Protein AF-0000000081556600 (afdb_homodimer)

Secondary structure (DSSP, 8-state):
-----------------------------------------TT-------------------------------------------------THHHHHHHHHHHHHHHHHHHHHHHHHHHHHHHHHHHHHHHHHHHHHHHHH--HHHHHHHHHHHHHHHHHHHHHHHHHHTTPPP-SS-TT-STTHHHHHHHHHHHHIIIIIIIHHHHHHHHTTSS----TTHHHHHHHHHHHHHHHHHHHHHHHHHHHHHHHHHT--HHHHHHH-S-HHHHHHHHHHHHHHHHHHHHHHHHHHHHHH--TTHHHHHHHHHHHHHHHHHHHHHHHHHHHHHTPPPPHHHHHHHHHHHHH-TTEEEEEEEEEEEEETTEEEEEEEEEE-HHHHHHHHHHHH-HHHHHHHHHHHHHSS-HHHHHHHHHHHHHHHHHHHHHHHHHHHHHHHHH-TTEEEEEEEE--SSS---/--------------------------------------------------------------------------------------------THHHHHHHHHHHHHHHHHHHHHHHHHHHHHHHHHHHHHHHHHHHHHHHHH--HHHHHHHHHHHHHHHHHHHHHHHHHHTTPPP-SS-TT-STTHHHHHHHHHHHHIIIIIIIHHHHHHHHTTSS----TTHHHHHHHHHHHHHHHHHHHHHHHHHHHHHHHHTT--HHHHHHH-S-HHHHHHHHHHHHHHHHHHHHHHHHHHHHHH--TTHHHHHHHHHHHHHHHHHHHHHHHHHHHHHTPPPPHHHHHHHHHHHHH-TTEEEEEEEEEEEEETTEEEEEEEEEE-HHHHHHHHHHHH-HHHHHHHHHHHHHSS-HHHHHHHHHHHHHHHHHHHHHHHHHHHHHHHHH-TTEEEEEEEE--SSS---

Structure (mmCIF, N/CA/C/O backbone):
data_AF-0000000081556600-model_v1
#
loop_
_entity.id
_entity.type
_entity.pdbx_description
1 polymer 'Metal tolerance protein C4'
#
loop_
_atom_site.group_PDB
_atom_site.id
_atom_site.type_symbol
_atom_site.label_atom_id
_atom_site.label_alt_id
_atom_site.label_comp_id
_atom_site.label_asym_id
_atom_site.label_entity_id
_atom_site.label_seq_id
_atom_site.pdbx_PDB_ins_code
_atom_site.Cartn_x
_atom_site.Cartn_y
_atom_site.Cartn_z
_atom_site.occupancy
_atom_site.B_iso_or_equiv
_atom_site.auth_seq_id
_atom_site.auth_comp_id
_atom_site.auth_asym_id
_atom_site.auth_atom_id
_atom_site.pdbx_PDB_model_num
ATOM 1 N N . MET A 1 1 ? 38.094 -3.004 15.547 1 14.81 1 MET A N 1
ATOM 2 C CA . MET A 1 1 ? 38.531 -4.227 16.188 1 14.81 1 MET A CA 1
ATOM 3 C C . MET A 1 1 ? 37.531 -4.703 17.234 1 14.81 1 MET A C 1
ATOM 5 O O . MET A 1 1 ? 37.781 -5.719 17.906 1 14.81 1 MET A O 1
ATOM 9 N N . ARG A 1 2 ? 36.594 -4.074 17.844 1 17.84 2 ARG A N 1
ATOM 10 C CA . ARG A 1 2 ? 36.344 -4.645 19.156 1 17.84 2 ARG A CA 1
ATOM 11 C C . ARG A 1 2 ? 35.625 -5.984 19.031 1 17.84 2 ARG A C 1
ATOM 13 O O . ARG A 1 2 ? 34.438 -6.039 18.641 1 17.84 2 ARG A O 1
ATOM 20 N N . THR A 1 3 ? 36.188 -7.305 18.891 1 17.31 3 THR A N 1
ATOM 21 C CA . THR A 1 3 ? 36.031 -8.703 18.5 1 17.31 3 THR A CA 1
ATOM 22 C C . THR A 1 3 ? 35.125 -9.43 19.484 1 17.31 3 THR A C 1
ATOM 24 O O . THR A 1 3 ? 34.156 -10.094 19.062 1 17.31 3 THR A O 1
ATOM 27 N N . SER A 1 4 ? 35.469 -9.961 20.828 1 15.96 4 SER A N 1
ATOM 28 C CA . SER A 1 4 ? 35.562 -11.352 21.266 1 15.96 4 SER A CA 1
ATOM 29 C C . SER A 1 4 ? 34.344 -11.758 22.094 1 15.96 4 SER A C 1
ATOM 31 O O . SER A 1 4 ? 34.25 -12.906 22.547 1 15.96 4 SER A O 1
ATOM 33 N N . ARG A 1 5 ? 33.562 -11.148 22.922 1 18.47 5 ARG A N 1
ATOM 34 C CA . ARG A 1 5 ? 33.281 -11.75 24.234 1 18.47 5 ARG A CA 1
ATOM 35 C C . ARG A 1 5 ? 32.469 -13.016 24.094 1 18.47 5 ARG A C 1
ATOM 37 O O . ARG A 1 5 ? 31.281 -12.953 23.703 1 18.47 5 ARG A O 1
ATOM 44 N N . ILE A 1 6 ? 32.906 -14.445 24.062 1 16.92 6 ILE A N 1
ATOM 45 C CA . ILE A 1 6 ? 32.781 -15.859 23.734 1 16.92 6 ILE A CA 1
ATOM 46 C C . ILE A 1 6 ? 31.875 -16.547 24.75 1 16.92 6 ILE A C 1
ATOM 48 O O . ILE A 1 6 ? 30.984 -17.312 24.375 1 16.92 6 ILE A O 1
ATOM 52 N N . LEU A 1 7 ? 32.125 -16.656 26.156 1 16.55 7 LEU A N 1
ATOM 53 C CA . LEU A 1 7 ? 32.344 -17.984 26.719 1 16.55 7 LEU A CA 1
ATOM 54 C C . LEU A 1 7 ? 31 -18.688 26.922 1 16.55 7 LEU A C 1
ATOM 56 O O . LEU A 1 7 ? 29.953 -18.047 26.984 1 16.55 7 LEU A O 1
ATOM 60 N N . CYS A 1 8 ? 30.828 -19.859 27.938 1 16.06 8 CYS A N 1
ATOM 61 C CA . CYS A 1 8 ? 30.734 -21.312 28.078 1 16.06 8 CYS A CA 1
ATOM 62 C C . CYS A 1 8 ? 29.391 -21.719 28.656 1 16.06 8 CYS A C 1
ATOM 64 O O . CYS A 1 8 ? 28.812 -22.734 28.234 1 16.06 8 CYS A O 1
ATOM 66 N N . ARG A 1 9 ? 28.938 -21.484 30.031 1 17.75 9 ARG A N 1
ATOM 67 C CA . ARG A 1 9 ? 28.719 -22.609 30.938 1 17.75 9 ARG A CA 1
ATOM 68 C C . ARG A 1 9 ? 27.375 -23.281 30.672 1 17.75 9 ARG A C 1
ATOM 70 O O . ARG A 1 9 ? 26.344 -22.594 30.641 1 17.75 9 ARG A O 1
ATOM 77 N N . LEU A 1 10 ? 27.234 -24.688 30.438 1 16.72 10 LEU A N 1
ATOM 78 C CA . LEU A 1 10 ? 26.484 -25.859 30.047 1 16.72 10 LEU A CA 1
ATOM 79 C C . LEU A 1 10 ? 25.438 -26.234 31.094 1 16.72 10 LEU A C 1
ATOM 81 O O . LEU A 1 10 ? 24.672 -27.172 30.906 1 16.72 10 LEU A O 1
ATOM 85 N N . ARG A 1 11 ? 25.438 -25.688 32.375 1 16.86 11 ARG A N 1
ATOM 86 C CA . ARG A 1 11 ? 25.219 -26.781 33.281 1 16.86 11 ARG A CA 1
ATOM 87 C C . ARG A 1 11 ? 23.891 -27.484 33 1 16.86 11 ARG A C 1
ATOM 89 O O . ARG A 1 11 ? 22.984 -26.891 32.406 1 16.86 11 ARG A O 1
ATOM 96 N N . HIS A 1 12 ? 23.422 -28.453 33.906 1 17.09 12 HIS A N 1
ATOM 97 C CA . HIS A 1 12 ? 23.078 -29.859 34.156 1 17.09 12 HIS A CA 1
ATOM 98 C C . HIS A 1 12 ? 21.578 -30.078 34.062 1 17.09 12 HIS A C 1
ATOM 100 O O . HIS A 1 12 ? 21.109 -30.938 33.312 1 17.09 12 HIS A O 1
ATOM 106 N N . ASP A 1 13 ? 20.844 -30.406 35.25 1 17.55 13 ASP A N 1
ATOM 107 C CA . ASP A 1 13 ? 20.406 -31.766 35.594 1 17.55 13 ASP A CA 1
ATOM 108 C C . ASP A 1 13 ? 18.969 -32 35.156 1 17.55 13 ASP A C 1
ATOM 110 O O . ASP A 1 13 ? 18.672 -33 34.5 1 17.55 13 ASP A O 1
ATOM 114 N N . ARG A 1 14 ? 17.891 -31.781 36.156 1 17.27 14 ARG A N 1
ATOM 115 C CA . ARG A 1 14 ? 17.156 -32.875 36.75 1 17.27 14 ARG A CA 1
ATOM 116 C C . ARG A 1 14 ? 15.828 -33.125 36 1 17.27 14 ARG A C 1
ATOM 118 O O . ARG A 1 14 ? 14.938 -32.281 36.062 1 17.27 14 ARG A O 1
ATOM 125 N N . TYR A 1 15 ? 15.797 -33.781 34.781 1 17.05 15 TYR A N 1
ATOM 126 C CA . TYR A 1 15 ? 14.672 -34.094 33.906 1 17.05 15 TYR A CA 1
ATOM 127 C C . TYR A 1 15 ? 13.703 -35.062 34.594 1 17.05 15 TYR A C 1
ATOM 129 O O . TYR A 1 15 ? 13.805 -36.281 34.438 1 17.05 15 TYR A O 1
ATOM 137 N N . ASN A 1 16 ? 13.43 -34.938 35.938 1 16.84 16 ASN A N 1
ATOM 138 C CA . ASN A 1 16 ? 12.758 -36.125 36.406 1 16.84 16 ASN A CA 1
ATOM 139 C C . ASN A 1 16 ? 11.453 -36.375 35.656 1 16.84 16 ASN A C 1
ATOM 141 O O . ASN A 1 16 ? 10.516 -35.562 35.75 1 16.84 16 ASN A O 1
ATOM 145 N N . TYR A 1 17 ? 11.477 -37.031 34.5 1 17.11 17 TYR A N 1
ATOM 146 C CA . TYR A 1 17 ? 10.43 -37.438 33.562 1 17.11 17 TYR A CA 1
ATOM 147 C C . TYR A 1 17 ? 9.508 -38.5 34.188 1 17.11 17 TYR A C 1
ATOM 149 O O . TYR A 1 17 ? 9.82 -39.688 34.219 1 17.11 17 TYR A O 1
ATOM 157 N N . SER A 1 18 ? 8.969 -38.188 35.406 1 17.34 18 SER A N 1
ATOM 158 C CA . SER A 1 18 ? 8.336 -39.406 35.875 1 17.34 18 SER A CA 1
ATOM 159 C C . SER A 1 18 ? 7.359 -39.969 34.844 1 17.34 18 SER A C 1
ATOM 161 O O . SER A 1 18 ? 6.809 -39.219 34.031 1 17.34 18 SER A O 1
ATOM 163 N N . PRO A 1 19 ? 7.031 -41.281 34.875 1 17.09 19 PRO A N 1
ATOM 164 C CA . PRO A 1 19 ? 6.75 -42.469 34.031 1 17.09 19 PRO A CA 1
ATOM 165 C C . PRO A 1 19 ? 5.312 -42.5 33.531 1 17.09 19 PRO A C 1
ATOM 167 O O . PRO A 1 19 ? 5.078 -42.656 32.312 1 17.09 19 PRO A O 1
ATOM 170 N N . PHE A 1 20 ? 4.25 -42.75 34.438 1 16.89 20 PHE A N 1
ATOM 171 C CA . PHE A 1 20 ? 3.592 -44.062 34.312 1 16.89 20 PHE A CA 1
ATOM 172 C C . PHE A 1 20 ? 2.533 -44.031 33.188 1 16.89 20 PHE A C 1
ATOM 174 O O . PHE A 1 20 ? 2.135 -42.938 32.75 1 16.89 20 PHE A O 1
ATOM 181 N N . SER A 1 21 ? 1.298 -44.844 33.344 1 16.52 21 SER A N 1
ATOM 182 C CA . SER A 1 21 ? 0.554 -46.031 32.938 1 16.52 21 SER A CA 1
ATOM 183 C C . SER A 1 21 ? -0.761 -45.656 32.25 1 16.52 21 SER A C 1
ATOM 185 O O . SER A 1 21 ? -1.639 -45.062 32.875 1 16.52 21 SER A O 1
ATOM 187 N N . TYR A 1 22 ? -0.838 -45.344 30.969 1 17.17 22 TYR A N 1
ATOM 188 C CA . TYR A 1 22 ? -2.008 -44.906 30.219 1 17.17 22 TYR A CA 1
ATOM 189 C C . TYR A 1 22 ? -2.992 -46.062 30.016 1 17.17 22 TYR A C 1
ATOM 191 O O . TYR A 1 22 ? -2.797 -46.906 29.156 1 17.17 22 TYR A O 1
ATOM 199 N N . SER A 1 23 ? -3.514 -46.656 31.047 1 16.61 23 SER A N 1
ATOM 200 C CA . SER A 1 23 ? -4.348 -47.844 30.781 1 16.61 23 SER A CA 1
ATOM 201 C C . SER A 1 23 ? -5.594 -47.438 29.984 1 16.61 23 SER A C 1
ATOM 203 O O . SER A 1 23 ? -6.363 -46.594 30.406 1 16.61 23 SER A O 1
ATOM 205 N N . ILE A 1 24 ? -5.719 -47.812 28.703 1 17.81 24 ILE A N 1
ATOM 206 C CA . ILE A 1 24 ? -6.629 -47.531 27.594 1 17.81 24 ILE A CA 1
ATOM 207 C C . ILE A 1 24 ? -7.918 -48.312 27.766 1 17.81 24 ILE A C 1
ATOM 209 O O . ILE A 1 24 ? -8.703 -48.469 26.828 1 17.81 24 ILE A O 1
ATOM 213 N N . THR A 1 25 ? -8.234 -48.781 28.969 1 16.14 25 THR A N 1
ATOM 214 C CA . THR A 1 25 ? -9.094 -49.938 28.797 1 16.14 25 THR A CA 1
ATOM 215 C C . THR A 1 25 ? -10.289 -49.625 27.906 1 16.14 25 THR A C 1
ATOM 217 O O . THR A 1 25 ? -10.633 -48.438 27.75 1 16.14 25 THR A O 1
ATOM 220 N N . GLN A 1 26 ? -11.336 -50.625 27.922 1 16.59 26 GLN A N 1
ATOM 221 C CA . GLN A 1 26 ? -12.141 -51.5 27.094 1 16.59 26 GLN A CA 1
ATOM 222 C C . GLN A 1 26 ? -13.375 -50.781 26.562 1 16.59 26 GLN A C 1
ATOM 224 O O . GLN A 1 26 ? -13.672 -49.656 26.969 1 16.59 26 GLN A O 1
ATOM 229 N N . ILE A 1 27 ? -14.594 -51.438 26.875 1 16.59 27 ILE A N 1
ATOM 230 C CA . ILE A 1 27 ? -15.469 -52.25 26.047 1 16.59 27 ILE A CA 1
ATOM 231 C C . ILE A 1 27 ? -16.641 -51.438 25.531 1 16.59 27 ILE A C 1
ATOM 233 O O . ILE A 1 27 ? -16.906 -51.406 24.328 1 16.59 27 ILE A O 1
ATOM 237 N N . HIS A 1 28 ? -17.656 -51.25 26.312 1 17.06 28 HIS A N 1
ATOM 238 C CA . HIS A 1 28 ? -19 -51.812 26.188 1 17.06 28 HIS A CA 1
ATOM 239 C C . HIS A 1 28 ? -19.953 -50.812 25.531 1 17.06 28 HIS A C 1
ATOM 241 O O . HIS A 1 28 ? -20.047 -49.656 25.953 1 17.06 28 HIS A O 1
ATOM 247 N N . ALA A 1 29 ? -20.312 -51 24.234 1 18.2 29 ALA A N 1
ATOM 248 C CA . ALA A 1 29 ? -21.016 -50.156 23.266 1 18.2 29 ALA A CA 1
ATOM 249 C C . ALA A 1 29 ? -22.5 -50.062 23.609 1 18.2 29 ALA A C 1
ATOM 251 O O . ALA A 1 29 ? -23.266 -49.406 22.891 1 18.2 29 ALA A O 1
ATOM 252 N N . PRO A 1 30 ? -22.938 -49.875 24.828 1 17.62 30 PRO A N 1
ATOM 253 C CA . PRO A 1 30 ? -24.344 -50.25 25.047 1 17.62 30 PRO A CA 1
ATOM 254 C C . PRO A 1 30 ? -25.312 -49.5 24.141 1 17.62 30 PRO A C 1
ATOM 256 O O . PRO A 1 30 ? -25.328 -48.25 24.141 1 17.62 30 PRO A O 1
ATOM 259 N N . PHE A 1 31 ? -25.531 -49.938 22.938 1 17.88 31 PHE A N 1
ATOM 260 C CA . PHE A 1 31 ? -26.344 -49.219 21.953 1 17.88 31 PHE A CA 1
ATOM 261 C C . PHE A 1 31 ? -27.812 -49.188 22.359 1 17.88 31 PHE A C 1
ATOM 263 O O . PHE A 1 31 ? -28.531 -50.188 22.156 1 17.88 31 PHE A O 1
ATOM 270 N N . SER A 1 32 ? -28.047 -48.906 23.594 1 16.8 32 SER A N 1
ATOM 271 C CA . SER A 1 32 ? -29.453 -49.062 23.953 1 16.8 32 SER A CA 1
ATOM 272 C C . SER A 1 32 ? -30.375 -48.406 22.906 1 16.8 32 SER A C 1
ATOM 274 O O . SER A 1 32 ? -30.125 -47.281 22.484 1 16.8 32 SER A O 1
ATOM 276 N N . SER A 1 33 ? -30.859 -49.25 22.078 1 18.05 33 SER A N 1
ATOM 277 C CA . SER A 1 33 ? -31.812 -49.062 20.984 1 18.05 33 SER A CA 1
ATOM 278 C C . SER A 1 33 ? -33.062 -48.312 21.453 1 18.05 33 SER A C 1
ATOM 280 O O . SER A 1 33 ? -34.062 -48.25 20.75 1 18.05 33 SER A O 1
ATOM 282 N N . ARG A 1 34 ? -32.906 -47.375 22.25 1 18.59 34 ARG A N 1
ATOM 283 C CA . ARG A 1 34 ? -34.156 -46.844 22.797 1 18.59 34 ARG A CA 1
ATOM 284 C C . ARG A 1 34 ? -35.125 -46.531 21.688 1 18.59 34 ARG A C 1
ATOM 286 O O . ARG A 1 34 ? -34.844 -45.688 20.828 1 18.59 34 ARG A O 1
ATOM 293 N N . GLU A 1 35 ? -35.719 -47.469 21.156 1 18.09 35 GLU A N 1
ATOM 294 C CA . GLU A 1 35 ? -36.75 -47.281 20.109 1 18.09 35 GLU A CA 1
ATOM 295 C C . GLU A 1 35 ? -37.781 -46.219 20.516 1 18.09 35 GLU A C 1
ATOM 297 O O . GLU A 1 35 ? -38.562 -45.75 19.688 1 18.09 35 GLU A O 1
ATOM 302 N N . PRO A 1 36 ? -37.625 -45.812 21.844 1 16.56 36 PRO A N 1
ATOM 303 C CA . PRO A 1 36 ? -39 -45.625 22.312 1 16.56 36 PRO A CA 1
ATOM 304 C C . PRO A 1 36 ? -39.844 -44.844 21.297 1 16.56 36 PRO A C 1
ATOM 306 O O . PRO A 1 36 ? -39.312 -44.312 20.328 1 16.56 36 PRO A O 1
ATOM 309 N N . GLU A 1 37 ? -40.719 -44.062 21.875 1 17.16 37 GLU A N 1
ATOM 310 C CA . GLU A 1 37 ? -42.156 -43.781 21.984 1 17.16 37 GLU A CA 1
ATOM 311 C C . GLU A 1 37 ? -42.562 -42.719 20.969 1 17.16 37 GLU A C 1
ATOM 313 O O . GLU A 1 37 ? -41.812 -41.781 20.672 1 17.16 37 GLU A O 1
ATOM 318 N N . ASN A 1 38 ? -43.156 -43.125 19.906 1 17.55 38 ASN A N 1
ATOM 319 C CA . ASN A 1 38 ? -43.938 -42.469 18.875 1 17.55 38 ASN A CA 1
ATOM 320 C C . ASN A 1 38 ? -44.75 -41.312 19.453 1 17.55 38 ASN A C 1
ATOM 322 O O . ASN A 1 38 ? -45.75 -40.875 18.859 1 17.55 38 ASN A O 1
ATOM 326 N N . ARG A 1 39 ? -44.281 -40.906 20.547 1 17.5 39 ARG A N 1
ATOM 327 C CA . ARG A 1 39 ? -45.344 -40.094 21.156 1 17.5 39 ARG A CA 1
ATOM 328 C C . ARG A 1 39 ? -46.094 -39.281 20.109 1 17.5 39 ARG A C 1
ATOM 330 O O . ARG A 1 39 ? -45.594 -39.094 19 1 17.5 39 ARG A O 1
ATOM 337 N N . ASN A 1 40 ? -46.844 -38.406 20.609 1 17.58 40 ASN A N 1
ATOM 338 C CA . ASN A 1 40 ? -48.094 -37.688 20.719 1 17.58 40 ASN A CA 1
ATOM 339 C C . ASN A 1 40 ? -48.188 -36.531 19.734 1 17.58 40 ASN A C 1
ATOM 341 O O . ASN A 1 40 ? -47.219 -35.781 19.594 1 17.58 40 ASN A O 1
ATOM 345 N N . LEU A 1 41 ? -48.656 -36.875 18.5 1 18.92 41 LEU A N 1
ATOM 346 C CA . LEU A 1 41 ? -49.188 -35.938 17.516 1 18.92 41 LEU A CA 1
ATOM 347 C C . LEU A 1 41 ? -49.781 -34.719 18.188 1 18.92 41 LEU A C 1
ATOM 349 O O . LEU A 1 41 ? -50.844 -34.219 17.812 1 18.92 41 LEU A O 1
ATOM 353 N N . GLN A 1 42 ? -49.125 -34.562 19.438 1 16.09 42 GLN A N 1
ATOM 354 C CA . GLN A 1 42 ? -50 -33.625 20.109 1 16.09 42 GLN A CA 1
ATOM 355 C C . GLN A 1 42 ? -50.438 -32.5 19.172 1 16.09 42 GLN A C 1
ATOM 357 O O . GLN A 1 42 ? -51.625 -32.156 19.125 1 16.09 42 GLN A O 1
ATOM 362 N N . GLU A 1 43 ? -49.531 -31.812 18.781 1 16.98 43 GLU A N 1
ATOM 363 C CA . GLU A 1 43 ? -49.812 -30.516 19.422 1 16.98 43 GLU A CA 1
ATOM 364 C C . GLU A 1 43 ? -50.75 -29.688 18.578 1 16.98 43 GLU A C 1
ATOM 366 O O . GLU A 1 43 ? -51.125 -28.578 18.969 1 16.98 43 GLU A O 1
ATOM 371 N N . ASN A 1 44 ? -51.031 -30.281 17.344 1 17.31 44 ASN A N 1
ATOM 372 C CA . ASN A 1 44 ? -51.219 -29.016 16.656 1 17.31 44 ASN A CA 1
ATOM 373 C C . ASN A 1 44 ? -52.219 -28.125 17.391 1 17.31 44 ASN A C 1
ATOM 375 O O . ASN A 1 44 ? -53.156 -27.594 16.781 1 17.31 44 ASN A O 1
ATOM 379 N N . LYS A 1 45 ? -52.469 -28.484 18.578 1 17.83 45 LYS A N 1
ATOM 380 C CA . LYS A 1 45 ? -53.594 -27.672 19.047 1 17.83 45 LYS A CA 1
ATOM 381 C C . LYS A 1 45 ? -53.531 -26.266 18.453 1 17.83 45 LYS A C 1
ATOM 383 O O . LYS A 1 45 ? -52.438 -25.688 18.312 1 17.83 45 LYS A O 1
ATOM 388 N N . PHE A 1 46 ? -54.281 -26.016 17.562 1 17.44 46 PHE A N 1
ATOM 389 C CA . PHE A 1 46 ? -54.906 -24.781 17.062 1 17.44 46 PHE A CA 1
ATOM 390 C C . PHE A 1 46 ? -54.906 -23.719 18.141 1 17.44 46 PHE A C 1
ATOM 392 O O . PHE A 1 46 ? -55.188 -22.547 17.859 1 17.44 46 PHE A O 1
ATOM 399 N N . VAL A 1 47 ? -54.875 -24.266 19.406 1 15.16 47 VAL A N 1
ATOM 400 C CA . VAL A 1 47 ? -55.812 -23.469 20.172 1 15.16 47 VAL A CA 1
ATOM 401 C C . VAL A 1 47 ? -55.344 -22.031 20.281 1 15.16 47 VAL A C 1
ATOM 403 O O . VAL A 1 47 ? -56.125 -21.094 20.125 1 15.16 47 VAL A O 1
ATOM 406 N N . LYS A 1 48 ? -54.094 -21.922 20.766 1 17.27 48 LYS A N 1
ATOM 407 C CA . LYS A 1 48 ? -54.281 -21.109 21.969 1 17.27 48 LYS A CA 1
ATOM 408 C C . LYS A 1 48 ? -55 -19.797 21.641 1 17.27 48 LYS A C 1
ATOM 410 O O . LYS A 1 48 ? -54.938 -19.312 20.516 1 17.27 48 LYS A O 1
ATOM 415 N N . PRO A 1 49 ? -55.156 -19.031 22.656 1 15.3 49 PRO A N 1
ATOM 416 C CA . PRO A 1 49 ? -56.062 -18.406 23.641 1 15.3 49 PRO A CA 1
ATOM 417 C C . PRO A 1 49 ? -56.062 -16.891 23.547 1 15.3 49 PRO A C 1
ATOM 419 O O . PRO A 1 49 ? -57.125 -16.266 23.625 1 15.3 49 PRO A O 1
ATOM 422 N N . LYS A 1 50 ? -54.844 -16.391 23.766 1 16.66 50 LYS A N 1
ATOM 423 C CA . LYS A 1 50 ? -54.656 -15.383 24.812 1 16.66 50 LYS A CA 1
ATOM 424 C C . LYS A 1 50 ? -55.219 -14.039 24.375 1 16.66 50 LYS A C 1
ATOM 426 O O . LYS A 1 50 ? -55.281 -13.727 23.188 1 16.66 50 LYS A O 1
ATOM 431 N N . LYS A 1 51 ? -55.625 -13.32 25.297 1 16.72 51 LYS A N 1
ATOM 432 C CA . LYS A 1 51 ? -56.25 -12.172 25.953 1 16.72 51 LYS A CA 1
ATOM 433 C C . LYS A 1 51 ? -55.438 -10.898 25.672 1 16.72 51 LYS A C 1
ATOM 435 O O . LYS A 1 51 ? -55.812 -9.812 26.141 1 16.72 51 LYS A O 1
ATOM 440 N N . ILE A 1 52 ? -54.469 -10.992 24.859 1 14.9 52 ILE A N 1
ATOM 441 C CA . ILE A 1 52 ? -53.625 -9.906 25.344 1 14.9 52 ILE A CA 1
ATOM 442 C C . ILE A 1 52 ? -54.469 -8.68 25.641 1 14.9 52 ILE A C 1
ATOM 444 O O . ILE A 1 52 ? -55.125 -8.133 24.75 1 14.9 52 ILE A O 1
ATOM 448 N N . ILE A 1 53 ? -54.812 -8.523 26.781 1 14.61 53 ILE A N 1
ATOM 449 C CA . ILE A 1 53 ? -55.438 -7.496 27.594 1 14.61 53 ILE A CA 1
ATOM 450 C C . ILE A 1 53 ? -54.719 -6.168 27.406 1 14.61 53 ILE A C 1
ATOM 452 O O . ILE A 1 53 ? -55.344 -5.113 27.312 1 14.61 53 ILE A O 1
ATOM 456 N N . GLU A 1 54 ? -53.438 -6.215 27.516 1 14.86 54 GLU A N 1
ATOM 457 C CA . GLU A 1 54 ? -53.219 -5.363 28.688 1 14.86 54 GLU A CA 1
ATOM 458 C C . GLU A 1 54 ? -53.812 -3.975 28.484 1 14.86 54 GLU A C 1
ATOM 460 O O . GLU A 1 54 ? -54.625 -3.529 29.281 1 14.86 54 GLU A O 1
ATOM 465 N N . TYR A 1 55 ? -52.812 -3.115 28.688 1 14.6 55 TYR A N 1
ATOM 466 C CA . TYR A 1 55 ? -52.625 -2.094 29.719 1 14.6 55 TYR A CA 1
ATOM 467 C C . TYR A 1 55 ? -53.281 -0.776 29.297 1 14.6 55 TYR A C 1
ATOM 469 O O . TYR A 1 55 ? -53.344 -0.465 28.109 1 14.6 55 TYR A O 1
ATOM 477 N N . ASP A 1 56 ? -53.875 -0.322 30.125 1 15.3 56 ASP A N 1
ATOM 478 C CA . ASP A 1 56 ? -54.594 0.888 30.484 1 15.3 56 ASP A CA 1
ATOM 479 C C . ASP A 1 56 ? -53.75 2.133 30.281 1 15.3 56 ASP A C 1
ATOM 481 O O . ASP A 1 56 ? -52.719 2.309 30.953 1 15.3 56 ASP A O 1
ATOM 485 N N . ILE A 1 57 ? -53.125 2.117 29.172 1 15.91 57 ILE A N 1
ATOM 486 C CA . ILE A 1 57 ? -52.594 3.477 29.203 1 15.91 57 ILE A CA 1
ATOM 487 C C . ILE A 1 57 ? -53.531 4.375 30 1 15.91 57 ILE A C 1
ATOM 489 O O . ILE A 1 57 ? -54.719 4.52 29.656 1 15.91 57 ILE A O 1
ATOM 493 N N . PHE A 1 58 ? -53.156 4.562 31.25 1 14.97 58 PHE A N 1
ATOM 494 C CA . PHE A 1 58 ? -53.625 5.211 32.469 1 14.97 58 PHE A CA 1
ATOM 495 C C . PHE A 1 58 ? -54.312 6.531 32.125 1 14.97 58 PHE A C 1
ATOM 497 O O . PHE A 1 58 ? -54.312 6.969 30.984 1 14.97 58 PHE A O 1
ATOM 504 N N . GLY A 1 59 ? -53.781 7.461 32.844 1 14.79 59 GLY A N 1
ATOM 505 C CA . GLY A 1 59 ? -54.156 8.273 34 1 14.79 59 GLY A CA 1
ATOM 506 C C . GLY A 1 59 ? -54.75 9.617 33.594 1 14.79 59 GLY A C 1
ATOM 507 O O . GLY A 1 59 ? -54.594 10.055 32.469 1 14.79 59 GLY A O 1
ATOM 508 N N . PRO A 1 60 ? -55.469 10.141 34.5 1 16.19 60 PRO A N 1
ATOM 509 C CA . PRO A 1 60 ? -56.438 11.164 34.844 1 16.19 60 PRO A CA 1
ATOM 510 C C . PRO A 1 60 ? -55.906 12.586 34.75 1 16.19 60 PRO A C 1
ATOM 512 O O . PRO A 1 60 ? -56.656 13.531 34.531 1 16.19 60 PRO A O 1
ATOM 515 N N . ASN A 1 61 ? -54.594 12.75 34.938 1 15.2 61 ASN A N 1
ATOM 516 C CA . ASN A 1 61 ? -54.5 13.773 35.969 1 15.2 61 ASN A CA 1
ATOM 517 C C . ASN A 1 61 ? -55.125 15.094 35.5 1 15.2 61 ASN A C 1
ATOM 519 O O . ASN A 1 61 ? -54.844 15.562 34.406 1 15.2 61 ASN A O 1
ATOM 523 N N . ARG A 1 62 ? -56.188 15.602 36.125 1 16.39 62 ARG A N 1
ATOM 524 C CA . ARG A 1 62 ? -56.938 16.812 36.406 1 16.39 62 ARG A CA 1
ATOM 525 C C . ARG A 1 62 ? -56.031 17.922 36.938 1 16.39 62 ARG A C 1
ATOM 527 O O . ARG A 1 62 ? -56.531 18.969 37.344 1 16.39 62 ARG A O 1
ATOM 534 N N . PHE A 1 63 ? -54.781 17.781 37 1 15.35 63 PHE A N 1
ATOM 535 C CA . PHE A 1 63 ? -54.438 18.734 38.062 1 15.35 63 PHE A CA 1
ATOM 536 C C . PHE A 1 63 ? -55.125 20.062 37.812 1 15.35 63 PHE A C 1
ATOM 538 O O . PHE A 1 63 ? -55.219 20.531 36.688 1 15.35 63 PHE A O 1
ATOM 545 N N . THR A 1 64 ? -55.781 20.484 38.875 1 14.98 64 THR A N 1
ATOM 546 C CA . THR A 1 64 ? -56.469 21.562 39.562 1 14.98 64 THR A CA 1
ATOM 547 C C . THR A 1 64 ? -55.656 22.859 39.5 1 14.98 64 THR A C 1
ATOM 549 O O . THR A 1 64 ? -56.188 23.906 39.125 1 14.98 64 THR A O 1
ATOM 552 N N . GLN A 1 65 ? -54.812 23.031 40.562 1 15.14 65 GLN A N 1
ATOM 553 C CA . GLN A 1 65 ? -55.031 24.156 41.469 1 15.14 65 GLN A CA 1
ATOM 554 C C . GLN A 1 65 ? -54.406 25.438 40.906 1 15.14 65 GLN A C 1
ATOM 556 O O . GLN A 1 65 ? -53.25 25.406 40.406 1 15.14 65 GLN A O 1
ATOM 561 N N . ARG A 1 66 ? -55.094 26.594 40.656 1 17.38 66 ARG A N 1
ATOM 562 C CA . ARG A 1 66 ? -54.969 28.031 40.469 1 17.38 66 ARG A CA 1
ATOM 563 C C . ARG A 1 66 ? -54.156 28.656 41.594 1 17.38 66 ARG A C 1
ATOM 565 O O . ARG A 1 66 ? -54.031 29.891 41.688 1 17.38 66 ARG A O 1
ATOM 572 N N . GLN A 1 67 ? -53.656 27.766 42.719 1 14.7 67 GLN A N 1
ATOM 573 C CA . GLN A 1 67 ? -53.594 28.656 43.875 1 14.7 67 GLN A CA 1
ATOM 574 C C . GLN A 1 67 ? -52.844 29.938 43.562 1 14.7 67 GLN A C 1
ATOM 576 O O . GLN A 1 67 ? -52.062 29.984 42.594 1 14.7 67 GLN A O 1
ATOM 581 N N . SER A 1 68 ? -52.5 30.641 44.844 1 15.1 68 SER A N 1
ATOM 582 C CA . SER A 1 68 ? -52.562 31.875 45.625 1 15.1 68 SER A CA 1
ATOM 583 C C . SER A 1 68 ? -51.281 32.656 45.562 1 15.1 68 SER A C 1
ATOM 585 O O . SER A 1 68 ? -51.281 33.844 45.219 1 15.1 68 SER A O 1
ATOM 587 N N . LEU A 1 69 ? -50.312 32.438 46.719 1 14.72 69 LEU A N 1
ATOM 588 C CA . LEU A 1 69 ? -50.062 33.469 47.719 1 14.72 69 LEU A CA 1
ATOM 589 C C . LEU A 1 69 ? -48.906 34.375 47.281 1 14.72 69 LEU A C 1
ATOM 591 O O . LEU A 1 69 ? -48.125 34.031 46.406 1 14.72 69 LEU A O 1
ATOM 595 N N . SER A 1 70 ? -48.062 34.812 48.5 1 15.83 70 SER A N 1
ATOM 596 C CA . SER A 1 70 ? -47.719 36.031 49.25 1 15.83 70 SER A CA 1
ATOM 597 C C . SER A 1 70 ? -46.375 36.594 48.781 1 15.83 70 SER A C 1
ATOM 599 O O . SER A 1 70 ? -45.594 35.875 48.125 1 15.83 70 SER A O 1
ATOM 601 N N . ALA A 1 71 ? -46 37.844 49.312 1 16.61 71 ALA A N 1
ATOM 602 C CA . ALA A 1 71 ? -45.406 39.188 49.375 1 16.61 71 ALA A CA 1
ATOM 603 C C . ALA A 1 71 ? -43.938 39.125 49.75 1 16.61 71 ALA A C 1
ATOM 605 O O . ALA A 1 71 ? -43.188 40.094 49.562 1 16.61 71 ALA A O 1
ATOM 606 N N . PHE A 1 72 ? -43.5 37.938 50.562 1 15.36 72 PHE A N 1
ATOM 607 C CA . PHE A 1 72 ? -42.75 38.562 51.625 1 15.36 72 PHE A CA 1
ATOM 608 C C . PHE A 1 72 ? -41.469 39.219 51.125 1 15.36 72 PHE A C 1
ATOM 610 O O . PHE A 1 72 ? -41.031 38.875 50 1 15.36 72 PHE A O 1
ATOM 617 N N . GLY A 1 73 ? -40.375 39.094 52.094 1 16.02 73 GLY A N 1
ATOM 618 C CA . GLY A 1 73 ? -39.531 39.938 52.938 1 16.02 73 GLY A CA 1
ATOM 619 C C . GLY A 1 73 ? -38.125 40.156 52.375 1 16.02 73 GLY A C 1
ATOM 620 O O . GLY A 1 73 ? -37.375 39.188 52.219 1 16.02 73 GLY A O 1
ATOM 621 N N . ASN A 1 74 ? -37.969 40.906 51.281 1 16.41 74 ASN A N 1
ATOM 622 C CA . ASN A 1 74 ? -36.688 41.344 50.719 1 16.41 74 ASN A CA 1
ATOM 623 C C . ASN A 1 74 ? -35.719 41.719 51.812 1 16.41 74 ASN A C 1
ATOM 625 O O . ASN A 1 74 ? -35.656 42.875 52.219 1 16.41 74 ASN A O 1
ATOM 629 N N . PHE A 1 75 ? -35.594 40.812 52.938 1 16.11 75 PHE A N 1
ATOM 630 C CA . PHE A 1 75 ? -34.75 41.438 53.969 1 16.11 75 PHE A CA 1
ATOM 631 C C . PHE A 1 75 ? -33.406 41.875 53.406 1 16.11 75 PHE A C 1
ATOM 633 O O . PHE A 1 75 ? -33 41.406 52.344 1 16.11 75 PHE A O 1
ATOM 640 N N . LEU A 1 76 ? -32.344 41.688 54.406 1 17.08 76 LEU A N 1
ATOM 641 C CA . LEU A 1 76 ? -31.344 42.531 55.062 1 17.08 76 LEU A CA 1
ATOM 642 C C . LEU A 1 76 ? -30.016 42.5 54.281 1 17.08 76 LEU A C 1
ATOM 644 O O . LEU A 1 76 ? -29.719 41.531 53.594 1 17.08 76 LEU A O 1
ATOM 648 N N . THR A 1 77 ? -29.172 43.562 54.344 1 17.77 77 THR A N 1
ATOM 649 C CA . THR A 1 77 ? -28.141 44.438 53.781 1 17.77 77 THR A CA 1
ATOM 650 C C . THR A 1 77 ? -26.766 43.812 53.906 1 17.77 77 THR A C 1
ATOM 652 O O . THR A 1 77 ? -25.828 44.25 53.219 1 17.77 77 THR A O 1
ATOM 655 N N . GLU A 1 78 ? -26.438 42.812 54.875 1 18.86 78 GLU A N 1
ATOM 656 C CA . GLU A 1 78 ? -25.203 43.188 55.531 1 18.86 78 GLU A CA 1
ATOM 657 C C . GLU A 1 78 ? -24 43 54.594 1 18.86 78 GLU A C 1
ATOM 659 O O . GLU A 1 78 ? -24.047 42.156 53.688 1 18.86 78 GLU A O 1
ATOM 664 N N . ASN A 1 79 ? -22.75 43.562 54.969 1 18.52 79 ASN A N 1
ATOM 665 C CA . ASN A 1 79 ? -21.562 44.281 54.5 1 18.52 79 ASN A CA 1
ATOM 666 C C . ASN A 1 79 ? -20.453 43.312 54.094 1 18.52 79 ASN A C 1
ATOM 668 O O . ASN A 1 79 ? -19.375 43.75 53.656 1 18.52 79 ASN A O 1
ATOM 672 N N . SER A 1 80 ? -20.391 42 54.594 1 20.94 80 SER A N 1
ATOM 673 C CA . SER A 1 80 ? -19.016 41.562 54.875 1 20.94 80 SER A CA 1
ATOM 674 C C . SER A 1 80 ? -18.281 41.188 53.562 1 20.94 80 SER A C 1
ATOM 676 O O . SER A 1 80 ? -18.812 40.469 52.75 1 20.94 80 SER A O 1
ATOM 678 N N . SER A 1 81 ? -17.328 41.969 53.125 1 20.2 81 SER A N 1
ATOM 679 C CA . SER A 1 81 ? -16.562 42 51.875 1 20.2 81 SER A CA 1
ATOM 680 C C . SER A 1 81 ? -15.68 40.75 51.719 1 20.2 81 SER A C 1
ATOM 682 O O . SER A 1 81 ? -14.672 40.781 51.031 1 20.2 81 SER A O 1
ATOM 684 N N . SER A 1 82 ? -16.094 39.5 52.094 1 19.84 82 SER A N 1
ATOM 685 C CA . SER A 1 82 ? -15.102 38.438 52.062 1 19.84 82 SER A CA 1
ATOM 686 C C . SER A 1 82 ? -14.523 38.25 50.656 1 19.84 82 SER A C 1
ATOM 688 O O . SER A 1 82 ? -15.234 38.344 49.688 1 19.84 82 SER A O 1
ATOM 690 N N . LYS A 1 83 ? -13.125 38.344 50.562 1 25.3 83 LYS A N 1
ATOM 691 C CA . LYS A 1 83 ? -12.211 38.188 49.438 1 25.3 83 LYS A CA 1
ATOM 692 C C . LYS A 1 83 ? -12.367 36.812 48.781 1 25.3 83 LYS A C 1
ATOM 694 O O . LYS A 1 83 ? -11.953 35.781 49.344 1 25.3 83 LYS A O 1
ATOM 699 N N . VAL A 1 84 ? -13.531 36.5 48.188 1 22.06 84 VAL A N 1
ATOM 700 C CA . VAL A 1 84 ? -13.773 35.188 47.562 1 22.06 84 VAL A CA 1
ATOM 701 C C . VAL A 1 84 ? -12.758 34.969 46.469 1 22.06 84 VAL A C 1
ATOM 703 O O . VAL A 1 84 ? -12.664 35.75 45.531 1 22.06 84 VAL A O 1
ATOM 706 N N . PHE A 1 85 ? -11.617 34.438 46.938 1 22.19 85 PHE A N 1
ATOM 707 C CA . PHE A 1 85 ? -10.656 33.906 45.969 1 22.19 85 PHE A CA 1
ATOM 708 C C . PHE A 1 85 ? -11.344 33 44.938 1 22.19 85 PHE A C 1
ATOM 710 O O . PHE A 1 85 ? -12.031 32.062 45.312 1 22.19 85 PHE A O 1
ATOM 717 N N . HIS A 1 86 ? -11.93 33.594 43.938 1 21.48 86 HIS A N 1
ATOM 718 C CA . HIS A 1 86 ? -12.633 32.875 42.875 1 21.48 86 HIS A CA 1
ATOM 719 C C . HIS A 1 86 ? -11.758 31.781 42.25 1 21.48 86 HIS A C 1
ATOM 721 O O . HIS A 1 86 ? -10.672 32.062 41.75 1 21.48 86 HIS A O 1
ATOM 727 N N . LEU A 1 87 ? -11.719 30.641 42.969 1 22.09 87 LEU A N 1
ATOM 728 C CA . LEU A 1 87 ? -11.219 29.391 42.406 1 22.09 87 LEU A CA 1
ATOM 729 C C . LEU A 1 87 ? -11.797 29.125 41.031 1 22.09 87 LEU A C 1
ATOM 731 O O . LEU A 1 87 ? -12.906 28.594 40.906 1 22.09 87 LEU A O 1
ATOM 735 N N . SER A 1 88 ? -11.906 30.094 40.188 1 23.41 88 SER A N 1
ATOM 736 C CA . SER A 1 88 ? -12.555 29.891 38.906 1 23.41 88 SER A CA 1
ATOM 737 C C . SER A 1 88 ? -11.883 28.781 38.125 1 23.41 88 SER A C 1
ATOM 739 O O . SER A 1 88 ? -12.367 28.391 37.031 1 23.41 88 SER A O 1
ATOM 741 N N . ASN A 1 89 ? -10.633 28.594 38.375 1 26.06 89 ASN A N 1
ATOM 742 C CA . ASN A 1 89 ? -10.047 27.812 37.281 1 26.06 89 ASN A CA 1
ATOM 743 C C . ASN A 1 89 ? -10.562 26.375 37.281 1 26.06 89 ASN A C 1
ATOM 745 O O . ASN A 1 89 ? -9.844 25.453 37.656 1 26.06 89 ASN A O 1
ATOM 749 N N . LEU A 1 90 ? -11.727 26.156 37.875 1 25.33 90 LEU A N 1
ATOM 750 C CA . LEU A 1 90 ? -12.125 24.766 37.75 1 25.33 90 LEU A CA 1
ATOM 751 C C . LEU A 1 90 ? -12.18 24.328 36.312 1 25.33 90 LEU A C 1
ATOM 753 O O . LEU A 1 90 ? -13.031 24.781 35.531 1 25.33 90 LEU A O 1
ATOM 757 N N . ILE A 1 91 ? -11.047 24.109 35.719 1 29.91 91 ILE A N 1
ATOM 758 C CA . ILE A 1 91 ? -10.969 23.375 34.469 1 29.91 91 ILE A CA 1
ATOM 759 C C . ILE A 1 91 ? -11.883 22.156 34.531 1 29.91 91 ILE A C 1
ATOM 761 O O . ILE A 1 91 ? -11.727 21.297 35.375 1 29.91 91 ILE A O 1
ATOM 765 N N . LEU A 1 92 ? -13.148 22.25 34.312 1 29.2 92 LEU A N 1
ATOM 766 C CA . LEU A 1 92 ? -14.117 21.172 34.188 1 29.2 92 LEU A CA 1
ATOM 767 C C . LEU A 1 92 ? -13.492 19.984 33.438 1 29.2 92 LEU A C 1
ATOM 769 O O . LEU A 1 92 ? -12.984 20.125 32.344 1 29.2 92 LEU A O 1
ATOM 773 N N . PRO A 1 93 ? -13.031 18.953 34.156 1 34.72 93 PRO A N 1
ATOM 774 C CA . PRO A 1 93 ? -12.609 17.625 33.719 1 34.72 93 PRO A CA 1
ATOM 775 C C . PRO A 1 93 ? -13.602 16.984 32.75 1 34.72 93 PRO A C 1
ATOM 777 O O . PRO A 1 93 ? -13.43 15.828 32.344 1 34.72 93 PRO A O 1
ATOM 780 N N . SER A 1 94 ? -14.719 17.562 32.562 1 34.66 94 SER A N 1
ATOM 781 C CA . SER A 1 94 ? -15.781 16.812 31.891 1 34.66 94 SER A CA 1
ATOM 782 C C . SER A 1 94 ? -15.359 16.391 30.484 1 34.66 94 SER A C 1
ATOM 784 O O . SER A 1 94 ? -15.75 15.328 30.016 1 34.66 94 SER A O 1
ATOM 786 N N . SER A 1 95 ? -14.656 17.297 29.812 1 37.47 95 SER A N 1
ATOM 787 C CA . SER A 1 95 ? -14.422 16.938 28.422 1 37.47 95 SER A CA 1
ATOM 788 C C . SER A 1 95 ? -13.406 15.812 28.297 1 37.47 95 SER A C 1
ATOM 790 O O . SER A 1 95 ? -13.445 15.039 27.344 1 37.47 95 SER A O 1
ATOM 792 N N . SER A 1 96 ? -12.516 15.695 29.297 1 38.78 96 SER A N 1
ATOM 793 C CA . SER A 1 96 ? -11.531 14.625 29.219 1 38.78 96 SER A CA 1
ATOM 794 C C . SER A 1 96 ? -12.156 13.266 29.516 1 38.78 96 SER A C 1
ATOM 796 O O . SER A 1 96 ? -11.719 12.242 28.984 1 38.78 96 SER A O 1
ATOM 798 N N . TYR A 1 97 ? -13.102 13.312 30.531 1 37.81 97 TYR A N 1
ATOM 799 C CA . TYR A 1 97 ? -13.719 12.047 30.906 1 37.81 97 TYR A CA 1
ATOM 800 C C . TYR A 1 97 ? -14.57 11.492 29.766 1 37.81 97 TYR A C 1
ATOM 802 O O . TYR A 1 97 ? -14.562 10.289 29.5 1 37.81 97 TYR A O 1
ATOM 810 N N . HIS A 1 98 ? -15.375 12.32 29.156 1 39.91 98 HIS A N 1
ATOM 811 C CA . HIS A 1 98 ? -16.172 11.859 28.031 1 39.91 98 HIS A CA 1
ATOM 812 C C . HIS A 1 98 ? -15.289 11.43 26.875 1 39.91 98 HIS A C 1
ATOM 814 O O . HIS A 1 98 ? -15.617 10.477 26.156 1 39.91 98 HIS A O 1
ATOM 820 N N . GLN A 1 99 ? -14.195 12.086 26.75 1 43.34 99 GLN A N 1
ATOM 821 C CA . GLN A 1 99 ? -13.242 11.719 25.703 1 43.34 99 GLN A CA 1
ATOM 822 C C . GLN A 1 99 ? -12.633 10.352 25.969 1 43.34 99 GLN A C 1
ATOM 824 O O . GLN A 1 99 ? -12.445 9.555 25.047 1 43.34 99 GLN A O 1
ATOM 829 N N . ARG A 1 100 ? -12.32 10.125 27.312 1 44.25 100 ARG A N 1
ATOM 830 C CA . ARG A 1 100 ? -11.781 8.82 27.672 1 44.25 100 ARG A CA 1
ATOM 831 C C . ARG A 1 100 ? -12.828 7.723 27.484 1 44.25 100 ARG A C 1
ATOM 833 O O . ARG A 1 100 ? -12.5 6.613 27.047 1 44.25 100 ARG A O 1
ATOM 840 N N . GLN A 1 101 ? -14.039 8 27.859 1 43.28 101 GLN A N 1
ATOM 841 C CA . GLN A 1 101 ? -15.086 6.996 27.703 1 43.28 101 GLN A CA 1
ATOM 842 C C . GLN A 1 101 ? -15.32 6.676 26.234 1 43.28 101 GLN A C 1
ATOM 844 O O . GLN A 1 101 ? -15.5 5.516 25.859 1 43.28 101 GLN A O 1
ATOM 849 N N . LEU A 1 102 ? -15.383 7.645 25.406 1 45 102 LEU A N 1
ATOM 850 C CA . LEU A 1 102 ? -15.562 7.43 23.984 1 45 102 LEU A CA 1
ATOM 851 C C . LEU A 1 102 ? -14.352 6.723 23.391 1 45 102 LEU A C 1
ATOM 853 O O . LEU A 1 102 ? -14.5 5.84 22.531 1 45 102 LEU A O 1
ATOM 857 N N . ASN A 1 103 ? -13.234 7.121 23.891 1 49.31 103 ASN A N 1
ATOM 858 C CA . ASN A 1 103 ? -12.031 6.41 23.469 1 49.31 103 ASN A CA 1
ATOM 859 C C . ASN A 1 103 ? -12.047 4.957 23.922 1 49.31 103 ASN A C 1
ATOM 861 O O . ASN A 1 103 ? -11.609 4.062 23.203 1 49.31 103 ASN A O 1
ATOM 865 N N . PHE A 1 104 ? -12.602 4.84 25.172 1 45.03 104 PHE A N 1
ATOM 866 C CA . PHE A 1 104 ? -12.68 3.482 25.703 1 45.03 104 PHE A CA 1
ATOM 867 C C . PHE A 1 104 ? -13.672 2.646 24.906 1 45.03 104 PHE A C 1
ATOM 869 O O . PHE A 1 104 ? -13.398 1.493 24.562 1 45.03 104 PHE A O 1
ATOM 876 N N . THR A 1 105 ? -14.875 3.098 24.672 1 48.78 105 THR A N 1
ATOM 877 C CA . THR A 1 105 ? -15.883 2.34 23.938 1 48.78 105 THR A CA 1
ATOM 878 C C . THR A 1 105 ? -15.398 2.027 22.516 1 48.78 105 THR A C 1
ATOM 880 O O . THR A 1 105 ? -15.617 0.925 22.016 1 48.78 105 THR A O 1
ATOM 883 N N . ARG A 1 106 ? -14.75 2.934 22.031 1 53.75 106 ARG A N 1
ATOM 884 C CA . ARG A 1 106 ? -14.219 2.783 20.688 1 53.75 106 ARG A CA 1
ATOM 885 C C . ARG A 1 106 ? -13.109 1.737 20.641 1 53.75 106 ARG A C 1
ATOM 887 O O . ARG A 1 106 ? -13.062 0.91 19.734 1 53.75 106 ARG A O 1
ATOM 894 N N . SER A 1 107 ? -12.367 1.945 21.656 1 59.97 107 SER A N 1
ATOM 895 C CA . SER A 1 107 ? -11.297 0.961 21.797 1 59.97 107 SER A CA 1
ATOM 896 C C . SER A 1 107 ? -11.859 -0.437 22.031 1 59.97 107 SER A C 1
ATOM 898 O O . SER A 1 107 ? -11.352 -1.417 21.484 1 59.97 107 SER A O 1
ATOM 900 N N . GLU A 1 108 ? -13.039 -0.425 22.625 1 61.28 108 GLU A N 1
ATOM 901 C CA . GLU A 1 108 ? -13.641 -1.728 22.906 1 61.28 108 GLU A CA 1
ATOM 902 C C . GLU A 1 108 ? -14.25 -2.334 21.641 1 61.28 108 GLU A C 1
ATOM 904 O O . GLU A 1 108 ? -14.086 -3.525 21.375 1 61.28 108 GLU A O 1
ATOM 909 N N . PHE A 1 109 ? -14.938 -1.459 20.891 1 64.94 109 PHE A N 1
ATOM 910 C CA . PHE A 1 109 ? -15.578 -1.969 19.688 1 64.94 109 PHE A CA 1
ATOM 911 C C . PHE A 1 109 ? -14.539 -2.414 18.656 1 64.94 109 PHE A C 1
ATOM 913 O O . PHE A 1 109 ? -14.711 -3.445 18.016 1 64.94 109 PHE A O 1
ATOM 920 N N . SER A 1 110 ? -13.531 -1.599 18.594 1 71.12 110 SER A N 1
ATOM 921 C CA . SER A 1 110 ? -12.453 -1.97 17.688 1 71.12 110 SER A CA 1
ATOM 922 C C . SER A 1 110 ? -11.797 -3.279 18.109 1 71.12 110 SER A C 1
ATOM 924 O O . SER A 1 110 ? -11.43 -4.102 17.266 1 71.12 110 SER A O 1
ATOM 926 N N . LEU A 1 111 ? -11.883 -3.479 19.391 1 75.38 111 LEU A N 1
ATOM 927 C CA . LEU A 1 111 ? -11.305 -4.707 19.922 1 75.38 111 LEU A CA 1
ATOM 928 C C . LEU A 1 111 ? -12.211 -5.902 19.656 1 75.38 111 LEU A C 1
ATOM 930 O O . LEU A 1 111 ? -11.727 -6.992 19.344 1 75.38 111 LEU A O 1
ATOM 934 N N . ILE A 1 112 ? -13.508 -5.676 19.734 1 77.19 112 ILE A N 1
ATOM 935 C CA . ILE A 1 112 ? -14.461 -6.75 19.484 1 77.19 112 ILE A CA 1
ATOM 936 C C . ILE A 1 112 ? -14.375 -7.191 18.031 1 77.19 112 ILE A C 1
ATOM 938 O O . ILE A 1 112 ? -14.352 -8.391 17.734 1 77.19 112 ILE A O 1
ATOM 942 N N . VAL A 1 113 ? -14.328 -6.242 17.156 1 78.56 113 VAL A N 1
ATOM 943 C CA . VAL A 1 113 ? -14.242 -6.562 15.742 1 78.56 113 VAL A CA 1
ATOM 944 C C . VAL A 1 113 ? -12.938 -7.293 15.445 1 78.56 113 VAL A C 1
ATOM 946 O O . VAL A 1 113 ? -12.922 -8.273 14.695 1 78.56 113 VAL A O 1
ATOM 949 N N . TYR A 1 114 ? -11.969 -6.879 16.109 1 83.06 114 TYR A N 1
ATOM 950 C CA . TYR A 1 114 ? -10.672 -7.516 15.914 1 83.06 114 TYR A CA 1
ATOM 951 C C . TYR A 1 114 ? -10.711 -8.969 16.359 1 83.06 114 TYR A C 1
ATOM 953 O O . TYR A 1 114 ? -10.188 -9.852 15.672 1 83.06 114 TYR A O 1
ATOM 961 N N . VAL A 1 115 ? -11.305 -9.227 17.438 1 86.81 115 VAL A N 1
ATOM 962 C CA . VAL A 1 115 ? -11.367 -10.578 17.984 1 86.81 115 VAL A CA 1
ATOM 963 C C . VAL A 1 115 ? -12.18 -11.484 17.062 1 86.81 115 VAL A C 1
ATOM 965 O O . VAL A 1 115 ? -11.828 -12.641 16.859 1 86.81 115 VAL A O 1
ATOM 968 N N . LYS A 1 116 ? -13.211 -10.945 16.531 1 88.12 116 LYS A N 1
ATOM 969 C CA . LYS A 1 116 ? -14.039 -11.719 15.609 1 88.12 116 LYS A CA 1
ATOM 970 C C . LYS A 1 116 ? -13.281 -12.039 14.32 1 88.12 116 LYS A C 1
ATOM 972 O O . LYS A 1 116 ? -13.414 -13.133 13.773 1 88.12 116 LYS A O 1
ATOM 977 N N . VAL A 1 117 ? -12.547 -11.102 13.883 1 89.06 117 VAL A N 1
ATOM 978 C CA . VAL A 1 117 ? -11.75 -11.32 12.672 1 89.06 117 VAL A CA 1
ATOM 979 C C . VAL A 1 117 ? -10.656 -12.344 12.953 1 89.06 117 VAL A C 1
ATOM 981 O O . VAL A 1 117 ? -10.414 -13.242 12.141 1 89.06 117 VAL A O 1
ATOM 984 N N . LEU A 1 118 ? -10.102 -12.242 14.094 1 91.19 118 LEU A N 1
ATOM 985 C CA . LEU A 1 118 ? -9.078 -13.195 14.492 1 91.19 118 LEU A CA 1
ATOM 986 C C . LEU A 1 118 ? -9.648 -14.609 14.562 1 91.19 118 LEU A C 1
ATOM 988 O O . LEU A 1 118 ? -9.008 -15.57 14.133 1 91.19 118 LEU A O 1
ATOM 992 N N . ARG A 1 119 ? -10.773 -14.711 15.055 1 93.31 119 ARG A N 1
ATOM 993 C CA . ARG A 1 119 ? -11.445 -16.016 15.133 1 93.31 119 ARG A CA 1
ATOM 994 C C . ARG A 1 119 ? -11.727 -16.562 13.742 1 93.31 119 ARG A C 1
ATOM 996 O O . ARG A 1 119 ? -11.562 -17.766 13.5 1 93.31 119 ARG A O 1
ATOM 1003 N N . ALA A 1 120 ? -12.188 -15.727 12.906 1 93.94 120 ALA A N 1
ATOM 1004 C CA . ALA A 1 120 ? -12.484 -16.156 11.547 1 93.94 120 ALA A CA 1
ATOM 1005 C C . ALA A 1 120 ? -11.227 -16.688 10.852 1 93.94 120 ALA A C 1
ATOM 1007 O O . ALA A 1 120 ? -11.25 -17.75 10.234 1 93.94 120 ALA A O 1
ATOM 1008 N N . VAL A 1 121 ? -10.117 -16.016 10.992 1 94.38 121 VAL A N 1
ATOM 1009 C CA . VAL A 1 121 ? -8.875 -16.391 10.328 1 94.38 121 VAL A CA 1
ATOM 1010 C C . VAL A 1 121 ? -8.305 -17.656 10.961 1 94.38 121 VAL A C 1
ATOM 1012 O O . VAL A 1 121 ? -7.832 -18.547 10.25 1 94.38 121 VAL A O 1
ATOM 1015 N N . THR A 1 122 ? -8.367 -17.766 12.242 1 94.75 122 THR A N 1
ATOM 1016 C CA . THR A 1 122 ? -7.844 -18.938 12.93 1 94.75 122 THR A CA 1
ATOM 1017 C C . THR A 1 122 ? -8.68 -20.172 12.609 1 94.75 122 THR A C 1
ATOM 1019 O O . THR A 1 122 ? -8.141 -21.266 12.406 1 94.75 122 THR A O 1
ATOM 1022 N N . THR A 1 123 ? -9.938 -19.938 12.617 1 95.5 123 THR A N 1
ATOM 1023 C CA . THR A 1 123 ? -10.812 -21.047 12.242 1 95.5 123 THR A CA 1
ATOM 1024 C C . THR A 1 123 ? -10.539 -21.5 10.812 1 95.5 123 THR A C 1
ATOM 1026 O O . THR A 1 123 ? -10.469 -22.703 10.539 1 95.5 123 THR A O 1
ATOM 1029 N N . ALA A 1 124 ? -10.406 -20.531 9.953 1 95.81 124 ALA A N 1
ATOM 1030 C CA . ALA A 1 124 ? -10.109 -20.875 8.562 1 95.81 124 ALA A CA 1
ATOM 1031 C C . ALA A 1 124 ? -8.781 -21.625 8.453 1 95.81 124 ALA A C 1
ATOM 1033 O O . ALA A 1 124 ? -8.664 -22.562 7.664 1 95.81 124 ALA A O 1
ATOM 1034 N N . LEU A 1 125 ? -7.836 -21.266 9.227 1 95.5 125 LEU A N 1
ATOM 1035 C CA . LEU A 1 125 ? -6.531 -21.906 9.234 1 95.5 125 LEU A CA 1
ATOM 1036 C C . LEU A 1 125 ? -6.652 -23.359 9.695 1 95.5 125 LEU A C 1
ATOM 1038 O O . LEU A 1 125 ? -6.098 -24.266 9.07 1 95.5 125 LEU A O 1
ATOM 1042 N N . TRP A 1 126 ? -7.383 -23.547 10.695 1 95.5 126 TRP A N 1
ATOM 1043 C CA . TRP A 1 126 ? -7.582 -24.906 11.227 1 95.5 126 TRP A CA 1
ATOM 1044 C C . TRP A 1 126 ? -8.391 -25.75 10.25 1 95.5 126 TRP A C 1
ATOM 1046 O O . TRP A 1 126 ? -8.102 -26.938 10.062 1 95.5 126 TRP A O 1
ATOM 1056 N N . CYS A 1 127 ? -9.383 -25.125 9.711 1 95.25 127 CYS A N 1
ATOM 1057 C CA . CYS A 1 127 ? -10.195 -25.859 8.742 1 95.25 127 CYS A CA 1
ATOM 1058 C C . CYS A 1 127 ? -9.375 -26.266 7.531 1 95.25 127 CYS A C 1
ATOM 1060 O O . CYS A 1 127 ? -9.477 -27.391 7.055 1 95.25 127 CYS A O 1
ATOM 1062 N N . ASN A 1 128 ? -8.562 -25.359 7.043 1 95.12 128 ASN A N 1
ATOM 1063 C CA . ASN A 1 128 ? -7.699 -25.703 5.918 1 95.12 128 ASN A CA 1
ATOM 1064 C C . ASN A 1 128 ? -6.699 -26.797 6.285 1 95.12 128 ASN A C 1
ATOM 1066 O O . ASN A 1 128 ? -6.363 -27.641 5.453 1 95.12 128 ASN A O 1
ATOM 1070 N N . PHE A 1 129 ? -6.297 -26.781 7.484 1 95.69 129 PHE A N 1
ATOM 1071 C CA . PHE A 1 129 ? -5.391 -27.828 7.945 1 95.69 129 PHE A CA 1
ATOM 1072 C C . PHE A 1 129 ? -6.098 -29.172 8 1 95.69 129 PHE A C 1
ATOM 1074 O O . PHE A 1 129 ? -5.523 -30.203 7.625 1 95.69 129 PHE A O 1
ATOM 1081 N N . LEU A 1 130 ? -7.273 -29.172 8.453 1 95.81 130 LEU A N 1
ATOM 1082 C CA . LEU A 1 130 ? -8.055 -30.406 8.516 1 95.81 130 LEU A CA 1
ATOM 1083 C C . LEU A 1 130 ? -8.32 -30.953 7.117 1 95.81 130 LEU A C 1
ATOM 1085 O O . LEU A 1 130 ? -8.227 -32.156 6.895 1 95.81 130 LEU A O 1
ATOM 1089 N N . VAL A 1 131 ? -8.672 -30.047 6.223 1 94.94 131 VAL A N 1
ATOM 1090 C CA . VAL A 1 131 ? -8.906 -30.469 4.844 1 94.94 131 VAL A CA 1
ATOM 1091 C C . VAL A 1 131 ? -7.613 -31.016 4.25 1 94.94 131 VAL A C 1
ATOM 1093 O O . VAL A 1 131 ? -7.633 -32.031 3.543 1 94.94 131 VAL A O 1
ATOM 1096 N N . PHE A 1 132 ? -6.535 -30.391 4.484 1 94.69 132 PHE A N 1
ATOM 1097 C CA . PHE A 1 132 ? -5.23 -30.875 4.047 1 94.69 132 PHE A CA 1
ATOM 1098 C C . PHE A 1 132 ? -4.953 -32.25 4.598 1 94.69 132 PHE A C 1
ATOM 1100 O O . PHE A 1 132 ? -4.508 -33.156 3.863 1 94.69 132 PHE A O 1
ATOM 1107 N N . SER A 1 133 ? -5.25 -32.469 5.844 1 95.25 133 SER A N 1
ATOM 1108 C CA . SER A 1 133 ? -5.02 -33.75 6.492 1 95.25 133 SER A CA 1
ATOM 1109 C C . SER A 1 133 ? -5.898 -34.844 5.883 1 95.25 133 SER A C 1
ATOM 1111 O O . SER A 1 133 ? -5.453 -35.969 5.699 1 95.25 133 SER A O 1
ATOM 1113 N N . LEU A 1 134 ? -7.086 -34.469 5.594 1 93.69 134 LEU A N 1
ATOM 1114 C CA . LEU A 1 134 ? -8 -35.406 4.961 1 93.69 134 LEU A CA 1
ATOM 1115 C C . LEU A 1 134 ? -7.496 -35.812 3.58 1 93.69 134 LEU A C 1
ATOM 1117 O O . LEU A 1 134 ? -7.422 -37 3.268 1 93.69 134 LEU A O 1
ATOM 1121 N N . LYS A 1 135 ? -7.137 -34.875 2.758 1 92.06 135 LYS A N 1
ATOM 1122 C CA . LYS A 1 135 ? -6.621 -35.156 1.42 1 92.06 135 LYS A CA 1
ATOM 1123 C C . LYS A 1 135 ? -5.312 -35.938 1.486 1 92.06 135 LYS A C 1
ATOM 1125 O O . LYS A 1 135 ? -5.082 -36.812 0.675 1 92.06 135 LYS A O 1
ATOM 1130 N N . PHE A 1 136 ? -4.535 -35.562 2.457 1 92.88 136 PHE A N 1
ATOM 1131 C CA . PHE A 1 136 ? -3.254 -36.219 2.633 1 92.88 136 PHE A CA 1
ATOM 1132 C C . PHE A 1 136 ? -3.459 -37.688 3.039 1 92.88 136 PHE A C 1
ATOM 1134 O O . PHE A 1 136 ? -2.764 -38.562 2.547 1 92.88 136 PHE A O 1
ATOM 1141 N N . GLY A 1 137 ? -4.367 -37.906 3.928 1 92.31 137 GLY A N 1
ATOM 1142 C CA . GLY A 1 137 ? -4.703 -39.281 4.328 1 92.31 137 GLY A CA 1
ATOM 1143 C C . GLY A 1 137 ? -5.199 -40.125 3.18 1 92.31 137 GLY A C 1
ATOM 1144 O O . GLY A 1 137 ? -4.789 -41.281 3.033 1 92.31 137 GLY A O 1
ATOM 1145 N N . VAL A 1 138 ? -6.039 -39.5 2.342 1 89.94 138 VAL A N 1
ATOM 1146 C CA . VAL A 1 138 ? -6.578 -40.25 1.199 1 89.94 138 VAL A CA 1
ATOM 1147 C C . VAL A 1 138 ? -5.465 -40.531 0.19 1 89.94 138 VAL A C 1
ATOM 1149 O O . VAL A 1 138 ? -5.422 -41.594 -0.421 1 89.94 138 VAL A O 1
ATOM 1152 N N . TRP A 1 139 ? -4.57 -39.625 -0.018 1 88.5 139 TRP A N 1
ATOM 1153 C CA . TRP A 1 139 ? -3.439 -39.812 -0.919 1 88.5 139 TRP A CA 1
ATOM 1154 C C . TRP A 1 139 ? -2.547 -40.938 -0.44 1 88.5 139 TRP A C 1
ATOM 1156 O O . TRP A 1 139 ? -2.07 -41.75 -1.245 1 88.5 139 TRP A O 1
ATOM 1166 N N . LEU A 1 140 ? -2.318 -41.094 0.888 1 89.06 140 LEU A N 1
ATOM 1167 C CA . LEU A 1 140 ? -1.491 -42.156 1.443 1 89.06 140 LEU A CA 1
ATOM 1168 C C . LEU A 1 140 ? -2.105 -43.5 1.164 1 89.06 140 LEU A C 1
ATOM 1170 O O . LEU A 1 140 ? -1.386 -44.5 0.948 1 89.06 140 LEU A O 1
ATOM 1174 N N . SER A 1 141 ? -3.385 -43.5 1.012 1 87.06 141 SER A N 1
ATOM 1175 C CA . SER A 1 141 ? -4.09 -44.781 0.818 1 87.06 141 SER A CA 1
ATOM 1176 C C . SER A 1 141 ? -4.195 -45.125 -0.663 1 87.06 141 SER A C 1
ATOM 1178 O O . SER A 1 141 ? -4.207 -46.312 -1.027 1 87.06 141 SER A O 1
ATOM 1180 N N . THR A 1 142 ? -4.23 -44.094 -1.479 1 81.75 142 THR A N 1
ATOM 1181 C CA . THR A 1 142 ? -4.504 -44.344 -2.887 1 81.75 142 THR A CA 1
ATOM 1182 C C . THR A 1 142 ? -3.252 -44.125 -3.73 1 81.75 142 THR A C 1
ATOM 1184 O O . THR A 1 142 ? -3.148 -44.656 -4.844 1 81.75 142 THR A O 1
ATOM 1187 N N . SER A 1 143 ? -2.307 -43.344 -3.256 1 73.88 143 SER A N 1
ATOM 1188 C CA . SER A 1 143 ? -1.103 -42.938 -3.969 1 73.88 143 SER A CA 1
ATOM 1189 C C . SER A 1 143 ? -1.435 -42.406 -5.367 1 73.88 143 SER A C 1
ATOM 1191 O O . SER A 1 143 ? -0.699 -42.688 -6.32 1 73.88 143 SER A O 1
ATOM 1193 N N . SER A 1 144 ? -2.58 -41.844 -5.52 1 76.12 144 SER A N 1
ATOM 1194 C CA . SER A 1 144 ? -3.02 -41.312 -6.805 1 76.12 144 SER A CA 1
ATOM 1195 C C . SER A 1 144 ? -2.389 -39.938 -7.082 1 76.12 144 SER A C 1
ATOM 1197 O O . SER A 1 144 ? -2.277 -39.094 -6.18 1 76.12 144 SER A O 1
ATOM 1199 N N . HIS A 1 145 ? -1.923 -39.781 -8.312 1 69.69 145 HIS A N 1
ATOM 1200 C CA . HIS A 1 145 ? -1.34 -38.531 -8.727 1 69.69 145 HIS A CA 1
ATOM 1201 C C . HIS A 1 145 ? -2.377 -37.406 -8.688 1 69.69 145 HIS A C 1
ATOM 1203 O O . HIS A 1 145 ? -2.041 -36.25 -8.422 1 69.69 145 HIS A O 1
ATOM 1209 N N . VAL A 1 146 ? -3.518 -37.75 -8.938 1 70.56 146 VAL A N 1
ATOM 1210 C CA . VAL A 1 146 ? -4.594 -36.781 -8.945 1 70.56 146 VAL A CA 1
ATOM 1211 C C . VAL A 1 146 ? -4.82 -36.25 -7.531 1 70.56 146 VAL A C 1
ATOM 1213 O O . VAL A 1 146 ? -4.961 -35.031 -7.328 1 70.56 146 VAL A O 1
ATOM 1216 N N . ILE A 1 147 ? -4.727 -37.188 -6.625 1 78.06 147 ILE A N 1
ATOM 1217 C CA . ILE A 1 147 ? -4.965 -36.781 -5.246 1 78.06 147 ILE A CA 1
ATOM 1218 C C . ILE A 1 147 ? -3.773 -36 -4.73 1 78.06 147 ILE A C 1
ATOM 1220 O O . ILE A 1 147 ? -3.939 -35.062 -3.918 1 78.06 147 ILE A O 1
ATOM 1224 N N . LEU A 1 148 ? -2.648 -36.281 -5.172 1 78.5 148 LEU A N 1
ATOM 1225 C CA . LEU A 1 148 ? -1.474 -35.5 -4.805 1 78.5 148 LEU A CA 1
ATOM 1226 C C . LEU A 1 148 ? -1.639 -34.031 -5.223 1 78.5 148 LEU A C 1
ATOM 1228 O O . LEU A 1 148 ? -1.277 -33.125 -4.473 1 78.5 148 LEU A O 1
ATOM 1232 N N . ALA A 1 149 ? -2.141 -33.844 -6.414 1 75.88 149 ALA A N 1
ATOM 1233 C CA . ALA A 1 149 ? -2.402 -32.469 -6.875 1 75.88 149 ALA A CA 1
ATOM 1234 C C . ALA A 1 149 ? -3.369 -31.766 -5.938 1 75.88 149 ALA A C 1
ATOM 1236 O O . ALA A 1 149 ? -3.209 -30.562 -5.668 1 75.88 149 ALA A O 1
ATOM 1237 N N . GLU A 1 150 ? -4.242 -32.469 -5.434 1 82.5 150 GLU A N 1
ATOM 1238 C CA . GLU A 1 150 ? -5.207 -31.906 -4.492 1 82.5 150 GLU A CA 1
ATOM 1239 C C . GLU A 1 150 ? -4.543 -31.562 -3.164 1 82.5 150 GLU A C 1
ATOM 1241 O O . GLU A 1 150 ? -4.906 -30.578 -2.521 1 82.5 150 GLU A O 1
ATOM 1246 N N . VAL A 1 151 ? -3.66 -32.344 -2.799 1 86.94 151 VAL A N 1
ATOM 1247 C CA . VAL A 1 151 ? -2.926 -32.094 -1.565 1 86.94 151 VAL A CA 1
ATOM 1248 C C . VAL A 1 151 ? -2.1 -30.828 -1.713 1 86.94 151 VAL A C 1
ATOM 1250 O O . VAL A 1 151 ? -2.08 -29.984 -0.812 1 86.94 151 VAL A O 1
ATOM 1253 N N . VAL A 1 152 ? -1.485 -30.641 -2.818 1 80.69 152 VAL A N 1
ATOM 1254 C CA . VAL A 1 152 ? -0.684 -29.453 -3.076 1 80.69 152 VAL A CA 1
ATOM 1255 C C . VAL A 1 152 ? -1.578 -28.219 -3.062 1 80.69 152 VAL A C 1
ATOM 1257 O O . VAL A 1 152 ? -1.2 -27.172 -2.52 1 80.69 152 VAL A O 1
ATOM 1260 N N . HIS A 1 153 ? -2.668 -28.344 -3.604 1 82.75 153 HIS A N 1
ATOM 1261 C CA . HIS A 1 153 ? -3.635 -27.25 -3.596 1 82.75 153 HIS A CA 1
ATOM 1262 C C . HIS A 1 153 ? -4.035 -26.891 -2.172 1 82.75 153 HIS A C 1
ATOM 1264 O O . HIS A 1 153 ? -4.141 -25.703 -1.843 1 82.75 153 HIS A O 1
ATOM 1270 N N . SER A 1 154 ? -4.207 -27.938 -1.402 1 91.06 154 SER A N 1
ATOM 1271 C CA . SER A 1 154 ? -4.578 -27.688 -0.013 1 91.06 154 SER A CA 1
ATOM 1272 C C . SER A 1 154 ? -3.438 -27.016 0.753 1 91.06 154 SER A C 1
ATOM 1274 O O . SER A 1 154 ? -3.676 -26.219 1.652 1 91.06 154 SER A O 1
ATOM 1276 N N . VAL A 1 155 ? -2.256 -27.312 0.403 1 88.94 155 VAL A N 1
ATOM 1277 C CA . VAL A 1 155 ? -1.106 -26.656 1.006 1 88.94 155 VAL A CA 1
ATOM 1278 C C . VAL A 1 155 ? -1.116 -25.172 0.641 1 88.94 155 VAL A C 1
ATOM 1280 O O . VAL A 1 155 ? -0.838 -24.312 1.484 1 88.94 155 VAL A O 1
ATOM 1283 N N . ALA A 1 156 ? -1.442 -24.906 -0.58 1 87.62 156 ALA A N 1
ATOM 1284 C CA . ALA A 1 156 ? -1.535 -23.531 -1.042 1 87.62 156 ALA A CA 1
ATOM 1285 C C . ALA A 1 156 ? -2.615 -22.766 -0.278 1 87.62 156 ALA A C 1
ATOM 1287 O O . ALA A 1 156 ? -2.408 -21.609 0.118 1 87.62 156 ALA A O 1
ATOM 1288 N N . ASP A 1 157 ? -3.678 -23.422 -0.02 1 90.81 157 ASP A N 1
ATOM 1289 C CA . ASP A 1 157 ? -4.758 -22.797 0.74 1 90.81 157 ASP A CA 1
ATOM 1290 C C . ASP A 1 157 ? -4.32 -22.5 2.172 1 90.81 157 ASP A C 1
ATOM 1292 O O . ASP A 1 157 ? -4.629 -21.422 2.707 1 90.81 157 ASP A O 1
ATOM 1296 N N . PHE A 1 158 ? -3.682 -23.453 2.68 1 92.31 158 PHE A N 1
ATOM 1297 C CA . PHE A 1 158 ? -3.178 -23.297 4.039 1 92.31 158 PHE A CA 1
ATOM 1298 C C . PHE A 1 158 ? -2.168 -22.156 4.105 1 92.31 158 PHE A C 1
ATOM 1300 O O . PHE A 1 158 ? -2.213 -21.328 5.027 1 92.31 158 PHE A O 1
ATOM 1307 N N . ALA A 1 159 ? -1.289 -22.094 3.158 1 91.06 159 ALA A N 1
ATOM 1308 C CA . ALA A 1 159 ? -0.298 -21.031 3.096 1 91.06 159 ALA A CA 1
ATOM 1309 C C . ALA A 1 159 ? -0.971 -19.672 2.932 1 91.06 159 ALA A C 1
ATOM 1311 O O . ALA A 1 159 ? -0.547 -18.688 3.537 1 91.06 159 ALA A O 1
ATOM 1312 N N . ASN A 1 160 ? -1.987 -19.625 2.211 1 92.06 160 ASN A N 1
ATOM 1313 C CA . ASN A 1 160 ? -2.719 -18.391 1.984 1 92.06 160 ASN A CA 1
ATOM 1314 C C . ASN A 1 160 ? -3.361 -17.875 3.27 1 92.06 160 ASN A C 1
ATOM 1316 O O . ASN A 1 160 ? -3.285 -16.688 3.574 1 92.06 160 ASN A O 1
ATOM 1320 N N . GLN A 1 161 ? -3.938 -18.812 3.955 1 93.12 161 GLN A N 1
ATOM 1321 C CA . GLN A 1 161 ? -4.559 -18.422 5.215 1 93.12 161 GLN A CA 1
ATOM 1322 C C . GLN A 1 161 ? -3.51 -17.984 6.234 1 93.12 161 GLN A C 1
ATOM 1324 O O . GLN A 1 161 ? -3.76 -17.109 7.059 1 93.12 161 GLN A O 1
ATOM 1329 N N . ALA A 1 162 ? -2.398 -18.594 6.156 1 95.19 162 ALA A N 1
ATOM 1330 C CA . ALA A 1 162 ? -1.306 -18.219 7.051 1 95.19 162 ALA A CA 1
ATOM 1331 C C . ALA A 1 162 ? -0.822 -16.797 6.773 1 95.19 162 ALA A C 1
ATOM 1333 O O . ALA A 1 162 ? -0.471 -16.062 7.699 1 95.19 162 ALA A O 1
ATOM 1334 N N . LEU A 1 163 ? -0.842 -16.453 5.555 1 94.75 163 LEU A N 1
ATOM 1335 C CA . LEU A 1 163 ? -0.445 -15.102 5.18 1 94.75 163 LEU A CA 1
ATOM 1336 C C . LEU A 1 163 ? -1.424 -14.078 5.738 1 94.75 163 LEU A C 1
ATOM 1338 O O . LEU A 1 163 ? -1.013 -13.023 6.238 1 94.75 163 LEU A O 1
ATOM 1342 N N . LEU A 1 164 ? -2.697 -14.43 5.656 1 94.56 164 LEU A N 1
ATOM 1343 C CA . LEU A 1 164 ? -3.709 -13.531 6.195 1 94.56 164 LEU A CA 1
ATOM 1344 C C . LEU A 1 164 ? -3.572 -13.398 7.711 1 94.56 164 LEU A C 1
ATOM 1346 O O . LEU A 1 164 ? -3.678 -12.297 8.258 1 94.56 164 LEU A O 1
ATOM 1350 N N . ALA A 1 165 ? -3.311 -14.508 8.336 1 94.44 165 ALA A N 1
ATOM 1351 C CA . ALA A 1 165 ? -3.113 -14.492 9.781 1 94.44 165 ALA A CA 1
ATOM 1352 C C . ALA A 1 165 ? -1.895 -13.656 10.164 1 94.44 165 ALA A C 1
ATOM 1354 O O . ALA A 1 165 ? -1.93 -12.898 11.133 1 94.44 165 ALA A O 1
ATOM 1355 N N . TYR A 1 166 ? -0.923 -13.805 9.391 1 93.88 166 TYR A N 1
ATOM 1356 C CA . TYR A 1 166 ? 0.281 -13.023 9.641 1 93.88 166 TYR A CA 1
ATOM 1357 C C . TYR A 1 166 ? 0.015 -11.539 9.438 1 93.88 166 TYR A C 1
ATOM 1359 O O . TYR A 1 166 ? 0.52 -10.703 10.195 1 93.88 166 TYR A O 1
ATOM 1367 N N . GLY A 1 167 ? -0.716 -11.219 8.414 1 92.5 167 GLY A N 1
ATOM 1368 C CA . GLY A 1 167 ? -1.087 -9.828 8.188 1 92.5 167 GLY A CA 1
ATOM 1369 C C . GLY A 1 167 ? -1.856 -9.219 9.344 1 92.5 167 GLY A C 1
ATOM 1370 O O . GLY A 1 167 ? -1.644 -8.055 9.695 1 92.5 167 GLY A O 1
ATOM 1371 N N . LEU A 1 168 ? -2.695 -10.008 9.914 1 90.88 168 LEU A N 1
ATOM 1372 C CA . LEU A 1 168 ? -3.48 -9.547 11.055 1 90.88 168 LEU A CA 1
ATOM 1373 C C . LEU A 1 168 ? -2.588 -9.305 12.266 1 90.88 168 LEU A C 1
ATOM 1375 O O . LEU A 1 168 ? -2.715 -8.281 12.938 1 90.88 168 LEU A O 1
ATOM 1379 N N . SER A 1 169 ? -1.687 -10.172 12.5 1 90.75 169 SER A N 1
ATOM 1380 C CA . SER A 1 169 ? -0.811 -10.062 13.664 1 90.75 169 SER A CA 1
ATOM 1381 C C . SER A 1 169 ? 0.216 -8.945 13.477 1 90.75 169 SER A C 1
ATOM 1383 O O . SER A 1 169 ? 0.503 -8.203 14.414 1 90.75 169 SER A O 1
ATOM 1385 N N . SER A 1 170 ? 0.708 -8.82 12.289 1 90.06 170 SER A N 1
ATOM 1386 C CA . SER A 1 170 ? 1.744 -7.828 12.008 1 90.06 170 SER A CA 1
ATOM 1387 C C . SER A 1 170 ? 1.175 -6.414 12.008 1 90.06 170 SER A C 1
ATOM 1389 O O . SER A 1 170 ? 1.895 -5.449 12.266 1 90.06 170 SER A O 1
ATOM 1391 N N . SER A 1 171 ? -0.091 -6.254 11.719 1 88.62 171 SER A N 1
ATOM 1392 C CA . SER A 1 171 ? -0.719 -4.938 11.617 1 88.62 171 SER A CA 1
ATOM 1393 C C . SER A 1 171 ? -0.885 -4.301 12.992 1 88.62 171 SER A C 1
ATOM 1395 O O . SER A 1 171 ? -1.131 -3.096 13.102 1 88.62 171 SER A O 1
ATOM 1397 N N . ARG A 1 172 ? -0.664 -5.004 14.062 1 85.5 172 ARG A N 1
ATOM 1398 C CA . ARG A 1 172 ? -0.85 -4.496 15.414 1 85.5 172 ARG A CA 1
ATOM 1399 C C . ARG A 1 172 ? 0.459 -3.959 15.984 1 85.5 172 ARG A C 1
ATOM 1401 O O . ARG A 1 172 ? 0.485 -3.41 17.094 1 85.5 172 ARG A O 1
ATOM 1408 N N . ARG A 1 173 ? 1.451 -4.078 15.242 1 85.25 173 ARG A N 1
ATOM 1409 C CA . ARG A 1 173 ? 2.736 -3.57 15.711 1 85.25 173 ARG A CA 1
ATOM 1410 C C . ARG A 1 173 ? 2.693 -2.057 15.891 1 85.25 173 ARG A C 1
ATOM 1412 O O . ARG A 1 173 ? 2.096 -1.346 15.078 1 85.25 173 ARG A O 1
ATOM 1419 N N . ALA A 1 174 ? 3.232 -1.56 16.938 1 83.19 174 ALA A N 1
ATOM 1420 C CA . ALA A 1 174 ? 3.256 -0.137 17.266 1 83.19 174 ALA A CA 1
ATOM 1421 C C . ALA A 1 174 ? 4.137 0.639 16.281 1 83.19 174 ALA A C 1
ATOM 1423 O O . ALA A 1 174 ? 5.012 0.062 15.641 1 83.19 174 ALA A O 1
ATOM 1424 N N . PRO A 1 175 ? 3.809 1.874 16.203 1 83.31 175 PRO A N 1
ATOM 1425 C CA . PRO A 1 175 ? 4.633 2.723 15.336 1 83.31 175 PRO A CA 1
ATOM 1426 C C . PRO A 1 175 ? 6.09 2.779 15.781 1 83.31 175 PRO A C 1
ATOM 1428 O O . PRO A 1 175 ? 6.383 2.652 16.969 1 83.31 175 PRO A O 1
ATOM 1431 N N . ASP A 1 176 ? 6.984 2.85 14.82 1 83.12 176 ASP A N 1
ATOM 1432 C CA . ASP A 1 176 ? 8.414 3.02 15.07 1 83.12 176 ASP A CA 1
ATOM 1433 C C . ASP A 1 176 ? 8.992 4.145 14.211 1 83.12 176 ASP A C 1
ATOM 1435 O O . ASP A 1 176 ? 8.25 4.855 13.531 1 83.12 176 ASP A O 1
ATOM 1439 N N . ALA A 1 177 ? 10.242 4.395 14.328 1 80.31 177 ALA A N 1
ATOM 1440 C CA . ALA A 1 177 ? 10.898 5.492 13.625 1 80.31 177 ALA A CA 1
ATOM 1441 C C . ALA A 1 177 ? 10.836 5.285 12.109 1 80.31 177 ALA A C 1
ATOM 1443 O O . ALA A 1 177 ? 10.734 6.25 11.352 1 80.31 177 ALA A O 1
ATOM 1444 N N . LEU A 1 178 ? 10.805 4.105 11.734 1 81.81 178 LEU A N 1
ATOM 1445 C CA . LEU A 1 178 ? 10.797 3.795 10.312 1 81.81 178 LEU A CA 1
ATOM 1446 C C . LEU A 1 178 ? 9.391 3.949 9.734 1 81.81 178 LEU A C 1
ATOM 1448 O O . LEU A 1 178 ? 9.234 4.328 8.57 1 81.81 178 LEU A O 1
ATOM 1452 N N . HIS A 1 179 ? 8.438 3.654 10.578 1 85.94 179 HIS A N 1
ATOM 1453 C CA . HIS A 1 179 ? 7.039 3.795 10.188 1 85.94 179 HIS A CA 1
ATOM 1454 C C . HIS A 1 179 ? 6.25 4.578 11.227 1 85.94 179 HIS A C 1
ATOM 1456 O O . HIS A 1 179 ? 5.566 3.984 12.07 1 85.94 179 HIS A O 1
ATOM 1462 N N . PRO A 1 180 ? 6.23 5.785 11.039 1 82.25 180 PRO A N 1
ATOM 1463 C CA . PRO A 1 180 ? 5.68 6.664 12.07 1 82.25 180 PRO A CA 1
ATOM 1464 C C . PRO A 1 180 ? 4.172 6.496 12.242 1 82.25 180 PRO A C 1
ATOM 1466 O O . PRO A 1 180 ? 3.635 6.797 13.312 1 82.25 180 PRO A O 1
ATOM 1469 N N . TYR A 1 181 ? 3.473 6.055 11.242 1 83.06 181 TYR A N 1
ATOM 1470 C CA . TYR A 1 181 ? 2.025 5.906 11.352 1 83.06 181 TYR A CA 1
ATOM 1471 C C . TYR A 1 181 ? 1.645 4.473 11.695 1 83.06 181 TYR A C 1
ATOM 1473 O O . TYR A 1 181 ? 0.462 4.125 11.711 1 83.06 181 TYR A O 1
ATOM 1481 N N . GLY A 1 182 ? 2.676 3.654 11.945 1 83.31 182 GLY A N 1
ATOM 1482 C CA . GLY A 1 182 ? 2.412 2.281 12.352 1 83.31 182 GLY A CA 1
ATOM 1483 C C . GLY A 1 182 ? 2.387 1.313 11.18 1 83.31 182 GLY A C 1
ATOM 1484 O O . GLY A 1 182 ? 2.82 1.652 10.078 1 83.31 182 GLY A O 1
ATOM 1485 N N . TYR A 1 183 ? 1.852 0.083 11.5 1 87.62 183 TYR A N 1
ATOM 1486 C CA . TYR A 1 183 ? 1.911 -0.995 10.516 1 87.62 183 TYR A CA 1
ATOM 1487 C C . TYR A 1 183 ? 0.513 -1.483 10.156 1 87.62 183 TYR A C 1
ATOM 1489 O O . TYR A 1 183 ? 0.334 -2.639 9.766 1 87.62 183 TYR A O 1
ATOM 1497 N N . SER A 1 184 ? -0.425 -0.683 10.289 1 86.44 184 SER A N 1
ATOM 1498 C CA . SER A 1 184 ? -1.81 -1.08 10.055 1 86.44 184 SER A CA 1
ATOM 1499 C C . SER A 1 184 ? -2.039 -1.438 8.586 1 86.44 184 SER A C 1
ATOM 1501 O O . SER A 1 184 ? -2.881 -2.281 8.273 1 86.44 184 SER A O 1
ATOM 1503 N N . LYS A 1 185 ? -1.225 -0.891 7.711 1 89.44 185 LYS A N 1
ATOM 1504 C CA . LYS A 1 185 ? -1.386 -1.138 6.281 1 89.44 185 LYS A CA 1
ATOM 1505 C C . LYS A 1 185 ? -0.923 -2.543 5.91 1 89.44 185 LYS A C 1
ATOM 1507 O O . LYS A 1 185 ? -1.206 -3.025 4.812 1 89.44 185 LYS A O 1
ATOM 1512 N N . GLU A 1 186 ? -0.275 -3.193 6.863 1 91.12 186 GLU A N 1
ATOM 1513 C CA . GLU A 1 186 ? 0.187 -4.559 6.629 1 91.12 186 GLU A CA 1
ATOM 1514 C C . GLU A 1 186 ? -0.98 -5.492 6.32 1 91.12 186 GLU A C 1
ATOM 1516 O O . GLU A 1 186 ? -0.828 -6.461 5.57 1 91.12 186 GLU A O 1
ATOM 1521 N N . ARG A 1 187 ? -2.064 -5.164 6.871 1 91.56 187 ARG A N 1
ATOM 1522 C CA . ARG A 1 187 ? -3.238 -5.996 6.625 1 91.56 187 ARG A CA 1
ATOM 1523 C C . ARG A 1 187 ? -3.613 -5.992 5.145 1 91.56 187 ARG A C 1
ATOM 1525 O O . ARG A 1 187 ? -3.947 -7.035 4.582 1 91.56 187 ARG A O 1
ATOM 1532 N N . PHE A 1 188 ? -3.514 -4.859 4.574 1 92.25 188 PHE A N 1
ATOM 1533 C CA . PHE A 1 188 ? -3.848 -4.734 3.158 1 92.25 188 PHE A CA 1
ATOM 1534 C C . PHE A 1 188 ? -2.77 -5.371 2.289 1 92.25 188 PHE A C 1
ATOM 1536 O O . PHE A 1 188 ? -3.076 -6.016 1.284 1 92.25 188 PHE A O 1
ATOM 1543 N N . VAL A 1 189 ? -1.543 -5.207 2.686 1 93.88 189 VAL A N 1
ATOM 1544 C CA . VAL A 1 189 ? -0.418 -5.711 1.903 1 93.88 189 VAL A CA 1
ATOM 1545 C C . VAL A 1 189 ? -0.457 -7.234 1.865 1 93.88 189 VAL A C 1
ATOM 1547 O O . VAL A 1 189 ? -0.404 -7.836 0.79 1 93.88 189 VAL A O 1
ATOM 1550 N N . TRP A 1 190 ? -0.579 -7.824 2.99 1 94.56 190 TRP A N 1
ATOM 1551 C CA . TRP A 1 190 ? -0.561 -9.281 3.057 1 94.56 190 TRP A CA 1
ATOM 1552 C C . TRP A 1 190 ? -1.828 -9.867 2.447 1 94.56 190 TRP A C 1
ATOM 1554 O O . TRP A 1 190 ? -1.798 -10.953 1.862 1 94.56 190 TRP A O 1
ATOM 1564 N N . SER A 1 191 ? -2.924 -9.164 2.586 1 95 191 SER A N 1
ATOM 1565 C CA . SER A 1 191 ? -4.137 -9.602 1.901 1 95 191 SER A CA 1
ATOM 1566 C C . SER A 1 191 ? -3.969 -9.539 0.387 1 95 191 SER A C 1
ATOM 1568 O O . SER A 1 191 ? -4.488 -10.391 -0.336 1 95 191 SER A O 1
ATOM 1570 N N . LEU A 1 192 ? -3.271 -8.531 -0.048 1 96.06 192 LEU A N 1
ATOM 1571 C CA . LEU A 1 192 ? -2.986 -8.422 -1.475 1 96.06 192 LEU A CA 1
ATOM 1572 C C . LEU A 1 192 ? -2.096 -9.57 -1.942 1 96.06 192 LEU A C 1
ATOM 1574 O O . LEU A 1 192 ? -2.369 -10.195 -2.971 1 96.06 192 LEU A O 1
ATOM 1578 N N . ILE A 1 193 ? -1.065 -9.844 -1.182 1 96.31 193 ILE A N 1
ATOM 1579 C CA . ILE A 1 193 ? -0.153 -10.945 -1.491 1 96.31 193 ILE A CA 1
ATOM 1580 C C . ILE A 1 193 ? -0.924 -12.258 -1.542 1 96.31 193 ILE A C 1
ATOM 1582 O O . ILE A 1 193 ? -0.75 -13.055 -2.471 1 96.31 193 ILE A O 1
ATOM 1586 N N . SER A 1 194 ? -1.753 -12.398 -0.578 1 95.56 194 SER A N 1
ATOM 1587 C CA . SER A 1 194 ? -2.584 -13.602 -0.526 1 95.56 194 SER A CA 1
ATOM 1588 C C . SER A 1 194 ? -3.488 -13.695 -1.751 1 95.56 194 SER A C 1
ATOM 1590 O O . SER A 1 194 ? -3.629 -14.773 -2.34 1 95.56 194 SER A O 1
ATOM 1592 N N . ALA A 1 195 ? -4.117 -12.633 -2.16 1 96.62 195 ALA A N 1
ATOM 1593 C CA . ALA A 1 195 ? -5.012 -12.609 -3.312 1 96.62 195 ALA A CA 1
ATOM 1594 C C . ALA A 1 195 ? -4.266 -12.961 -4.598 1 96.62 195 ALA A C 1
ATOM 1596 O O . ALA A 1 195 ? -4.77 -13.727 -5.422 1 96.62 195 ALA A O 1
ATOM 1597 N N . VAL A 1 196 ? -3.125 -12.445 -4.727 1 95.94 196 VAL A N 1
ATOM 1598 C CA . VAL A 1 196 ? -2.314 -12.75 -5.902 1 95.94 196 VAL A CA 1
ATOM 1599 C C . VAL A 1 196 ? -1.907 -14.219 -5.883 1 95.94 196 VAL A C 1
ATOM 1601 O O . VAL A 1 196 ? -1.874 -14.875 -6.926 1 95.94 196 VAL A O 1
ATOM 1604 N N . GLY A 1 197 ? -1.596 -14.68 -4.738 1 93.38 197 GLY A N 1
ATOM 1605 C CA . GLY A 1 197 ? -1.313 -16.094 -4.594 1 93.38 197 GLY A CA 1
ATOM 1606 C C . GLY A 1 197 ? -2.461 -16.984 -5.043 1 93.38 197 GLY A C 1
ATOM 1607 O O . GLY A 1 197 ? -2.248 -18 -5.719 1 93.38 197 GLY A O 1
ATOM 1608 N N . ILE A 1 198 ? -3.65 -16.625 -4.676 1 92.62 198 ILE A N 1
ATOM 1609 C CA . ILE A 1 198 ? -4.84 -17.375 -5.082 1 92.62 198 ILE A CA 1
ATOM 1610 C C . ILE A 1 198 ? -4.98 -17.328 -6.602 1 92.62 198 ILE A C 1
ATOM 1612 O O . ILE A 1 198 ? -5.332 -18.328 -7.227 1 92.62 198 ILE A O 1
ATOM 1616 N N . PHE A 1 199 ? -4.723 -16.266 -7.152 1 92.88 199 PHE A N 1
ATOM 1617 C CA . PHE A 1 199 ? -4.84 -16.094 -8.602 1 92.88 199 PHE A CA 1
ATOM 1618 C C . PHE A 1 199 ? -3.855 -17 -9.328 1 92.88 199 PHE A C 1
ATOM 1620 O O . PHE A 1 199 ? -4.23 -17.703 -10.266 1 92.88 199 PHE A O 1
ATOM 1627 N N . CYS A 1 200 ? -2.67 -17.016 -8.828 1 89.44 200 CYS A N 1
ATOM 1628 C CA . CYS A 1 200 ? -1.615 -17.75 -9.516 1 89.44 200 CYS A CA 1
ATOM 1629 C C . CYS A 1 200 ? -1.684 -19.234 -9.18 1 89.44 200 CYS A C 1
ATOM 1631 O O . CYS A 1 200 ? -1.743 -20.078 -10.078 1 89.44 200 CYS A O 1
ATOM 1633 N N . LEU A 1 201 ? -1.715 -19.562 -7.906 1 85.38 201 LEU A N 1
ATOM 1634 C CA . LEU A 1 201 ? -1.629 -20.953 -7.469 1 85.38 201 LEU A CA 1
ATOM 1635 C C . LEU A 1 201 ? -3.014 -21.594 -7.414 1 85.38 201 LEU A C 1
ATOM 1637 O O . LEU A 1 201 ? -3.15 -22.797 -7.605 1 85.38 201 LEU A O 1
ATOM 1641 N N . GLY A 1 202 ? -4 -20.828 -7.141 1 82.56 202 GLY A N 1
ATOM 1642 C CA . GLY A 1 202 ? -5.355 -21.359 -7.074 1 82.56 202 GLY A CA 1
ATOM 1643 C C . GLY A 1 202 ? -6.023 -21.453 -8.43 1 82.56 202 GLY A C 1
ATOM 1644 O O . GLY A 1 202 ? -6.262 -22.547 -8.945 1 82.56 202 GLY A O 1
ATOM 1645 N N . SER A 1 203 ? -6.18 -20.312 -9.008 1 89.12 203 SER A N 1
ATOM 1646 C CA . SER A 1 203 ? -6.863 -20.234 -10.297 1 89.12 203 SER A CA 1
ATOM 1647 C C . SER A 1 203 ? -5.98 -20.766 -11.422 1 89.12 203 SER A C 1
ATOM 1649 O O . SER A 1 203 ? -6.371 -21.703 -12.133 1 89.12 203 SER A O 1
ATOM 1651 N N . GLY A 1 204 ? -4.805 -20.328 -11.539 1 83.5 204 GLY A N 1
ATOM 1652 C CA . GLY A 1 204 ? -3.918 -20.719 -12.625 1 83.5 204 GLY A CA 1
ATOM 1653 C C . GLY A 1 204 ? -3.629 -22.203 -12.656 1 83.5 204 GLY A C 1
ATOM 1654 O O . GLY A 1 204 ? -3.799 -22.859 -13.688 1 83.5 204 GLY A O 1
ATOM 1655 N N . ALA A 1 205 ? -3.256 -22.781 -11.57 1 78.12 205 ALA A N 1
ATOM 1656 C CA . ALA A 1 205 ? -2.924 -24.203 -11.484 1 78.12 205 ALA A CA 1
ATOM 1657 C C . ALA A 1 205 ? -4.145 -25.062 -11.789 1 78.12 205 ALA A C 1
ATOM 1659 O O . ALA A 1 205 ? -4.035 -26.094 -12.461 1 78.12 205 ALA A O 1
ATOM 1660 N N . THR A 1 206 ? -5.316 -24.656 -11.344 1 81.56 206 THR A N 1
ATOM 1661 C CA . THR A 1 206 ? -6.539 -25.422 -11.531 1 81.56 206 THR A CA 1
ATOM 1662 C C . THR A 1 206 ? -6.977 -25.406 -12.992 1 81.56 206 THR A C 1
ATOM 1664 O O . THR A 1 206 ? -7.418 -26.422 -13.531 1 81.56 206 THR A O 1
ATOM 1667 N N . ILE A 1 207 ? -6.82 -24.297 -13.578 1 84.44 207 ILE A N 1
ATOM 1668 C CA . ILE A 1 207 ? -7.215 -24.172 -14.977 1 84.44 207 ILE A CA 1
ATOM 1669 C C . ILE A 1 207 ? -6.266 -24.984 -15.852 1 84.44 207 ILE A C 1
ATOM 1671 O O . ILE A 1 207 ? -6.707 -25.703 -16.75 1 84.44 207 ILE A O 1
ATOM 1675 N N . VAL A 1 208 ? -4.977 -24.938 -15.594 1 77.94 208 VAL A N 1
ATOM 1676 C CA . VAL A 1 208 ? -4 -25.703 -16.359 1 77.94 208 VAL A CA 1
ATOM 1677 C C . VAL A 1 208 ? -4.254 -27.203 -16.188 1 77.94 208 VAL A C 1
ATOM 1679 O O . VAL A 1 208 ? -4.219 -27.969 -17.156 1 77.94 208 VAL A O 1
ATOM 1682 N N . HIS A 1 209 ? -4.504 -27.547 -14.977 1 76.19 209 HIS A N 1
ATOM 1683 C CA . HIS A 1 209 ? -4.828 -28.953 -14.695 1 76.19 209 HIS A CA 1
ATOM 1684 C C . HIS A 1 209 ? -6.074 -29.391 -15.461 1 76.19 209 HIS A C 1
ATOM 1686 O O . HIS A 1 209 ? -6.102 -30.484 -16.031 1 76.19 209 HIS A O 1
ATOM 1692 N N . GLY A 1 210 ? -7.121 -28.578 -15.477 1 79.62 210 GLY A N 1
ATOM 1693 C CA . GLY A 1 210 ? -8.344 -28.891 -16.188 1 79.62 210 GLY A CA 1
ATOM 1694 C C . GLY A 1 210 ? -8.141 -29.016 -17.688 1 79.62 210 GLY A C 1
ATOM 1695 O O . GLY A 1 210 ? -8.641 -29.969 -18.312 1 79.62 210 GLY A O 1
ATOM 1696 N N . ILE A 1 211 ? -7.375 -28.203 -18.219 1 80.88 211 ILE A N 1
ATOM 1697 C CA . ILE A 1 211 ? -7.148 -28.188 -19.656 1 80.88 211 ILE A CA 1
ATOM 1698 C C . ILE A 1 211 ? -6.305 -29.391 -20.047 1 80.88 211 ILE A C 1
ATOM 1700 O O . ILE A 1 211 ? -6.578 -30.047 -21.062 1 80.88 211 ILE A O 1
ATOM 1704 N N . GLN A 1 212 ? -5.316 -29.781 -19.297 1 76.31 212 GLN A N 1
ATOM 1705 C CA . GLN A 1 212 ? -4.449 -30.922 -19.594 1 76.31 212 GLN A CA 1
ATOM 1706 C C . GLN A 1 212 ? -5.219 -32.219 -19.531 1 76.31 212 GLN A C 1
ATOM 1708 O O . GLN A 1 212 ? -4.91 -33.188 -20.25 1 76.31 212 GLN A O 1
ATOM 1713 N N . ASN A 1 213 ? -6.227 -32.188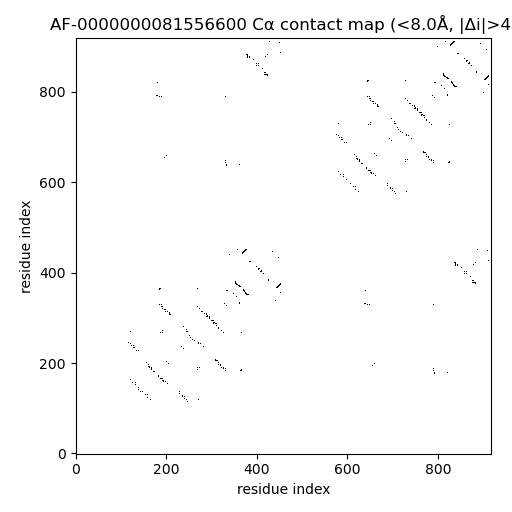 -18.719 1 77.19 213 ASN A N 1
ATOM 1714 C CA . ASN A 1 213 ? -6.945 -33.438 -18.516 1 77.19 213 ASN A CA 1
ATOM 1715 C C . ASN A 1 213 ? -8.188 -33.531 -19.391 1 77.19 213 ASN A C 1
ATOM 1717 O O . ASN A 1 213 ? -8.93 -34.5 -19.328 1 77.19 213 ASN A O 1
ATOM 1721 N N . LEU A 1 214 ? -8.352 -32.5 -20.203 1 77.12 214 LEU A N 1
ATOM 1722 C CA . LEU A 1 214 ? -9.5 -32.531 -21.094 1 77.12 214 LEU A CA 1
ATOM 1723 C C . LEU A 1 214 ? -9.359 -33.625 -22.125 1 77.12 214 LEU A C 1
ATOM 1725 O O . LEU A 1 214 ? -10.344 -34.281 -22.484 1 77.12 214 LEU A O 1
ATOM 1729 N N . TRP A 1 215 ? -8.07 -33.875 -22.484 1 70.06 215 TRP A N 1
ATOM 1730 C CA . TRP A 1 215 ? -7.855 -34.844 -23.547 1 70.06 215 TRP A CA 1
ATOM 1731 C C . TRP A 1 215 ? -7.547 -36.219 -22.984 1 70.06 215 TRP A C 1
ATOM 1733 O O . TRP A 1 215 ? -7.652 -37.25 -23.688 1 70.06 215 TRP A O 1
ATOM 1743 N N . THR A 1 216 ? -7.168 -36.281 -21.703 1 68.06 216 THR A N 1
ATOM 1744 C CA . THR A 1 216 ? -6.832 -37.594 -21.109 1 68.06 216 THR A CA 1
ATOM 1745 C C . THR A 1 216 ? -7.828 -37.938 -20.016 1 68.06 216 THR A C 1
ATOM 1747 O O . THR A 1 216 ? -7.484 -38.688 -19.078 1 68.06 216 THR A O 1
ATOM 1750 N N . ALA A 1 217 ? -8.93 -37.406 -20.219 1 65.56 217 ALA A N 1
ATOM 1751 C CA . ALA A 1 217 ? -9.93 -37.562 -19.156 1 65.56 217 ALA A CA 1
ATOM 1752 C C . ALA A 1 217 ? -10.195 -39.062 -18.891 1 65.56 217 ALA A C 1
ATOM 1754 O O . ALA A 1 217 ? -10.484 -39.812 -19.797 1 65.56 217 ALA A O 1
ATOM 1755 N N . GLN A 1 218 ? -9.508 -39.562 -17.859 1 64.25 218 GLN A N 1
ATOM 1756 C CA . GLN A 1 218 ? -9.828 -40.938 -17.422 1 64.25 218 GLN A CA 1
ATOM 1757 C C . GLN A 1 218 ? -10.734 -40.906 -16.188 1 64.25 218 GLN A C 1
ATOM 1759 O O . GLN A 1 218 ? -10.648 -40 -15.367 1 64.25 218 GLN A O 1
ATOM 1764 N N . ALA A 1 219 ? -11.648 -41.812 -16.219 1 62.06 219 ALA A N 1
ATOM 1765 C CA . ALA A 1 219 ? -12.562 -41.938 -15.078 1 62.06 219 ALA A CA 1
ATOM 1766 C C . ALA A 1 219 ? -11.789 -42.125 -13.773 1 62.06 219 ALA A C 1
ATOM 1768 O O . ALA A 1 219 ? -10.758 -42.781 -13.75 1 62.06 219 ALA A O 1
ATOM 1769 N N . PRO A 1 220 ? -12.156 -41.281 -12.742 1 62.34 220 PRO A N 1
ATOM 1770 C CA . PRO A 1 220 ? -11.422 -41.438 -11.477 1 62.34 220 PRO A CA 1
ATOM 1771 C C . PRO A 1 220 ? -11.5 -42.844 -10.906 1 62.34 220 PRO A C 1
ATOM 1773 O O . PRO A 1 220 ? -12.57 -43.469 -10.898 1 62.34 220 PRO A O 1
ATOM 1776 N N . GLU A 1 221 ? -10.422 -43.562 -10.875 1 62.19 221 GLU A N 1
ATOM 1777 C CA . GLU A 1 221 ? -10.375 -44.938 -10.391 1 62.19 221 GLU A CA 1
ATOM 1778 C C . GLU A 1 221 ? -11 -45.062 -9 1 62.19 221 GLU A C 1
ATOM 1780 O O . GLU A 1 221 ? -11.68 -46.062 -8.703 1 62.19 221 GLU A O 1
ATOM 1785 N N . HIS A 1 222 ? -10.93 -44.062 -8.141 1 73.06 222 HIS A N 1
ATOM 1786 C CA . HIS A 1 222 ? -11.406 -44.156 -6.766 1 73.06 222 HIS A CA 1
ATOM 1787 C C . HIS A 1 222 ? -12.391 -43.031 -6.465 1 73.06 222 HIS A C 1
ATOM 1789 O O . HIS A 1 222 ? -12.086 -42.125 -5.664 1 73.06 222 HIS A O 1
ATOM 1795 N N . ILE A 1 223 ? -13.617 -43.344 -6.969 1 78.44 223 ILE A N 1
ATOM 1796 C CA . ILE A 1 223 ? -14.664 -42.312 -6.871 1 78.44 223 ILE A CA 1
ATOM 1797 C C . ILE A 1 223 ? -15.117 -42.188 -5.422 1 78.44 223 ILE A C 1
ATOM 1799 O O . ILE A 1 223 ? -15.492 -41.094 -4.98 1 78.44 223 ILE A O 1
ATOM 1803 N N . GLU A 1 224 ? -14.984 -43.281 -4.684 1 82.06 224 GLU A N 1
ATOM 1804 C CA . GLU A 1 224 ? -15.43 -43.281 -3.297 1 82.06 224 GLU A CA 1
ATOM 1805 C C . GLU A 1 224 ? -14.562 -42.344 -2.453 1 82.06 224 GLU A C 1
ATOM 1807 O O . GLU A 1 224 ? -15.078 -41.594 -1.611 1 82.06 224 GLU A O 1
ATOM 1812 N N . TYR A 1 225 ? -13.305 -42.469 -2.691 1 85.25 225 TYR A N 1
ATOM 1813 C CA . TYR A 1 225 ? -12.391 -41.594 -1.938 1 85.25 225 TYR A CA 1
ATOM 1814 C C . TYR A 1 225 ? -12.57 -40.156 -2.326 1 85.25 225 TYR A C 1
ATOM 1816 O O . TYR A 1 225 ? -12.445 -39.25 -1.483 1 85.25 225 TYR A O 1
ATOM 1824 N N . ALA A 1 226 ? -12.859 -39.969 -3.633 1 84.5 226 ALA A N 1
ATOM 1825 C CA . ALA A 1 226 ? -13.102 -38.594 -4.09 1 84.5 226 ALA A CA 1
ATOM 1826 C C . ALA A 1 226 ? -14.359 -38.031 -3.451 1 84.5 226 ALA A C 1
ATOM 1828 O O . ALA A 1 226 ? -14.383 -36.844 -3.055 1 84.5 226 ALA A O 1
ATOM 1829 N N . ALA A 1 227 ? -15.312 -38.844 -3.328 1 87.06 227 ALA A N 1
ATOM 1830 C CA . ALA A 1 227 ? -16.562 -38.438 -2.711 1 87.06 227 ALA A CA 1
ATOM 1831 C C . ALA A 1 227 ? -16.375 -38.125 -1.229 1 87.06 227 ALA A C 1
ATOM 1833 O O . ALA A 1 227 ? -16.953 -37.156 -0.707 1 87.06 227 ALA A O 1
ATOM 1834 N N . LEU A 1 228 ? -15.555 -38.906 -0.599 1 88.5 228 LEU A N 1
ATOM 1835 C CA . LEU A 1 228 ? -15.258 -38.656 0.812 1 88.5 228 LEU A CA 1
ATOM 1836 C C . LEU A 1 228 ? -14.531 -37.344 1.013 1 88.5 228 LEU A C 1
ATOM 1838 O O . LEU A 1 228 ? -14.852 -36.594 1.936 1 88.5 228 LEU A O 1
ATOM 1842 N N . VAL A 1 229 ? -13.539 -37.094 0.208 1 90.88 229 VAL A N 1
ATOM 1843 C CA . VAL A 1 229 ? -12.758 -35.844 0.313 1 90.88 229 VAL A CA 1
ATOM 1844 C C . VAL A 1 229 ? -13.648 -34.656 0.029 1 90.88 229 VAL A C 1
ATOM 1846 O O . VAL A 1 229 ? -13.609 -33.656 0.753 1 90.88 229 VAL A O 1
ATOM 1849 N N . ILE A 1 230 ? -14.453 -34.75 -1.028 1 91.12 230 ILE A N 1
ATOM 1850 C CA . ILE A 1 230 ? -15.328 -33.625 -1.403 1 91.12 230 ILE A CA 1
ATOM 1851 C C . ILE A 1 230 ? -16.359 -33.406 -0.3 1 91.12 230 ILE A C 1
ATOM 1853 O O . ILE A 1 230 ? -16.562 -32.25 0.121 1 91.12 230 ILE A O 1
ATOM 1857 N N . GLY A 1 231 ? -17 -34.438 0.146 1 93.38 231 GLY A N 1
ATOM 1858 C CA . GLY A 1 231 ? -17.984 -34.312 1.206 1 93.38 231 GLY A CA 1
ATOM 1859 C C . GLY A 1 231 ? -17.406 -33.781 2.506 1 93.38 231 GLY A C 1
ATOM 1860 O O . GLY A 1 231 ? -17.953 -32.875 3.115 1 93.38 231 GLY A O 1
ATOM 1861 N N . GLY A 1 232 ? -16.281 -34.406 2.932 1 94.56 232 GLY A N 1
ATOM 1862 C CA . GLY A 1 232 ? -15.617 -33.938 4.137 1 94.56 232 GLY A CA 1
ATOM 1863 C C . GLY A 1 232 ? -15.156 -32.5 4.047 1 94.56 232 GLY A C 1
ATOM 1864 O O . GLY A 1 232 ? -15.344 -31.719 4.988 1 94.56 232 GLY A O 1
ATOM 1865 N N . SER A 1 233 ? -14.547 -32.094 2.945 1 95.44 233 SER A N 1
ATOM 1866 C CA . SER A 1 233 ? -14.086 -30.703 2.746 1 95.44 233 SER A CA 1
ATOM 1867 C C . SER A 1 233 ? -15.258 -29.734 2.725 1 95.44 233 SER A C 1
ATOM 1869 O O . SER A 1 233 ? -15.141 -28.609 3.217 1 95.44 233 SER A O 1
ATOM 1871 N N . PHE A 1 234 ? -16.359 -30.125 2.18 1 95.62 234 PHE A N 1
ATOM 1872 C CA . PHE A 1 234 ? -17.547 -29.281 2.092 1 95.62 234 PHE A CA 1
ATOM 1873 C C . PHE A 1 234 ? -18.062 -28.922 3.48 1 95.62 234 PHE A C 1
ATOM 1875 O O . PHE A 1 234 ? -18.406 -27.766 3.744 1 95.62 234 PHE A O 1
ATOM 1882 N N . ILE A 1 235 ? -18.016 -29.875 4.297 1 95.94 235 ILE A N 1
ATOM 1883 C CA . ILE A 1 235 ? -18.5 -29.672 5.656 1 95.94 235 ILE A CA 1
ATOM 1884 C C . ILE A 1 235 ? -17.531 -28.781 6.43 1 95.94 235 ILE A C 1
ATOM 1886 O O . ILE A 1 235 ? -17.938 -27.812 7.086 1 95.94 235 ILE A O 1
ATOM 1890 N N . ILE A 1 236 ? -16.281 -29.094 6.336 1 96.06 236 ILE A N 1
ATOM 1891 C CA . ILE A 1 236 ? -15.258 -28.375 7.086 1 96.06 236 ILE A CA 1
ATOM 1892 C C . ILE A 1 236 ? -15.18 -26.922 6.605 1 96.06 236 ILE A C 1
ATOM 1894 O O . ILE A 1 236 ? -15.227 -26 7.41 1 96.06 236 ILE A O 1
ATOM 1898 N N . GLU A 1 237 ? -15.109 -26.719 5.316 1 95.06 237 GLU A N 1
ATOM 1899 C CA . GLU A 1 237 ? -15.031 -25.375 4.746 1 95.06 237 GLU A CA 1
ATOM 1900 C C . GLU A 1 237 ? -16.344 -24.609 4.938 1 95.06 237 GLU A C 1
ATOM 1902 O O . GLU A 1 237 ? -16.344 -23.391 5.078 1 95.06 237 GLU A O 1
ATOM 1907 N N . GLY A 1 238 ? -17.406 -25.391 4.914 1 96.62 238 GLY A N 1
ATOM 1908 C CA . GLY A 1 238 ? -18.688 -24.766 5.207 1 96.62 238 GLY A CA 1
ATOM 1909 C C . GLY A 1 238 ? -18.766 -24.172 6.602 1 96.62 238 GLY A C 1
ATOM 1910 O O . GLY A 1 238 ? -19.312 -23.094 6.793 1 96.62 238 GLY A O 1
ATOM 1911 N N . ALA A 1 239 ? -18.203 -24.875 7.504 1 96.31 239 ALA A N 1
ATOM 1912 C CA . ALA A 1 239 ? -18.141 -24.375 8.875 1 96.31 239 ALA A CA 1
ATOM 1913 C C . ALA A 1 239 ? -17.297 -23.109 8.969 1 96.31 239 ALA A C 1
ATOM 1915 O O . ALA A 1 239 ? -17.672 -22.156 9.656 1 96.31 239 ALA A O 1
ATOM 1916 N N . SER A 1 240 ? -16.203 -23.125 8.344 1 96.5 240 SER A N 1
ATOM 1917 C CA . SER A 1 240 ? -15.344 -21.938 8.305 1 96.5 240 SER A CA 1
ATOM 1918 C C . SER A 1 240 ? -16.062 -20.75 7.668 1 96.5 240 SER A C 1
ATOM 1920 O O . SER A 1 240 ? -15.953 -19.625 8.141 1 96.5 240 SER A O 1
ATOM 1922 N N . LEU A 1 241 ? -16.797 -20.984 6.629 1 97.12 241 LEU A N 1
ATOM 1923 C CA . LEU A 1 241 ? -17.516 -19.938 5.914 1 97.12 241 LEU A CA 1
ATOM 1924 C C . LEU A 1 241 ? -18.547 -19.266 6.82 1 97.12 241 LEU A C 1
ATOM 1926 O O . LEU A 1 241 ? -18.688 -18.047 6.801 1 97.12 241 LEU A O 1
ATOM 1930 N N . VAL A 1 242 ? -19.188 -20.078 7.578 1 97.06 242 VAL A N 1
ATOM 1931 C CA . VAL A 1 242 ? -20.219 -19.547 8.477 1 97.06 242 VAL A CA 1
ATOM 1932 C C . VAL A 1 242 ? -19.578 -18.594 9.492 1 97.06 242 VAL A C 1
ATOM 1934 O O . VAL A 1 242 ? -20.109 -17.516 9.758 1 97.06 242 VAL A O 1
ATOM 1937 N N . VAL A 1 243 ? -18.469 -18.969 10.039 1 96.06 243 VAL A N 1
ATOM 1938 C CA . VAL A 1 243 ? -17.766 -18.141 11.008 1 96.06 243 VAL A CA 1
ATOM 1939 C C . VAL A 1 243 ? -17.312 -16.844 10.344 1 96.06 243 VAL A C 1
ATOM 1941 O O . VAL A 1 243 ? -17.406 -15.766 10.938 1 96.06 243 VAL A O 1
ATOM 1944 N N . ALA A 1 244 ? -16.844 -16.969 9.133 1 95.81 244 ALA A N 1
ATOM 1945 C CA . ALA A 1 244 ? -16.375 -15.797 8.406 1 95.81 244 ALA A CA 1
ATOM 1946 C C . ALA A 1 244 ? -17.531 -14.852 8.102 1 95.81 244 ALA A C 1
ATOM 1948 O O . ALA A 1 244 ? -17.391 -13.625 8.195 1 95.81 244 ALA A O 1
ATOM 1949 N N . ILE A 1 245 ? -18.641 -15.375 7.754 1 96 245 ILE A N 1
ATOM 1950 C CA . ILE A 1 245 ? -19.828 -14.562 7.465 1 96 245 ILE A CA 1
ATOM 1951 C C . ILE A 1 245 ? -20.234 -13.789 8.719 1 96 245 ILE A C 1
ATOM 1953 O O . ILE A 1 245 ? -20.594 -12.609 8.641 1 96 245 ILE A O 1
ATOM 1957 N N . HIS A 1 246 ? -20.109 -14.422 9.82 1 94.56 246 HIS A N 1
ATOM 1958 C CA . HIS A 1 246 ? -20.469 -13.766 11.078 1 94.56 246 HIS A CA 1
ATOM 1959 C C . HIS A 1 246 ? -19.5 -12.633 11.391 1 94.56 246 HIS A C 1
ATOM 1961 O O . HIS A 1 246 ? -19.906 -11.578 11.875 1 94.56 246 HIS A O 1
ATOM 1967 N N . ALA A 1 247 ? -18.297 -12.844 11.141 1 92.31 247 ALA A N 1
ATOM 1968 C CA . ALA A 1 247 ? -17.297 -11.812 11.375 1 92.31 247 ALA A CA 1
ATOM 1969 C C . ALA A 1 247 ? -17.531 -10.602 10.484 1 92.31 247 ALA A C 1
ATOM 1971 O O . ALA A 1 247 ? -17.438 -9.461 10.938 1 92.31 247 ALA A O 1
ATOM 1972 N N . VAL A 1 248 ? -17.859 -10.836 9.258 1 93.31 248 VAL A N 1
ATOM 1973 C CA . VAL A 1 248 ? -18.094 -9.758 8.312 1 93.31 248 VAL A CA 1
ATOM 1974 C C . VAL A 1 248 ? -19.375 -9.008 8.695 1 93.31 248 VAL A C 1
ATOM 1976 O O . VAL A 1 248 ? -19.438 -7.781 8.594 1 93.31 248 VAL A O 1
ATOM 1979 N N . ARG A 1 249 ? -20.344 -9.75 9.117 1 93.06 249 ARG A N 1
ATOM 1980 C CA . ARG A 1 249 ? -21.594 -9.133 9.547 1 93.06 249 ARG A CA 1
ATOM 1981 C C . ARG A 1 249 ? -21.375 -8.219 10.75 1 93.06 249 ARG A C 1
ATOM 1983 O O . ARG A 1 249 ? -21.922 -7.121 10.812 1 93.06 249 ARG A O 1
ATOM 1990 N N . LYS A 1 250 ? -20.594 -8.664 11.625 1 89.12 250 LYS A N 1
ATOM 1991 C CA . LYS A 1 250 ? -20.281 -7.855 12.805 1 89.12 250 LYS A CA 1
ATOM 1992 C C . LYS A 1 250 ? -19.453 -6.625 12.422 1 89.12 250 LYS A C 1
ATOM 1994 O O . LYS A 1 250 ? -19.641 -5.551 13 1 89.12 250 LYS A O 1
ATOM 1999 N N . GLY A 1 251 ? -18.562 -6.848 11.523 1 85.38 251 GLY A N 1
ATOM 2000 C CA . GLY A 1 251 ? -17.812 -5.707 11.031 1 85.38 251 GLY A CA 1
ATOM 2001 C C . GLY A 1 251 ? -18.672 -4.672 10.336 1 85.38 251 GLY A C 1
ATOM 2002 O O . GLY A 1 251 ? -18.516 -3.469 10.547 1 85.38 251 GLY A O 1
ATOM 2003 N N . ALA A 1 252 ? -19.531 -5.137 9.555 1 86.69 252 ALA A N 1
ATOM 2004 C CA . ALA A 1 252 ? -20.453 -4.246 8.852 1 86.69 252 ALA A CA 1
ATOM 2005 C C . ALA A 1 252 ? -21.328 -3.471 9.836 1 86.69 252 ALA A C 1
ATOM 2007 O O . ALA A 1 252 ? -21.547 -2.27 9.672 1 86.69 252 ALA A O 1
ATOM 2008 N N . ALA A 1 253 ? -21.781 -4.121 10.852 1 84.25 253 ALA A N 1
ATOM 2009 C CA . ALA A 1 253 ? -22.609 -3.49 11.875 1 84.25 253 ALA A CA 1
ATOM 2010 C C . ALA A 1 253 ? -21.828 -2.418 12.633 1 84.25 253 ALA A C 1
ATOM 2012 O O . ALA A 1 253 ? -22.375 -1.36 12.961 1 84.25 253 ALA A O 1
ATOM 2013 N N . ALA A 1 254 ? -20.625 -2.689 12.844 1 77.06 254 ALA A N 1
ATOM 2014 C CA . ALA A 1 254 ? -19.781 -1.749 13.57 1 77.06 254 ALA A CA 1
ATOM 2015 C C . ALA A 1 254 ? -19.578 -0.463 12.773 1 77.06 254 ALA A C 1
ATOM 2017 O O . ALA A 1 254 ? -19.438 0.617 13.359 1 77.06 254 ALA A O 1
ATOM 2018 N N . GLU A 1 255 ? -19.578 -0.62 11.477 1 76.88 255 GLU A N 1
ATOM 2019 C CA . GLU A 1 255 ? -19.359 0.546 10.625 1 76.88 255 GLU A CA 1
ATOM 2020 C C . GLU A 1 255 ? -20.672 1.13 10.125 1 76.88 255 GLU A C 1
ATOM 2022 O O . GLU A 1 255 ? -20.688 2.096 9.359 1 76.88 255 GLU A O 1
ATOM 2027 N N . GLY A 1 256 ? -21.766 0.579 10.508 1 76.31 256 GLY A N 1
ATOM 2028 C CA . GLY A 1 256 ? -23.078 1.068 10.102 1 76.31 256 GLY A CA 1
ATOM 2029 C C . GLY A 1 256 ? -23.344 0.888 8.625 1 76.31 256 GLY A C 1
ATOM 2030 O O . GLY A 1 256 ? -23.969 1.743 7.992 1 76.31 256 GLY A O 1
ATOM 2031 N N . MET A 1 257 ? -22.766 -0.097 8.078 1 78.56 257 MET A N 1
ATOM 2032 C CA . MET A 1 257 ? -22.922 -0.362 6.648 1 78.56 257 MET A CA 1
ATOM 2033 C C . MET A 1 257 ? -23.719 -1.637 6.418 1 78.56 257 MET A C 1
ATOM 2035 O O . MET A 1 257 ? -23.844 -2.475 7.312 1 78.56 257 MET A O 1
ATOM 2039 N N . LYS A 1 258 ? -24.297 -1.646 5.273 1 87.88 258 LYS A N 1
ATOM 2040 C CA . LYS A 1 258 ? -24.922 -2.895 4.836 1 87.88 258 LYS A CA 1
ATOM 2041 C C . LYS A 1 258 ? -23.859 -3.941 4.496 1 87.88 258 LYS A C 1
ATOM 2043 O O . LYS A 1 258 ? -22.734 -3.6 4.172 1 87.88 258 LYS A O 1
ATOM 2048 N N . PHE A 1 259 ? -24.312 -5.168 4.574 1 91.38 259 PHE A N 1
ATOM 2049 C CA . PHE A 1 259 ? -23.422 -6.297 4.332 1 91.38 259 PHE A CA 1
ATOM 2050 C C . PHE A 1 259 ? -22.75 -6.176 2.971 1 91.38 259 PHE A C 1
ATOM 2052 O O . PHE A 1 259 ? -21.531 -6.258 2.867 1 91.38 259 PHE A O 1
ATOM 2059 N N . ARG A 1 260 ? -23.438 -5.855 1.9 1 89.75 260 ARG A N 1
ATOM 2060 C CA . ARG A 1 260 ? -22.906 -5.777 0.54 1 89.75 260 ARG A CA 1
ATOM 2061 C C . ARG A 1 260 ? -21.938 -4.609 0.391 1 89.75 260 ARG A C 1
ATOM 2063 O O . ARG A 1 260 ? -20.906 -4.738 -0.264 1 89.75 260 ARG A O 1
ATOM 2070 N N . ASP A 1 261 ? -22.234 -3.605 1.022 1 86.06 261 ASP A N 1
ATOM 2071 C CA . ASP A 1 261 ? -21.375 -2.43 0.955 1 86.06 261 ASP A CA 1
ATOM 2072 C C . ASP A 1 261 ? -20.062 -2.668 1.695 1 86.06 261 ASP A C 1
ATOM 2074 O O . ASP A 1 261 ? -19.016 -2.199 1.265 1 86.06 261 ASP A O 1
ATOM 2078 N N . TYR A 1 262 ? -20.219 -3.416 2.762 1 85.31 262 TYR A N 1
ATOM 2079 C CA . TYR A 1 262 ? -19.031 -3.719 3.555 1 85.31 262 TYR A CA 1
ATOM 2080 C C . TYR A 1 262 ? -18.078 -4.621 2.781 1 85.31 262 TYR A C 1
ATOM 2082 O O . TYR A 1 262 ? -16.859 -4.465 2.877 1 85.31 262 TYR A O 1
ATOM 2090 N N . VAL A 1 263 ? -18.594 -5.469 2.037 1 90.81 263 VAL A N 1
ATOM 2091 C CA . VAL A 1 263 ? -17.766 -6.383 1.253 1 90.81 263 VAL A CA 1
ATOM 2092 C C . VAL A 1 263 ? -17.031 -5.609 0.156 1 90.81 263 VAL A C 1
ATOM 2094 O O . VAL A 1 263 ? -15.867 -5.879 -0.131 1 90.81 263 VAL A O 1
ATOM 2097 N N . TRP A 1 264 ? -17.609 -4.617 -0.388 1 84.19 264 TRP A N 1
ATOM 2098 C CA . TRP A 1 264 ? -17.047 -3.881 -1.51 1 84.19 264 TRP A CA 1
ATOM 2099 C C . TRP A 1 264 ? -16.156 -2.738 -1.017 1 84.19 264 TRP A C 1
ATOM 2101 O O . TRP A 1 264 ? -15.133 -2.434 -1.623 1 84.19 264 TRP A O 1
ATOM 2111 N N . ARG A 1 265 ? -16.562 -2.107 0.175 1 77.5 265 ARG A N 1
ATOM 2112 C CA . ARG A 1 265 ? -15.898 -0.868 0.557 1 77.5 265 ARG A CA 1
ATOM 2113 C C . ARG A 1 265 ? -15.492 -0.896 2.025 1 77.5 265 ARG A C 1
ATOM 2115 O O . ARG A 1 265 ? -14.992 0.097 2.555 1 77.5 265 ARG A O 1
ATOM 2122 N N . GLY A 1 266 ? -15.742 -2.002 2.582 1 76.62 266 GLY A N 1
ATOM 2123 C CA . GLY A 1 266 ? -15.445 -2.049 4.004 1 76.62 266 GLY A CA 1
ATOM 2124 C C . GLY A 1 266 ? -13.961 -1.879 4.305 1 76.62 266 GLY A C 1
ATOM 2125 O O . GLY A 1 266 ? -13.125 -2.025 3.414 1 76.62 266 GLY A O 1
ATOM 2126 N N . HIS A 1 267 ? -13.719 -1.657 5.559 1 76.12 267 HIS A N 1
ATOM 2127 C CA . HIS A 1 267 ? -12.367 -1.249 5.938 1 76.12 267 HIS A CA 1
ATOM 2128 C C . HIS A 1 267 ? -11.516 -2.453 6.312 1 76.12 267 HIS A C 1
ATOM 2130 O O . HIS A 1 267 ? -10.281 -2.363 6.336 1 76.12 267 HIS A O 1
ATOM 2136 N N . ASP A 1 268 ? -12.125 -3.551 6.637 1 82.12 268 ASP A N 1
ATOM 2137 C CA . ASP A 1 268 ? -11.312 -4.699 7.027 1 82.12 268 ASP A CA 1
ATOM 2138 C C . ASP A 1 268 ? -11.172 -5.684 5.871 1 82.12 268 ASP A C 1
ATOM 2140 O O . ASP A 1 268 ? -12.133 -6.352 5.488 1 82.12 268 ASP A O 1
ATOM 2144 N N . PRO A 1 269 ? -10 -5.824 5.395 1 87.12 269 PRO A N 1
ATOM 2145 C CA . PRO A 1 269 ? -9.789 -6.699 4.238 1 87.12 269 PRO A CA 1
ATOM 2146 C C . PRO A 1 269 ? -9.703 -8.172 4.625 1 87.12 269 PRO A C 1
ATOM 2148 O O . PRO A 1 269 ? -10 -9.047 3.807 1 87.12 269 PRO A O 1
ATOM 2151 N N . THR A 1 270 ? -9.359 -8.484 5.812 1 89.81 270 THR A N 1
ATOM 2152 C CA . THR A 1 270 ? -9.016 -9.844 6.199 1 89.81 270 THR A CA 1
ATOM 2153 C C . THR A 1 270 ? -10.266 -10.719 6.289 1 89.81 270 THR A C 1
ATOM 2155 O O . THR A 1 270 ? -10.32 -11.797 5.691 1 89.81 270 THR A O 1
ATOM 2158 N N . ALA A 1 271 ? -11.258 -10.172 6.977 1 90.69 271 ALA A N 1
ATOM 2159 C CA . ALA A 1 271 ? -12.484 -10.945 7.125 1 90.69 271 ALA A CA 1
ATOM 2160 C C . ALA A 1 271 ? -13.164 -11.172 5.777 1 90.69 271 ALA A C 1
ATOM 2162 O O . ALA A 1 271 ? -13.664 -12.266 5.5 1 90.69 271 ALA A O 1
ATOM 2163 N N . VAL A 1 272 ? -13.148 -10.227 4.988 1 93.19 272 VAL A N 1
ATOM 2164 C CA . VAL A 1 272 ? -13.758 -10.312 3.668 1 93.19 272 VAL A CA 1
ATOM 2165 C C . VAL A 1 272 ? -12.984 -11.305 2.805 1 93.19 272 VAL A C 1
ATOM 2167 O O . VAL A 1 272 ? -13.578 -12.078 2.053 1 93.19 272 VAL A O 1
ATOM 2170 N N . ALA A 1 273 ? -11.695 -11.289 2.906 1 94.69 273 ALA A N 1
ATOM 2171 C CA . ALA A 1 273 ? -10.859 -12.219 2.148 1 94.69 273 ALA A CA 1
ATOM 2172 C C . ALA A 1 273 ? -11.156 -13.664 2.545 1 94.69 273 ALA A C 1
ATOM 2174 O O . ALA A 1 273 ? -11.352 -14.523 1.683 1 94.69 273 ALA A O 1
ATOM 2175 N N . VAL A 1 274 ? -11.234 -13.891 3.832 1 94.88 274 VAL A N 1
ATOM 2176 C CA . VAL A 1 274 ? -11.5 -15.242 4.32 1 94.88 274 VAL A CA 1
ATOM 2177 C C . VAL A 1 274 ? -12.891 -15.688 3.857 1 94.88 274 VAL A C 1
ATOM 2179 O O . VAL A 1 274 ? -13.055 -16.812 3.377 1 94.88 274 VAL A O 1
ATOM 2182 N N . MET A 1 275 ? -13.844 -14.859 3.984 1 96.25 275 MET A N 1
ATOM 2183 C CA . MET A 1 275 ? -15.219 -15.188 3.607 1 96.25 275 MET A CA 1
ATOM 2184 C C . MET A 1 275 ? -15.312 -15.5 2.117 1 96.25 275 MET A C 1
ATOM 2186 O O . MET A 1 275 ? -15.914 -16.5 1.723 1 96.25 275 MET A O 1
ATOM 2190 N N . THR A 1 276 ? -14.742 -14.656 1.341 1 95.62 276 THR A N 1
ATOM 2191 C CA . THR A 1 276 ? -14.828 -14.828 -0.104 1 95.62 276 THR A CA 1
ATOM 2192 C C . THR A 1 276 ? -14.055 -16.062 -0.551 1 95.62 276 THR A C 1
ATOM 2194 O O . THR A 1 276 ? -14.492 -16.797 -1.444 1 95.62 276 THR A O 1
ATOM 2197 N N . GLU A 1 277 ? -12.898 -16.281 -0.009 1 94.25 277 GLU A N 1
ATOM 2198 C CA . GLU A 1 277 ? -12.117 -17.469 -0.325 1 94.25 277 GLU A CA 1
ATOM 2199 C C . GLU A 1 277 ? -12.859 -18.734 0.078 1 94.25 277 GLU A C 1
ATOM 2201 O O . GLU A 1 277 ? -12.969 -19.672 -0.715 1 94.25 277 GLU A O 1
ATOM 2206 N N . ASP A 1 278 ? -13.367 -18.719 1.321 1 95.31 278 ASP A N 1
ATOM 2207 C CA . ASP A 1 278 ? -14.133 -19.875 1.781 1 95.31 278 ASP A CA 1
ATOM 2208 C C . ASP A 1 278 ? -15.406 -20.047 0.955 1 95.31 278 ASP A C 1
ATOM 2210 O O . ASP A 1 278 ? -15.836 -21.172 0.694 1 95.31 278 ASP A O 1
ATOM 2214 N N . GLY A 1 279 ? -16 -18.969 0.624 1 96.38 279 GLY A N 1
ATOM 2215 C CA . GLY A 1 279 ? -17.156 -19.031 -0.253 1 96.38 279 GLY A CA 1
ATOM 2216 C C . GLY A 1 279 ? -16.844 -19.656 -1.603 1 96.38 279 GLY A C 1
ATOM 2217 O O . GLY A 1 279 ? -17.609 -20.469 -2.105 1 96.38 279 GLY A O 1
ATOM 2218 N N . ALA A 1 280 ? -15.781 -19.266 -2.135 1 95.5 280 ALA A N 1
ATOM 2219 C CA . ALA A 1 280 ? -15.336 -19.844 -3.4 1 95.5 280 ALA A CA 1
ATOM 2220 C C . ALA A 1 280 ? -15 -21.312 -3.242 1 95.5 280 ALA A C 1
ATOM 2222 O O . ALA A 1 280 ? -15.281 -22.125 -4.133 1 95.5 280 ALA A O 1
ATOM 2223 N N . ALA A 1 281 ? -14.375 -21.625 -2.141 1 94.19 281 ALA A N 1
ATOM 2224 C CA . ALA A 1 281 ? -14.008 -23.016 -1.879 1 94.19 281 ALA A CA 1
ATOM 2225 C C . ALA A 1 281 ? -15.25 -23.891 -1.798 1 94.19 281 ALA A C 1
ATOM 2227 O O . ALA A 1 281 ? -15.312 -24.953 -2.428 1 94.19 281 ALA A O 1
ATOM 2228 N N . VAL A 1 282 ? -16.234 -23.5 -1.072 1 96 282 VAL A N 1
ATOM 2229 C CA . VAL A 1 282 ? -17.469 -24.266 -0.889 1 96 282 VAL A CA 1
ATOM 2230 C C . VAL A 1 282 ? -18.203 -24.375 -2.219 1 96 282 VAL A C 1
ATOM 2232 O O . VAL A 1 282 ? -18.688 -25.453 -2.584 1 96 282 VAL A O 1
ATOM 2235 N N . THR A 1 283 ? -18.281 -23.266 -2.932 1 96.62 283 THR A N 1
ATOM 2236 C CA . THR A 1 283 ? -18.922 -23.281 -4.246 1 96.62 283 THR A CA 1
ATOM 2237 C C . THR A 1 283 ? -18.156 -24.203 -5.203 1 96.62 283 THR A C 1
ATOM 2239 O O . THR A 1 283 ? -18.766 -24.938 -5.977 1 96.62 283 THR A O 1
ATOM 2242 N N . GLY A 1 284 ? -16.906 -24.109 -5.137 1 94.31 284 GLY A N 1
ATOM 2243 C CA . GLY A 1 284 ? -16.078 -24.969 -5.957 1 94.31 284 GLY A CA 1
ATOM 2244 C C . GLY A 1 284 ? -16.266 -26.438 -5.66 1 94.31 284 GLY A C 1
ATOM 2245 O O . GLY A 1 284 ? -16.312 -27.266 -6.578 1 94.31 284 GLY A O 1
ATOM 2246 N N . LEU A 1 285 ? -16.375 -26.766 -4.402 1 93.5 285 LEU A N 1
ATOM 2247 C CA . LEU A 1 285 ? -16.609 -28.141 -4 1 93.5 285 LEU A CA 1
ATOM 2248 C C . LEU A 1 285 ? -17.984 -28.625 -4.484 1 93.5 285 LEU A C 1
ATOM 2250 O O . LEU A 1 285 ? -18.125 -29.781 -4.879 1 93.5 285 LEU A O 1
ATOM 2254 N N . ALA A 1 286 ? -18.922 -27.781 -4.465 1 95.62 286 ALA A N 1
ATOM 2255 C CA . ALA A 1 286 ? -20.25 -28.125 -4.98 1 95.62 286 ALA A CA 1
ATOM 2256 C C . ALA A 1 286 ? -20.188 -28.406 -6.48 1 95.62 286 ALA A C 1
ATOM 2258 O O . ALA A 1 286 ? -20.812 -29.359 -6.957 1 95.62 286 ALA A O 1
ATOM 2259 N N . ILE A 1 287 ? -19.469 -27.594 -7.148 1 94.56 287 ILE A N 1
ATOM 2260 C CA . ILE A 1 287 ? -19.312 -27.781 -8.586 1 94.56 287 ILE A CA 1
ATOM 2261 C C . ILE A 1 287 ? -18.562 -29.078 -8.859 1 94.56 287 ILE A C 1
ATOM 2263 O O . ILE A 1 287 ? -18.938 -29.859 -9.742 1 94.56 287 ILE A O 1
ATOM 2267 N N . ALA A 1 288 ? -17.484 -29.266 -8.133 1 90.5 288 ALA A N 1
ATOM 2268 C CA . ALA A 1 288 ? -16.703 -30.5 -8.281 1 90.5 288 ALA A CA 1
ATOM 2269 C C . ALA A 1 288 ? -17.562 -31.719 -7.977 1 90.5 288 ALA A C 1
ATOM 2271 O O . ALA A 1 288 ? -17.484 -32.75 -8.68 1 90.5 288 ALA A O 1
ATOM 2272 N N . GLY A 1 289 ? -18.406 -31.656 -6.941 1 91.19 289 GLY A N 1
ATOM 2273 C CA . GLY A 1 289 ? -19.312 -32.75 -6.621 1 91.19 289 GLY A CA 1
ATOM 2274 C C . GLY A 1 289 ? -20.328 -33 -7.719 1 91.19 289 GLY A C 1
ATOM 2275 O O . GLY A 1 289 ? -20.578 -34.156 -8.07 1 91.19 289 GLY A O 1
ATOM 2276 N N . ALA A 1 290 ? -20.812 -31.953 -8.242 1 93.31 290 ALA A N 1
ATOM 2277 C CA . ALA A 1 290 ? -21.766 -32.094 -9.336 1 93.31 290 ALA A CA 1
ATOM 2278 C C . ALA A 1 290 ? -21.109 -32.719 -10.562 1 93.31 290 ALA A C 1
ATOM 2280 O O . ALA A 1 290 ? -21.734 -33.531 -11.258 1 93.31 290 ALA A O 1
ATOM 2281 N N . SER A 1 291 ? -19.922 -32.312 -10.82 1 90.25 291 SER A N 1
ATOM 2282 C CA . SER A 1 291 ? -19.188 -32.875 -11.953 1 90.25 291 SER A CA 1
ATOM 2283 C C . SER A 1 291 ? -18.922 -34.344 -11.766 1 90.25 291 SER A C 1
ATOM 2285 O O . SER A 1 291 ? -19.016 -35.125 -12.719 1 90.25 291 SER A O 1
ATOM 2287 N N . LEU A 1 292 ? -18.562 -34.719 -10.57 1 86.81 292 LEU A N 1
ATOM 2288 C CA . LEU A 1 292 ? -18.297 -36.125 -10.281 1 86.81 292 LEU A CA 1
ATOM 2289 C C . LEU A 1 292 ? -19.562 -36.938 -10.461 1 86.81 292 LEU A C 1
ATOM 2291 O O . LEU A 1 292 ? -19.516 -38.062 -11.008 1 86.81 292 LEU A O 1
ATOM 2295 N N . VAL A 1 293 ? -20.656 -36.438 -9.992 1 89.19 293 VAL A N 1
ATOM 2296 C CA . VAL A 1 293 ? -21.922 -37.125 -10.141 1 89.19 293 VAL A CA 1
ATOM 2297 C C . VAL A 1 293 ? -22.281 -37.25 -11.617 1 89.19 293 VAL A C 1
ATOM 2299 O O . VAL A 1 293 ? -22.766 -38.281 -12.062 1 89.19 293 VAL A O 1
ATOM 2302 N N . ALA A 1 294 ? -22 -36.219 -12.328 1 90.56 294 ALA A N 1
ATOM 2303 C CA . ALA A 1 294 ? -22.266 -36.219 -13.758 1 90.56 294 ALA A CA 1
ATOM 2304 C C . ALA A 1 294 ? -21.422 -37.281 -14.469 1 90.56 294 ALA A C 1
ATOM 2306 O O . ALA A 1 294 ? -21.906 -37.969 -15.367 1 90.56 294 ALA A O 1
ATOM 2307 N N . VAL A 1 295 ? -20.188 -37.406 -14.047 1 86.44 295 VAL A N 1
ATOM 2308 C CA . VAL A 1 295 ? -19.297 -38.406 -14.625 1 86.44 295 VAL A CA 1
ATOM 2309 C C . VAL A 1 295 ? -19.828 -39.812 -14.305 1 86.44 295 VAL A C 1
ATOM 2311 O O . VAL A 1 295 ? -19.844 -40.688 -15.18 1 86.44 295 VAL A O 1
ATOM 2314 N N . ASN A 1 296 ? -20.281 -39.969 -13.086 1 85.31 296 ASN A N 1
ATOM 2315 C CA . ASN A 1 296 ? -20.75 -41.281 -12.648 1 85.31 296 ASN A CA 1
ATOM 2316 C C . ASN A 1 296 ? -22.062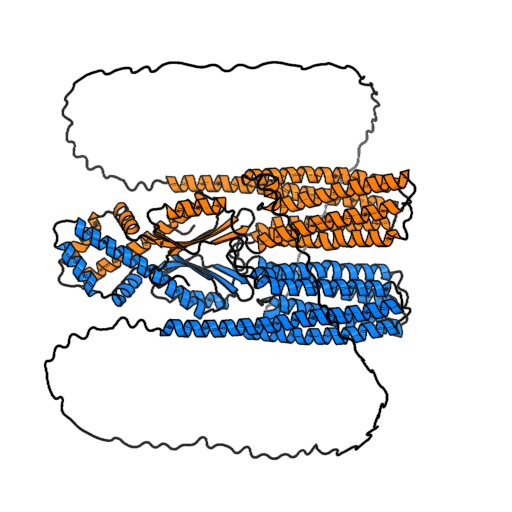 -41.656 -13.328 1 85.31 296 ASN A C 1
ATOM 2318 O O . ASN A 1 296 ? -22.266 -42.812 -13.68 1 85.31 296 ASN A O 1
ATOM 2322 N N . VAL A 1 297 ? -22.891 -40.719 -13.539 1 89.19 297 VAL A N 1
ATOM 2323 C CA . VAL A 1 297 ? -24.219 -41 -14.094 1 89.19 297 VAL A CA 1
ATOM 2324 C C . VAL A 1 297 ? -24.125 -41.125 -15.609 1 89.19 297 VAL A C 1
ATOM 2326 O O . VAL A 1 297 ? -24.766 -41.969 -16.219 1 89.19 297 VAL A O 1
ATOM 2329 N N . THR A 1 298 ? -23.359 -40.281 -16.25 1 89.38 298 THR A N 1
ATOM 2330 C CA . THR A 1 298 ? -23.312 -40.219 -17.703 1 89.38 298 THR A CA 1
ATOM 2331 C C . THR A 1 298 ? -22.188 -41.125 -18.234 1 89.38 298 THR A C 1
ATOM 2333 O O . THR A 1 298 ? -22.219 -41.531 -19.391 1 89.38 298 THR A O 1
ATOM 2336 N N . GLY A 1 299 ? -21.141 -41.375 -17.516 1 84.38 299 GLY A N 1
ATOM 2337 C CA . GLY A 1 299 ? -19.969 -42.125 -17.953 1 84.38 299 GLY A CA 1
ATOM 2338 C C . GLY A 1 299 ? -18.984 -41.281 -18.734 1 84.38 299 GLY A C 1
ATOM 2339 O O . GLY A 1 299 ? -17.938 -41.781 -19.156 1 84.38 299 GLY A O 1
ATOM 2340 N N . ASN A 1 300 ? -19.375 -40.094 -18.953 1 86.06 300 ASN A N 1
ATOM 2341 C CA . ASN A 1 300 ? -18.5 -39.156 -19.688 1 86.06 300 ASN A CA 1
ATOM 2342 C C . ASN A 1 300 ? -17.5 -38.5 -18.75 1 86.06 300 ASN A C 1
ATOM 2344 O O . ASN A 1 300 ? -17.891 -37.625 -17.938 1 86.06 300 ASN A O 1
ATOM 2348 N N . ALA A 1 301 ? -16.234 -38.781 -18.922 1 85.56 301 ALA A N 1
ATOM 2349 C CA . ALA A 1 301 ? -15.164 -38.312 -18.031 1 85.56 301 ALA A CA 1
ATOM 2350 C C . ALA A 1 301 ? -14.844 -36.844 -18.281 1 85.56 301 ALA A C 1
ATOM 2352 O O . ALA A 1 301 ? -14.148 -36.219 -17.469 1 85.56 301 ALA A O 1
ATOM 2353 N N . MET A 1 302 ? -15.453 -36.281 -19.344 1 86.25 302 MET A N 1
ATOM 2354 C CA . MET A 1 302 ? -15.125 -34.906 -19.703 1 86.25 302 MET A CA 1
ATOM 2355 C C . MET A 1 302 ? -15.727 -33.938 -18.703 1 86.25 302 MET A C 1
ATOM 2357 O O . MET A 1 302 ? -15.281 -32.781 -18.609 1 86.25 302 MET A O 1
ATOM 2361 N N . TYR A 1 303 ? -16.625 -34.344 -17.938 1 86.81 303 TYR A N 1
ATOM 2362 C CA . TYR A 1 303 ? -17.281 -33.438 -16.984 1 86.81 303 TYR A CA 1
ATOM 2363 C C . TYR A 1 303 ? -16.344 -33.062 -15.844 1 86.81 303 TYR A C 1
ATOM 2365 O O . TYR A 1 303 ? -16.469 -32 -15.25 1 86.81 303 TYR A O 1
ATOM 2373 N N . ASP A 1 304 ? -15.398 -33.875 -15.539 1 85.75 304 ASP A N 1
ATOM 2374 C CA . ASP A 1 304 ? -14.469 -33.594 -14.453 1 85.75 304 ASP A CA 1
ATOM 2375 C C . ASP A 1 304 ? -13.523 -32.469 -14.812 1 85.75 304 ASP A C 1
ATOM 2377 O O . ASP A 1 304 ? -13.461 -31.453 -14.109 1 85.75 304 ASP A O 1
ATOM 2381 N N . PRO A 1 305 ? -12.914 -32.531 -15.992 1 87.06 305 PRO A N 1
ATOM 2382 C CA . PRO A 1 305 ? -12.062 -31.406 -16.375 1 87.06 305 PRO A CA 1
ATOM 2383 C C . PRO A 1 305 ? -12.859 -30.125 -16.609 1 87.06 305 PRO A C 1
ATOM 2385 O O . PRO A 1 305 ? -12.359 -29.031 -16.344 1 87.06 305 PRO A O 1
ATOM 2388 N N . ILE A 1 306 ? -13.977 -30.203 -17.062 1 89.62 306 ILE A N 1
ATOM 2389 C CA . ILE A 1 306 ? -14.812 -29.016 -17.234 1 89.62 306 ILE A CA 1
ATOM 2390 C C . ILE A 1 306 ? -15.117 -28.406 -15.867 1 89.62 306 ILE A C 1
ATOM 2392 O O . ILE A 1 306 ? -15.062 -27.172 -15.711 1 89.62 306 ILE A O 1
ATOM 2396 N N . GLY A 1 307 ? -15.5 -29.234 -14.945 1 90 307 GLY A N 1
ATOM 2397 C CA . GLY A 1 307 ? -15.695 -28.75 -13.594 1 90 307 GLY A CA 1
ATOM 2398 C C . GLY A 1 307 ? -14.477 -28.047 -13.031 1 90 307 GLY A C 1
ATOM 2399 O O . GLY A 1 307 ? -14.602 -27 -12.383 1 90 307 GLY A O 1
ATOM 2400 N N . SER A 1 308 ? -13.344 -28.531 -13.281 1 89.25 308 SER A N 1
ATOM 2401 C CA . SER A 1 308 ? -12.094 -27.922 -12.812 1 89.25 308 SER A CA 1
ATOM 2402 C C . SER A 1 308 ? -11.867 -26.562 -13.445 1 89.25 308 SER A C 1
ATOM 2404 O O . SER A 1 308 ? -11.414 -25.625 -12.773 1 89.25 308 SER A O 1
ATOM 2406 N N . ILE A 1 309 ? -12.195 -26.391 -14.688 1 91.62 309 ILE A N 1
ATOM 2407 C CA . ILE A 1 309 ? -12.031 -25.125 -15.391 1 91.62 309 ILE A CA 1
ATOM 2408 C C . ILE A 1 309 ? -13 -24.094 -14.812 1 91.62 309 ILE A C 1
ATOM 2410 O O . ILE A 1 309 ? -12.625 -22.938 -14.602 1 91.62 309 ILE A O 1
ATOM 2414 N N . ILE A 1 310 ? -14.148 -24.516 -14.531 1 94.19 310 ILE A N 1
ATOM 2415 C CA . ILE A 1 310 ? -15.148 -23.609 -13.961 1 94.19 310 ILE A CA 1
ATOM 2416 C C . ILE A 1 310 ? -14.695 -23.156 -12.57 1 94.19 310 ILE A C 1
ATOM 2418 O O . ILE A 1 310 ? -14.773 -21.984 -12.242 1 94.19 310 ILE A O 1
ATOM 2422 N N . VAL A 1 311 ? -14.227 -24.078 -11.773 1 92.94 311 VAL A N 1
ATOM 2423 C CA . VAL A 1 311 ? -13.758 -23.766 -10.422 1 92.94 311 VAL A CA 1
ATOM 2424 C C . VAL A 1 311 ? -12.555 -22.812 -10.5 1 92.94 311 VAL A C 1
ATOM 2426 O O . VAL A 1 311 ? -12.461 -21.859 -9.727 1 92.94 311 VAL A O 1
ATOM 2429 N N . GLY A 1 312 ? -11.672 -23.125 -11.398 1 93.44 312 GLY A N 1
ATOM 2430 C CA . GLY A 1 312 ? -10.531 -22.25 -11.586 1 93.44 312 GLY A CA 1
ATOM 2431 C C . GLY A 1 312 ? -10.93 -20.828 -11.945 1 93.44 312 GLY A C 1
ATOM 2432 O O . GLY A 1 312 ? -10.336 -19.875 -11.438 1 93.44 312 GLY A O 1
ATOM 2433 N N . ASN A 1 313 ? -11.891 -20.656 -12.773 1 95.12 313 ASN A N 1
ATOM 2434 C CA . ASN A 1 313 ? -12.375 -19.344 -13.148 1 95.12 313 ASN A CA 1
ATOM 2435 C C . ASN A 1 313 ? -13.031 -18.625 -11.977 1 95.12 313 ASN A C 1
ATOM 2437 O O . ASN A 1 313 ? -12.898 -17.406 -11.828 1 95.12 313 ASN A O 1
ATOM 2441 N N . LEU A 1 314 ? -13.734 -19.406 -11.219 1 95.56 314 LEU A N 1
ATOM 2442 C CA . LEU A 1 314 ? -14.344 -18.844 -10.023 1 95.56 314 LEU A CA 1
ATOM 2443 C C . LEU A 1 314 ? -13.281 -18.297 -9.078 1 95.56 314 LEU A C 1
ATOM 2445 O O . LEU A 1 314 ? -13.398 -17.156 -8.602 1 95.56 314 LEU A O 1
ATOM 2449 N N . LEU A 1 315 ? -12.25 -19.016 -8.867 1 94.44 315 LEU A N 1
ATOM 2450 C CA . LEU A 1 315 ? -11.156 -18.578 -8.008 1 94.44 315 LEU A CA 1
ATOM 2451 C C . LEU A 1 315 ? -10.453 -17.375 -8.594 1 94.44 315 LEU A C 1
ATOM 2453 O O . LEU A 1 315 ? -10.047 -16.469 -7.863 1 94.44 315 LEU A O 1
ATOM 2457 N N . GLY A 1 316 ? -10.328 -17.391 -9.891 1 95.75 316 GLY A N 1
ATOM 2458 C CA . GLY A 1 316 ? -9.734 -16.234 -10.555 1 95.75 316 GLY A CA 1
ATOM 2459 C C . GLY A 1 316 ? -10.531 -14.961 -10.367 1 95.75 316 GLY A C 1
ATOM 2460 O O . GLY A 1 316 ? -9.961 -13.898 -10.086 1 95.75 316 GLY A O 1
ATOM 2461 N N . MET A 1 317 ? -11.789 -15.07 -10.484 1 96.44 317 MET A N 1
ATOM 2462 C CA . MET A 1 317 ? -12.664 -13.914 -10.312 1 96.44 317 MET A CA 1
ATOM 2463 C C . MET A 1 317 ? -12.586 -13.375 -8.891 1 96.44 317 MET A C 1
ATOM 2465 O O . MET A 1 317 ? -12.492 -12.164 -8.68 1 96.44 317 MET A O 1
ATOM 2469 N N . VAL A 1 318 ? -12.602 -14.227 -7.957 1 95.5 318 VAL A N 1
ATOM 2470 C CA . VAL A 1 318 ? -12.508 -13.844 -6.555 1 95.5 318 VAL A CA 1
ATOM 2471 C C . VAL A 1 318 ? -11.148 -13.195 -6.285 1 95.5 318 VAL A C 1
ATOM 2473 O O . VAL A 1 318 ? -11.07 -12.18 -5.594 1 95.5 318 VAL A O 1
ATOM 2476 N N . ALA A 1 319 ? -10.148 -13.789 -6.832 1 96.56 319 ALA A N 1
ATOM 2477 C CA . ALA A 1 319 ? -8.805 -13.258 -6.637 1 96.56 319 ALA A CA 1
ATOM 2478 C C . ALA A 1 319 ? -8.68 -11.844 -7.211 1 96.56 319 ALA A C 1
ATOM 2480 O O . ALA A 1 319 ? -8.133 -10.953 -6.566 1 96.56 319 ALA A O 1
ATOM 2481 N N . ILE A 1 320 ? -9.227 -11.594 -8.383 1 96.31 320 ILE A N 1
ATOM 2482 C CA . ILE A 1 320 ? -9.172 -10.289 -9.023 1 96.31 320 ILE A CA 1
ATOM 2483 C C . ILE A 1 320 ? -9.938 -9.266 -8.195 1 96.31 320 ILE A C 1
ATOM 2485 O O . ILE A 1 320 ? -9.492 -8.133 -8.023 1 96.31 320 ILE A O 1
ATOM 2489 N N . PHE A 1 321 ? -11.094 -9.648 -7.703 1 96.12 321 PHE A N 1
ATOM 2490 C CA . PHE A 1 321 ? -11.875 -8.789 -6.824 1 96.12 321 PHE A CA 1
ATOM 2491 C C . PHE A 1 321 ? -11.062 -8.383 -5.602 1 96.12 321 PHE A C 1
ATOM 2493 O O . PHE A 1 321 ? -11.031 -7.199 -5.246 1 96.12 321 PHE A O 1
ATOM 2500 N N . LEU A 1 322 ? -10.422 -9.32 -4.953 1 95.75 322 LEU A N 1
ATOM 2501 C CA . LEU A 1 322 ? -9.641 -9.047 -3.752 1 95.75 322 LEU A CA 1
ATOM 2502 C C . LEU A 1 322 ? -8.43 -8.18 -4.078 1 95.75 322 LEU A C 1
ATOM 2504 O O . LEU A 1 322 ? -8.062 -7.309 -3.287 1 95.75 322 LEU A O 1
ATOM 2508 N N . ILE A 1 323 ? -7.812 -8.422 -5.211 1 96.06 323 ILE A N 1
ATOM 2509 C CA . ILE A 1 323 ? -6.672 -7.625 -5.637 1 96.06 323 ILE A CA 1
ATOM 2510 C C . ILE A 1 323 ? -7.098 -6.168 -5.809 1 96.06 323 ILE A C 1
ATOM 2512 O O . ILE A 1 323 ? -6.445 -5.258 -5.289 1 96.06 323 ILE A O 1
ATOM 2516 N N . GLN A 1 324 ? -8.211 -5.977 -6.426 1 93.94 324 GLN A N 1
ATOM 2517 C CA . GLN A 1 324 ? -8.688 -4.625 -6.691 1 93.94 324 GLN A CA 1
ATOM 2518 C C . GLN A 1 324 ? -9.094 -3.92 -5.398 1 93.94 324 GLN A C 1
ATOM 2520 O O . GLN A 1 324 ? -8.812 -2.732 -5.219 1 93.94 324 GLN A O 1
ATOM 2525 N N . ARG A 1 325 ? -9.727 -4.637 -4.633 1 92.5 325 ARG A N 1
ATOM 2526 C CA . ARG A 1 325 ? -10.164 -4.066 -3.363 1 92.5 325 ARG A CA 1
ATOM 2527 C C . ARG A 1 325 ? -8.969 -3.607 -2.531 1 92.5 325 ARG A C 1
ATOM 2529 O O . ARG A 1 325 ? -8.969 -2.492 -2.002 1 92.5 325 ARG A O 1
ATOM 2536 N N . ASN A 1 326 ? -7.988 -4.453 -2.381 1 93 326 ASN A N 1
ATOM 2537 C CA . ASN A 1 326 ? -6.812 -4.125 -1.58 1 93 326 ASN A CA 1
ATOM 2538 C C . ASN A 1 326 ? -5.957 -3.057 -2.252 1 93 326 ASN A C 1
ATOM 2540 O O . ASN A 1 326 ? -5.352 -2.225 -1.576 1 93 326 ASN A O 1
ATOM 2544 N N . ARG A 1 327 ? -5.914 -3.088 -3.553 1 92.19 327 ARG A N 1
ATOM 2545 C CA . ARG A 1 327 ? -5.195 -2.074 -4.32 1 92.19 327 ARG A CA 1
ATOM 2546 C C . ARG A 1 327 ? -5.742 -0.68 -4.031 1 92.19 327 ARG A C 1
ATOM 2548 O O . ARG A 1 327 ? -4.98 0.242 -3.734 1 92.19 327 ARG A O 1
ATOM 2555 N N . HIS A 1 328 ? -7.031 -0.507 -4.008 1 87.5 328 HIS A N 1
ATOM 2556 C CA . HIS A 1 328 ? -7.66 0.787 -3.768 1 87.5 328 HIS A CA 1
ATOM 2557 C C . HIS A 1 328 ? -7.383 1.278 -2.35 1 87.5 328 HIS A C 1
ATOM 2559 O O . HIS A 1 328 ? -7.18 2.475 -2.133 1 87.5 328 HIS A O 1
ATOM 2565 N N . ALA A 1 329 ? -7.359 0.387 -1.478 1 87.31 329 ALA A N 1
ATOM 2566 C CA . ALA A 1 329 ? -7.109 0.759 -0.087 1 87.31 329 ALA A CA 1
ATOM 2567 C C . ALA A 1 329 ? -5.652 1.166 0.119 1 87.31 329 ALA A C 1
ATOM 2569 O O . ALA A 1 329 ? -5.363 2.105 0.862 1 87.31 329 ALA A O 1
ATOM 2570 N N . LEU A 1 330 ? -4.773 0.523 -0.571 1 89.06 330 LEU A N 1
ATOM 2571 C CA . LEU A 1 330 ? -3.346 0.759 -0.394 1 89.06 330 LEU A CA 1
ATOM 2572 C C . LEU A 1 330 ? -2.928 2.078 -1.033 1 89.06 330 LEU A C 1
ATOM 2574 O O . LEU A 1 330 ? -1.99 2.73 -0.568 1 89.06 330 LEU A O 1
ATOM 2578 N N . ILE A 1 331 ? -3.566 2.475 -2.086 1 87.88 331 ILE A N 1
ATOM 2579 C CA . ILE A 1 331 ? -3.26 3.74 -2.744 1 87.88 331 ILE A CA 1
ATOM 2580 C C . ILE A 1 331 ? -3.721 4.902 -1.869 1 87.88 331 ILE A C 1
ATOM 2582 O O . ILE A 1 331 ? -3.145 5.992 -1.92 1 87.88 331 ILE A O 1
ATOM 2586 N N . GLY A 1 332 ? -4.582 4.691 -1.011 1 85.69 332 GLY A N 1
ATOM 2587 C CA . GLY A 1 332 ? -5.074 5.734 -0.125 1 85.69 332 GLY A CA 1
ATOM 2588 C C . GLY A 1 332 ? -6.434 6.27 -0.533 1 85.69 332 GLY A C 1
ATOM 2589 O O . GLY A 1 332 ? -6.562 7.438 -0.901 1 85.69 332 GLY A O 1
ATOM 2590 N N . ARG A 1 333 ? -7.352 5.543 -0.334 1 85.56 333 ARG A N 1
ATOM 2591 C CA . ARG A 1 333 ? -8.719 5.945 -0.654 1 85.56 333 ARG A CA 1
ATOM 2592 C C . ARG A 1 333 ? -9.25 6.941 0.37 1 85.56 333 ARG A C 1
ATOM 2594 O O . ARG A 1 333 ? -8.938 6.848 1.559 1 85.56 333 ARG A O 1
ATOM 2601 N N . ALA A 1 334 ? -9.969 7.848 -0.124 1 87.25 334 ALA A N 1
ATOM 2602 C CA . ALA A 1 334 ? -10.578 8.852 0.745 1 87.25 334 ALA A CA 1
ATOM 2603 C C . ALA A 1 334 ? -11.719 8.258 1.562 1 87.25 334 ALA A C 1
ATOM 2605 O O . ALA A 1 334 ? -12.211 7.172 1.253 1 87.25 334 ALA A O 1
ATOM 2606 N N . ILE A 1 335 ? -12.078 8.898 2.604 1 83.12 335 ILE A N 1
ATOM 2607 C CA . ILE A 1 335 ? -13.219 8.523 3.428 1 83.12 335 ILE A CA 1
ATOM 2608 C C . ILE A 1 335 ? -14.508 8.641 2.611 1 83.12 335 ILE A C 1
ATOM 2610 O O . ILE A 1 335 ? -14.516 9.273 1.554 1 83.12 335 ILE A O 1
ATOM 2614 N N . ASP A 1 336 ? -15.445 7.973 3.07 1 81.38 336 ASP A N 1
ATOM 2615 C CA . ASP A 1 336 ? -16.734 8.008 2.375 1 81.38 336 ASP A CA 1
ATOM 2616 C C . ASP A 1 336 ? -17.281 9.43 2.289 1 81.38 336 ASP A C 1
ATOM 2618 O O . ASP A 1 336 ? -17.031 10.242 3.182 1 81.38 336 ASP A O 1
ATOM 2622 N N . ASP A 1 337 ? -18.094 9.695 1.305 1 84.44 337 ASP A N 1
ATOM 2623 C CA . ASP A 1 337 ? -18.625 11.023 1.023 1 84.44 337 ASP A CA 1
ATOM 2624 C C . ASP A 1 337 ? -19.516 11.516 2.16 1 84.44 337 ASP A C 1
ATOM 2626 O O . ASP A 1 337 ? -19.516 12.703 2.488 1 84.44 337 ASP A O 1
ATOM 2630 N N . LYS A 1 338 ? -20.203 10.578 2.721 1 83.94 338 LYS A N 1
ATOM 2631 C CA . LYS A 1 338 ? -21.109 10.969 3.797 1 83.94 338 LYS A CA 1
ATOM 2632 C C . LYS A 1 338 ? -20.344 11.5 5.004 1 83.94 338 LYS A C 1
ATOM 2634 O O . LYS A 1 338 ? -20.703 12.531 5.566 1 83.94 338 LYS A O 1
ATOM 2639 N N . ASP A 1 339 ? -19.312 10.781 5.367 1 85.94 339 ASP A N 1
ATOM 2640 C CA . ASP A 1 339 ? -18.5 11.203 6.504 1 85.94 339 ASP A CA 1
ATOM 2641 C C . ASP A 1 339 ? -17.734 12.492 6.195 1 85.94 339 ASP A C 1
ATOM 2643 O O . ASP A 1 339 ? -17.609 13.367 7.051 1 85.94 339 ASP A O 1
ATOM 2647 N N . MET A 1 340 ? -17.266 12.586 4.996 1 90.31 340 MET A N 1
ATOM 2648 C CA . MET A 1 340 ? -16.562 13.797 4.586 1 90.31 340 MET A CA 1
ATOM 2649 C C . MET A 1 340 ? -17.484 15 4.625 1 90.31 340 MET A C 1
ATOM 2651 O O . MET A 1 340 ? -17.094 16.078 5.074 1 90.31 340 MET A O 1
ATOM 2655 N N . GLU A 1 341 ? -18.688 14.82 4.215 1 91.62 341 GLU A N 1
ATOM 2656 C CA . GLU A 1 341 ? -19.672 15.906 4.219 1 91.62 341 GLU A CA 1
ATOM 2657 C C . GLU A 1 341 ? -20.016 16.344 5.641 1 91.62 341 GLU A C 1
ATOM 2659 O O . GLU A 1 341 ? -20.219 17.516 5.898 1 91.62 341 GLU A O 1
ATOM 2664 N N . ARG A 1 342 ? -20.047 15.461 6.52 1 93 342 ARG A N 1
ATOM 2665 C CA . ARG A 1 342 ? -20.312 15.773 7.918 1 93 342 ARG A CA 1
ATOM 2666 C C . ARG A 1 342 ? -19.219 16.641 8.516 1 93 342 ARG A C 1
ATOM 2668 O O . ARG A 1 342 ? -19.5 17.609 9.219 1 93 342 ARG A O 1
ATOM 2675 N N . VAL A 1 343 ? -18 16.25 8.211 1 94.12 343 VAL A N 1
ATOM 2676 C CA . VAL A 1 343 ? -16.844 17 8.734 1 94.12 343 VAL A CA 1
ATOM 2677 C C . VAL A 1 343 ? -16.812 18.391 8.117 1 94.12 343 VAL A C 1
ATOM 2679 O O . VAL A 1 343 ? -16.594 19.375 8.812 1 94.12 343 VAL A O 1
ATOM 2682 N N . LEU A 1 344 ? -17.109 18.469 6.859 1 94.5 344 LEU A N 1
ATOM 2683 C CA . LEU A 1 344 ? -17.078 19.75 6.16 1 94.5 344 LEU A CA 1
ATOM 2684 C C . LEU A 1 344 ? -18.219 20.656 6.637 1 94.5 344 LEU A C 1
ATOM 2686 O O . LEU A 1 344 ? -18.047 21.859 6.766 1 94.5 344 LEU A O 1
ATOM 2690 N N . HIS A 1 345 ? -19.312 20.047 6.859 1 94.81 345 HIS A N 1
ATOM 2691 C CA . HIS A 1 345 ? -20.453 20.812 7.379 1 94.81 345 HIS A CA 1
ATOM 2692 C C . HIS A 1 345 ? -20.141 21.391 8.758 1 94.81 345 HIS A C 1
ATOM 2694 O O . HIS A 1 345 ? -20.469 22.547 9.039 1 94.81 345 HIS A O 1
ATOM 2700 N N . PHE A 1 346 ? -19.5 20.672 9.555 1 95.25 346 PHE A N 1
ATOM 2701 C CA . PHE A 1 346 ? -19.094 21.125 10.883 1 95.25 346 PHE A CA 1
ATOM 2702 C C . PHE A 1 346 ? -18.109 22.281 10.773 1 95.25 346 PHE A C 1
ATOM 2704 O O . PHE A 1 346 ? -18.281 23.312 11.422 1 95.25 346 PHE A O 1
ATOM 2711 N N . LEU A 1 347 ? -17.094 22.125 9.922 1 95.69 347 LEU A N 1
ATOM 2712 C CA . LEU A 1 347 ? -16.047 23.125 9.789 1 95.69 347 LEU A CA 1
ATOM 2713 C C . LEU A 1 347 ? -16.609 24.422 9.211 1 95.69 347 LEU A C 1
ATOM 2715 O O . LEU A 1 347 ? -16.266 25.516 9.672 1 95.69 347 LEU A O 1
ATOM 2719 N N . LYS A 1 348 ? -17.5 24.297 8.312 1 94.19 348 LYS A N 1
ATOM 2720 C CA . LYS A 1 348 ? -18.047 25.469 7.652 1 94.19 348 LYS A CA 1
ATOM 2721 C C . LYS A 1 348 ? -19 26.234 8.57 1 94.19 348 LYS A C 1
ATOM 2723 O O . LYS A 1 348 ? -19.172 27.453 8.422 1 94.19 348 LYS A O 1
ATOM 2728 N N . ASN A 1 349 ? -19.531 25.562 9.531 1 94.75 349 ASN A N 1
ATOM 2729 C CA . ASN A 1 349 ? -20.516 26.203 10.406 1 94.75 349 ASN A CA 1
ATOM 2730 C C . ASN A 1 349 ? -19.859 26.688 11.703 1 94.75 349 ASN A C 1
ATOM 2732 O O . ASN A 1 349 ? -20.516 27.344 12.516 1 94.75 349 ASN A O 1
ATOM 2736 N N . ASP A 1 350 ? -18.656 26.391 11.891 1 95.44 350 ASP A N 1
ATOM 2737 C CA . ASP A 1 350 ? -17.969 26.891 13.07 1 95.44 350 ASP A CA 1
ATOM 2738 C C . ASP A 1 350 ? -17.578 28.359 12.898 1 95.44 350 ASP A C 1
ATOM 2740 O O . ASP A 1 350 ? -16.953 28.734 11.906 1 95.44 350 ASP A O 1
ATOM 2744 N N . PRO A 1 351 ? -17.859 29.203 13.797 1 94.38 351 PRO A N 1
ATOM 2745 C CA . PRO A 1 351 ? -17.625 30.641 13.672 1 94.38 351 PRO A CA 1
ATOM 2746 C C . PRO A 1 351 ? -16.156 31 13.586 1 94.38 351 PRO A C 1
ATOM 2748 O O . PRO A 1 351 ? -15.797 32.062 13.062 1 94.38 351 PRO A O 1
ATOM 2751 N N . VAL A 1 352 ? -15.266 30.203 14.086 1 94.69 352 VAL A N 1
ATOM 2752 C CA . VAL A 1 352 ? -13.836 30.516 14.094 1 94.69 352 VAL A CA 1
ATOM 2753 C C . VAL A 1 352 ? -13.25 30.234 12.711 1 94.69 352 VAL A C 1
ATOM 2755 O O . VAL A 1 352 ? -12.148 30.703 12.398 1 94.69 352 VAL A O 1
ATOM 2758 N N . VAL A 1 353 ? -14.039 29.594 11.867 1 95.56 353 VAL A N 1
ATOM 2759 C CA . VAL A 1 353 ? -13.562 29.203 10.539 1 95.56 353 VAL A CA 1
ATOM 2760 C C . VAL A 1 353 ? -14.18 30.125 9.484 1 95.56 353 VAL A C 1
ATOM 2762 O O . VAL A 1 353 ? -15.406 30.219 9.383 1 95.56 353 VAL A O 1
ATOM 2765 N N . ASP A 1 354 ? -13.383 30.781 8.711 1 93.5 354 ASP A N 1
ATOM 2766 C CA . ASP A 1 354 ? -13.875 31.609 7.609 1 93.5 354 ASP A CA 1
ATOM 2767 C C . ASP A 1 354 ? -14.047 30.781 6.336 1 93.5 354 ASP A C 1
ATOM 2769 O O . ASP A 1 354 ? -15.094 30.828 5.691 1 93.5 354 ASP A O 1
ATOM 2773 N N . SER A 1 355 ? -12.875 30.016 6.059 1 93.88 355 SER A N 1
ATOM 2774 C CA . SER A 1 355 ? -12.891 29.172 4.871 1 93.88 355 SER A CA 1
ATOM 2775 C C . SER A 1 355 ? -11.992 27.953 5.051 1 93.88 355 SER A C 1
ATOM 2777 O O . SER A 1 355 ? -11.07 27.969 5.859 1 93.88 355 SER A O 1
ATOM 2779 N N . VAL A 1 356 ? -12.383 26.922 4.332 1 94.12 356 VAL A N 1
ATOM 2780 C CA . VAL A 1 356 ? -11.641 25.672 4.383 1 94.12 356 VAL A CA 1
ATOM 2781 C C . VAL A 1 356 ? -11.023 25.375 3.016 1 94.12 356 VAL A C 1
ATOM 2783 O O . VAL A 1 356 ? -11.688 25.516 1.985 1 94.12 356 VAL A O 1
ATOM 2786 N N . TYR A 1 357 ? -9.711 25.047 3.064 1 90.38 357 TYR A N 1
ATOM 2787 C CA . TYR A 1 357 ? -8.992 24.75 1.831 1 90.38 357 TYR A CA 1
ATOM 2788 C C . TYR A 1 357 ? -8.305 23.391 1.914 1 90.38 357 TYR A C 1
ATOM 2790 O O . TYR A 1 357 ? -7.953 22.938 3.004 1 90.38 357 TYR A O 1
ATOM 2798 N N . ASP A 1 358 ? -8.148 22.719 0.782 1 88.88 358 ASP A N 1
ATOM 2799 C CA . ASP A 1 358 ? -7.293 21.547 0.605 1 88.88 358 ASP A CA 1
ATOM 2800 C C . ASP A 1 358 ? -7.617 20.469 1.637 1 88.88 358 ASP A C 1
ATOM 2802 O O . ASP A 1 358 ? -6.73 20 2.355 1 88.88 358 ASP A O 1
ATOM 2806 N N . CYS A 1 359 ? -8.898 20.141 1.702 1 90.56 359 CYS A N 1
ATOM 2807 C CA . CYS A 1 359 ? -9.328 19.078 2.594 1 90.56 359 CYS A CA 1
ATOM 2808 C C . CYS A 1 359 ? -9.062 17.703 1.973 1 90.56 359 CYS A C 1
ATOM 2810 O O . CYS A 1 359 ? -9.508 17.422 0.86 1 90.56 359 CYS A O 1
ATOM 2812 N N . LYS A 1 360 ? -8.312 16.906 2.633 1 90.44 360 LYS A N 1
ATOM 2813 C CA . LYS A 1 360 ? -7.977 15.57 2.146 1 90.44 360 LYS A CA 1
ATOM 2814 C C . LYS A 1 360 ? -8.078 14.531 3.262 1 90.44 360 LYS A C 1
ATOM 2816 O O . LYS A 1 360 ? -7.793 14.836 4.422 1 90.44 360 LYS A O 1
ATOM 2821 N N . SER A 1 361 ? -8.594 13.414 2.936 1 90.44 361 SER A N 1
ATOM 2822 C CA . SER A 1 361 ? -8.633 12.273 3.846 1 90.44 361 SER A CA 1
ATOM 2823 C C . SER A 1 361 ? -8.078 11.016 3.186 1 90.44 361 SER A C 1
ATOM 2825 O O . SER A 1 361 ? -8.125 10.875 1.962 1 90.44 361 SER A O 1
ATOM 2827 N N . GLU A 1 362 ? -7.457 10.164 3.957 1 87.81 362 GLU A N 1
ATOM 2828 C CA . GLU A 1 362 ? -6.887 8.93 3.434 1 87.81 362 GLU A CA 1
ATOM 2829 C C . GLU A 1 362 ? -7.016 7.789 4.441 1 87.81 362 GLU A C 1
ATOM 2831 O O . GLU A 1 362 ? -6.848 7.996 5.645 1 87.81 362 GLU A O 1
ATOM 2836 N N . VAL A 1 363 ? -7.223 6.656 3.943 1 83.06 363 VAL A N 1
ATOM 2837 C CA . VAL A 1 363 ? -7.258 5.457 4.773 1 83.06 363 VAL A CA 1
ATOM 2838 C C . VAL A 1 363 ? -5.84 5.055 5.164 1 83.06 363 VAL A C 1
ATOM 2840 O O . VAL A 1 363 ? -4.957 4.961 4.305 1 83.06 363 VAL A O 1
ATOM 2843 N N . ILE A 1 364 ? -5.574 4.852 6.418 1 81.12 364 ILE A N 1
ATOM 2844 C CA . ILE A 1 364 ? -4.258 4.422 6.875 1 81.12 364 ILE A CA 1
ATOM 2845 C C . ILE A 1 364 ? -4.336 2.998 7.418 1 81.12 364 ILE A C 1
ATOM 2847 O O . ILE A 1 364 ? -3.314 2.32 7.551 1 81.12 364 ILE A O 1
ATOM 2851 N N . GLY A 1 365 ? -5.48 2.527 7.668 1 77.44 365 GLY A N 1
ATOM 2852 C CA . GLY A 1 365 ? -5.723 1.184 8.164 1 77.44 365 GLY A CA 1
ATOM 2853 C C . GLY A 1 365 ? -7.195 0.842 8.266 1 77.44 365 GLY A C 1
ATOM 2854 O O . GLY A 1 365 ? -8.055 1.653 7.91 1 77.44 365 GLY A O 1
ATOM 2855 N N . PRO A 1 366 ? -7.406 -0.364 8.688 1 76.12 366 PRO A N 1
ATOM 2856 C CA . PRO A 1 366 ? -8.812 -0.736 8.812 1 76.12 366 PRO A CA 1
ATOM 2857 C C . PRO A 1 366 ? -9.555 0.097 9.859 1 76.12 366 PRO A C 1
ATOM 2859 O O . PRO A 1 366 ? -9.297 -0.048 11.055 1 76.12 366 PRO A O 1
ATOM 2862 N N . GLY A 1 367 ? -10.422 0.954 9.383 1 72.94 367 GLY A N 1
ATOM 2863 C CA . GLY A 1 367 ? -11.234 1.775 10.266 1 72.94 367 GLY A CA 1
ATOM 2864 C C . GLY A 1 367 ? -10.531 3.045 10.711 1 72.94 367 GLY A C 1
ATOM 2865 O O . GLY A 1 367 ? -11.047 3.773 11.57 1 72.94 367 GLY A O 1
ATOM 2866 N N . PHE A 1 368 ? -9.359 3.197 10.195 1 80.81 368 PHE A N 1
ATOM 2867 C CA . PHE A 1 368 ? -8.586 4.371 10.586 1 80.81 368 PHE A CA 1
ATOM 2868 C C . PHE A 1 368 ? -8.32 5.27 9.383 1 80.81 368 PHE A C 1
ATOM 2870 O O . PHE A 1 368 ? -7.969 4.785 8.305 1 80.81 368 PHE A O 1
ATOM 2877 N N . PHE A 1 369 ? -8.594 6.578 9.633 1 86.31 369 PHE A N 1
ATOM 2878 C CA . PHE A 1 369 ? -8.398 7.559 8.57 1 86.31 369 PHE A CA 1
ATOM 2879 C C . PHE A 1 369 ? -7.535 8.719 9.055 1 86.31 369 PHE A C 1
ATOM 2881 O O . PHE A 1 369 ? -7.457 8.977 10.258 1 86.31 369 PHE A O 1
ATOM 2888 N N . ARG A 1 370 ? -6.906 9.234 8.148 1 90.44 370 ARG A N 1
ATOM 2889 C CA . ARG A 1 370 ? -6.223 10.508 8.359 1 90.44 370 ARG A CA 1
ATOM 2890 C C . ARG A 1 370 ? -6.93 11.641 7.621 1 90.44 370 ARG A C 1
ATOM 2892 O O . ARG A 1 370 ? -7.391 11.461 6.492 1 90.44 370 ARG A O 1
ATOM 2899 N N . PHE A 1 371 ? -7.07 12.781 8.289 1 93.12 371 PHE A N 1
ATOM 2900 C CA . PHE A 1 371 ? -7.734 13.953 7.734 1 93.12 371 PHE A CA 1
ATOM 2901 C C . PHE A 1 371 ? -6.84 15.188 7.848 1 93.12 371 PHE A C 1
ATOM 2903 O O . PHE A 1 371 ? -6.164 15.375 8.859 1 93.12 371 PHE A O 1
ATOM 2910 N N . LYS A 1 372 ? -6.766 15.898 6.801 1 93.25 372 LYS A N 1
ATOM 2911 C CA . LYS A 1 372 ? -6.035 17.156 6.832 1 93.25 372 LYS A CA 1
ATOM 2912 C C . LYS A 1 372 ? -6.855 18.281 6.203 1 93.25 372 LYS A C 1
ATOM 2914 O O . LYS A 1 372 ? -7.625 18.047 5.27 1 93.25 372 LYS A O 1
ATOM 2919 N N . ALA A 1 373 ? -6.707 19.516 6.688 1 94.5 373 ALA A N 1
ATOM 2920 C CA . ALA A 1 373 ? -7.391 20.688 6.145 1 94.5 373 ALA A CA 1
ATOM 2921 C C . ALA A 1 373 ? -6.582 21.953 6.391 1 94.5 373 ALA A C 1
ATOM 2923 O O . ALA A 1 373 ? -5.816 22.031 7.355 1 94.5 373 ALA A O 1
ATOM 2924 N N . GLU A 1 374 ? -6.695 22.797 5.504 1 94.19 374 GLU A N 1
ATOM 2925 C CA . GLU A 1 374 ? -6.203 24.156 5.672 1 94.19 374 GLU A CA 1
ATOM 2926 C C . GLU A 1 374 ? -7.348 25.125 5.965 1 94.19 374 GLU A C 1
ATOM 2928 O O . GLU A 1 374 ? -8.305 25.219 5.195 1 94.19 374 GLU A O 1
ATOM 2933 N N . ILE A 1 375 ? -7.191 25.812 7.043 1 94.94 375 ILE A N 1
ATOM 2934 C CA . ILE A 1 375 ? -8.305 26.656 7.484 1 94.94 375 ILE A CA 1
ATOM 2935 C C . ILE A 1 375 ? -7.863 28.125 7.512 1 94.94 375 ILE A C 1
ATOM 2937 O O . ILE A 1 375 ? -6.777 28.438 8 1 94.94 375 ILE A O 1
ATOM 2941 N N . ASP A 1 376 ? -8.664 28.906 6.926 1 93.94 376 ASP A N 1
ATOM 2942 C CA . ASP A 1 376 ? -8.586 30.359 7.156 1 93.94 376 ASP A CA 1
ATOM 2943 C C . ASP A 1 376 ? -9.375 30.75 8.398 1 93.94 376 ASP A C 1
ATOM 2945 O O . ASP A 1 376 ? -10.609 30.75 8.383 1 93.94 376 ASP A O 1
ATOM 2949 N N . PHE A 1 377 ? -8.68 31.125 9.406 1 94 377 PHE A N 1
ATOM 2950 C CA . PHE A 1 377 ? -9.328 31.422 10.68 1 94 377 PHE A CA 1
ATOM 2951 C C . PHE A 1 377 ? -9.891 32.844 10.695 1 94 377 PHE A C 1
ATOM 2953 O O . PHE A 1 377 ? -9.266 33.75 10.172 1 94 377 PHE A O 1
ATOM 2960 N N . ASN A 1 378 ? -11.039 32.875 11.281 1 92.31 378 ASN A N 1
ATOM 2961 C CA . ASN A 1 378 ? -11.594 34.188 11.578 1 92.31 378 ASN A CA 1
ATOM 2962 C C . ASN A 1 378 ? -10.93 34.812 12.805 1 92.31 378 ASN A C 1
ATOM 2964 O O . ASN A 1 378 ? -11.32 34.531 13.938 1 92.31 378 ASN A O 1
ATOM 2968 N N . GLY A 1 379 ? -10.031 35.688 12.555 1 88.31 379 GLY A N 1
ATOM 2969 C CA . GLY A 1 379 ? -9.25 36.281 13.633 1 88.31 379 GLY A CA 1
ATOM 2970 C C . GLY A 1 379 ? -10.094 37.031 14.633 1 88.31 379 GLY A C 1
ATOM 2971 O O . GLY A 1 379 ? -9.766 37.094 15.82 1 88.31 379 GLY A O 1
ATOM 2972 N N . VAL A 1 380 ? -11.164 37.594 14.133 1 88.62 380 VAL A N 1
ATOM 2973 C CA . VAL A 1 380 ? -12.031 38.406 15.008 1 88.62 380 VAL A CA 1
ATOM 2974 C C . VAL A 1 380 ? -12.688 37.5 16.047 1 88.62 380 VAL A C 1
ATOM 2976 O O . VAL A 1 380 ? -12.633 37.781 17.25 1 88.62 380 VAL A O 1
ATOM 2979 N N . VAL A 1 381 ? -13.227 36.438 15.531 1 91.5 381 VAL A N 1
ATOM 2980 C CA . VAL A 1 381 ? -13.922 35.531 16.438 1 91.5 381 VAL A CA 1
ATOM 2981 C C . VAL A 1 381 ? -12.914 34.844 17.359 1 91.5 381 VAL A C 1
ATOM 2983 O O . VAL A 1 381 ? -13.195 34.625 18.531 1 91.5 381 VAL A O 1
ATOM 2986 N N . LEU A 1 382 ? -11.812 34.531 16.812 1 91.56 382 LEU A N 1
ATOM 2987 C CA . LEU A 1 382 ? -10.766 33.875 17.594 1 91.56 382 LEU A CA 1
ATOM 2988 C C . LEU A 1 382 ? -10.352 34.719 18.766 1 91.56 382 LEU A C 1
ATOM 2990 O O . LEU A 1 382 ? -10.234 34.219 19.891 1 91.56 382 LEU A O 1
ATOM 2994 N N . VAL A 1 383 ? -10.109 36 18.516 1 89.38 383 VAL A N 1
ATOM 2995 C CA . VAL A 1 383 ? -9.656 36.938 19.562 1 89.38 383 VAL A CA 1
ATOM 2996 C C . VAL A 1 383 ? -10.781 37.156 20.562 1 89.38 383 VAL A C 1
ATOM 2998 O O . VAL A 1 383 ? -10.539 37.25 21.766 1 89.38 383 VAL A O 1
ATOM 3001 N N . GLN A 1 384 ? -12.008 37.281 20.016 1 87.81 384 GLN A N 1
ATOM 3002 C CA . GLN A 1 384 ? -13.148 37.469 20.906 1 87.81 384 GLN A CA 1
ATOM 3003 C C . GLN A 1 384 ? -13.297 36.281 21.875 1 87.81 384 GLN A C 1
ATOM 3005 O O . GLN A 1 384 ? -13.578 36.469 23.062 1 87.81 384 GLN A O 1
ATOM 3010 N N . ASN A 1 385 ? -13.148 35.125 21.328 1 89.69 385 ASN A N 1
ATOM 3011 C CA . ASN A 1 385 ? -13.211 33.938 22.172 1 89.69 385 ASN A CA 1
ATOM 3012 C C . ASN A 1 385 ? -12.109 33.906 23.219 1 89.69 385 ASN A C 1
ATOM 3014 O O . ASN A 1 385 ? -12.336 33.5 24.359 1 89.69 385 ASN A O 1
ATOM 3018 N N . TYR A 1 386 ? -10.969 34.344 22.781 1 88.5 386 TYR A N 1
ATOM 3019 C CA . TYR A 1 386 ? -9.836 34.406 23.703 1 88.5 386 TYR A CA 1
ATOM 3020 C C . TYR A 1 386 ? -10.078 35.406 24.812 1 88.5 386 TYR A C 1
ATOM 3022 O O . TYR A 1 386 ? -9.82 35.156 25.984 1 88.5 386 TYR A O 1
ATOM 3030 N N . LEU A 1 387 ? -10.539 36.594 24.453 1 85.5 387 LEU A N 1
ATOM 3031 C CA . LEU A 1 387 ? -10.781 37.656 25.422 1 85.5 387 LEU A CA 1
ATOM 3032 C C . LEU A 1 387 ? -11.906 37.281 26.375 1 85.5 387 LEU A C 1
ATOM 3034 O O . LEU A 1 387 ? -11.875 37.656 27.547 1 85.5 387 LEU A O 1
ATOM 3038 N N . LYS A 1 388 ? -12.859 36.562 25.828 1 84.5 388 LYS A N 1
ATOM 3039 C CA . LYS A 1 388 ? -13.953 36.094 26.672 1 84.5 388 LYS A CA 1
ATOM 3040 C C . LYS A 1 388 ? -13.453 35.094 27.703 1 84.5 388 LYS A C 1
ATOM 3042 O O . LYS A 1 388 ? -13.93 35.062 28.844 1 84.5 388 LYS A O 1
ATOM 3047 N N . ARG A 1 389 ? -12.461 34.375 27.344 1 82.12 389 ARG A N 1
ATOM 3048 C CA . ARG A 1 389 ? -11.945 33.312 28.203 1 82.12 389 ARG A CA 1
ATOM 3049 C C . ARG A 1 389 ? -10.984 33.875 29.234 1 82.12 389 ARG A C 1
ATOM 3051 O O . ARG A 1 389 ? -10.93 33.406 30.375 1 82.12 389 ARG A O 1
ATOM 3058 N N . THR A 1 390 ? -10 34.781 28.922 1 77.69 390 THR A N 1
ATOM 3059 C CA . THR A 1 390 ? -8.93 35.25 29.797 1 77.69 390 THR A CA 1
ATOM 3060 C C . THR A 1 390 ? -9.328 36.531 30.484 1 77.69 390 THR A C 1
ATOM 3062 O O . THR A 1 390 ? -8.727 36.938 31.484 1 77.69 390 THR A O 1
ATOM 3065 N N . GLY A 1 391 ? -10.336 37.312 30.047 1 75.75 391 GLY A N 1
ATOM 3066 C CA . GLY A 1 391 ? -10.789 38.531 30.641 1 75.75 391 GLY A CA 1
ATOM 3067 C C . GLY A 1 391 ? -10.484 39.781 29.812 1 75.75 391 GLY A C 1
ATOM 3068 O O . GLY A 1 391 ? -9.328 40.188 29.719 1 75.75 391 GLY A O 1
ATOM 3069 N N . ARG A 1 392 ? -11.32 40.438 29.234 1 74.06 392 ARG A N 1
ATOM 3070 C CA . ARG A 1 392 ? -11.289 41.625 28.375 1 74.06 392 ARG A CA 1
ATOM 3071 C C . ARG A 1 392 ? -10.719 42.812 29.109 1 74.06 392 ARG A C 1
ATOM 3073 O O . ARG A 1 392 ? -9.922 43.562 28.547 1 74.06 392 ARG A O 1
ATOM 3080 N N . GLU A 1 393 ? -10.945 42.812 30.297 1 78.94 393 GLU A N 1
ATOM 3081 C CA . GLU A 1 393 ? -10.648 44.031 31.062 1 78.94 393 GLU A CA 1
ATOM 3082 C C . GLU A 1 393 ? -9.156 44.125 31.391 1 78.94 393 GLU A C 1
ATOM 3084 O O . GLU A 1 393 ? -8.586 45.219 31.391 1 78.94 393 GLU A O 1
ATOM 3089 N N . GLU A 1 394 ? -8.586 43 31.516 1 83.44 394 GLU A N 1
ATOM 3090 C CA . GLU A 1 394 ? -7.172 43 31.875 1 83.44 394 GLU A CA 1
ATOM 3091 C C . GLU A 1 394 ? -6.305 43.5 30.734 1 83.44 394 GLU A C 1
ATOM 3093 O O . GLU A 1 394 ? -5.387 44.281 30.953 1 83.44 394 GLU A O 1
ATOM 3098 N N . TRP A 1 395 ? -6.547 43.125 29.562 1 86.69 395 TRP A N 1
ATOM 3099 C CA . TRP A 1 395 ? -5.77 43.562 28.406 1 86.69 395 TRP A CA 1
ATOM 3100 C C . TRP A 1 395 ? -6.016 45.031 28.109 1 86.69 395 TRP A C 1
ATOM 3102 O O . TRP A 1 395 ? -5.082 45.781 27.766 1 86.69 395 TRP A O 1
ATOM 3112 N N . ALA A 1 396 ? -7.273 45.406 28.172 1 83.44 396 ALA A N 1
ATOM 3113 C CA . ALA A 1 396 ? -7.594 46.812 27.953 1 83.44 396 ALA A CA 1
ATOM 3114 C C . ALA A 1 396 ? -6.82 47.719 28.906 1 83.44 396 ALA A C 1
ATOM 3116 O O . ALA A 1 396 ? -6.328 48.781 28.516 1 83.44 396 ALA A O 1
ATOM 3117 N N . LYS A 1 397 ? -6.746 47.281 30.156 1 86.12 397 LYS A N 1
ATOM 3118 C CA . LYS A 1 397 ? -6.02 48.031 31.172 1 86.12 397 LYS A CA 1
ATOM 3119 C C . LYS A 1 397 ? -4.531 48.125 30.828 1 86.12 397 LYS A C 1
ATOM 3121 O O . LYS A 1 397 ? -3.92 49.188 30.969 1 86.12 397 LYS A O 1
ATOM 3126 N N . GLN A 1 398 ? -3.984 47.062 30.375 1 87.38 398 GLN A N 1
ATOM 3127 C CA . GLN A 1 398 ? -2.562 47 30.062 1 87.38 398 GLN A CA 1
ATOM 3128 C C . GLN A 1 398 ? -2.234 47.906 28.875 1 87.38 398 GLN A C 1
ATOM 3130 O O . GLN A 1 398 ? -1.226 48.594 28.875 1 87.38 398 GLN A O 1
ATOM 3135 N N . PHE A 1 399 ? -3.066 47.875 27.875 1 87.44 399 PHE A N 1
ATOM 3136 C CA . PHE A 1 399 ? -2.846 48.719 26.688 1 87.44 399 PHE A CA 1
ATOM 3137 C C . PHE A 1 399 ? -2.992 50.188 27.047 1 87.44 399 PHE A C 1
ATOM 3139 O O . PHE A 1 399 ? -2.246 51.031 26.531 1 87.44 399 PHE A O 1
ATOM 3146 N N . ARG A 1 400 ? -3.938 50.531 27.906 1 85.94 400 ARG A N 1
ATOM 3147 C CA . ARG A 1 400 ? -4.141 51.906 28.328 1 85.94 400 ARG A CA 1
ATOM 3148 C C . ARG A 1 400 ? -2.943 52.406 29.109 1 85.94 400 ARG A C 1
ATOM 3150 O O . ARG A 1 400 ? -2.529 53.562 28.938 1 85.94 400 ARG A O 1
ATOM 3157 N N . GLU A 1 401 ? -2.488 51.594 29.984 1 86.94 401 GLU A N 1
ATOM 3158 C CA . GLU A 1 401 ? -1.337 51.969 30.797 1 86.94 401 GLU A CA 1
ATOM 3159 C C . GLU A 1 401 ? -0.093 52.156 29.922 1 86.94 401 GLU A C 1
ATOM 3161 O O . GLU A 1 401 ? 0.697 53.094 30.156 1 86.94 401 GLU A O 1
ATOM 3166 N N . ALA A 1 402 ? 0.051 51.281 28.969 1 87.88 402 ALA A N 1
ATOM 3167 C CA . ALA A 1 402 ? 1.218 51.375 28.094 1 87.88 402 ALA A CA 1
ATOM 3168 C C . ALA A 1 402 ? 1.14 52.594 27.172 1 87.88 402 ALA A C 1
ATOM 3170 O O . ALA A 1 402 ? 2.166 53.156 26.797 1 87.88 402 ALA A O 1
ATOM 3171 N N . SER A 1 403 ? -0.056 52.969 26.781 1 84.81 403 SER A N 1
ATOM 3172 C CA . SER A 1 403 ? -0.243 54.094 25.875 1 84.81 403 SER A CA 1
ATOM 3173 C C . SER A 1 403 ? 0.043 55.438 26.578 1 84.81 403 SER A C 1
ATOM 3175 O O . SER A 1 403 ? 0.314 56.438 25.922 1 84.81 403 SER A O 1
ATOM 3177 N N . LYS A 1 404 ? -0.057 55.469 27.891 1 82.5 404 LYS A N 1
ATOM 3178 C CA . LYS A 1 404 ? 0.201 56.688 28.656 1 82.5 404 LYS A CA 1
ATOM 3179 C C . LYS A 1 404 ? 1.696 56.969 28.734 1 82.5 404 LYS A C 1
ATOM 3181 O O . LYS A 1 404 ? 2.102 58.094 28.969 1 82.5 404 LYS A O 1
ATOM 3186 N N . GLU A 1 405 ? 2.369 55.875 28.594 1 82.12 405 GLU A N 1
ATOM 3187 C CA . GLU A 1 405 ? 3.816 56.031 28.656 1 82.12 405 GLU A CA 1
ATOM 3188 C C . GLU A 1 405 ? 4.359 56.688 27.391 1 82.12 405 GLU A C 1
ATOM 3190 O O . GLU A 1 405 ? 3.863 56.438 26.297 1 82.12 405 GLU A O 1
ATOM 3195 N N . LYS A 1 406 ? 5.227 57.625 27.469 1 73.81 406 LYS A N 1
ATOM 3196 C CA . LYS A 1 406 ? 5.793 58.375 26.344 1 73.81 406 LYS A CA 1
ATOM 3197 C C . LYS A 1 406 ? 6.652 57.469 25.469 1 73.81 406 LYS A C 1
ATOM 3199 O O . LYS A 1 406 ? 6.727 57.656 24.25 1 73.81 406 LYS A O 1
ATOM 3204 N N . ASP A 1 407 ? 7.117 56.469 26.016 1 77.5 407 ASP A N 1
ATOM 3205 C CA . ASP A 1 407 ? 8.016 55.562 25.297 1 77.5 407 ASP A CA 1
ATOM 3206 C C . ASP A 1 407 ? 7.238 54.5 24.516 1 77.5 407 ASP A C 1
ATOM 3208 O O . ASP A 1 407 ? 6.383 53.844 25.078 1 77.5 407 ASP A O 1
ATOM 3212 N N . GLU A 1 408 ? 7.48 54.438 23.203 1 80.56 408 GLU A N 1
ATOM 3213 C CA . GLU A 1 408 ? 6.816 53.5 22.297 1 80.56 408 GLU A CA 1
ATOM 3214 C C . GLU A 1 408 ? 7.238 52.062 22.594 1 80.56 408 GLU A C 1
ATOM 3216 O O . GLU A 1 408 ? 6.547 51.125 22.203 1 80.56 408 GLU A O 1
ATOM 3221 N N . SER A 1 409 ? 8.281 51.875 23.359 1 82.44 409 SER A N 1
ATOM 3222 C CA . SER A 1 409 ? 8.805 50.562 23.641 1 82.44 409 SER A CA 1
ATOM 3223 C C . SER A 1 409 ? 7.836 49.75 24.5 1 82.44 409 SER A C 1
ATOM 3225 O O . SER A 1 409 ? 7.703 48.531 24.328 1 82.44 409 SER A O 1
ATOM 3227 N N . ALA A 1 410 ? 7.172 50.469 25.438 1 86.19 410 ALA A N 1
ATOM 3228 C CA . ALA A 1 410 ? 6.227 49.781 26.312 1 86.19 410 ALA A CA 1
ATOM 3229 C C . ALA A 1 410 ? 5.023 49.25 25.516 1 86.19 410 ALA A C 1
ATOM 3231 O O . ALA A 1 410 ? 4.543 48.156 25.766 1 86.19 410 ALA A O 1
ATOM 3232 N N . LEU A 1 411 ? 4.555 50.094 24.609 1 86.62 411 LEU A N 1
ATOM 3233 C CA . LEU A 1 411 ? 3.412 49.688 23.797 1 86.62 411 LEU A CA 1
ATOM 3234 C C . LEU A 1 411 ? 3.779 48.531 22.875 1 86.62 411 LEU A C 1
ATOM 3236 O O . LEU A 1 411 ? 2.982 47.594 22.688 1 86.62 411 LEU A O 1
ATOM 3240 N N . LEU A 1 412 ? 4.992 48.531 22.375 1 84.44 412 LEU A N 1
ATOM 3241 C CA . LEU A 1 412 ? 5.453 47.438 21.5 1 84.44 412 LEU A CA 1
ATOM 3242 C C . LEU A 1 412 ? 5.598 46.156 22.281 1 84.44 412 LEU A C 1
ATOM 3244 O O . LEU A 1 412 ? 5.328 45.062 21.734 1 84.44 412 LEU A O 1
ATOM 3248 N N . LYS A 1 413 ? 6.027 46.25 23.438 1 87.62 413 LYS A N 1
ATOM 3249 C CA . LYS A 1 413 ? 6.16 45.062 24.281 1 87.62 413 LYS A CA 1
ATOM 3250 C C . LYS A 1 413 ? 4.797 44.438 24.562 1 87.62 413 LYS A C 1
ATOM 3252 O O . LYS A 1 413 ? 4.648 43.219 24.484 1 87.62 413 LYS A O 1
ATOM 3257 N N . ILE A 1 414 ? 3.822 45.281 24.875 1 88.19 414 ILE A N 1
ATOM 3258 C CA . ILE A 1 414 ? 2.49 44.75 25.172 1 88.19 414 ILE A CA 1
ATOM 3259 C C . ILE A 1 414 ? 1.87 44.188 23.906 1 88.19 414 ILE A C 1
ATOM 3261 O O . ILE A 1 414 ? 1.146 43.188 23.953 1 88.19 414 ILE A O 1
ATOM 3265 N N . MET A 1 415 ? 2.092 44.844 22.812 1 87.5 415 MET A N 1
ATOM 3266 C CA . MET A 1 415 ? 1.596 44.312 21.531 1 87.5 415 MET A CA 1
ATOM 3267 C C . MET A 1 415 ? 2.197 42.938 21.234 1 87.5 415 MET A C 1
ATOM 3269 O O . MET A 1 415 ? 1.503 42.062 20.75 1 87.5 415 MET A O 1
ATOM 3273 N N . SER A 1 416 ? 3.443 42.812 21.547 1 87.5 416 SER A N 1
ATOM 3274 C CA . SER A 1 416 ? 4.125 41.531 21.328 1 87.5 416 SER A CA 1
ATOM 3275 C C . SER A 1 416 ? 3.578 40.469 22.266 1 87.5 416 SER A C 1
ATOM 3277 O O . SER A 1 416 ? 3.377 39.312 21.844 1 87.5 416 SER A O 1
ATOM 3279 N N . ASN A 1 417 ? 3.424 40.812 23.484 1 88.75 417 ASN A N 1
ATOM 3280 C CA . ASN A 1 417 ? 2.863 39.875 24.438 1 88.75 417 ASN A CA 1
ATOM 3281 C C . ASN A 1 417 ? 1.45 39.438 24.047 1 88.75 417 ASN A C 1
ATOM 3283 O O . ASN A 1 417 ? 1.088 38.281 24.188 1 88.75 417 ASN A O 1
ATOM 3287 N N . TYR A 1 418 ? 0.678 40.438 23.641 1 88.31 418 TYR A N 1
ATOM 3288 C CA . TYR A 1 418 ? -0.677 40.156 23.188 1 88.31 418 TYR A CA 1
ATOM 3289 C C . TYR A 1 418 ? -0.658 39.25 21.969 1 88.31 418 TYR A C 1
ATOM 3291 O O . TYR A 1 418 ? -1.455 38.312 21.859 1 88.31 418 TYR A O 1
ATOM 3299 N N . GLY A 1 419 ? 0.211 39.5 21.078 1 87.69 419 GLY A N 1
ATOM 3300 C CA . GLY A 1 419 ? 0.352 38.656 19.891 1 87.69 419 GLY A CA 1
ATOM 3301 C C . GLY A 1 419 ? 0.72 37.219 20.219 1 87.69 419 GLY A C 1
ATOM 3302 O O . GLY A 1 419 ? 0.227 36.281 19.594 1 87.69 419 GLY A O 1
ATOM 3303 N N . GLU A 1 420 ? 1.573 37.094 21.141 1 88.69 420 GLU A N 1
ATOM 3304 C CA . GLU A 1 420 ? 1.955 35.75 21.578 1 88.69 420 GLU A CA 1
ATOM 3305 C C . GLU A 1 420 ? 0.75 34.969 22.125 1 88.69 420 GLU A C 1
ATOM 3307 O O . GLU A 1 420 ? 0.598 33.781 21.844 1 88.69 420 GLU A O 1
ATOM 3312 N N . GLU A 1 421 ? -0.025 35.625 22.828 1 89.56 421 GLU A N 1
ATOM 3313 C CA . GLU A 1 421 ? -1.21 34.969 23.391 1 89.56 421 GLU A CA 1
ATOM 3314 C C . GLU A 1 421 ? -2.225 34.656 22.297 1 89.56 421 GLU A C 1
ATOM 3316 O O . GLU A 1 421 ? -2.943 33.656 22.391 1 89.56 421 GLU A O 1
ATOM 3321 N N . VAL A 1 422 ? -2.291 35.469 21.328 1 90.81 422 VAL A N 1
ATOM 3322 C CA . VAL A 1 422 ? -3.199 35.219 20.219 1 90.81 422 VAL A CA 1
ATOM 3323 C C . VAL A 1 422 ? -2.764 33.969 19.469 1 90.81 422 VAL A C 1
ATOM 3325 O O . VAL A 1 422 ? -3.602 33.156 19.062 1 90.81 422 VAL A O 1
ATOM 3328 N N . VAL A 1 423 ? -1.514 33.812 19.297 1 91 423 VAL A N 1
ATOM 3329 C CA . VAL A 1 423 ? -0.977 32.625 18.625 1 91 423 VAL A CA 1
ATOM 3330 C C . VAL A 1 423 ? -1.292 31.391 19.453 1 91 423 VAL A C 1
ATOM 3332 O O . VAL A 1 423 ? -1.657 30.344 18.906 1 91 423 VAL A O 1
ATOM 3335 N N . THR A 1 424 ? -1.121 31.5 20.688 1 89.81 424 THR A N 1
ATOM 3336 C CA . THR A 1 424 ? -1.45 30.391 21.578 1 89.81 424 THR A CA 1
ATOM 3337 C C . THR A 1 424 ? -2.939 30.062 21.5 1 89.81 424 THR A C 1
ATOM 3339 O O . THR A 1 424 ? -3.33 28.891 21.547 1 89.81 424 THR A O 1
ATOM 3342 N N . ALA A 1 425 ? -3.754 31.125 21.469 1 91.38 425 ALA A N 1
ATOM 3343 C CA . ALA A 1 425 ? -5.195 30.938 21.344 1 91.38 425 ALA A CA 1
ATOM 3344 C C . ALA A 1 425 ? -5.543 30.188 20.047 1 91.38 425 ALA A C 1
ATOM 3346 O O . ALA A 1 425 ? -6.488 29.391 20.016 1 91.38 425 ALA A O 1
ATOM 3347 N N . LEU A 1 426 ? -4.859 30.484 19.062 1 93.5 426 LEU A N 1
ATOM 3348 C CA . LEU A 1 426 ? -5.07 29.781 17.797 1 93.5 426 LEU A CA 1
ATOM 3349 C C . LEU A 1 426 ? -4.781 28.297 17.953 1 93.5 426 LEU A C 1
ATOM 3351 O O . LEU A 1 426 ? -5.531 27.453 17.453 1 93.5 426 LEU A O 1
ATOM 3355 N N . GLY A 1 427 ? -3.648 27.984 18.562 1 91.62 427 GLY A N 1
ATOM 3356 C CA . GLY A 1 427 ? -3.342 26.578 18.828 1 91.62 427 GLY A CA 1
ATOM 3357 C C . GLY A 1 427 ? -4.438 25.875 19.609 1 91.62 427 GLY A C 1
ATOM 3358 O O . GLY A 1 427 ? -4.73 24.703 19.344 1 91.62 427 GLY A O 1
ATOM 3359 N N . SER A 1 428 ? -5.023 26.562 20.516 1 91.56 428 SER A N 1
ATOM 3360 C CA . SER A 1 428 ? -6.105 25.984 21.312 1 91.56 428 SER A CA 1
ATOM 3361 C C . SER A 1 428 ? -7.348 25.75 20.469 1 91.56 428 SER A C 1
ATOM 3363 O O . SER A 1 428 ? -8.055 24.766 20.656 1 91.56 428 SER A O 1
ATOM 3365 N N . GLU A 1 429 ? -7.645 26.719 19.609 1 93.12 429 GLU A N 1
ATOM 3366 C CA . GLU A 1 429 ? -8.789 26.547 18.719 1 93.12 429 GLU A CA 1
ATOM 3367 C C . GLU A 1 429 ? -8.57 25.375 17.766 1 93.12 429 GLU A C 1
ATOM 3369 O O . GLU A 1 429 ? -9.516 24.672 17.406 1 93.12 429 GLU A O 1
ATOM 3374 N N . VAL A 1 430 ? -7.383 25.203 17.344 1 94.44 430 VAL A N 1
ATOM 3375 C CA . VAL A 1 430 ? -7.047 24.078 16.469 1 94.44 430 VAL A CA 1
ATOM 3376 C C . VAL A 1 430 ? -7.312 22.766 17.203 1 94.44 430 VAL A C 1
ATOM 3378 O O . VAL A 1 430 ? -7.938 21.859 16.641 1 94.44 430 VAL A O 1
ATOM 3381 N N . ASP A 1 431 ? -6.867 22.641 18.422 1 92.62 431 ASP A N 1
ATOM 3382 C CA . ASP A 1 431 ? -7.09 21.438 19.219 1 92.62 431 ASP A CA 1
ATOM 3383 C C . ASP A 1 431 ? -8.586 21.156 19.391 1 92.62 431 ASP A C 1
ATOM 3385 O O . ASP A 1 431 ? -9.016 20.016 19.328 1 92.62 431 ASP A O 1
ATOM 3389 N N . ARG A 1 432 ? -9.281 22.25 19.656 1 93.06 432 ARG A N 1
ATOM 3390 C CA . ARG A 1 432 ? -10.727 22.109 19.828 1 93.06 432 ARG A CA 1
ATOM 3391 C C . ARG A 1 432 ? -11.375 21.562 18.547 1 93.06 432 ARG A C 1
ATOM 3393 O O . ARG A 1 432 ? -12.203 20.641 18.625 1 93.06 432 ARG A O 1
ATOM 3400 N N . LEU A 1 433 ? -11.008 22.125 17.438 1 94.75 433 LEU A N 1
ATOM 3401 C CA . LEU A 1 433 ? -11.555 21.672 16.172 1 94.75 433 LEU A CA 1
ATOM 3402 C C . LEU A 1 433 ? -11.195 20.219 15.914 1 94.75 433 LEU A C 1
ATOM 3404 O O . LEU A 1 433 ? -12.031 19.438 15.438 1 94.75 433 LEU A O 1
ATOM 3408 N N . GLU A 1 434 ? -9.977 19.844 16.188 1 94.12 434 GLU A N 1
ATOM 3409 C CA . GLU A 1 434 ? -9.523 18.469 15.984 1 94.12 434 GLU A CA 1
ATOM 3410 C C . GLU A 1 434 ? -10.328 17.5 16.844 1 94.12 434 GLU A C 1
ATOM 3412 O O . GLU A 1 434 ? -10.727 16.422 16.375 1 94.12 434 GLU A O 1
ATOM 3417 N N . GLN A 1 435 ? -10.523 17.875 18.016 1 92.31 435 GLN A N 1
ATOM 3418 C CA . GLN A 1 435 ? -11.273 17.016 18.938 1 92.31 435 GLN A CA 1
ATOM 3419 C C . GLN A 1 435 ? -12.719 16.844 18.469 1 92.31 435 GLN A C 1
ATOM 3421 O O . GLN A 1 435 ? -13.258 15.734 18.516 1 92.31 435 GLN A O 1
ATOM 3426 N N . GLU A 1 436 ? -13.32 17.875 18.047 1 93.94 436 GLU A N 1
ATOM 3427 C CA . GLU A 1 436 ? -14.711 17.812 17.578 1 93.94 436 GLU A CA 1
ATOM 3428 C C . GLU A 1 436 ? -14.828 16.969 16.312 1 93.94 436 GLU A C 1
ATOM 3430 O O . GLU A 1 436 ? -15.812 16.25 16.125 1 93.94 436 GLU A O 1
ATOM 3435 N N . ILE A 1 437 ? -13.867 17.062 15.445 1 94.12 437 ILE A N 1
ATOM 3436 C CA . ILE A 1 437 ? -13.859 16.266 14.219 1 94.12 437 ILE A CA 1
ATOM 3437 C C . ILE A 1 437 ? -13.812 14.781 14.578 1 94.12 437 ILE A C 1
ATOM 3439 O O . ILE A 1 437 ? -14.539 13.977 13.992 1 94.12 437 ILE A O 1
ATOM 3443 N N . GLN A 1 438 ? -12.984 14.438 15.5 1 90.38 438 GLN A N 1
ATOM 3444 C CA . GLN A 1 438 ? -12.836 13.047 15.906 1 90.38 438 GLN A CA 1
ATOM 3445 C C . GLN A 1 438 ? -14.102 12.539 16.594 1 90.38 438 GLN A C 1
ATOM 3447 O O . GLN A 1 438 ? -14.391 11.344 16.562 1 90.38 438 GLN A O 1
ATOM 3452 N N . GLU A 1 439 ? -14.867 13.445 17.188 1 88.88 439 GLU A N 1
ATOM 3453 C CA . GLU A 1 439 ? -16.141 13.07 17.797 1 88.88 439 GLU A CA 1
ATOM 3454 C C . GLU A 1 439 ? -17.203 12.82 16.75 1 88.88 439 GLU A C 1
ATOM 3456 O O . GLU A 1 439 ? -18.047 11.93 16.906 1 88.88 439 GLU A O 1
ATOM 3461 N N . ILE A 1 440 ? -17.172 13.594 15.773 1 88.62 440 ILE A N 1
ATOM 3462 C CA . ILE A 1 440 ? -18.156 13.477 14.703 1 88.62 440 ILE A CA 1
ATOM 3463 C C . ILE A 1 440 ? -17.922 12.18 13.922 1 88.62 440 ILE A C 1
ATOM 3465 O O . ILE A 1 440 ? -18.859 11.445 13.617 1 88.62 440 ILE A O 1
ATOM 3469 N N . VAL A 1 441 ? -16.609 11.961 13.57 1 87.25 441 VAL A N 1
ATOM 3470 C CA . VAL A 1 441 ? -16.234 10.75 12.867 1 87.25 441 VAL A CA 1
ATOM 3471 C C . VAL A 1 441 ? -15.109 10.039 13.625 1 87.25 441 VAL A C 1
ATOM 3473 O O . VAL A 1 441 ? -13.93 10.273 13.359 1 87.25 441 VAL A O 1
ATOM 3476 N N . PRO A 1 442 ? -15.422 9.125 14.406 1 80.31 442 PRO A N 1
ATOM 3477 C CA . PRO A 1 442 ? -14.422 8.484 15.258 1 80.31 442 PRO A CA 1
ATOM 3478 C C . PRO A 1 442 ? -13.391 7.684 14.461 1 80.31 442 PRO A C 1
ATOM 3480 O O . PRO A 1 442 ? -12.328 7.34 14.984 1 80.31 442 PRO A O 1
ATOM 3483 N N . GLY A 1 443 ? -13.578 7.402 13.281 1 79.69 443 GLY A N 1
ATOM 3484 C CA . GLY A 1 443 ? -12.617 6.703 12.445 1 79.69 443 GLY A CA 1
ATOM 3485 C C . GLY A 1 443 ? -11.398 7.543 12.094 1 79.69 443 GLY A C 1
ATOM 3486 O O . GLY A 1 443 ? -10.359 7.008 11.719 1 79.69 443 GLY A O 1
ATOM 3487 N N . ILE A 1 444 ? -11.539 8.82 12.312 1 88.19 444 ILE A N 1
ATOM 3488 C CA . ILE A 1 444 ? -10.414 9.711 12.031 1 88.19 444 ILE A CA 1
ATOM 3489 C C . ILE A 1 444 ? -9.469 9.742 13.227 1 88.19 444 ILE A C 1
ATOM 3491 O O . ILE A 1 444 ? -9.797 10.305 14.273 1 88.19 444 ILE A O 1
ATOM 3495 N N . ARG A 1 445 ? -8.359 9.172 13.016 1 85.25 445 ARG A N 1
ATOM 3496 C CA . ARG A 1 445 ? -7.414 9.07 14.125 1 85.25 445 ARG A CA 1
ATOM 3497 C C . ARG A 1 445 ? -6.422 10.227 14.117 1 85.25 445 ARG A C 1
ATOM 3499 O O . ARG A 1 445 ? -5.969 10.672 15.172 1 85.25 445 ARG A O 1
ATOM 3506 N N . HIS A 1 446 ? -6.047 10.555 12.938 1 88.38 446 HIS A N 1
ATOM 3507 C CA . HIS A 1 446 ? -5.082 11.648 12.797 1 88.38 446 HIS A CA 1
ATOM 3508 C C . HIS A 1 446 ? -5.691 12.836 12.062 1 88.38 446 HIS A C 1
ATOM 3510 O O . HIS A 1 446 ? -6.23 12.672 10.969 1 88.38 446 HIS A O 1
ATOM 3516 N N . VAL A 1 447 ? -5.703 13.945 12.727 1 92.75 447 VAL A N 1
ATOM 3517 C CA . VAL A 1 447 ? -6.215 15.18 12.141 1 92.75 447 VAL A CA 1
ATOM 3518 C C . VAL A 1 447 ? -5.117 16.234 12.117 1 92.75 447 VAL A C 1
ATOM 3520 O O . VAL A 1 447 ? -4.477 16.5 13.141 1 92.75 447 VAL A O 1
ATOM 3523 N N . ASP A 1 448 ? -4.867 16.766 11.016 1 91.81 448 ASP A N 1
ATOM 3524 C CA . ASP A 1 448 ? -3.896 17.844 10.859 1 91.81 448 ASP A CA 1
ATOM 3525 C C . ASP A 1 448 ? -4.559 19.109 10.297 1 91.81 448 ASP A C 1
ATOM 3527 O O . ASP A 1 448 ? -5 19.109 9.141 1 91.81 448 ASP A O 1
ATOM 3531 N N . ILE A 1 449 ? -4.598 20.172 11.07 1 94.56 449 ILE A N 1
ATOM 3532 C CA . ILE A 1 449 ? -5.195 21.422 10.641 1 94.56 449 ILE A CA 1
ATOM 3533 C C . ILE A 1 449 ? -4.113 22.5 10.547 1 94.56 449 ILE A C 1
ATOM 3535 O O . ILE A 1 449 ? -3.422 22.781 11.531 1 94.56 449 ILE A O 1
ATOM 3539 N N . GLU A 1 450 ? -3.992 23 9.414 1 93.5 450 GLU A N 1
ATOM 3540 C CA . GLU A 1 450 ? -3.014 24.047 9.156 1 93.5 450 GLU A CA 1
ATOM 3541 C C . GLU A 1 450 ? -3.693 25.391 8.961 1 93.5 450 GLU A C 1
ATOM 3543 O O . GLU A 1 450 ? -4.797 25.469 8.414 1 93.5 450 GLU A O 1
ATOM 3548 N N . ALA A 1 451 ? -3.006 26.422 9.43 1 92.38 451 ALA A N 1
ATOM 3549 C CA . ALA A 1 451 ? -3.51 27.781 9.219 1 92.38 451 ALA A CA 1
ATOM 3550 C C . ALA A 1 451 ? -3.201 28.266 7.805 1 92.38 451 ALA A C 1
ATOM 3552 O O . ALA A 1 451 ? -2.061 28.188 7.348 1 92.38 451 ALA A O 1
ATOM 3553 N N . HIS A 1 452 ? -4.184 28.766 7.156 1 88.88 452 HIS A N 1
ATOM 3554 C CA . HIS A 1 452 ? -4.059 29.234 5.781 1 88.88 452 HIS A CA 1
ATOM 3555 C C . HIS A 1 452 ? -3.727 30.719 5.734 1 88.88 452 HIS A C 1
ATOM 3557 O O . HIS A 1 452 ? -4.199 31.5 6.574 1 88.88 452 HIS A O 1
ATOM 3563 N N . ASN A 1 453 ? -2.809 31.031 4.754 1 84.5 453 ASN A N 1
ATOM 3564 C CA . ASN A 1 453 ? -2.545 32.438 4.453 1 84.5 453 ASN A CA 1
ATOM 3565 C C . ASN A 1 453 ? -3.469 32.969 3.357 1 84.5 453 ASN A C 1
ATOM 3567 O O . ASN A 1 453 ? -3.314 32.594 2.188 1 84.5 453 ASN A O 1
ATOM 3571 N N . PRO A 1 454 ? -4.41 33.781 3.658 1 75.62 454 PRO A N 1
ATOM 3572 C CA . PRO A 1 454 ? -5.371 34.25 2.654 1 75.62 454 PRO A CA 1
ATOM 3573 C C . PRO A 1 454 ? -4.75 35.188 1.636 1 75.62 454 PRO A C 1
ATOM 3575 O O . PRO A 1 454 ? -5.344 35.469 0.588 1 75.62 454 PRO A O 1
ATOM 3578 N N . ILE A 1 455 ? -3.645 35.781 1.913 1 69.69 455 ILE A N 1
ATOM 3579 C CA . ILE A 1 455 ? -3.055 36.781 1.026 1 69.69 455 ILE A CA 1
ATOM 3580 C C . ILE A 1 455 ? -2.496 36.094 -0.22 1 69.69 455 ILE A C 1
ATOM 3582 O O . ILE A 1 455 ? -2.625 36.625 -1.331 1 69.69 455 ILE A O 1
ATOM 3586 N N . VAL A 1 456 ? -1.876 34.938 -0.058 1 58.84 456 VAL A N 1
ATOM 3587 C CA . VAL A 1 456 ? -1.28 34.25 -1.205 1 58.84 456 VAL A CA 1
ATOM 3588 C C . VAL A 1 456 ? -2.199 33.125 -1.676 1 58.84 456 VAL A C 1
ATOM 3590 O O . VAL A 1 456 ? -2.654 32.312 -0.87 1 58.84 456 VAL A O 1
ATOM 3593 N N . PRO A 1 457 ? -2.738 33.344 -2.91 1 48.19 457 PRO A N 1
ATOM 3594 C CA . PRO A 1 457 ? -3.641 32.281 -3.395 1 48.19 457 PRO A CA 1
ATOM 3595 C C . PRO A 1 457 ? -3.018 30.906 -3.326 1 48.19 457 PRO A C 1
ATOM 3597 O O . PRO A 1 457 ? -1.795 30.766 -3.424 1 48.19 457 PRO A O 1
ATOM 3600 N N . SER A 1 458 ? -3.666 29.969 -2.629 1 45.41 458 SER A N 1
ATOM 3601 C CA . SER A 1 458 ? -3.238 28.578 -2.584 1 45.41 458 SER A CA 1
ATOM 3602 C C . SER A 1 458 ? -2.756 28.109 -3.951 1 45.41 458 SER A C 1
ATOM 3604 O O . SER A 1 458 ? -3.354 28.438 -4.977 1 45.41 458 SER A O 1
ATOM 3606 N N . PRO A 1 459 ? -1.526 27.453 -4.027 1 42.19 459 PRO A N 1
ATOM 3607 C CA . PRO A 1 459 ? -1.116 27.047 -5.375 1 42.19 459 PRO A CA 1
ATOM 3608 C C . PRO A 1 459 ? -2.18 26.219 -6.09 1 42.19 459 PRO A C 1
ATOM 3610 O O . PRO A 1 459 ? -2.988 25.547 -5.438 1 42.19 459 PRO A O 1
ATOM 3613 N N . MET B 1 1 ? -45.812 11.75 -14.25 1 14.95 1 MET B N 1
ATOM 3614 C CA . MET B 1 1 ? -45.812 11.266 -15.625 1 14.95 1 MET B CA 1
ATOM 3615 C C . MET B 1 1 ? -44.438 10.68 -16 1 14.95 1 MET B C 1
ATOM 3617 O O . MET B 1 1 ? -43.438 10.93 -15.32 1 14.95 1 MET B O 1
ATOM 3621 N N . ARG B 1 2 ? -44.094 10.602 -17.5 1 15.73 2 ARG B N 1
ATOM 3622 C CA . ARG B 1 2 ? -44.188 9.539 -18.5 1 15.73 2 ARG B CA 1
ATOM 3623 C C . ARG B 1 2 ? -42.844 8.836 -18.672 1 15.73 2 ARG B C 1
ATOM 3625 O O . ARG B 1 2 ? -41.812 9.391 -18.328 1 15.73 2 ARG B O 1
ATOM 3632 N N . THR B 1 3 ? -42.906 7.57 -19.406 1 17.62 3 THR B N 1
ATOM 3633 C CA . THR B 1 3 ? -42.375 6.352 -20.016 1 17.62 3 THR B CA 1
ATOM 3634 C C . THR B 1 3 ? -41.219 6.664 -20.922 1 17.62 3 THR B C 1
ATOM 3636 O O . THR B 1 3 ? -40.156 6.059 -20.812 1 17.62 3 THR B O 1
ATOM 3639 N N . SER B 1 4 ? -41.531 6.969 -22.281 1 15.88 4 SER B N 1
ATOM 3640 C CA . SER B 1 4 ? -41.188 6.301 -23.531 1 15.88 4 SER B CA 1
ATOM 3641 C C . SER B 1 4 ? -39.844 6.836 -24.094 1 15.88 4 SER B C 1
ATOM 3643 O O . SER B 1 4 ? -39.438 6.434 -25.172 1 15.88 4 SER B O 1
ATOM 3645 N N . ARG B 1 5 ? -39.312 8.031 -23.922 1 18.47 5 ARG B N 1
ATOM 3646 C CA . ARG B 1 5 ? -38.969 8.648 -25.188 1 18.47 5 ARG B CA 1
ATOM 3647 C C . ARG B 1 5 ? -38.062 7.746 -26.016 1 18.47 5 ARG B C 1
ATOM 3649 O O . ARG B 1 5 ? -36.969 7.379 -25.562 1 18.47 5 ARG B O 1
ATOM 3656 N N . ILE B 1 6 ? -38.469 7.074 -27.188 1 17.33 6 ILE B N 1
ATOM 3657 C CA . ILE B 1 6 ? -38.312 6.031 -28.188 1 17.33 6 ILE B CA 1
ATOM 3658 C C . ILE B 1 6 ? -36.875 6.004 -28.672 1 17.33 6 ILE B C 1
ATOM 3660 O O . ILE B 1 6 ? -36.156 6.992 -28.547 1 17.33 6 ILE B O 1
ATOM 3664 N N . LEU B 1 7 ? -36.406 5.012 -29.719 1 16.53 7 LEU B N 1
ATOM 3665 C CA . LEU B 1 7 ? -35.719 3.957 -30.469 1 16.53 7 LEU B CA 1
ATOM 3666 C C . LEU B 1 7 ? -34.781 4.547 -31.5 1 16.53 7 LEU B C 1
ATOM 3668 O O . LEU B 1 7 ? -33.625 4.121 -31.609 1 16.53 7 LEU B O 1
ATOM 3672 N N . CYS B 1 8 ? -35.25 5.152 -32.688 1 15.27 8 CYS B N 1
ATOM 3673 C CA . CYS B 1 8 ? -35.094 4.57 -34 1 15.27 8 CYS B CA 1
ATOM 3674 C C . CYS B 1 8 ? -33.781 5.02 -34.625 1 15.27 8 CYS B C 1
ATOM 3676 O O . CYS B 1 8 ? -33.125 4.242 -35.344 1 15.27 8 CYS B O 1
ATOM 3678 N N . ARG B 1 9 ? -33.5 6.309 -35.125 1 17.12 9 ARG B N 1
ATOM 3679 C CA . ARG B 1 9 ? -33.438 6.465 -36.562 1 17.12 9 ARG B CA 1
ATOM 3680 C C . ARG B 1 9 ? -32.094 5.984 -37.125 1 17.12 9 ARG B C 1
ATOM 3682 O O . ARG B 1 9 ? -31.047 6.445 -36.688 1 17.12 9 ARG B O 1
ATOM 3689 N N . LEU B 1 10 ? -31.984 4.828 -38.062 1 16.3 10 LEU B N 1
ATOM 3690 C CA . LEU B 1 10 ? -31.234 3.896 -38.906 1 16.3 10 LEU B CA 1
ATOM 3691 C C . LEU B 1 10 ? -30.297 4.648 -39.844 1 16.3 10 LEU B C 1
ATOM 3693 O O . LEU B 1 10 ? -29.172 4.191 -40.094 1 16.3 10 LEU B O 1
ATOM 3697 N N . ARG B 1 11 ? -30.703 5.633 -40.656 1 16.16 11 ARG B N 1
ATOM 3698 C CA . ARG B 1 11 ? -30.625 5.289 -42.094 1 16.16 11 ARG B CA 1
ATOM 3699 C C . ARG B 1 11 ? -29.188 5.363 -42.594 1 16.16 11 ARG 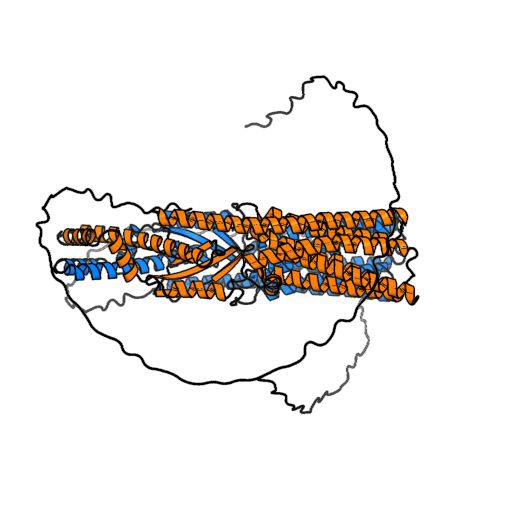B C 1
ATOM 3701 O O . ARG B 1 11 ? -28.703 4.426 -43.219 1 16.16 11 ARG B O 1
ATOM 3708 N N . HIS B 1 12 ? -28.797 6.418 -43.438 1 17 12 HIS B N 1
ATOM 3709 C CA . HIS B 1 12 ? -28.547 6.387 -44.875 1 17 12 HIS B CA 1
ATOM 3710 C C . HIS B 1 12 ? -27.078 6.062 -45.156 1 17 12 HIS B C 1
ATOM 3712 O O . HIS B 1 12 ? -26.219 6.273 -44.281 1 17 12 HIS B O 1
ATOM 3718 N N . ASP B 1 13 ? -26.562 5.977 -46.531 1 16.36 13 ASP B N 1
ATOM 3719 C CA . ASP B 1 13 ? -26.031 5.164 -47.625 1 16.36 13 ASP B CA 1
ATOM 3720 C C . ASP B 1 13 ? -24.547 5.414 -47.844 1 16.36 13 ASP B C 1
ATOM 3722 O O . ASP B 1 13 ? -23.812 4.508 -48.25 1 16.36 13 ASP B O 1
ATOM 3726 N N . ARG B 1 14 ? -23.969 6.703 -48 1 17.11 14 ARG B N 1
ATOM 3727 C CA . ARG B 1 14 ? -23.453 6.859 -49.375 1 17.11 14 ARG B CA 1
ATOM 3728 C C . ARG B 1 14 ? -22.203 6.016 -49.562 1 17.11 14 ARG B C 1
ATOM 3730 O O . ARG B 1 14 ? -21.5 5.676 -48.625 1 17.11 14 ARG B O 1
ATOM 3737 N N . TYR B 1 15 ? -21.453 6.094 -50.875 1 16.69 15 TYR B N 1
ATOM 3738 C CA . TYR B 1 15 ? -20.969 5.27 -51.969 1 16.69 15 TYR B CA 1
ATOM 3739 C C . TYR B 1 15 ? -19.578 4.734 -51.688 1 16.69 15 TYR B C 1
ATOM 3741 O O . TYR B 1 15 ? -19.406 3.549 -51.406 1 16.69 15 TYR B O 1
ATOM 3749 N N . ASN B 1 16 ? -18.484 5.219 -52.469 1 16.78 16 ASN B N 1
ATOM 3750 C CA . ASN B 1 16 ? -17.734 4.652 -53.594 1 16.78 16 ASN B CA 1
ATOM 3751 C C . ASN B 1 16 ? -16.344 4.195 -53.156 1 16.78 16 ASN B C 1
ATOM 3753 O O . ASN B 1 16 ? -15.586 4.973 -52.562 1 16.78 16 ASN B O 1
ATOM 3757 N N . TYR B 1 17 ? -16.016 2.891 -53.125 1 17.39 17 TYR B N 1
ATOM 3758 C CA . TYR B 1 17 ? -14.961 1.918 -52.844 1 17.39 17 TYR B CA 1
ATOM 3759 C C . TYR B 1 17 ? -13.773 2.117 -53.781 1 17.39 17 TYR B C 1
ATOM 3761 O O . TYR B 1 17 ? -12.844 1.313 -53.781 1 17.39 17 TYR B O 1
ATOM 3769 N N . SER B 1 18 ? -13.664 3.186 -54.594 1 16.39 18 SER B N 1
ATOM 3770 C CA . SER B 1 18 ? -13.023 2.555 -55.75 1 16.39 18 SER B CA 1
ATOM 3771 C C . SER B 1 18 ? -11.672 1.963 -55.375 1 16.39 18 SER B C 1
ATOM 3773 O O . SER B 1 18 ? -11.414 0.782 -55.594 1 16.39 18 SER B O 1
ATOM 3775 N N . PRO B 1 19 ? -10.516 2.492 -56.031 1 16.67 19 PRO B N 1
ATOM 3776 C CA . PRO B 1 19 ? -9.82 1.739 -57.094 1 16.67 19 PRO B CA 1
ATOM 3777 C C . PRO B 1 19 ? -8.586 1.009 -56.562 1 16.67 19 PRO B C 1
ATOM 3779 O O . PRO B 1 19 ? -8.422 -0.188 -56.812 1 16.67 19 PRO B O 1
ATOM 3782 N N . PHE B 1 20 ? -7.379 1.814 -56.25 1 17.59 20 PHE B N 1
ATOM 3783 C CA . PHE B 1 20 ? -6.273 1.648 -57.188 1 17.59 20 PHE B CA 1
ATOM 3784 C C . PHE B 1 20 ? -5.395 0.469 -56.781 1 17.59 20 PHE B C 1
ATOM 3786 O O . PHE B 1 20 ? -5.371 0.079 -55.594 1 17.59 20 PHE B O 1
ATOM 3793 N N . SER B 1 21 ? -4.535 -0.137 -57.75 1 16.3 21 SER B N 1
ATOM 3794 C CA . SER B 1 21 ? -3.799 -1.254 -58.312 1 16.3 21 SER B CA 1
ATOM 3795 C C . SER B 1 21 ? -2.406 -1.377 -57.719 1 16.3 21 SER B C 1
ATOM 3797 O O . SER B 1 21 ? -1.479 -0.674 -58.125 1 16.3 21 SER B O 1
ATOM 3799 N N . TYR B 1 22 ? -2.191 -1.346 -56.406 1 16.41 22 TYR B N 1
ATOM 3800 C CA . TYR B 1 22 ? -0.78 -1.217 -56.062 1 16.41 22 TYR B CA 1
ATOM 3801 C C . TYR B 1 22 ? 0.013 -2.424 -56.531 1 16.41 22 TYR B C 1
ATOM 3803 O O . TYR B 1 22 ? -0.202 -3.545 -56.062 1 16.41 22 TYR B O 1
ATOM 3811 N N . SER B 1 23 ? 0.544 -2.459 -57.688 1 15.8 23 SER B N 1
ATOM 3812 C CA . SER B 1 23 ? 1.231 -3.564 -58.344 1 15.8 23 SER B CA 1
ATOM 3813 C C . SER B 1 23 ? 2.496 -3.959 -57.594 1 15.8 23 SER B C 1
ATOM 3815 O O . SER B 1 23 ? 3.006 -3.186 -56.781 1 15.8 23 SER B O 1
ATOM 3817 N N . ILE B 1 24 ? 3.562 -4.52 -58.281 1 15.66 24 ILE B N 1
ATOM 3818 C CA . ILE B 1 24 ? 4.262 -5.801 -58.25 1 15.66 24 ILE B CA 1
ATOM 3819 C C . ILE B 1 24 ? 5.527 -5.664 -57.406 1 15.66 24 ILE B C 1
ATOM 3821 O O . ILE B 1 24 ? 5.75 -6.457 -56.469 1 15.66 24 ILE B O 1
ATOM 3825 N N . THR B 1 25 ? 6.887 -5.141 -57.812 1 15.59 25 THR B N 1
ATOM 3826 C CA . THR B 1 25 ? 7.762 -6.047 -58.531 1 15.59 25 THR B CA 1
ATOM 3827 C C . THR B 1 25 ? 8.992 -6.398 -57.688 1 15.59 25 THR B C 1
ATOM 3829 O O . THR B 1 25 ? 9.352 -7.574 -57.594 1 15.59 25 THR B O 1
ATOM 3832 N N . GLN B 1 26 ? 10.242 -5.605 -57.688 1 16.56 26 GLN B N 1
ATOM 3833 C CA . GLN B 1 26 ? 11.445 -6.145 -58.312 1 16.56 26 GLN B CA 1
ATOM 3834 C C . GLN B 1 26 ? 12.32 -6.863 -57.281 1 16.56 26 GLN B C 1
ATOM 3836 O O . GLN B 1 26 ? 12.195 -6.621 -56.094 1 16.56 26 GLN B O 1
ATOM 3841 N N . ILE B 1 27 ? 13.844 -7.168 -57.625 1 16.41 27 ILE B N 1
ATOM 3842 C CA . ILE B 1 27 ? 14.672 -8.336 -57.906 1 16.41 27 ILE B CA 1
ATOM 3843 C C . ILE B 1 27 ? 15.688 -8.531 -56.781 1 16.41 27 ILE B C 1
ATOM 3845 O O . ILE B 1 27 ? 15.805 -9.625 -56.25 1 16.41 27 ILE B O 1
ATOM 3849 N N . HIS B 1 28 ? 17.016 -7.879 -56.688 1 16.91 28 HIS B N 1
ATOM 3850 C CA . HIS B 1 28 ? 18.297 -8.492 -57.031 1 16.91 28 HIS B CA 1
ATOM 3851 C C . HIS B 1 28 ? 19.062 -8.859 -55.75 1 16.91 28 HIS B C 1
ATOM 3853 O O . HIS B 1 28 ? 19 -8.148 -54.75 1 16.91 28 HIS B O 1
ATOM 3859 N N . ALA B 1 29 ? 19.969 -10.07 -55.656 1 16.33 29 ALA B N 1
ATOM 3860 C CA . ALA B 1 29 ? 20.484 -11.117 -54.781 1 16.33 29 ALA B CA 1
ATOM 3861 C C . ALA B 1 29 ? 21.844 -10.734 -54.219 1 16.33 29 ALA B C 1
ATOM 3863 O O . ALA B 1 29 ? 22.188 -11.117 -53.094 1 16.33 29 ALA B O 1
ATOM 3864 N N . PRO B 1 30 ? 22.953 -9.914 -54.594 1 18.02 30 PRO B N 1
ATOM 3865 C CA . PRO B 1 30 ? 24.219 -10.617 -54.781 1 18.02 30 PRO B CA 1
ATOM 3866 C C . PRO B 1 30 ? 25.016 -10.758 -53.469 1 18.02 30 PRO B C 1
ATOM 3868 O O . PRO B 1 30 ? 24.891 -9.914 -52.594 1 18.02 30 PRO B O 1
ATOM 3871 N N . PHE B 1 31 ? 25.797 -11.961 -53.094 1 17.25 31 PHE B N 1
ATOM 3872 C CA . PHE B 1 31 ? 26.391 -12.695 -52 1 17.25 31 PHE B CA 1
ATOM 3873 C C . PHE B 1 31 ? 27.828 -12.258 -51.781 1 17.25 31 PHE B C 1
ATOM 3875 O O . PHE B 1 31 ? 28.484 -12.734 -50.844 1 17.25 31 PHE B O 1
ATOM 3882 N N . SER B 1 32 ? 28.516 -11.25 -52.188 1 16.69 32 SER B N 1
ATOM 3883 C CA . SER B 1 32 ? 29.922 -11.617 -52.406 1 16.69 32 SER B CA 1
ATOM 3884 C C . SER B 1 32 ? 30.625 -11.875 -51.094 1 16.69 32 SER B C 1
ATOM 3886 O O . SER B 1 32 ? 30.203 -11.383 -50.031 1 16.69 32 SER B O 1
ATOM 3888 N N . SER B 1 33 ? 31.984 -12.531 -51.094 1 16 33 SER B N 1
ATOM 3889 C CA . SER B 1 33 ? 32.875 -13.531 -50.531 1 16 33 SER B CA 1
ATOM 3890 C C . SER B 1 33 ? 33.875 -12.898 -49.531 1 16 33 SER B C 1
ATOM 3892 O O . SER B 1 33 ? 34.594 -13.602 -48.844 1 16 33 SER B O 1
ATOM 3894 N N . ARG B 1 34 ? 34.125 -11.617 -49.312 1 17.38 34 ARG B N 1
ATOM 3895 C CA . ARG B 1 34 ? 35.531 -11.336 -49.125 1 17.38 34 ARG B CA 1
ATOM 3896 C C . ARG B 1 34 ? 36.094 -12.016 -47.906 1 17.38 34 ARG B C 1
ATOM 3898 O O . ARG B 1 34 ? 35.406 -12.133 -46.875 1 17.38 34 ARG B O 1
ATOM 3905 N N . GLU B 1 35 ? 37.5 -12.352 -47.812 1 16.92 35 GLU B N 1
ATOM 3906 C CA . GLU B 1 35 ? 38.5 -13.273 -47.281 1 16.92 35 GLU B CA 1
ATOM 3907 C C . GLU B 1 35 ? 38.875 -12.891 -45.844 1 16.92 35 GLU B C 1
ATOM 3909 O O . GLU B 1 35 ? 38.688 -11.742 -45.438 1 16.92 35 GLU B O 1
ATOM 3914 N N . PRO B 1 36 ? 39.719 -13.758 -45.031 1 17.34 36 PRO B N 1
ATOM 3915 C CA . PRO B 1 36 ? 39.938 -14.328 -43.719 1 17.34 36 PRO B CA 1
ATOM 3916 C C . PRO B 1 36 ? 41 -13.594 -42.906 1 17.34 36 PRO B C 1
ATOM 3918 O O . PRO B 1 36 ? 41.188 -13.852 -41.719 1 17.34 36 PRO B O 1
ATOM 3921 N N . GLU B 1 37 ? 41.75 -12.516 -43.312 1 17.66 37 GLU B N 1
ATOM 3922 C CA . GLU B 1 37 ? 43.156 -12.609 -42.938 1 17.66 37 GLU B CA 1
ATOM 3923 C C . GLU B 1 37 ? 43.375 -12.516 -41.438 1 17.66 37 GLU B C 1
ATOM 3925 O O . GLU B 1 37 ? 42.688 -11.75 -40.75 1 17.66 37 GLU B O 1
ATOM 3930 N N . ASN B 1 38 ? 44.281 -13.398 -40.75 1 16.44 38 ASN B N 1
ATOM 3931 C CA . ASN B 1 38 ? 44.719 -14.031 -39.5 1 16.44 38 ASN B CA 1
ATOM 3932 C C . ASN B 1 38 ? 45.594 -13.094 -38.656 1 16.44 38 ASN B C 1
ATOM 3934 O O . ASN B 1 38 ? 46.688 -12.703 -39.094 1 16.44 38 ASN B O 1
ATOM 3938 N N . ARG B 1 39 ? 45.062 -12.219 -37.938 1 16.7 39 ARG B N 1
ATOM 3939 C CA . ARG B 1 39 ? 45.812 -11.25 -37.156 1 16.7 39 ARG B CA 1
ATOM 3940 C C . ARG B 1 39 ? 46.656 -11.945 -36.094 1 16.7 39 ARG B C 1
ATOM 3942 O O . ARG B 1 39 ? 46.125 -12.656 -35.219 1 16.7 39 ARG B O 1
ATOM 3949 N N . ASN B 1 40 ? 47.938 -12.133 -36.156 1 16.17 40 ASN B N 1
ATOM 3950 C CA . ASN B 1 40 ? 49 -12.812 -35.406 1 16.17 40 ASN B CA 1
ATOM 3951 C C . ASN B 1 40 ? 49.094 -12.281 -33.969 1 16.17 40 ASN B C 1
ATOM 3953 O O . ASN B 1 40 ? 48.656 -11.172 -33.688 1 16.17 40 ASN B O 1
ATOM 3957 N N . LEU B 1 41 ? 50.094 -12.828 -32.969 1 16.48 41 LEU B N 1
ATOM 3958 C CA . LEU B 1 41 ? 50.406 -13.477 -31.719 1 16.48 41 LEU B CA 1
ATOM 3959 C C . LEU B 1 41 ? 51 -12.477 -30.734 1 16.48 41 LEU B C 1
ATOM 3961 O O . LEU B 1 41 ? 50.688 -12.484 -29.547 1 16.48 41 LEU B O 1
ATOM 3965 N N . GLN B 1 42 ? 52.156 -11.586 -30.875 1 15.34 42 GLN B N 1
ATOM 3966 C CA . GLN B 1 42 ? 53.344 -11.867 -30.078 1 15.34 42 GLN B CA 1
ATOM 3967 C C . GLN B 1 42 ? 53.25 -11.219 -28.703 1 15.34 42 GLN B C 1
ATOM 3969 O O . GLN B 1 42 ? 53.406 -11.891 -27.688 1 15.34 42 GLN B O 1
ATOM 3974 N N . GLU B 1 43 ? 54.344 -10.203 -28.188 1 16.42 43 GLU B N 1
ATOM 3975 C CA . GLU B 1 43 ? 55.469 -10.312 -27.281 1 16.42 43 GLU B CA 1
ATOM 3976 C C . GLU B 1 43 ? 55.156 -9.758 -25.906 1 16.42 43 GLU B C 1
ATOM 3978 O O . GLU B 1 43 ? 54.219 -8.969 -25.75 1 16.42 43 GLU B O 1
ATOM 3983 N N . ASN B 1 44 ? 56.188 -9.883 -24.719 1 16.16 44 ASN B N 1
ATOM 3984 C CA . ASN B 1 44 ? 56.531 -10.227 -23.359 1 16.16 44 ASN B CA 1
ATOM 3985 C C . ASN B 1 44 ? 56.688 -8.977 -22.484 1 16.16 44 ASN B C 1
ATOM 3987 O O . ASN B 1 44 ? 57.062 -9.062 -21.312 1 16.16 44 ASN B O 1
ATOM 3991 N N . LYS B 1 45 ? 56.531 -7.688 -22.812 1 16.83 45 LYS B N 1
ATOM 3992 C CA . LYS B 1 45 ? 57.469 -6.781 -22.141 1 16.83 45 LYS B CA 1
ATOM 3993 C C . LYS B 1 45 ? 57.219 -6.773 -20.641 1 16.83 45 LYS B C 1
ATOM 3995 O O . LYS B 1 45 ? 56.094 -6.805 -20.172 1 16.83 45 LYS B O 1
ATOM 4000 N N . PHE B 1 46 ? 58.375 -6.57 -19.672 1 16.48 46 PHE B N 1
ATOM 4001 C CA . PHE B 1 46 ? 59 -6.82 -18.375 1 16.48 46 PHE B CA 1
ATOM 4002 C C . PHE B 1 46 ? 58.406 -5.895 -17.312 1 16.48 46 PHE B C 1
ATOM 4004 O O . PHE B 1 46 ? 57.75 -4.918 -17.625 1 16.48 46 PHE B O 1
ATOM 4011 N N . VAL B 1 47 ? 59.375 -5.219 -16.234 1 15.79 47 VAL B N 1
ATOM 4012 C CA . VAL B 1 47 ? 59.781 -5.363 -14.836 1 15.79 47 VAL B CA 1
ATOM 4013 C C . VAL B 1 47 ? 59.469 -4.07 -14.078 1 15.79 47 VAL B C 1
ATOM 4015 O O . VAL B 1 47 ? 60.062 -3.027 -14.352 1 15.79 47 VAL B O 1
ATOM 4018 N N . LYS B 1 48 ? 58.5 -3.535 -13.758 1 15.95 48 LYS B N 1
ATOM 4019 C CA . LYS B 1 48 ? 58.438 -2.205 -13.156 1 15.95 48 LYS B CA 1
ATOM 4020 C C . LYS B 1 48 ? 58.938 -2.24 -11.711 1 15.95 48 LYS B C 1
ATOM 4022 O O . LYS B 1 48 ? 58.219 -2.762 -10.836 1 15.95 48 LYS B O 1
ATOM 4027 N N . PRO B 1 49 ? 60.219 -2.117 -11.359 1 15.75 49 PRO B N 1
ATOM 4028 C CA . PRO B 1 49 ? 60.625 -2.377 -9.977 1 15.75 49 PRO B CA 1
ATOM 4029 C C . PRO B 1 49 ? 60.062 -1.354 -8.992 1 15.75 49 PRO B C 1
ATOM 4031 O O . PRO B 1 49 ? 59.375 -1.724 -8.031 1 15.75 49 PRO B O 1
ATOM 4034 N N . LYS B 1 50 ? 61.125 -0.315 -8.383 1 15.41 50 LYS B N 1
ATOM 4035 C CA . LYS B 1 50 ? 61.812 -0.197 -7.113 1 15.41 50 LYS B CA 1
ATOM 4036 C C . LYS B 1 50 ? 61.188 0.859 -6.219 1 15.41 50 LYS B C 1
ATOM 4038 O O . LYS B 1 50 ? 60.875 0.597 -5.051 1 15.41 50 LYS B O 1
ATOM 4043 N N . LYS B 1 51 ? 61.781 2.369 -6.145 1 14.97 51 LYS B N 1
ATOM 4044 C CA . LYS B 1 51 ? 62.594 2.906 -5.059 1 14.97 51 LYS B CA 1
ATOM 4045 C C . LYS B 1 51 ? 61.75 3.633 -4.031 1 14.97 51 LYS B C 1
ATOM 4047 O O . LYS B 1 51 ? 60.594 4.016 -4.328 1 14.97 51 LYS B O 1
ATOM 4052 N N . ILE B 1 52 ? 62.375 4.945 -3.266 1 15.24 52 ILE B N 1
ATOM 4053 C CA . ILE B 1 52 ? 62.875 5.32 -1.94 1 15.24 52 ILE B CA 1
ATOM 4054 C C . ILE B 1 52 ? 61.875 6.285 -1.288 1 15.24 52 ILE B C 1
ATOM 4056 O O . ILE B 1 52 ? 61.094 6.93 -1.977 1 15.24 52 ILE B O 1
ATOM 4060 N N . ILE B 1 53 ? 62.375 7.289 -0.127 1 16.2 53 ILE B N 1
ATOM 4061 C CA . ILE B 1 53 ? 62.344 7.535 1.311 1 16.2 53 ILE B CA 1
ATOM 4062 C C . ILE B 1 53 ? 61.688 8.891 1.587 1 16.2 53 ILE B C 1
ATOM 4064 O O . ILE B 1 53 ? 60.75 8.992 2.4 1 16.2 53 ILE B O 1
ATOM 4068 N N . GLU B 1 54 ? 62.344 10.297 1.47 1 15.58 54 GLU B N 1
ATOM 4069 C CA . GLU B 1 54 ? 62.875 11.094 2.568 1 15.58 54 GLU B CA 1
ATOM 4070 C C . GLU B 1 54 ? 61.844 12.047 3.119 1 15.58 54 GLU B C 1
ATOM 4072 O O . GLU B 1 54 ? 60.875 12.422 2.414 1 15.58 54 GLU B O 1
ATOM 4077 N N . TYR B 1 55 ? 62.062 12.906 4.484 1 15.97 55 TYR B N 1
ATOM 4078 C CA . TYR B 1 55 ? 61.688 13.406 5.809 1 15.97 55 TYR B CA 1
ATOM 4079 C C . TYR B 1 55 ? 61.344 14.891 5.754 1 15.97 55 TYR B C 1
ATOM 4081 O O . TYR B 1 55 ? 60.406 15.336 6.438 1 15.97 55 TYR B O 1
ATOM 4089 N N . ASP B 1 56 ? 62.031 15.953 5.164 1 15.29 56 ASP B N 1
ATOM 4090 C CA . ASP B 1 56 ? 62.625 17.031 5.941 1 15.29 56 ASP B CA 1
ATOM 4091 C C . ASP B 1 56 ? 61.531 18 6.441 1 15.29 56 ASP B C 1
ATOM 4093 O O . ASP B 1 56 ? 60.438 18.062 5.871 1 15.29 56 ASP B O 1
ATOM 4097 N N . ILE B 1 57 ? 62 19.328 7.195 1 16 57 ILE B N 1
ATOM 4098 C CA . ILE B 1 57 ? 62.188 20.109 8.406 1 16 57 ILE B CA 1
ATOM 4099 C C . ILE B 1 57 ? 61.344 21.375 8.32 1 16 57 ILE B C 1
ATOM 4101 O O . ILE B 1 57 ? 60.531 21.672 9.219 1 16 57 ILE B O 1
ATOM 4105 N N . PHE B 1 58 ? 61.875 22.812 8.117 1 15.77 58 PHE B N 1
ATOM 4106 C CA . PHE B 1 58 ? 62.156 23.938 9.016 1 15.77 58 PHE B CA 1
ATOM 4107 C C . PHE B 1 58 ? 61.062 25 8.867 1 15.77 58 PHE B C 1
ATOM 4109 O O . PHE B 1 58 ? 60.469 25.422 9.859 1 15.77 58 PHE B O 1
ATOM 4116 N N . GLY B 1 59 ? 61.188 26.328 8.031 1 15.31 59 GLY B N 1
ATOM 4117 C CA . GLY B 1 59 ? 61.562 27.641 8.508 1 15.31 59 GLY B CA 1
ATOM 4118 C C . GLY B 1 59 ? 60.375 28.531 8.828 1 15.31 59 GLY B C 1
ATOM 4119 O O . GLY B 1 59 ? 59.25 28.172 8.531 1 15.31 59 GLY B O 1
ATOM 4120 N N . PRO B 1 60 ? 60.469 30.078 8.57 1 16.17 60 PRO B N 1
ATOM 4121 C CA . PRO B 1 60 ? 60.469 31.328 9.352 1 16.17 60 PRO B CA 1
ATOM 4122 C C . PRO B 1 60 ? 59.094 32 9.383 1 16.17 60 PRO B C 1
ATOM 4124 O O . PRO B 1 60 ? 58.25 31.719 8.547 1 16.17 60 PRO B O 1
ATOM 4127 N N . ASN B 1 61 ? 58.875 33.25 10.312 1 15.94 61 ASN B N 1
ATOM 4128 C CA . ASN B 1 61 ? 58.125 34.125 11.211 1 15.94 61 ASN B CA 1
ATOM 4129 C C . ASN B 1 61 ? 57.5 35.281 10.469 1 15.94 61 ASN B C 1
ATOM 4131 O O . ASN B 1 61 ? 56.844 36.125 11.07 1 15.94 61 ASN B O 1
ATOM 4135 N N . ARG B 1 62 ? 57.75 35.781 9.195 1 14.94 62 ARG B N 1
ATOM 4136 C CA . ARG B 1 62 ? 57.906 37.219 9.047 1 14.94 62 ARG B CA 1
ATOM 4137 C C . ARG B 1 62 ? 56.594 37.969 9.305 1 14.94 62 ARG B C 1
ATOM 4139 O O . ARG B 1 62 ? 55.531 37.531 8.844 1 14.94 62 ARG B O 1
ATOM 4146 N N . PHE B 1 63 ? 56.5 39.375 10.07 1 15.48 63 PHE B N 1
ATOM 4147 C CA . PHE B 1 63 ? 55.906 40.406 10.906 1 15.48 63 PHE B CA 1
ATOM 4148 C C . PHE B 1 63 ? 55.156 41.438 10.047 1 15.48 63 PHE B C 1
ATOM 4150 O O . PHE B 1 63 ? 54.312 42.156 10.547 1 15.48 63 PHE B O 1
ATOM 4157 N N . THR B 1 64 ? 55.344 41.781 8.734 1 14.8 64 THR B N 1
ATOM 4158 C CA . THR B 1 64 ? 55.531 43.219 8.5 1 14.8 64 THR B CA 1
ATOM 4159 C C . THR B 1 64 ? 54.25 43.969 8.805 1 14.8 64 THR B C 1
ATOM 4161 O O . THR B 1 64 ? 53.156 43.406 8.766 1 14.8 64 THR B O 1
ATOM 4164 N N . GLN B 1 65 ? 54.281 45.5 8.484 1 15.08 65 GLN B N 1
ATOM 4165 C CA . GLN B 1 65 ? 54.219 46.875 8.914 1 15.08 65 GLN B CA 1
ATOM 4166 C C . GLN B 1 65 ? 52.844 47.5 8.602 1 15.08 65 GLN B C 1
ATOM 4168 O O . GLN B 1 65 ? 52.125 47 7.742 1 15.08 65 GLN B O 1
ATOM 4173 N N . ARG B 1 66 ? 52.688 49 8.773 1 16.12 66 ARG B N 1
ATOM 4174 C CA . ARG B 1 66 ? 52.125 50.156 9.469 1 16.12 66 ARG B CA 1
ATOM 4175 C C . ARG B 1 66 ? 51.125 50.906 8.586 1 16.12 66 ARG B C 1
ATOM 4177 O O . ARG B 1 66 ? 50.031 51.312 9.047 1 16.12 66 ARG B O 1
ATOM 4184 N N . GLN B 1 67 ? 51.469 51.594 7.348 1 14.68 67 GLN B N 1
ATOM 4185 C CA . GLN B 1 67 ? 51.469 53.062 7.359 1 14.68 67 GLN B CA 1
ATOM 4186 C C . GLN B 1 67 ? 50.062 53.594 7.156 1 14.68 67 GLN B C 1
ATOM 4188 O O . GLN B 1 67 ? 49.562 54.375 7.984 1 14.68 67 GLN B O 1
ATOM 4193 N N . SER B 1 68 ? 49.781 54.562 6.016 1 14.96 68 SER B N 1
ATOM 4194 C CA . SER B 1 68 ? 49.719 56.031 5.953 1 14.96 68 SER B CA 1
ATOM 4195 C C . SER B 1 68 ? 48.281 56.5 5.91 1 14.96 68 SER B C 1
ATOM 4197 O O . SER B 1 68 ? 47.375 55.719 5.629 1 14.96 68 SER B O 1
ATOM 4199 N N . LEU B 1 69 ? 47.938 57.75 5.117 1 15.28 69 LEU B N 1
ATOM 4200 C CA . LEU B 1 69 ? 47.656 59.188 5.348 1 15.28 69 LEU B CA 1
ATOM 4201 C C . LEU B 1 69 ? 46.188 59.5 5.027 1 15.28 69 LEU B C 1
ATOM 4203 O O . LEU B 1 69 ? 45.5 60.125 5.844 1 15.28 69 LEU B O 1
ATOM 4207 N N . SER B 1 70 ? 45.781 60.156 3.73 1 15.7 70 SER B N 1
ATOM 4208 C CA . SER B 1 70 ? 45.5 61.562 3.52 1 15.7 70 SER B CA 1
ATOM 4209 C C . SER B 1 70 ? 44 61.844 3.6 1 15.7 70 SER B C 1
ATOM 4211 O O . SER B 1 70 ? 43.188 60.906 3.438 1 15.7 70 SER B O 1
ATOM 4213 N N . ALA B 1 71 ? 43.469 63.188 3.338 1 16.05 71 ALA B N 1
ATOM 4214 C CA . ALA B 1 71 ? 42.844 64.438 3.803 1 16.05 71 ALA B CA 1
ATOM 4215 C C . ALA B 1 71 ? 41.406 64.562 3.248 1 16.05 71 ALA B C 1
ATOM 4217 O O . ALA B 1 71 ? 40.469 64.812 4 1 16.05 71 ALA B O 1
ATOM 4218 N N . PHE B 1 72 ? 41.156 65 1.863 1 15.6 72 PHE B N 1
ATOM 4219 C CA . PHE B 1 72 ? 40.656 66.312 1.642 1 15.6 72 PHE B CA 1
ATOM 4220 C C . PHE B 1 72 ? 39.125 66.375 1.677 1 15.6 72 PHE B C 1
ATOM 4222 O O . PHE B 1 72 ? 38.562 67.188 2.416 1 15.6 72 PHE B O 1
ATOM 4229 N N . GLY B 1 73 ? 38.375 66.688 0.429 1 16.22 73 GLY B N 1
ATOM 4230 C CA . GLY B 1 73 ? 37.719 67.938 0.128 1 16.22 73 GLY B CA 1
ATOM 4231 C C . GLY B 1 73 ? 36.219 67.938 0.446 1 16.22 73 GLY B C 1
ATOM 4232 O O . GLY B 1 73 ? 35.656 66.875 0.625 1 16.22 73 GLY B O 1
ATOM 4233 N N . ASN B 1 74 ? 35.406 69.062 0.231 1 16.66 74 ASN B N 1
ATOM 4234 C CA . ASN B 1 74 ? 34.5 70.062 0.777 1 16.66 74 ASN B CA 1
ATOM 4235 C C . ASN B 1 74 ? 33.031 69.688 0.441 1 16.66 74 ASN B C 1
ATOM 4237 O O . ASN B 1 74 ? 32.188 69.75 1.312 1 16.66 74 ASN B O 1
ATOM 4241 N N . PHE B 1 75 ? 32.562 69.75 -0.921 1 18.22 75 PHE B N 1
ATOM 4242 C CA . PHE B 1 75 ? 31.609 70.75 -1.299 1 18.22 75 PHE B CA 1
ATOM 4243 C C . PHE B 1 75 ? 30.188 70.375 -0.952 1 18.22 75 PHE B C 1
ATOM 4245 O O . PHE B 1 75 ? 29.891 69.188 -0.848 1 18.22 75 PHE B O 1
ATOM 4252 N N . LEU B 1 76 ? 29.141 71.375 -1.071 1 18.59 76 LEU B N 1
ATOM 4253 C CA . LEU B 1 76 ? 27.922 71.938 -0.556 1 18.59 76 LEU B CA 1
ATOM 4254 C C . LEU B 1 76 ? 26.688 71.25 -1.125 1 18.59 76 LEU B C 1
ATOM 4256 O O . LEU B 1 76 ? 26.422 71.375 -2.326 1 18.59 76 LEU B O 1
ATOM 4260 N N . THR B 1 77 ? 26.391 70 -0.803 1 17.11 77 THR B N 1
ATOM 4261 C CA . THR B 1 77 ? 25.344 69.188 -1.397 1 17.11 77 THR B CA 1
ATOM 4262 C C . THR B 1 77 ? 23.969 69.812 -1.152 1 17.11 77 THR B C 1
ATOM 4264 O O . THR B 1 77 ? 23.609 70.062 -0.01 1 17.11 77 THR B O 1
ATOM 4267 N N . GLU B 1 78 ? 23.453 70.375 -2.273 1 19.41 78 GLU B N 1
ATOM 4268 C CA . GLU B 1 78 ? 22.234 71.125 -2.576 1 19.41 78 GLU B CA 1
ATOM 4269 C C . GLU B 1 78 ? 21 70.312 -2.238 1 19.41 78 GLU B C 1
ATOM 4271 O O . GLU B 1 78 ? 20.969 69.062 -2.477 1 19.41 78 GLU B O 1
ATOM 4276 N N . ASN B 1 79 ? 20 70.875 -1.465 1 18.31 79 ASN B N 1
ATOM 4277 C CA . ASN B 1 79 ? 18.859 70.5 -0.631 1 18.31 79 ASN B CA 1
ATOM 4278 C C . ASN B 1 79 ? 17.672 70.062 -1.473 1 18.31 79 ASN B C 1
ATOM 4280 O O . ASN B 1 79 ? 16.531 70.062 -0.996 1 18.31 79 ASN B O 1
ATOM 4284 N N . SER B 1 80 ? 17.797 69.688 -2.801 1 19.78 80 SER B N 1
ATOM 4285 C CA . SER B 1 80 ? 16.516 69.75 -3.508 1 19.78 80 SER B CA 1
ATOM 4286 C C . SER B 1 80 ? 15.555 68.688 -3.006 1 19.78 80 SER B C 1
ATOM 4288 O O . SER B 1 80 ? 15.953 67.562 -2.787 1 19.78 80 SER B O 1
ATOM 4290 N N . SER B 1 81 ? 14.359 69.125 -2.439 1 19.75 81 SER B N 1
ATOM 4291 C CA . SER B 1 81 ? 13.25 68.5 -1.689 1 19.75 81 SER B CA 1
ATOM 4292 C C . SER B 1 81 ? 12.469 67.5 -2.539 1 19.75 81 SER B C 1
ATOM 4294 O O . SER B 1 81 ? 11.398 67.062 -2.137 1 19.75 81 SER B O 1
ATOM 4296 N N . SER B 1 82 ? 12.969 66.938 -3.645 1 19.62 82 SER B N 1
ATOM 4297 C CA . SER B 1 82 ? 11.984 66.312 -4.52 1 19.62 82 SER B CA 1
ATOM 4298 C C . SER B 1 82 ? 11.297 65.125 -3.828 1 19.62 82 SER B C 1
ATOM 4300 O O . SER B 1 82 ? 11.93 64.375 -3.09 1 19.62 82 SER B O 1
ATOM 4302 N N . LYS B 1 83 ? 9.875 65.188 -3.771 1 24.66 83 LYS B N 1
ATOM 4303 C CA . LYS B 1 83 ? 8.844 64.312 -3.23 1 24.66 83 LYS B CA 1
ATOM 4304 C C . LYS B 1 83 ? 8.938 62.906 -3.834 1 24.66 83 LYS B C 1
ATOM 4306 O O . LYS B 1 83 ? 8.484 62.688 -4.961 1 24.66 83 LYS B O 1
ATOM 4311 N N . VAL B 1 84 ? 10.094 62.219 -3.732 1 21.27 84 VAL B N 1
ATOM 4312 C CA . VAL B 1 84 ? 10.25 60.938 -4.395 1 21.27 84 VAL B CA 1
ATOM 4313 C C . VAL B 1 84 ? 9.258 59.906 -3.82 1 21.27 84 VAL B C 1
ATOM 4315 O O . VAL B 1 84 ? 9.234 59.688 -2.609 1 21.27 84 VAL B O 1
ATOM 4318 N N . PHE B 1 85 ? 8.094 59.906 -4.488 1 21.62 85 PHE B N 1
ATOM 4319 C CA . PHE B 1 85 ? 7.086 58.875 -4.273 1 21.62 85 PHE B CA 1
ATOM 4320 C C . PHE B 1 85 ? 7.715 57.5 -4.281 1 21.62 85 PHE B C 1
ATOM 4322 O O . PHE B 1 85 ? 8.352 57.125 -5.262 1 21.62 85 PHE B O 1
ATOM 4329 N N . HIS B 1 86 ? 8.344 57.062 -3.211 1 21.05 86 HIS B N 1
ATOM 4330 C CA . HIS B 1 86 ? 9.039 55.781 -3.123 1 21.05 86 HIS B CA 1
ATOM 4331 C C . HIS B 1 86 ? 8.094 54.625 -3.404 1 21.05 86 HIS B C 1
ATOM 4333 O O . HIS B 1 86 ? 7.086 54.469 -2.717 1 21.05 86 HIS B O 1
ATOM 4339 N N . LEU B 1 87 ? 7.891 54.406 -4.699 1 21.91 87 LEU B N 1
ATOM 4340 C CA . LEU B 1 87 ? 7.309 53.156 -5.215 1 21.91 87 LEU B CA 1
ATOM 4341 C C . LEU B 1 87 ? 7.934 51.938 -4.539 1 21.91 87 LEU B C 1
ATOM 4343 O O . LEU B 1 87 ? 9.023 51.5 -4.91 1 21.91 87 LEU B O 1
ATOM 4347 N N . SER B 1 88 ? 8.039 51.906 -3.256 1 22.98 88 SER B N 1
ATOM 4348 C CA . SER B 1 88 ? 8.719 50.812 -2.547 1 22.98 88 SER B CA 1
ATOM 4349 C C . SER B 1 88 ? 8.094 49.469 -2.871 1 22.98 88 SER B C 1
ATOM 4351 O O . SER B 1 88 ? 8.594 48.438 -2.447 1 22.98 88 SER B O 1
ATOM 4353 N N . ASN B 1 89 ? 6.836 49.5 -3.168 1 25.23 89 ASN B N 1
ATOM 4354 C CA . ASN B 1 89 ? 6.277 48.156 -2.996 1 25.23 89 ASN B CA 1
ATOM 4355 C C . ASN B 1 89 ? 6.812 47.188 -4.043 1 25.23 89 ASN B C 1
ATOM 4357 O O . ASN B 1 89 ? 6.105 46.844 -4.988 1 25.23 89 ASN B O 1
ATOM 4361 N N . LEU B 1 90 ? 7.988 47.469 -4.57 1 25.19 90 LEU B N 1
ATOM 4362 C CA . LEU B 1 90 ? 8.438 46.469 -5.527 1 25.19 90 LEU B CA 1
ATOM 4363 C C . LEU B 1 90 ? 8.445 45.062 -4.891 1 25.19 90 LEU B C 1
ATOM 4365 O O . LEU B 1 90 ? 9.227 44.812 -3.975 1 25.19 90 LEU B O 1
ATOM 4369 N N . ILE B 1 91 ? 7.293 44.5 -4.82 1 29.64 91 ILE B N 1
ATOM 4370 C CA . ILE B 1 91 ? 7.199 43.062 -4.551 1 29.64 91 ILE B CA 1
ATOM 4371 C C . ILE B 1 91 ? 8.25 42.312 -5.367 1 29.64 91 ILE B C 1
ATOM 4373 O O . ILE B 1 91 ? 8.242 42.375 -6.602 1 29.64 91 ILE B O 1
ATOM 4377 N N . LEU B 1 92 ? 9.484 42.281 -4.98 1 28.75 92 LEU B N 1
ATOM 4378 C CA . LEU B 1 92 ? 10.555 41.5 -5.574 1 28.75 92 LEU B CA 1
ATOM 4379 C C . LEU B 1 92 ? 10.039 40.125 -5.996 1 28.75 92 LEU B C 1
ATOM 4381 O O . LEU B 1 92 ? 9.461 39.406 -5.188 1 28.75 92 LEU B O 1
ATOM 4385 N N . PRO B 1 93 ? 9.688 39.969 -7.277 1 34.5 93 PRO B N 1
ATOM 4386 C CA . PRO B 1 93 ? 9.406 38.688 -7.969 1 34.5 93 PRO B CA 1
ATOM 4387 C C . PRO B 1 93 ? 10.445 37.625 -7.668 1 34.5 93 PRO B C 1
ATOM 4389 O O . PRO B 1 93 ? 10.469 36.594 -8.336 1 34.5 93 PRO B O 1
ATOM 4392 N N . SER B 1 94 ? 11.438 37.906 -6.941 1 34.38 94 SER B N 1
ATOM 4393 C CA . SER B 1 94 ? 12.594 37.031 -6.945 1 34.38 94 SER B CA 1
ATOM 4394 C C . SER B 1 94 ? 12.219 35.625 -6.473 1 34.38 94 SER B C 1
ATOM 4396 O O . SER B 1 94 ? 12.727 34.625 -6.992 1 34.38 94 SER B O 1
ATOM 4398 N N . SER B 1 95 ? 11.438 35.594 -5.402 1 37.41 95 SER B N 1
ATOM 4399 C CA . SER B 1 95 ? 11.32 34.25 -4.805 1 37.41 95 SER B CA 1
ATOM 4400 C C . SER B 1 95 ? 10.453 33.344 -5.66 1 37.41 95 SER B C 1
ATOM 4402 O O . SER B 1 95 ? 10.609 32.125 -5.621 1 37.41 95 SER B O 1
ATOM 4404 N N . SER B 1 96 ? 9.547 33.938 -6.473 1 38.59 96 SER B N 1
ATOM 4405 C CA . SER B 1 96 ? 8.695 33.062 -7.293 1 38.59 96 SER B CA 1
ATOM 4406 C C . SER B 1 96 ? 9.469 32.5 -8.477 1 38.59 96 SER B C 1
ATOM 4408 O O . SER B 1 96 ? 9.172 31.406 -8.945 1 38.59 96 SER B O 1
ATOM 4410 N N . TYR B 1 97 ? 10.352 33.406 -9.055 1 37.91 97 TYR B N 1
ATOM 4411 C CA . TYR B 1 97 ? 11.094 32.969 -10.227 1 37.91 97 TYR B CA 1
ATOM 4412 C C . TYR B 1 97 ? 12.055 31.828 -9.859 1 37.91 97 TYR B C 1
ATOM 4414 O O . TYR B 1 97 ? 12.195 30.859 -10.609 1 37.91 97 TYR B O 1
ATOM 4422 N N . HIS B 1 98 ? 12.766 31.969 -8.789 1 39.78 98 HIS B N 1
ATOM 4423 C CA . HIS B 1 98 ? 13.68 30.906 -8.375 1 39.78 98 HIS B CA 1
ATOM 4424 C C . HIS B 1 98 ? 12.906 29.641 -8 1 39.78 98 HIS B C 1
ATOM 4426 O O . HIS B 1 98 ? 13.383 28.531 -8.25 1 39.78 98 HIS B O 1
ATOM 4432 N N . GLN B 1 99 ? 11.758 29.844 -7.477 1 42.97 99 GLN B N 1
ATOM 4433 C CA . GLN B 1 99 ? 10.914 28.703 -7.137 1 42.97 99 GLN B CA 1
ATOM 4434 C C . GLN B 1 99 ? 10.445 27.969 -8.391 1 42.97 99 GLN B C 1
ATOM 4436 O O . GLN B 1 99 ? 10.398 26.75 -8.414 1 42.97 99 GLN B O 1
ATOM 4441 N N . ARG B 1 100 ? 10.094 28.812 -9.422 1 43.69 100 ARG B N 1
ATOM 4442 C CA . ARG B 1 100 ? 9.688 28.188 -10.688 1 43.69 100 ARG B CA 1
ATOM 4443 C C . ARG B 1 100 ? 10.859 27.469 -11.336 1 43.69 100 ARG B C 1
ATOM 4445 O O . ARG B 1 100 ? 10.68 26.391 -11.922 1 43.69 100 ARG B O 1
ATOM 4452 N N . GLN B 1 101 ? 12.008 28.078 -11.32 1 43 101 GLN B N 1
ATOM 4453 C CA . GLN B 1 101 ? 13.164 27.438 -11.93 1 43 101 GLN B CA 1
ATOM 4454 C C . GLN B 1 101 ? 13.523 26.125 -11.219 1 43 101 GLN B C 1
ATOM 4456 O O . GLN B 1 101 ? 13.844 25.125 -11.859 1 43 101 GLN B O 1
ATOM 4461 N N . LEU B 1 102 ? 13.523 26.125 -9.953 1 45 102 LEU B N 1
ATOM 4462 C CA . LEU B 1 102 ? 13.805 24.922 -9.188 1 45 102 LEU B CA 1
ATOM 4463 C C . LEU B 1 102 ? 12.711 23.875 -9.398 1 45 102 LEU B C 1
ATOM 4465 O O . LEU B 1 102 ? 13 22.688 -9.516 1 45 102 LEU B O 1
ATOM 4469 N N . ASN B 1 103 ? 11.531 24.391 -9.469 1 48.97 103 ASN B N 1
ATOM 4470 C CA . ASN B 1 103 ? 10.438 23.469 -9.797 1 48.97 103 ASN B CA 1
ATOM 4471 C C . ASN B 1 103 ? 10.586 22.906 -11.203 1 48.97 103 ASN B C 1
ATOM 4473 O O . ASN B 1 103 ? 10.297 21.734 -11.438 1 48.97 103 ASN B O 1
ATOM 4477 N N . PHE B 1 104 ? 11.07 23.828 -12.062 1 45.25 104 PHE B N 1
ATOM 4478 C CA . PHE B 1 104 ? 11.266 23.375 -13.43 1 45.25 104 PHE B CA 1
ATOM 4479 C C . PHE B 1 104 ? 12.391 22.344 -13.508 1 45.25 104 PHE B C 1
ATOM 4481 O O . PHE B 1 104 ? 12.258 21.328 -14.188 1 45.25 104 PHE B O 1
ATOM 4488 N N . THR B 1 105 ? 13.547 22.594 -12.961 1 48.59 105 THR B N 1
ATOM 4489 C CA . THR B 1 105 ? 14.672 21.672 -13.016 1 48.59 105 THR B CA 1
ATOM 4490 C C . THR B 1 105 ? 14.305 20.344 -12.367 1 48.59 105 THR B C 1
ATOM 4492 O O . THR B 1 105 ? 14.664 19.281 -12.875 1 48.59 105 THR B O 1
ATOM 4495 N N . ARG B 1 106 ? 13.594 20.453 -11.383 1 53.75 106 ARG B N 1
ATOM 4496 C CA . ARG B 1 106 ? 13.172 19.266 -10.656 1 53.75 106 ARG B CA 1
ATOM 4497 C C . ARG B 1 106 ? 12.18 18.438 -11.477 1 53.75 106 ARG B C 1
ATOM 4499 O O . ARG B 1 106 ? 12.266 17.219 -11.523 1 53.75 106 ARG B O 1
ATOM 4506 N N . SER B 1 107 ? 11.352 19.281 -12.016 1 60.06 107 SER B N 1
ATOM 4507 C CA . SER B 1 107 ? 10.391 18.625 -12.898 1 60.06 107 SER B CA 1
ATOM 4508 C C . SER B 1 107 ? 11.086 17.984 -14.094 1 60.06 107 SER B C 1
ATOM 4510 O O . SER B 1 107 ? 10.719 16.891 -14.516 1 60.06 107 SER B O 1
ATOM 4512 N N . GLU B 1 108 ? 12.227 18.578 -14.406 1 61.06 108 GLU B N 1
ATOM 4513 C CA . GLU B 1 108 ? 12.945 18.031 -15.547 1 61.06 108 GLU B CA 1
ATOM 4514 C C . GLU B 1 108 ? 13.688 16.766 -15.172 1 61.06 108 GLU B C 1
ATOM 4516 O O . GLU B 1 108 ? 13.672 15.781 -15.922 1 61.06 108 GLU B O 1
ATOM 4521 N N . PHE B 1 109 ? 14.312 16.812 -13.984 1 64.75 109 PHE B N 1
ATOM 4522 C CA . PHE B 1 109 ? 15.078 15.641 -13.562 1 64.75 109 PHE B CA 1
ATOM 4523 C C . PHE B 1 109 ? 14.148 14.461 -13.305 1 64.75 109 PHE B C 1
ATOM 4525 O O . PHE B 1 109 ? 14.469 13.328 -13.656 1 64.75 109 PHE B O 1
ATOM 4532 N N . SER B 1 110 ? 13.062 14.812 -12.68 1 71 110 SER B N 1
ATOM 4533 C CA . SER B 1 110 ? 12.078 13.758 -12.438 1 71 110 SER B CA 1
ATOM 4534 C C . SER B 1 110 ? 11.555 13.18 -13.75 1 71 110 SER B C 1
ATOM 4536 O O . SER B 1 110 ? 11.328 11.977 -13.852 1 71 110 SER B O 1
ATOM 4538 N N . LEU B 1 111 ? 11.594 14.039 -14.711 1 75.25 111 LEU B N 1
ATOM 4539 C CA . LEU B 1 111 ? 11.133 13.594 -16.031 1 75.25 111 LEU B CA 1
ATOM 4540 C C . LEU B 1 111 ? 12.18 12.727 -16.719 1 75.25 111 LEU B C 1
ATOM 4542 O O . LEU B 1 111 ? 11.836 11.742 -17.375 1 75.25 111 LEU B O 1
ATOM 4546 N N . ILE B 1 112 ? 13.438 13.086 -16.531 1 77.19 112 ILE B N 1
ATOM 4547 C CA . ILE B 1 112 ? 14.523 12.328 -17.141 1 77.19 112 ILE B CA 1
ATOM 4548 C C . ILE B 1 112 ? 14.562 10.922 -16.547 1 77.19 112 ILE B C 1
ATOM 4550 O O . ILE B 1 112 ? 14.695 9.93 -17.281 1 77.19 112 ILE B O 1
ATOM 4554 N N . VAL B 1 113 ? 14.453 10.844 -15.273 1 78.62 113 VAL B N 1
ATOM 4555 C CA . VAL B 1 113 ? 14.484 9.547 -14.602 1 78.62 113 VAL B CA 1
ATOM 4556 C C . VAL B 1 113 ? 13.281 8.711 -15.039 1 78.62 113 VAL B C 1
ATOM 4558 O O . VAL B 1 113 ? 13.414 7.516 -15.305 1 78.62 113 VAL B O 1
ATOM 4561 N N . TYR B 1 114 ? 12.234 9.383 -15.188 1 83.12 114 TYR B N 1
ATOM 4562 C CA . TYR B 1 114 ? 11.031 8.688 -15.617 1 83.12 114 TYR B CA 1
ATOM 4563 C C . TYR B 1 114 ? 11.211 8.102 -17.016 1 83.12 114 TYR B C 1
ATOM 4565 O O . TYR B 1 114 ? 10.828 6.957 -17.266 1 83.12 114 TYR B O 1
ATOM 4573 N N . VAL B 1 115 ? 11.781 8.82 -17.875 1 86.75 115 VAL B N 1
ATOM 4574 C CA . VAL B 1 115 ? 11.961 8.391 -19.25 1 86.75 115 VAL B CA 1
ATOM 4575 C C . VAL B 1 115 ? 12.922 7.199 -19.297 1 86.75 115 VAL B C 1
ATOM 4577 O O . VAL B 1 115 ? 12.711 6.258 -20.078 1 86.75 115 VAL B O 1
ATOM 4580 N N . LYS B 1 116 ? 13.898 7.254 -18.5 1 88.12 116 LYS B N 1
ATOM 4581 C CA . LYS B 1 116 ? 14.859 6.148 -18.453 1 88.12 116 LYS B CA 1
ATOM 4582 C C . LYS B 1 116 ? 14.211 4.883 -17.906 1 88.12 116 LYS B C 1
ATOM 4584 O O . LYS B 1 116 ? 14.492 3.779 -18.375 1 88.12 116 LYS B O 1
ATOM 4589 N N . VAL B 1 117 ? 13.398 5.051 -16.953 1 89.06 117 VAL B N 1
ATOM 4590 C CA . VAL B 1 117 ? 12.695 3.908 -16.375 1 89.06 117 VAL B CA 1
ATOM 4591 C C . VAL B 1 117 ? 11.711 3.342 -17.391 1 89.06 117 VAL B C 1
ATOM 4593 O O . VAL B 1 117 ? 11.617 2.123 -17.562 1 89.06 117 VAL B O 1
ATOM 4596 N N . LEU B 1 118 ? 11.086 4.219 -18.078 1 91.25 118 LEU B N 1
ATOM 4597 C CA . LEU B 1 118 ? 10.156 3.795 -19.125 1 91.25 118 LEU B CA 1
ATOM 4598 C C . LEU B 1 118 ? 10.883 3.016 -20.219 1 91.25 118 LEU B C 1
ATOM 4600 O O . LEU B 1 118 ? 10.375 2 -20.703 1 91.25 118 LEU B O 1
ATOM 4604 N N . ARG B 1 119 ? 11.992 3.447 -20.547 1 93.38 119 ARG B N 1
ATOM 4605 C CA . ARG B 1 119 ? 12.805 2.76 -21.547 1 93.38 119 ARG B CA 1
ATOM 4606 C C . ARG B 1 119 ? 13.219 1.374 -21.062 1 93.38 119 ARG B C 1
ATOM 4608 O O . ARG B 1 119 ? 13.203 0.412 -21.828 1 93.38 119 ARG B O 1
ATOM 4615 N N . ALA B 1 120 ? 13.609 1.319 -19.859 1 93.94 120 ALA B N 1
ATOM 4616 C CA . ALA B 1 120 ? 14.023 0.036 -19.297 1 93.94 120 ALA B CA 1
ATOM 4617 C C . ALA B 1 120 ? 12.875 -0.966 -19.328 1 93.94 120 ALA B C 1
ATOM 4619 O O . ALA B 1 120 ? 13.047 -2.115 -19.734 1 93.94 120 ALA B O 1
ATOM 4620 N N . VAL B 1 121 ? 11.688 -0.558 -18.969 1 94.44 121 VAL B N 1
ATOM 4621 C CA . VAL B 1 121 ? 10.523 -1.437 -18.891 1 94.44 121 VAL B CA 1
ATOM 4622 C C . VAL B 1 121 ? 10.07 -1.825 -20.297 1 94.44 121 VAL B C 1
ATOM 4624 O O . VAL B 1 121 ? 9.742 -2.986 -20.547 1 94.44 121 VAL B O 1
ATOM 4627 N N . THR B 1 122 ? 10.094 -0.905 -21.188 1 94.81 122 THR B N 1
ATOM 4628 C CA . THR B 1 122 ? 9.664 -1.184 -22.562 1 94.81 122 THR B CA 1
ATOM 4629 C C . THR B 1 122 ? 10.648 -2.123 -23.25 1 94.81 122 THR B C 1
ATOM 4631 O O . THR B 1 122 ? 10.242 -3.029 -23.984 1 94.81 122 THR B O 1
ATOM 4634 N N . THR B 1 123 ? 11.867 -1.833 -23.016 1 95.56 123 THR B N 1
ATOM 4635 C CA . THR B 1 123 ? 12.883 -2.725 -23.578 1 95.56 123 THR B CA 1
ATOM 4636 C C . THR B 1 123 ? 12.727 -4.137 -23.016 1 95.56 123 THR B C 1
ATOM 4638 O O . THR B 1 123 ? 12.812 -5.117 -23.75 1 95.56 123 THR B O 1
ATOM 4641 N N . ALA B 1 124 ? 12.531 -4.199 -21.734 1 95.88 124 ALA B N 1
ATOM 4642 C CA . ALA B 1 124 ? 12.344 -5.508 -21.109 1 95.88 124 ALA B CA 1
ATOM 4643 C C . ALA B 1 124 ? 11.117 -6.215 -21.688 1 95.88 124 ALA B C 1
ATOM 4645 O O . ALA B 1 124 ? 11.133 -7.43 -21.891 1 95.88 124 ALA B O 1
ATOM 4646 N N . LEU B 1 125 ? 10.094 -5.496 -21.953 1 95.56 125 LEU B N 1
ATOM 4647 C CA . LEU B 1 125 ? 8.875 -6.051 -22.516 1 95.56 125 LEU B CA 1
ATOM 4648 C C . LEU B 1 125 ? 9.125 -6.605 -23.922 1 95.56 125 LEU B C 1
ATOM 4650 O O . LEU B 1 125 ? 8.703 -7.723 -24.234 1 95.56 125 LEU B O 1
ATOM 4654 N N . TRP B 1 126 ? 9.828 -5.883 -24.672 1 95.56 126 TRP B N 1
ATOM 4655 C CA . TRP B 1 126 ? 10.148 -6.316 -26.031 1 95.56 126 TRP B CA 1
ATOM 4656 C C . TRP B 1 126 ? 11.094 -7.512 -26.016 1 95.56 126 TRP B C 1
ATOM 4658 O O . TRP B 1 126 ? 10.945 -8.438 -26.812 1 95.56 126 TRP B O 1
ATOM 4668 N N . CYS B 1 127 ? 12.031 -7.422 -25.125 1 95.31 127 CYS B N 1
ATOM 4669 C CA . CYS B 1 127 ? 12.969 -8.531 -25.016 1 95.31 127 CYS B CA 1
ATOM 4670 C C . CYS B 1 127 ? 12.25 -9.805 -24.594 1 95.31 127 CYS B C 1
ATOM 4672 O O . CYS B 1 127 ? 12.508 -10.883 -25.141 1 95.31 127 CYS B O 1
ATOM 4674 N N . ASN B 1 128 ? 11.367 -9.695 -23.625 1 95.19 128 ASN B N 1
ATOM 4675 C CA . ASN B 1 128 ? 10.602 -10.859 -23.203 1 95.19 128 ASN B CA 1
ATOM 4676 C C . ASN B 1 128 ? 9.711 -11.391 -24.328 1 95.19 128 ASN B C 1
ATOM 4678 O O . ASN B 1 128 ? 9.516 -12.594 -24.453 1 95.19 128 ASN B O 1
ATOM 4682 N N . PHE B 1 129 ? 9.266 -10.508 -25.125 1 95.81 129 PHE B N 1
ATOM 4683 C CA . PHE B 1 129 ? 8.453 -10.922 -26.266 1 95.81 129 PHE B CA 1
ATOM 4684 C C . PHE B 1 129 ? 9.305 -11.664 -27.281 1 95.81 129 PHE B C 1
ATOM 4686 O O . PHE B 1 129 ? 8.867 -12.664 -27.859 1 95.81 129 PHE B O 1
ATOM 4693 N N . LEU B 1 130 ? 10.453 -11.195 -27.516 1 95.94 130 LEU B N 1
ATOM 4694 C CA . LEU B 1 130 ? 11.367 -11.836 -28.453 1 95.94 130 LEU B CA 1
ATOM 4695 C C . LEU B 1 130 ? 11.758 -13.227 -27.969 1 95.94 130 LEU B C 1
ATOM 4697 O O . LEU B 1 130 ? 11.82 -14.18 -28.75 1 95.94 130 LEU B O 1
ATOM 4701 N N . VAL B 1 131 ? 12.062 -13.297 -26.672 1 94.94 131 VAL B N 1
ATOM 4702 C CA . VAL B 1 131 ? 12.414 -14.594 -26.094 1 94.94 131 VAL B CA 1
ATOM 4703 C C . VAL B 1 131 ? 11.219 -15.547 -26.203 1 94.94 131 VAL B C 1
ATOM 4705 O O . VAL B 1 131 ? 11.391 -16.719 -26.516 1 94.94 131 VAL B O 1
ATOM 4708 N N . PHE B 1 132 ? 10.062 -15.078 -25.938 1 94.75 132 PHE B N 1
ATOM 4709 C CA . PHE B 1 132 ? 8.852 -15.867 -26.094 1 94.75 132 PHE B CA 1
ATOM 4710 C C . PHE B 1 132 ? 8.703 -16.359 -27.516 1 94.75 132 PHE B C 1
ATOM 4712 O O . PHE B 1 132 ? 8.398 -17.531 -27.75 1 94.75 132 PHE B O 1
ATOM 4719 N N . SER B 1 133 ? 8.945 -15.508 -28.469 1 95.31 133 SER B N 1
ATOM 4720 C CA . SER B 1 133 ? 8.828 -15.859 -29.891 1 95.31 133 SER B CA 1
ATOM 4721 C C . SER B 1 133 ? 9.852 -16.922 -30.281 1 95.31 133 SER B C 1
ATOM 4723 O O . SER B 1 133 ? 9.547 -17.828 -31.047 1 95.31 133 SER B O 1
ATOM 4725 N N . LEU B 1 134 ? 11.008 -16.781 -29.734 1 93.69 134 LEU B N 1
ATOM 4726 C CA . LEU B 1 134 ? 12.055 -17.766 -30 1 93.69 134 LEU B CA 1
ATOM 4727 C C . LEU B 1 134 ? 11.664 -19.125 -29.453 1 93.69 134 LEU B C 1
ATOM 4729 O O . LEU B 1 134 ? 11.742 -20.141 -30.156 1 93.69 134 LEU B O 1
ATOM 4733 N N . LYS B 1 135 ? 11.234 -19.188 -28.203 1 92.06 135 LYS B N 1
ATOM 4734 C CA . LYS B 1 135 ? 10.82 -20.438 -27.578 1 92.06 135 LYS B CA 1
ATOM 4735 C C . LYS B 1 135 ? 9.609 -21.031 -28.297 1 92.06 135 LYS B C 1
ATOM 4737 O O . LYS B 1 135 ? 9.516 -22.25 -28.469 1 92.06 135 LYS B O 1
ATOM 4742 N N . PHE B 1 136 ? 8.742 -20.141 -28.672 1 92.88 136 PHE B N 1
ATOM 4743 C CA . PHE B 1 136 ? 7.535 -20.578 -29.375 1 92.88 136 PHE B CA 1
ATOM 4744 C C . PHE B 1 136 ? 7.879 -21.172 -30.734 1 92.88 136 PHE B C 1
ATOM 4746 O O . PHE B 1 136 ? 7.312 -22.188 -31.125 1 92.88 136 PHE B O 1
ATOM 4753 N N . GLY B 1 137 ? 8.773 -20.531 -31.422 1 92.31 137 GLY B N 1
ATOM 4754 C CA . GLY B 1 137 ? 9.234 -21.062 -32.719 1 92.31 137 GLY B CA 1
ATOM 4755 C C . GLY B 1 137 ? 9.883 -22.422 -32.594 1 92.31 137 GLY B C 1
ATOM 4756 O O . GLY B 1 137 ? 9.602 -23.312 -33.406 1 92.31 137 GLY B O 1
ATOM 4757 N N . VAL B 1 138 ? 10.688 -22.594 -31.547 1 90 138 VAL B N 1
ATOM 4758 C CA . VAL B 1 138 ? 11.359 -23.875 -31.344 1 90 138 VAL B CA 1
ATOM 4759 C C . VAL B 1 138 ? 10.328 -24.938 -30.953 1 90 138 VAL B C 1
ATOM 4761 O O . VAL B 1 138 ? 10.438 -26.094 -31.375 1 90 138 VAL B O 1
ATOM 4764 N N . TRP B 1 139 ? 9.352 -24.609 -30.188 1 88.31 139 TRP B N 1
ATOM 4765 C CA . TRP B 1 139 ? 8.289 -25.547 -29.812 1 88.31 139 TRP B CA 1
ATOM 4766 C C . TRP B 1 139 ?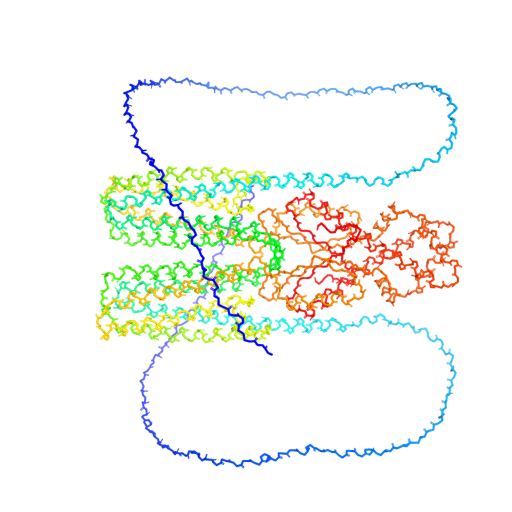 7.508 -26 -31.031 1 88.31 139 TRP B C 1
ATOM 4768 O O . TRP B 1 139 ? 7.16 -27.188 -31.156 1 88.31 139 TRP B O 1
ATOM 4778 N N . LEU B 1 140 ? 7.234 -25.109 -31.984 1 88.81 140 LEU B N 1
ATOM 4779 C CA . LEU B 1 140 ? 6.5 -25.453 -33.219 1 88.81 140 LEU B CA 1
ATOM 4780 C C . LEU B 1 140 ? 7.277 -26.469 -34.031 1 88.81 140 LEU B C 1
ATOM 4782 O O . LEU B 1 140 ? 6.684 -27.344 -34.688 1 88.81 140 LEU B O 1
ATOM 4786 N N . SER B 1 141 ? 8.555 -26.438 -33.875 1 86.94 141 SER B N 1
ATOM 4787 C CA . SER B 1 141 ? 9.406 -27.312 -34.688 1 86.94 141 SER B CA 1
ATOM 4788 C C . SER B 1 141 ? 9.625 -28.656 -34 1 86.94 141 SER B C 1
ATOM 4790 O O . SER B 1 141 ? 9.789 -29.688 -34.656 1 86.94 141 SER B O 1
ATOM 4792 N N . THR B 1 142 ? 9.578 -28.609 -32.656 1 81.62 142 THR B N 1
ATOM 4793 C CA . THR B 1 142 ? 9.953 -29.828 -31.938 1 81.62 142 THR B CA 1
ATOM 4794 C C . THR B 1 142 ? 8.727 -30.469 -31.297 1 81.62 142 THR B C 1
ATOM 4796 O O . THR B 1 142 ? 8.734 -31.656 -30.969 1 81.62 142 THR B O 1
ATOM 4799 N N . SER B 1 143 ? 7.668 -29.703 -31.062 1 73.5 143 SER B N 1
ATOM 4800 C CA . SER B 1 143 ? 6.461 -30.125 -30.344 1 73.5 143 SER B CA 1
ATOM 4801 C C . SER B 1 143 ? 6.805 -30.828 -29.031 1 73.5 143 SER B C 1
ATOM 4803 O O . SER B 1 143 ? 6.148 -31.797 -28.656 1 73.5 143 SER B O 1
ATOM 4805 N N . SER B 1 144 ? 7.887 -30.438 -28.438 1 76 144 SER B N 1
ATOM 4806 C CA . SER B 1 144 ? 8.328 -31.031 -27.188 1 76 144 SER B CA 1
ATOM 4807 C C . SER B 1 144 ? 7.566 -30.453 -26 1 76 144 SER B C 1
ATOM 4809 O O . SER B 1 144 ? 7.328 -29.234 -25.938 1 76 144 SER B O 1
ATOM 4811 N N . HIS B 1 145 ? 7.152 -31.344 -25.109 1 69.69 145 HIS B N 1
ATOM 4812 C CA . HIS B 1 145 ? 6.453 -30.906 -23.891 1 69.69 145 HIS B CA 1
ATOM 4813 C C . HIS B 1 145 ? 7.363 -30.062 -23.016 1 69.69 145 HIS B C 1
ATOM 4815 O O . HIS B 1 145 ? 6.891 -29.156 -22.328 1 69.69 145 HIS B O 1
ATOM 4821 N N . VAL B 1 146 ? 8.539 -30.359 -23.062 1 70.5 146 VAL B N 1
ATOM 4822 C CA . VAL B 1 146 ? 9.508 -29.625 -22.266 1 70.5 146 VAL B CA 1
ATOM 4823 C C . VAL B 1 146 ? 9.602 -28.188 -22.75 1 70.5 146 VAL B C 1
ATOM 4825 O O . VAL B 1 146 ? 9.602 -27.25 -21.953 1 70.5 146 VAL B O 1
ATOM 4828 N N . ILE B 1 147 ? 9.578 -28.094 -24.078 1 78 147 ILE B N 1
ATOM 4829 C CA . ILE B 1 147 ? 9.703 -26.766 -24.656 1 78 147 ILE B CA 1
ATOM 4830 C C . ILE B 1 147 ? 8.406 -25.984 -24.422 1 78 147 ILE B C 1
ATOM 4832 O O . ILE B 1 147 ? 8.43 -24.766 -24.25 1 78 147 ILE B O 1
ATOM 4836 N N . LEU B 1 148 ? 7.34 -26.641 -24.422 1 78.25 148 LEU B N 1
ATOM 4837 C CA . LEU B 1 148 ? 6.07 -25.984 -24.125 1 78.25 148 LEU B CA 1
ATOM 4838 C C . LEU B 1 148 ? 6.094 -25.359 -22.734 1 78.25 148 LEU B C 1
ATOM 4840 O O . LEU B 1 148 ? 5.598 -24.25 -22.531 1 78.25 148 LEU B O 1
ATOM 4844 N N . ALA B 1 149 ? 6.633 -26.078 -21.781 1 75.75 149 ALA B N 1
ATOM 4845 C CA . ALA B 1 149 ? 6.766 -25.547 -20.438 1 75.75 149 ALA B CA 1
ATOM 4846 C C . ALA B 1 149 ? 7.598 -24.266 -20.438 1 75.75 149 ALA B C 1
ATOM 4848 O O . ALA B 1 149 ? 7.293 -23.312 -19.703 1 75.75 149 ALA B O 1
ATOM 4849 N N . GLU B 1 150 ? 8.523 -24.25 -21.266 1 82.31 150 GLU B N 1
ATOM 4850 C CA . GLU B 1 150 ? 9.375 -23.062 -21.391 1 82.31 150 GLU B CA 1
ATOM 4851 C C . GLU B 1 150 ? 8.609 -21.891 -22.016 1 82.31 150 GLU B C 1
ATOM 4853 O O . GLU B 1 150 ? 8.828 -20.734 -21.656 1 82.31 150 GLU B O 1
ATOM 4858 N N . VAL B 1 151 ? 7.797 -22.219 -22.906 1 86.94 151 VAL B N 1
ATOM 4859 C CA . VAL B 1 151 ? 6.98 -21.188 -23.531 1 86.94 151 VAL B CA 1
ATOM 4860 C C . VAL B 1 151 ? 6.023 -20.578 -22.516 1 86.94 151 VAL B C 1
ATOM 4862 O O . VAL B 1 151 ? 5.867 -19.359 -22.453 1 86.94 151 VAL B O 1
ATOM 4865 N N . VAL B 1 152 ? 5.457 -21.375 -21.688 1 80.56 152 VAL B N 1
ATOM 4866 C CA . VAL B 1 152 ? 4.539 -20.906 -20.656 1 80.56 152 VAL B CA 1
ATOM 4867 C C . VAL B 1 152 ? 5.289 -20 -19.672 1 80.56 152 VAL B C 1
ATOM 4869 O O . VAL B 1 152 ? 4.77 -18.969 -19.234 1 80.56 152 VAL B O 1
ATOM 4872 N N . HIS B 1 153 ? 6.406 -20.391 -19.375 1 82.81 153 HIS B N 1
ATOM 4873 C CA . HIS B 1 153 ? 7.246 -19.594 -18.484 1 82.81 153 HIS B CA 1
ATOM 4874 C C . HIS B 1 153 ? 7.527 -18.219 -19.094 1 82.81 153 HIS B C 1
ATOM 4876 O O . HIS B 1 153 ? 7.484 -17.203 -18.406 1 82.81 153 HIS B O 1
ATOM 4882 N N . SER B 1 154 ? 7.777 -18.266 -20.391 1 91.06 154 SER B N 1
ATOM 4883 C CA . SER B 1 154 ? 8.047 -17.016 -21.078 1 91.06 154 SER B CA 1
ATOM 4884 C C . SER B 1 154 ? 6.805 -16.125 -21.125 1 91.06 154 SER B C 1
ATOM 4886 O O . SER B 1 154 ? 6.902 -14.898 -21.078 1 91.06 154 SER B O 1
ATOM 4888 N N . VAL B 1 155 ? 5.68 -16.719 -21.172 1 88.88 155 VAL B N 1
ATOM 4889 C CA . VAL B 1 155 ? 4.434 -15.961 -21.109 1 88.88 155 VAL B CA 1
ATOM 4890 C C . VAL B 1 155 ? 4.301 -15.297 -19.75 1 88.88 155 VAL B C 1
ATOM 4892 O O . VAL B 1 155 ? 3.883 -14.141 -19.656 1 88.88 155 VAL B O 1
ATOM 4895 N N . ALA B 1 156 ? 4.66 -16.031 -18.75 1 87.69 156 ALA B N 1
ATOM 4896 C CA . ALA B 1 156 ? 4.629 -15.484 -17.391 1 87.69 156 ALA B CA 1
ATOM 4897 C C . ALA B 1 156 ? 5.574 -14.297 -17.25 1 87.69 156 ALA B C 1
ATOM 4899 O O . ALA B 1 156 ? 5.227 -13.289 -16.641 1 87.69 156 ALA B O 1
ATOM 4900 N N . ASP B 1 157 ? 6.684 -14.398 -17.859 1 90.75 157 ASP B N 1
ATOM 4901 C CA . ASP B 1 157 ? 7.648 -13.305 -17.828 1 90.75 157 ASP B CA 1
ATOM 4902 C C . ASP B 1 157 ? 7.102 -12.07 -18.531 1 90.75 157 ASP B C 1
ATOM 4904 O O . ASP B 1 157 ? 7.262 -10.945 -18.047 1 90.75 157 ASP B O 1
ATOM 4908 N N . PHE B 1 158 ? 6.547 -12.359 -19.641 1 92.44 158 PHE B N 1
ATOM 4909 C CA . PHE B 1 158 ? 5.961 -11.273 -20.406 1 92.44 158 PHE B CA 1
ATOM 4910 C C . PHE B 1 158 ? 4.828 -10.609 -19.641 1 92.44 158 PHE B C 1
ATOM 4912 O O . PHE B 1 158 ? 4.734 -9.383 -19.594 1 92.44 158 PHE B O 1
ATOM 4919 N N . ALA B 1 159 ? 4.012 -11.391 -19.016 1 91.06 159 ALA B N 1
ATOM 4920 C CA . ALA B 1 159 ? 2.912 -10.867 -18.219 1 91.06 159 ALA B CA 1
ATOM 4921 C C . ALA B 1 159 ? 3.4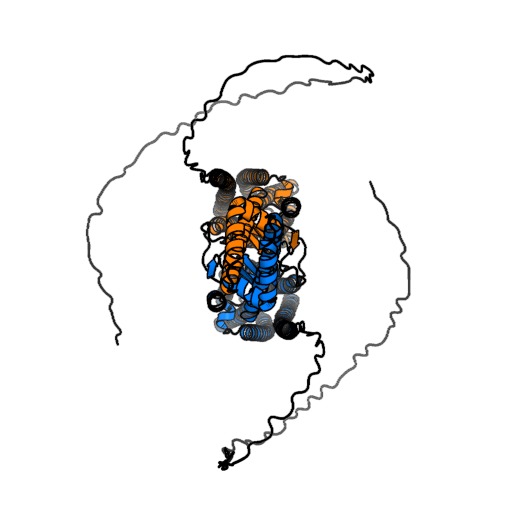39 -10.055 -17.031 1 91.06 159 ALA B C 1
ATOM 4923 O O . ALA B 1 159 ? 2.881 -9.008 -16.688 1 91.06 159 ALA B O 1
ATOM 4924 N N . ASN B 1 160 ? 4.473 -10.469 -16.5 1 92.06 160 ASN B N 1
ATOM 4925 C CA . ASN B 1 160 ? 5.074 -9.773 -15.367 1 92.06 160 ASN B CA 1
ATOM 4926 C C . ASN B 1 160 ? 5.59 -8.391 -15.773 1 92.06 160 ASN B C 1
ATOM 4928 O O . ASN B 1 160 ? 5.371 -7.41 -15.062 1 92.06 160 ASN B O 1
ATOM 4932 N N . GLN B 1 161 ? 6.238 -8.398 -16.891 1 93.19 161 GLN B N 1
ATOM 4933 C CA . GLN B 1 161 ? 6.75 -7.121 -17.375 1 93.19 161 GLN B CA 1
ATOM 4934 C C . GLN B 1 161 ? 5.605 -6.188 -17.766 1 93.19 161 GLN B C 1
ATOM 4936 O O . GLN B 1 161 ? 5.711 -4.969 -17.594 1 93.19 161 GLN B O 1
ATOM 4941 N N . ALA B 1 162 ? 4.562 -6.758 -18.219 1 95.25 162 ALA B N 1
ATOM 4942 C CA . ALA B 1 162 ? 3.391 -5.961 -18.578 1 95.25 162 ALA B CA 1
ATOM 4943 C C . ALA B 1 162 ? 2.766 -5.324 -17.344 1 95.25 162 ALA B C 1
ATOM 4945 O O . ALA B 1 162 ? 2.285 -4.191 -17.391 1 95.25 162 ALA B O 1
ATOM 4946 N N . LEU B 1 163 ? 2.809 -6.027 -16.281 1 94.88 163 LEU B N 1
ATOM 4947 C CA . LEU B 1 163 ? 2.283 -5.496 -15.031 1 94.88 163 LEU B CA 1
ATOM 4948 C C . LEU B 1 163 ? 3.111 -4.305 -14.555 1 94.88 163 LEU B C 1
ATOM 4950 O O . LEU B 1 163 ? 2.561 -3.303 -14.102 1 94.88 163 LEU B O 1
ATOM 4954 N N . LEU B 1 164 ? 4.418 -4.449 -14.711 1 94.56 164 LEU B N 1
ATOM 4955 C CA . LEU B 1 164 ? 5.293 -3.35 -14.312 1 94.56 164 LEU B CA 1
ATOM 4956 C C . LEU B 1 164 ? 5.066 -2.129 -15.195 1 94.56 164 LEU B C 1
ATOM 4958 O O . LEU B 1 164 ? 5.023 -0.999 -14.703 1 94.56 164 LEU B O 1
ATOM 4962 N N . ALA B 1 165 ? 4.898 -2.383 -16.469 1 94.56 165 ALA B N 1
ATOM 4963 C CA . ALA B 1 165 ? 4.629 -1.29 -17.391 1 94.56 165 ALA B CA 1
ATOM 4964 C C . ALA B 1 165 ? 3.305 -0.604 -17.062 1 94.56 165 ALA B C 1
ATOM 4966 O O . ALA B 1 165 ? 3.207 0.624 -17.109 1 94.56 165 ALA B O 1
ATOM 4967 N N . TYR B 1 166 ? 2.395 -1.407 -16.734 1 94 166 TYR B N 1
ATOM 4968 C CA . TYR B 1 166 ? 1.1 -0.851 -16.359 1 94 166 TYR B CA 1
ATOM 4969 C C . TYR B 1 166 ? 1.21 -0.029 -15.078 1 94 166 TYR B C 1
ATOM 4971 O O . TYR B 1 166 ? 0.577 1.021 -14.953 1 94 166 TYR B O 1
ATOM 4979 N N . GLY B 1 167 ? 1.954 -0.529 -14.141 1 92.5 167 GLY B N 1
ATOM 4980 C CA . GLY B 1 167 ? 2.18 0.222 -12.914 1 92.5 167 GLY B CA 1
ATOM 4981 C C . GLY B 1 167 ? 2.818 1.577 -13.156 1 92.5 167 GLY B C 1
ATOM 4982 O O . GLY B 1 167 ? 2.461 2.561 -12.5 1 92.5 167 GLY B O 1
ATOM 4983 N N . LEU B 1 168 ? 3.713 1.608 -14.078 1 90.94 168 LEU B N 1
ATOM 4984 C CA . LEU B 1 168 ? 4.383 2.859 -14.422 1 90.94 168 LEU B CA 1
ATOM 4985 C C . LEU B 1 168 ? 3.404 3.84 -15.062 1 90.94 168 LEU B C 1
ATOM 4987 O O . LEU B 1 168 ? 3.381 5.02 -14.711 1 90.94 168 LEU B O 1
ATOM 4991 N N . SER B 1 169 ? 2.588 3.371 -15.922 1 90.75 169 SER B N 1
ATOM 4992 C CA . SER B 1 169 ? 1.648 4.23 -16.641 1 90.75 169 SER B CA 1
ATOM 4993 C C . SER B 1 169 ? 0.515 4.684 -15.719 1 90.75 169 SER B C 1
ATOM 4995 O O . SER B 1 169 ? 0.1 5.844 -15.773 1 90.75 169 SER B O 1
ATOM 4997 N N . SER B 1 170 ? 0.069 3.811 -14.883 1 90.19 170 SER B N 1
ATOM 4998 C CA . SER B 1 170 ? -1.057 4.109 -14 1 90.19 170 SER B CA 1
ATOM 4999 C C . SER B 1 170 ? -0.649 5.07 -12.891 1 90.19 170 SER B C 1
ATOM 5001 O O . SER B 1 170 ? -1.485 5.801 -12.352 1 90.19 170 SER B O 1
ATOM 5003 N N . SER B 1 171 ? 0.601 5.082 -12.508 1 88.75 171 SER B N 1
ATOM 5004 C CA . SER B 1 171 ? 1.083 5.91 -11.406 1 88.75 171 SER B CA 1
ATOM 5005 C C . SER B 1 171 ? 1.105 7.387 -11.797 1 88.75 171 SER B C 1
ATOM 5007 O O . SER B 1 171 ? 1.212 8.258 -10.93 1 88.75 171 SER B O 1
ATOM 5009 N N . ARG B 1 172 ? 0.907 7.73 -13.039 1 85.56 172 ARG B N 1
ATOM 5010 C CA . ARG B 1 172 ? 0.964 9.109 -13.508 1 85.56 172 ARG B CA 1
ATOM 5011 C C . ARG B 1 172 ? -0.426 9.742 -13.531 1 85.56 172 ARG B C 1
ATOM 5013 O O . ARG B 1 172 ? -0.57 10.93 -13.828 1 85.56 172 ARG B O 1
ATOM 5020 N N . ARG B 1 173 ? -1.355 8.977 -13.188 1 85.5 173 ARG B N 1
ATOM 5021 C CA . ARG B 1 173 ? -2.713 9.516 -13.164 1 85.5 173 ARG B CA 1
ATOM 5022 C C . ARG B 1 173 ? -2.85 10.625 -12.125 1 85.5 173 ARG B C 1
ATOM 5024 O O . ARG B 1 173 ? -2.297 10.523 -11.031 1 85.5 173 ARG B O 1
ATOM 5031 N N . ALA B 1 174 ? -3.496 11.672 -12.453 1 83.38 174 ALA B N 1
ATOM 5032 C CA . ALA B 1 174 ? -3.697 12.828 -11.586 1 83.38 174 ALA B CA 1
ATOM 5033 C C . ALA B 1 174 ? -4.605 12.484 -10.414 1 83.38 174 ALA B C 1
ATOM 5035 O O . ALA B 1 174 ? -5.383 11.523 -10.477 1 83.38 174 ALA B O 1
ATOM 5036 N N . PRO B 1 175 ? -4.414 13.234 -9.398 1 83.44 175 PRO B N 1
ATOM 5037 C CA . PRO B 1 175 ? -5.281 13.031 -8.234 1 83.44 175 PRO B CA 1
ATOM 5038 C C . PRO B 1 175 ? -6.758 13.242 -8.555 1 83.44 175 PRO B C 1
ATOM 5040 O O . PRO B 1 175 ? -7.094 14.047 -9.438 1 83.44 175 PRO B O 1
ATOM 5043 N N . ASP B 1 176 ? -7.602 12.469 -7.926 1 83.31 176 ASP B N 1
ATOM 5044 C CA . ASP B 1 176 ? -9.047 12.609 -8.031 1 83.31 176 ASP B CA 1
ATOM 5045 C C . ASP B 1 176 ? -9.703 12.602 -6.656 1 83.31 176 ASP B C 1
ATOM 5047 O O . ASP B 1 176 ? -9.016 12.617 -5.633 1 83.31 176 ASP B O 1
ATOM 5051 N N . ALA B 1 177 ? -10.977 12.703 -6.605 1 80.56 177 ALA B N 1
ATOM 5052 C CA . ALA B 1 177 ? -11.719 12.789 -5.348 1 80.56 177 ALA B CA 1
ATOM 5053 C C . ALA B 1 177 ? -11.555 11.508 -4.531 1 80.56 177 ALA B C 1
ATOM 5055 O O . ALA B 1 177 ? -11.516 11.547 -3.301 1 80.56 177 ALA B O 1
ATOM 5056 N N . LEU B 1 178 ? -11.367 10.477 -5.188 1 82.12 178 LEU B N 1
ATOM 5057 C CA . LEU B 1 178 ? -11.242 9.188 -4.512 1 82.12 178 LEU B CA 1
ATOM 5058 C C . LEU B 1 178 ? -9.844 9.008 -3.945 1 82.12 178 LEU B C 1
ATOM 5060 O O . LEU B 1 178 ? -9.664 8.383 -2.896 1 82.12 178 LEU B O 1
ATOM 5064 N N . HIS B 1 179 ? -8.898 9.57 -4.668 1 86 179 HIS B N 1
ATOM 5065 C CA . HIS B 1 179 ? -7.508 9.523 -4.23 1 86 179 HIS B CA 1
ATOM 5066 C C . HIS B 1 179 ? -6.867 10.906 -4.266 1 86 179 HIS B C 1
ATOM 5068 O O . HIS B 1 179 ? -6.172 11.25 -5.223 1 86 179 HIS B O 1
ATOM 5074 N N . PRO B 1 180 ? -6.977 11.531 -3.221 1 82.44 180 PRO B N 1
ATOM 5075 C CA . PRO B 1 180 ? -6.582 12.938 -3.184 1 82.44 180 PRO B CA 1
ATOM 5076 C C . PRO B 1 180 ? -5.078 13.133 -3.346 1 82.44 180 PRO B C 1
ATOM 5078 O O . PRO B 1 180 ? -4.633 14.203 -3.773 1 82.44 180 PRO B O 1
ATOM 5081 N N . TYR B 1 181 ? -4.281 12.172 -3.006 1 83.38 181 TYR B N 1
ATOM 5082 C CA . TYR B 1 181 ? -2.834 12.32 -3.109 1 83.38 181 TYR B CA 1
ATOM 5083 C C . TYR B 1 181 ? -2.314 11.711 -4.406 1 83.38 181 TYR B C 1
ATOM 5085 O O . TYR B 1 181 ? -1.103 11.633 -4.621 1 83.38 181 TYR B O 1
ATOM 5093 N N . GLY B 1 182 ? -3.26 11.266 -5.246 1 83.44 182 GLY B N 1
ATOM 5094 C CA . GLY B 1 182 ? -2.865 10.727 -6.539 1 83.44 182 GLY B CA 1
ATOM 5095 C C . GLY B 1 182 ? -2.67 9.219 -6.523 1 83.44 182 GLY B C 1
ATOM 5096 O O . GLY B 1 182 ? -3.078 8.547 -5.574 1 83.44 182 GLY B O 1
ATOM 5097 N N . TYR B 1 183 ? -2.023 8.734 -7.633 1 87.75 183 TYR B N 1
ATOM 5098 C CA . TYR B 1 183 ? -1.91 7.297 -7.828 1 87.75 183 TYR B CA 1
ATOM 5099 C C . TYR B 1 183 ? -0.449 6.871 -7.898 1 87.75 183 TYR B C 1
ATOM 5101 O O . TYR B 1 183 ? -0.12 5.859 -8.523 1 87.75 183 TYR B O 1
ATOM 5109 N N . SER B 1 184 ? 0.388 7.582 -7.316 1 86.44 184 SER B N 1
ATOM 5110 C CA . SER B 1 184 ? 1.818 7.309 -7.395 1 86.44 184 SER B CA 1
ATOM 5111 C C . SER B 1 184 ? 2.168 5.988 -6.719 1 86.44 184 SER B C 1
ATOM 5113 O O . SER B 1 184 ? 3.117 5.312 -7.117 1 86.44 184 SER B O 1
ATOM 5115 N N . LYS B 1 185 ? 1.339 5.57 -5.777 1 89.5 185 LYS B N 1
ATOM 5116 C CA . LYS B 1 185 ? 1.606 4.34 -5.039 1 89.5 185 LYS B CA 1
ATOM 5117 C C . LYS B 1 185 ? 1.325 3.109 -5.898 1 89.5 185 LYS B C 1
ATOM 5119 O O . LYS B 1 185 ? 1.717 1.996 -5.543 1 89.5 185 LYS B O 1
ATOM 5124 N N . GLU B 1 186 ? 0.705 3.35 -7.047 1 91.25 186 GLU B N 1
ATOM 5125 C CA . GLU B 1 186 ? 0.415 2.248 -7.961 1 91.25 186 GLU B CA 1
ATOM 5126 C C . GLU B 1 186 ? 1.696 1.552 -8.414 1 91.25 186 GLU B C 1
ATOM 5128 O O . GLU B 1 186 ? 1.695 0.347 -8.672 1 91.25 186 GLU B O 1
ATOM 5133 N N . ARG B 1 187 ? 2.709 2.303 -8.461 1 91.56 187 ARG B N 1
ATOM 5134 C CA . ARG B 1 187 ? 3.982 1.72 -8.875 1 91.56 187 ARG B CA 1
ATOM 5135 C C . ARG B 1 187 ? 4.43 0.637 -7.895 1 91.56 187 ARG B C 1
ATOM 5137 O O . ARG B 1 187 ? 4.91 -0.42 -8.312 1 91.56 187 ARG B O 1
ATOM 5144 N N . PHE B 1 188 ? 4.227 0.913 -6.664 1 92.25 188 PHE B N 1
ATOM 5145 C CA . PHE B 1 188 ? 4.617 -0.048 -5.641 1 92.25 188 PHE B CA 1
ATOM 5146 C C . PHE B 1 188 ? 3.662 -1.237 -5.621 1 92.25 188 PHE B C 1
ATOM 5148 O O . PHE B 1 188 ? 4.094 -2.381 -5.453 1 92.25 188 PHE B O 1
ATOM 5155 N N . VAL B 1 189 ? 2.402 -0.973 -5.816 1 93.94 189 VAL B N 1
ATOM 5156 C CA . VAL B 1 189 ? 1.384 -2.016 -5.758 1 93.94 189 VAL B CA 1
ATOM 5157 C C . VAL B 1 189 ? 1.597 -3.012 -6.895 1 93.94 189 VAL B C 1
ATOM 5159 O O . VAL B 1 189 ? 1.668 -4.223 -6.664 1 93.94 189 VAL B O 1
ATOM 5162 N N . TRP B 1 190 ? 1.721 -2.52 -8.055 1 94.62 190 TRP B N 1
ATOM 5163 C CA . TRP B 1 190 ? 1.861 -3.398 -9.219 1 94.62 190 TRP B CA 1
ATOM 5164 C C . TRP B 1 190 ? 3.217 -4.098 -9.203 1 94.62 190 TRP B C 1
ATOM 5166 O O . TRP B 1 190 ? 3.338 -5.238 -9.656 1 94.62 190 TRP B O 1
ATOM 5176 N N . SER B 1 191 ? 4.227 -3.414 -8.703 1 95 191 SER B N 1
ATOM 5177 C CA . SER B 1 191 ? 5.516 -4.082 -8.539 1 95 191 SER B CA 1
ATOM 5178 C C . SER B 1 191 ? 5.422 -5.215 -7.52 1 95 191 SER B C 1
ATOM 5180 O O . SER B 1 191 ? 6.066 -6.254 -7.68 1 95 191 SER B O 1
ATOM 5182 N N . LEU B 1 192 ? 4.637 -4.984 -6.508 1 96.06 192 LEU B N 1
ATOM 5183 C CA . LEU B 1 192 ? 4.414 -6.031 -5.52 1 96.06 192 LEU B CA 1
ATOM 5184 C C . LEU B 1 192 ? 3.682 -7.219 -6.137 1 96.06 192 LEU B C 1
ATOM 5186 O O . LEU B 1 192 ? 4.074 -8.367 -5.938 1 96.06 192 LEU B O 1
ATOM 5190 N N . ILE B 1 193 ? 2.656 -6.93 -6.891 1 96.38 193 ILE B N 1
ATOM 5191 C CA . ILE B 1 193 ? 1.887 -7.965 -7.574 1 96.38 193 ILE B CA 1
ATOM 5192 C C . ILE B 1 193 ? 2.803 -8.758 -8.508 1 96.38 193 ILE B C 1
ATOM 5194 O O . ILE B 1 193 ? 2.766 -9.992 -8.516 1 96.38 193 ILE B O 1
ATOM 5198 N N . SER B 1 194 ? 3.586 -8.016 -9.195 1 95.56 194 SER B N 1
ATOM 5199 C CA . SER B 1 194 ? 4.539 -8.648 -10.102 1 95.56 194 SER B CA 1
ATOM 5200 C C . SER B 1 194 ? 5.512 -9.547 -9.336 1 95.56 194 SER B C 1
ATOM 5202 O O . SER B 1 194 ? 5.801 -10.664 -9.773 1 95.56 194 SER B O 1
ATOM 5204 N N . ALA B 1 195 ? 6.035 -9.117 -8.227 1 96.62 195 ALA B N 1
ATOM 5205 C CA . ALA B 1 195 ? 6.98 -9.875 -7.418 1 96.62 195 ALA B CA 1
ATOM 5206 C C . ALA B 1 195 ? 6.344 -11.164 -6.902 1 96.62 195 ALA B C 1
ATOM 5208 O O . ALA B 1 195 ? 6.973 -12.227 -6.926 1 96.62 195 ALA B O 1
ATOM 5209 N N . VAL B 1 196 ? 5.16 -11.062 -6.48 1 95.94 196 VAL B N 1
ATOM 5210 C CA . VAL B 1 196 ? 4.453 -12.242 -5.996 1 95.94 196 VAL B CA 1
ATOM 5211 C C . VAL B 1 196 ? 4.207 -13.203 -7.152 1 95.94 196 VAL B C 1
ATOM 5213 O O . VAL B 1 196 ? 4.301 -14.422 -6.984 1 95.94 196 VAL B O 1
ATOM 5216 N N . GLY B 1 197 ? 3.889 -12.672 -8.258 1 93.38 197 GLY B N 1
ATOM 5217 C CA . GLY B 1 197 ? 3.758 -13.5 -9.445 1 93.38 197 GLY B CA 1
ATOM 5218 C C . GLY B 1 197 ? 5.016 -14.273 -9.773 1 93.38 197 GLY B C 1
ATOM 5219 O O . GLY B 1 197 ? 4.949 -15.461 -10.117 1 93.38 197 GLY B O 1
ATOM 5220 N N . ILE B 1 198 ? 6.141 -13.633 -9.68 1 92.69 198 ILE B N 1
ATOM 5221 C CA . ILE B 1 198 ? 7.426 -14.281 -9.922 1 92.69 198 ILE B CA 1
ATOM 5222 C C . ILE B 1 198 ? 7.637 -15.398 -8.906 1 92.69 198 ILE B C 1
ATOM 5224 O O . ILE B 1 198 ? 8.133 -16.484 -9.25 1 92.69 198 ILE B O 1
ATOM 5228 N N . PHE B 1 199 ? 7.293 -15.172 -7.746 1 92.81 199 PHE B N 1
ATOM 5229 C CA . PHE B 1 199 ? 7.465 -16.156 -6.684 1 92.81 199 PHE B CA 1
ATOM 5230 C C . PHE B 1 199 ? 6.625 -17.391 -6.953 1 92.81 199 PHE B C 1
ATOM 5232 O O . PHE B 1 199 ? 7.121 -18.516 -6.863 1 92.81 199 PHE B O 1
ATOM 5239 N N . CYS B 1 200 ? 5.422 -17.156 -7.34 1 89.5 200 CYS B N 1
ATOM 5240 C CA . CYS B 1 200 ? 4.492 -18.266 -7.516 1 89.5 200 CYS B CA 1
ATOM 5241 C C . CYS B 1 200 ? 4.707 -18.953 -8.859 1 89.5 200 CYS B C 1
ATOM 5243 O O . CYS B 1 200 ? 4.902 -20.172 -8.922 1 89.5 200 CYS B O 1
ATOM 5245 N N . LEU B 1 201 ? 4.703 -18.172 -9.938 1 85.25 201 LEU B N 1
ATOM 5246 C CA . LEU B 1 201 ? 4.75 -18.734 -11.281 1 85.25 201 LEU B CA 1
ATOM 5247 C C . LEU B 1 201 ? 6.191 -18.953 -11.727 1 85.25 201 LEU B C 1
ATOM 5249 O O . LEU B 1 201 ? 6.477 -19.859 -12.508 1 85.25 201 LEU B O 1
ATOM 5253 N N . GLY B 1 202 ? 7.078 -18.156 -11.281 1 82.38 202 GLY B N 1
ATOM 5254 C CA . GLY B 1 202 ? 8.477 -18.281 -11.656 1 82.38 202 GLY B CA 1
ATOM 5255 C C . GLY B 1 202 ? 9.227 -19.312 -10.82 1 82.38 202 GLY B C 1
ATOM 5256 O O . GLY B 1 202 ? 9.602 -20.375 -11.312 1 82.38 202 GLY B O 1
ATOM 5257 N N . SER B 1 203 ? 9.281 -19.016 -9.57 1 89.06 203 SER B N 1
ATOM 5258 C CA . SER B 1 203 ? 10.023 -19.875 -8.656 1 89.06 203 SER B CA 1
ATOM 5259 C C . SER B 1 203 ? 9.266 -21.172 -8.383 1 89.06 203 SER B C 1
ATOM 5261 O O . SER B 1 203 ? 9.797 -22.266 -8.609 1 89.06 203 SER B O 1
ATOM 5263 N N . GLY B 1 204 ? 8.055 -21.109 -8.023 1 83.38 204 GLY B N 1
ATOM 5264 C CA . GLY B 1 204 ? 7.277 -22.297 -7.668 1 83.38 204 GLY B CA 1
ATOM 5265 C C . GLY B 1 204 ? 7.156 -23.297 -8.805 1 83.38 204 GLY B C 1
ATOM 5266 O O . GLY B 1 204 ? 7.449 -24.469 -8.625 1 83.38 204 GLY B O 1
ATOM 5267 N N . ALA B 1 205 ? 6.785 -22.859 -9.953 1 78.06 205 ALA B N 1
ATOM 5268 C CA . ALA B 1 205 ? 6.609 -23.75 -11.109 1 78.06 205 ALA B CA 1
ATOM 5269 C C . ALA B 1 205 ? 7.93 -24.391 -11.516 1 78.06 205 ALA B C 1
ATOM 5271 O O . ALA B 1 205 ? 7.973 -25.562 -11.875 1 78.06 205 ALA B O 1
ATOM 5272 N N . THR B 1 206 ? 9.031 -23.656 -11.43 1 81.56 206 THR B N 1
ATOM 5273 C CA . THR B 1 206 ? 10.336 -24.156 -11.836 1 81.56 206 THR B CA 1
ATOM 5274 C C . THR B 1 206 ? 10.844 -25.203 -10.852 1 81.56 206 THR B C 1
ATOM 5276 O O . THR B 1 206 ? 11.422 -26.219 -11.266 1 81.56 206 THR B O 1
ATOM 5279 N N . ILE B 1 207 ? 10.594 -24.969 -9.641 1 84.25 207 ILE B N 1
ATOM 5280 C CA . ILE B 1 207 ? 11.047 -25.906 -8.625 1 84.25 207 ILE B CA 1
ATOM 5281 C C . ILE B 1 207 ? 10.242 -27.203 -8.734 1 84.25 207 ILE B C 1
ATOM 5283 O O . ILE B 1 207 ? 10.805 -28.297 -8.68 1 84.25 207 ILE B O 1
ATOM 5287 N N . VAL B 1 208 ? 8.945 -27.125 -8.93 1 77.88 208 VAL B N 1
ATOM 5288 C CA . VAL B 1 208 ? 8.102 -28.297 -9.062 1 77.88 208 VAL B CA 1
ATOM 5289 C C . VAL B 1 208 ? 8.508 -29.078 -10.312 1 77.88 208 VAL B C 1
ATOM 5291 O O . VAL B 1 208 ? 8.609 -30.312 -10.273 1 77.88 208 VAL B O 1
ATOM 5294 N N . HIS B 1 209 ? 8.734 -28.359 -11.344 1 76.06 209 HIS B N 1
ATOM 5295 C CA . HIS B 1 209 ? 9.195 -29 -12.578 1 76.06 209 HIS B CA 1
ATOM 5296 C C . HIS B 1 209 ? 10.516 -29.719 -12.359 1 76.06 209 HIS B C 1
ATOM 5298 O O . HIS B 1 209 ? 10.695 -30.859 -12.82 1 76.06 209 HIS B O 1
ATOM 5304 N N . GLY B 1 210 ? 11.469 -29.109 -11.68 1 79.19 210 GLY B N 1
ATOM 5305 C CA . GLY B 1 210 ? 12.758 -29.719 -11.391 1 79.19 210 GLY B CA 1
ATOM 5306 C C . GLY B 1 210 ? 12.648 -30.969 -10.539 1 79.19 210 GLY B C 1
ATOM 5307 O O . GLY B 1 210 ? 13.273 -31.984 -10.836 1 79.19 210 GLY B O 1
ATOM 5308 N N . ILE B 1 211 ? 11.82 -30.938 -9.609 1 80.56 211 ILE B N 1
ATOM 5309 C CA . ILE B 1 211 ? 11.664 -32.062 -8.688 1 80.56 211 ILE B CA 1
ATOM 5310 C C . ILE B 1 211 ? 10.984 -33.219 -9.398 1 80.56 211 ILE B C 1
ATOM 5312 O O . ILE B 1 211 ? 11.383 -34.375 -9.234 1 80.56 211 ILE B O 1
ATOM 5316 N N . GLN B 1 212 ? 10.008 -33 -10.227 1 76.06 212 GLN B N 1
ATOM 5317 C CA . GLN B 1 212 ? 9.289 -34.031 -10.953 1 76.06 212 GLN B CA 1
ATOM 5318 C C . GLN B 1 212 ? 10.195 -34.75 -11.961 1 76.06 212 GLN B C 1
ATOM 5320 O O . GLN B 1 212 ? 10.031 -35.938 -12.227 1 76.06 212 GLN B O 1
ATOM 5325 N N . ASN B 1 213 ? 11.141 -33.969 -12.406 1 76.94 213 ASN B N 1
ATOM 5326 C CA . ASN B 1 213 ? 11.984 -34.531 -13.461 1 76.94 213 ASN B CA 1
ATOM 5327 C C . ASN B 1 213 ? 13.273 -35.125 -12.891 1 76.94 213 ASN B C 1
ATOM 5329 O O . ASN B 1 213 ? 14.109 -35.625 -13.641 1 76.94 213 ASN B O 1
ATOM 5333 N N . LEU B 1 214 ? 13.344 -35.062 -11.57 1 76.69 214 LEU B N 1
ATOM 5334 C CA . LEU B 1 214 ? 14.531 -35.656 -10.953 1 76.69 214 LEU B CA 1
ATOM 5335 C C . LEU B 1 214 ? 14.562 -37.156 -11.141 1 76.69 214 LEU B C 1
ATOM 5337 O O . LEU B 1 214 ? 15.625 -37.75 -11.367 1 76.69 214 LEU B O 1
ATOM 5341 N N . TRP B 1 215 ? 13.336 -37.719 -11.172 1 69.94 215 TRP B N 1
ATOM 5342 C CA . TRP B 1 215 ? 13.266 -39.188 -11.227 1 69.94 215 TRP B CA 1
ATOM 5343 C C . TRP B 1 215 ? 13.078 -39.656 -12.664 1 69.94 215 TRP B C 1
ATOM 5345 O O . TRP B 1 215 ? 13.312 -40.844 -12.969 1 69.94 215 TRP B O 1
ATOM 5355 N N . THR B 1 216 ? 12.656 -38.781 -13.547 1 67.62 216 THR B N 1
ATOM 5356 C CA . THR B 1 216 ? 12.43 -39.188 -14.93 1 67.62 216 THR B CA 1
ATOM 5357 C C . THR B 1 216 ? 13.414 -38.469 -15.867 1 67.62 216 THR B C 1
ATOM 5359 O O . THR B 1 216 ? 13.109 -38.281 -17.047 1 67.62 216 THR B O 1
ATOM 5362 N N . ALA B 1 217 ? 14.461 -38.156 -15.266 1 65.44 217 ALA B N 1
ATOM 5363 C CA . ALA B 1 217 ? 15.43 -37.375 -16.016 1 65.44 217 ALA B CA 1
ATOM 5364 C C . ALA B 1 217 ? 15.828 -38.062 -17.312 1 65.44 217 ALA B C 1
ATOM 5366 O O . ALA B 1 217 ? 16.25 -39.25 -17.297 1 65.44 217 ALA B O 1
ATOM 5367 N N . GLN B 1 218 ? 15.148 -37.688 -18.406 1 63.75 218 GLN B N 1
ATOM 5368 C CA . GLN B 1 218 ? 15.594 -38.188 -19.703 1 63.75 218 GLN B CA 1
ATOM 5369 C C . GLN B 1 218 ? 16.422 -37.156 -20.438 1 63.75 218 GLN B C 1
ATOM 5371 O O . GLN B 1 218 ? 16.203 -35.938 -20.266 1 63.75 218 GLN B O 1
ATOM 5376 N N . ALA B 1 219 ? 17.438 -37.625 -21.062 1 61.81 219 ALA B N 1
ATOM 5377 C CA . ALA B 1 219 ? 18.297 -36.719 -21.828 1 61.81 219 ALA B CA 1
ATOM 5378 C C . ALA B 1 219 ? 17.5 -35.938 -22.844 1 61.81 219 ALA B C 1
ATOM 5380 O O . ALA B 1 219 ? 16.547 -36.438 -23.438 1 61.81 219 ALA B O 1
ATOM 5381 N N . PRO B 1 220 ? 17.719 -34.562 -22.859 1 61.97 220 PRO B N 1
ATOM 5382 C CA . PRO B 1 220 ? 16.953 -33.781 -23.812 1 61.97 220 PRO B CA 1
ATOM 5383 C C . PRO B 1 220 ? 17.141 -34.219 -25.266 1 61.97 220 PRO B C 1
ATOM 5385 O O . PRO B 1 220 ? 18.266 -34.5 -25.672 1 61.97 220 PRO B O 1
ATOM 5388 N N . GLU B 1 221 ? 16.156 -34.781 -25.906 1 61.59 221 GLU B N 1
ATOM 5389 C CA . GLU B 1 221 ? 16.234 -35.281 -27.266 1 61.59 221 GLU B CA 1
ATOM 5390 C C . GLU B 1 221 ? 16.797 -34.25 -28.219 1 61.59 221 GLU B C 1
ATOM 5392 O O . GLU B 1 221 ? 17.562 -34.562 -29.125 1 61.59 221 GLU B O 1
ATOM 5397 N N . HIS B 1 222 ? 16.562 -32.969 -28.031 1 72.69 222 HIS B N 1
ATOM 5398 C CA . HIS B 1 222 ? 16.984 -31.906 -28.938 1 72.69 222 HIS B CA 1
ATOM 5399 C C . HIS B 1 222 ? 17.812 -30.844 -28.219 1 72.69 222 HIS B C 1
ATOM 5401 O O . HIS B 1 222 ? 17.375 -29.703 -28.062 1 72.69 222 HIS B O 1
ATOM 5407 N N . ILE B 1 223 ? 19.094 -31.297 -28.078 1 78.31 223 ILE B N 1
ATOM 5408 C CA . ILE B 1 223 ? 20.016 -30.453 -27.312 1 78.31 223 ILE B CA 1
ATOM 5409 C C . ILE B 1 223 ? 20.391 -29.219 -28.109 1 78.31 223 ILE B C 1
ATOM 5411 O O . ILE B 1 223 ? 20.609 -28.141 -27.547 1 78.31 223 ILE B O 1
ATOM 5415 N N . GLU B 1 224 ? 20.344 -29.375 -29.438 1 81.94 224 GLU B N 1
ATOM 5416 C CA . GLU B 1 224 ? 20.719 -28.25 -30.297 1 81.94 224 GLU B CA 1
ATOM 5417 C C . GLU B 1 224 ? 19.703 -27.109 -30.172 1 81.94 224 GLU B C 1
ATOM 5419 O O . GLU B 1 224 ? 20.094 -25.938 -30.109 1 81.94 224 GLU B O 1
ATOM 5424 N N . TYR B 1 225 ? 18.469 -27.516 -30.172 1 85.12 225 TYR B N 1
ATOM 5425 C CA . TYR B 1 225 ? 17.422 -26.5 -30.047 1 85.12 225 TYR B CA 1
ATOM 5426 C C . TYR B 1 225 ? 17.469 -25.844 -28.672 1 85.12 225 TYR B C 1
ATOM 5428 O O . TYR B 1 225 ? 17.203 -24.641 -28.547 1 85.12 225 TYR B O 1
ATOM 5436 N N . ALA B 1 226 ? 17.797 -26.688 -27.688 1 84.38 226 ALA B N 1
ATOM 5437 C CA . ALA B 1 226 ? 17.922 -26.141 -26.328 1 84.38 226 ALA B CA 1
ATOM 5438 C C . ALA B 1 226 ? 19.078 -25.141 -26.234 1 84.38 226 ALA B C 1
ATOM 5440 O O . ALA B 1 226 ? 18.953 -24.094 -25.594 1 84.38 226 ALA B O 1
ATOM 5441 N N . ALA B 1 227 ? 20.109 -25.469 -26.906 1 86.88 227 ALA B N 1
ATOM 5442 C CA . ALA B 1 227 ? 21.266 -24.594 -26.922 1 86.88 227 ALA B CA 1
ATOM 5443 C C . ALA B 1 227 ? 20.969 -23.281 -27.641 1 86.88 227 ALA B C 1
ATOM 5445 O O . ALA B 1 227 ? 21.406 -22.219 -27.219 1 86.88 227 ALA B O 1
ATOM 5446 N N . LEU B 1 228 ? 20.203 -23.375 -28.688 1 88.44 228 LEU B N 1
ATOM 5447 C CA . LEU B 1 228 ? 19.812 -22.188 -29.438 1 88.44 228 LEU B CA 1
ATOM 5448 C C . LEU B 1 228 ? 18.938 -21.281 -28.594 1 88.44 228 LEU B C 1
ATOM 5450 O O . LEU B 1 228 ? 19.125 -20.062 -28.594 1 88.44 228 LEU B O 1
ATOM 5454 N N . VAL B 1 229 ? 17.969 -21.844 -27.922 1 90.88 229 VAL B N 1
ATOM 5455 C CA . VAL B 1 229 ? 17.047 -21.062 -27.094 1 90.88 229 VAL B CA 1
ATOM 5456 C C . VAL B 1 229 ? 17.812 -20.422 -25.938 1 90.88 229 VAL B C 1
ATOM 5458 O O . VAL B 1 229 ? 17.625 -19.234 -25.641 1 90.88 229 VAL B O 1
ATOM 5461 N N . ILE B 1 230 ? 18.688 -21.188 -25.297 1 91.19 230 ILE B N 1
ATOM 5462 C CA . ILE B 1 230 ? 19.438 -20.688 -24.156 1 91.19 230 ILE B CA 1
ATOM 5463 C C . ILE B 1 230 ? 20.375 -19.562 -24.625 1 91.19 230 ILE B C 1
ATOM 5465 O O . ILE B 1 230 ? 20.438 -18.5 -24.016 1 91.19 230 ILE B O 1
ATOM 5469 N N . GLY B 1 231 ? 21.109 -19.828 -25.672 1 93.44 231 GLY B N 1
ATOM 5470 C CA . GLY B 1 231 ? 22.016 -18.828 -26.219 1 93.44 231 GLY B CA 1
ATOM 5471 C C . GLY B 1 231 ? 21.312 -17.562 -26.672 1 93.44 231 GLY B C 1
ATOM 5472 O O . GLY B 1 231 ? 21.734 -16.453 -26.344 1 93.44 231 GLY B O 1
ATOM 5473 N N . GLY B 1 232 ? 20.266 -17.734 -27.469 1 94.56 232 GLY B N 1
ATOM 5474 C CA . GLY B 1 232 ? 19.484 -16.594 -27.922 1 94.56 232 GLY B CA 1
ATOM 5475 C C . GLY B 1 232 ? 18.875 -15.797 -26.797 1 94.56 232 GLY B C 1
ATOM 5476 O O . GLY B 1 232 ? 18.922 -14.57 -26.797 1 94.56 232 GLY B O 1
ATOM 5477 N N . SER B 1 233 ? 18.266 -16.438 -25.797 1 95.5 233 SER B N 1
ATOM 5478 C CA . SER B 1 233 ? 17.672 -15.773 -24.656 1 95.5 233 SER B CA 1
ATOM 5479 C C . SER B 1 233 ? 18.719 -15.039 -23.828 1 95.5 233 SER B C 1
ATOM 5481 O O . SER B 1 233 ? 18.469 -13.961 -23.297 1 95.5 233 SER B O 1
ATOM 5483 N N . PHE B 1 234 ? 19.891 -15.586 -23.734 1 95.69 234 PHE B N 1
ATOM 5484 C CA . PHE B 1 234 ? 20.969 -14.992 -22.953 1 95.69 234 PHE B CA 1
ATOM 5485 C C . PHE B 1 234 ? 21.375 -13.648 -23.547 1 95.69 234 PHE B C 1
ATOM 5487 O O . PHE B 1 234 ? 21.578 -12.672 -22.828 1 95.69 234 PHE B O 1
ATOM 5494 N N . ILE B 1 235 ? 21.406 -13.617 -24.797 1 96 235 ILE B N 1
ATOM 5495 C CA . ILE B 1 235 ? 21.812 -12.391 -25.5 1 96 235 ILE B CA 1
ATOM 5496 C C . ILE B 1 235 ? 20.703 -11.352 -25.375 1 96 235 ILE B C 1
ATOM 5498 O O . ILE B 1 235 ? 20.969 -10.188 -25.047 1 96 235 ILE B O 1
ATOM 5502 N N . ILE B 1 236 ? 19.516 -11.758 -25.609 1 96.06 236 ILE B N 1
ATOM 5503 C CA . ILE B 1 236 ? 18.375 -10.844 -25.594 1 96.06 236 ILE B CA 1
ATOM 5504 C C . ILE B 1 236 ? 18.156 -10.305 -24.188 1 96.06 236 ILE B C 1
ATOM 5506 O O . ILE B 1 236 ? 18.047 -9.086 -23.984 1 96.06 236 ILE B O 1
ATOM 5510 N N . GLU B 1 237 ? 18.125 -11.148 -23.203 1 95.06 237 GLU B N 1
ATOM 5511 C CA . GLU B 1 237 ? 17.922 -10.742 -21.812 1 95.06 237 GLU B CA 1
ATOM 5512 C C . GLU B 1 237 ? 19.125 -9.961 -21.297 1 95.06 237 GLU B C 1
ATOM 5514 O O . GLU B 1 237 ? 18.984 -9.07 -20.453 1 95.06 237 GLU B O 1
ATOM 5519 N N . GLY B 1 238 ? 20.281 -10.375 -21.812 1 96.69 238 GLY B N 1
ATOM 5520 C CA . GLY B 1 238 ? 21.469 -9.609 -21.469 1 96.69 238 GLY B CA 1
ATOM 5521 C C . GLY B 1 238 ? 21.391 -8.156 -21.906 1 96.69 238 GLY B C 1
ATOM 5522 O O . GLY B 1 238 ? 21.812 -7.262 -21.172 1 96.69 238 GLY B O 1
ATOM 5523 N N . ALA B 1 239 ? 20.875 -7.961 -23.047 1 96.38 239 ALA B N 1
ATOM 5524 C CA . ALA B 1 239 ? 20.703 -6.602 -23.562 1 96.38 239 ALA B CA 1
ATOM 5525 C C . ALA B 1 239 ? 19.719 -5.816 -22.703 1 96.38 239 ALA B C 1
ATOM 5527 O O . ALA B 1 239 ? 19.938 -4.645 -22.391 1 96.38 239 ALA B O 1
ATOM 5528 N N . SER B 1 240 ? 18.656 -6.434 -22.344 1 96.5 240 SER B N 1
ATOM 5529 C CA . SER B 1 240 ? 17.672 -5.801 -21.469 1 96.5 240 SER B CA 1
ATOM 5530 C C . SER B 1 240 ? 18.297 -5.453 -20.125 1 96.5 240 SER B C 1
ATOM 5532 O O . SER B 1 240 ? 18.031 -4.383 -19.562 1 96.5 240 SER B O 1
ATOM 5534 N N . LEU B 1 241 ? 19.094 -6.305 -19.594 1 97.19 241 LEU B N 1
ATOM 5535 C CA . LEU B 1 241 ? 19.734 -6.102 -18.297 1 97.19 241 LEU B CA 1
ATOM 5536 C C . LEU B 1 241 ? 20.641 -4.867 -18.328 1 97.19 241 LEU B C 1
ATOM 5538 O O . LEU B 1 241 ? 20.641 -4.09 -17.375 1 97.19 241 LEU B O 1
ATOM 5542 N N . VAL B 1 242 ? 21.328 -4.723 -19.391 1 97.12 242 VAL B N 1
ATOM 5543 C CA . VAL B 1 242 ? 22.234 -3.586 -19.516 1 97.12 242 VAL B CA 1
ATOM 5544 C C . VAL B 1 242 ? 21.438 -2.283 -19.484 1 97.12 242 VAL B C 1
ATOM 5546 O O . VAL B 1 242 ? 21.828 -1.328 -18.797 1 97.12 242 VAL B O 1
ATOM 5549 N N . VAL B 1 243 ? 20.359 -2.223 -20.172 1 96.12 243 VAL B N 1
ATOM 5550 C CA . VAL B 1 243 ? 19.516 -1.033 -20.188 1 96.12 243 VAL B CA 1
ATOM 5551 C C . VAL B 1 243 ? 18.953 -0.77 -18.797 1 96.12 243 VAL B C 1
ATOM 5553 O O . VAL B 1 243 ? 18.891 0.379 -18.359 1 96.12 243 VAL B O 1
ATOM 5556 N N . ALA B 1 244 ? 18.578 -1.812 -18.141 1 95.81 244 ALA B N 1
ATOM 5557 C CA . ALA B 1 244 ? 18.016 -1.673 -16.797 1 95.81 244 ALA B CA 1
ATOM 5558 C C . ALA B 1 244 ? 19.078 -1.177 -15.82 1 95.81 244 ALA B C 1
ATOM 5560 O O . ALA B 1 244 ? 18.781 -0.343 -14.961 1 95.81 244 ALA B O 1
ATOM 5561 N N . ILE B 1 245 ? 20.25 -1.661 -15.945 1 96 245 ILE B N 1
ATOM 5562 C CA . ILE B 1 245 ? 21.344 -1.232 -15.078 1 96 245 ILE B CA 1
ATOM 5563 C C . ILE B 1 245 ? 21.594 0.259 -15.273 1 96 245 ILE B C 1
ATOM 5565 O O . ILE B 1 245 ? 21.828 0.989 -14.305 1 96 245 ILE B O 1
ATOM 5569 N N . HIS B 1 246 ? 21.5 0.696 -16.469 1 94.62 246 HIS B N 1
ATOM 5570 C CA . HIS B 1 246 ? 21.703 2.111 -16.766 1 94.62 246 HIS B CA 1
ATOM 5571 C C . HIS B 1 246 ? 20.594 2.963 -16.141 1 94.62 246 HIS B C 1
ATOM 5573 O O . HIS B 1 246 ? 20.859 4.055 -15.633 1 94.62 246 HIS B O 1
ATOM 5579 N N . ALA B 1 247 ? 19.453 2.498 -16.203 1 92.38 247 ALA B N 1
ATOM 5580 C CA . ALA B 1 247 ? 18.328 3.221 -15.625 1 92.38 247 ALA B CA 1
ATOM 5581 C C . ALA B 1 247 ? 18.469 3.338 -14.109 1 92.38 247 ALA B C 1
ATOM 5583 O O . ALA B 1 247 ? 18.234 4.398 -13.539 1 92.38 247 ALA B O 1
ATOM 5584 N N . VAL B 1 248 ? 18.875 2.285 -13.492 1 93.38 248 VAL B N 1
ATOM 5585 C CA . VAL B 1 248 ? 19.047 2.275 -12.047 1 93.38 248 VAL B CA 1
ATOM 5586 C C . VAL B 1 248 ? 20.219 3.188 -11.656 1 93.38 248 VAL B C 1
ATOM 5588 O O . VAL B 1 248 ? 20.141 3.902 -10.656 1 93.38 248 VAL B O 1
ATOM 5591 N N . ARG B 1 249 ? 21.234 3.148 -12.438 1 93 249 ARG B N 1
ATOM 5592 C CA . ARG B 1 249 ? 22.391 4.012 -12.18 1 93 249 ARG B CA 1
ATOM 5593 C C . ARG B 1 249 ? 22 5.484 -12.266 1 93 249 ARG B C 1
ATOM 5595 O O . ARG B 1 249 ? 22.422 6.293 -11.445 1 93 249 ARG B O 1
ATOM 5602 N N . LYS B 1 250 ? 21.219 5.789 -13.211 1 89.12 250 LYS B N 1
ATOM 5603 C CA . LYS B 1 250 ? 20.766 7.168 -13.359 1 89.12 250 LYS B CA 1
ATOM 5604 C C . LYS B 1 250 ? 19.828 7.566 -12.227 1 89.12 250 LYS B C 1
ATOM 5606 O O . LYS B 1 250 ? 19.859 8.711 -11.758 1 89.12 250 LYS B O 1
ATOM 5611 N N . GLY B 1 251 ? 19.016 6.641 -11.859 1 85.44 251 GLY B N 1
ATOM 5612 C CA . GLY B 1 251 ? 18.156 6.902 -10.711 1 85.44 251 GLY B CA 1
ATOM 5613 C C . GLY B 1 251 ? 18.938 7.125 -9.43 1 85.44 251 GLY B C 1
ATOM 5614 O O . GLY B 1 251 ? 18.609 8.031 -8.656 1 85.44 251 GLY B O 1
ATOM 5615 N N . ALA B 1 252 ? 19.891 6.324 -9.242 1 86.69 252 ALA B N 1
ATOM 5616 C CA . ALA B 1 252 ? 20.734 6.457 -8.062 1 86.69 252 ALA B CA 1
ATOM 5617 C C . ALA B 1 252 ? 21.453 7.801 -8.055 1 86.69 252 ALA B C 1
ATOM 5619 O O . ALA B 1 252 ? 21.547 8.461 -7.016 1 86.69 252 ALA B O 1
ATOM 5620 N N . ALA B 1 253 ? 21.922 8.234 -9.18 1 84.56 253 ALA B N 1
ATOM 5621 C CA . ALA B 1 253 ? 22.625 9.508 -9.312 1 84.56 253 ALA B CA 1
ATOM 5622 C C . ALA B 1 253 ? 21.688 10.68 -9.016 1 84.56 253 ALA B C 1
ATOM 5624 O O . ALA B 1 253 ? 22.094 11.664 -8.391 1 84.56 253 ALA B O 1
ATOM 5625 N N . ALA B 1 254 ? 20.516 10.523 -9.422 1 77.25 254 ALA B N 1
ATOM 5626 C CA . ALA B 1 254 ? 19.531 11.586 -9.219 1 77.25 254 ALA B CA 1
ATOM 5627 C C . ALA B 1 254 ? 19.219 11.766 -7.734 1 77.25 254 ALA B C 1
ATOM 5629 O O . ALA B 1 254 ? 18.922 12.875 -7.289 1 77.25 254 ALA B O 1
ATOM 5630 N N . GLU B 1 255 ? 19.312 10.688 -7.016 1 76.81 255 GLU B N 1
ATOM 5631 C CA . GLU B 1 255 ? 19 10.75 -5.59 1 76.81 255 GLU B CA 1
ATOM 5632 C C . GLU B 1 255 ? 20.266 10.883 -4.75 1 76.81 255 GLU B C 1
ATOM 5634 O O . GLU B 1 255 ? 20.203 10.906 -3.52 1 76.81 255 GLU B O 1
ATOM 5639 N N . GLY B 1 256 ? 21.391 10.945 -5.363 1 76.31 256 GLY B N 1
ATOM 5640 C CA . GLY B 1 256 ? 22.656 11.102 -4.66 1 76.31 256 GLY B CA 1
ATOM 5641 C C . GLY B 1 256 ? 23.031 9.883 -3.828 1 76.31 256 GLY B C 1
ATOM 5642 O O . GLY B 1 256 ? 23.578 10.023 -2.734 1 76.31 256 GLY B O 1
ATOM 5643 N N . MET B 1 257 ? 22.594 8.766 -4.273 1 78.44 257 MET B N 1
ATOM 5644 C CA . MET B 1 257 ? 22.859 7.527 -3.549 1 78.44 257 MET B CA 1
ATOM 5645 C C . MET B 1 257 ? 23.812 6.633 -4.332 1 78.44 257 MET B C 1
ATOM 5647 O O . MET B 1 257 ? 23.969 6.797 -5.543 1 78.44 257 MET B O 1
ATOM 5651 N N . LYS B 1 258 ? 24.469 5.816 -3.566 1 87.69 258 LYS B N 1
ATOM 5652 C CA . LYS B 1 258 ? 25.234 4.762 -4.211 1 87.69 258 LYS B CA 1
ATOM 5653 C C . LYS B 1 258 ? 24.328 3.719 -4.848 1 87.69 258 LYS B C 1
ATOM 5655 O O . LYS B 1 258 ? 23.172 3.561 -4.438 1 87.69 258 LYS B O 1
ATOM 5660 N N . PHE B 1 259 ? 24.891 3.041 -5.809 1 91.44 259 PHE B N 1
ATOM 5661 C CA . PHE B 1 259 ? 24.141 2.037 -6.562 1 91.44 259 PHE B CA 1
ATOM 5662 C C . PHE B 1 259 ? 23.547 0.998 -5.629 1 91.44 259 PHE B C 1
ATOM 5664 O O . PHE B 1 259 ? 22.344 0.73 -5.688 1 91.44 259 PHE B O 1
ATOM 5671 N N . ARG B 1 260 ? 24.234 0.468 -4.668 1 89.88 260 ARG B N 1
ATOM 5672 C CA . ARG B 1 260 ? 23.781 -0.581 -3.76 1 89.88 260 ARG B CA 1
ATOM 5673 C C . ARG B 1 260 ? 22.703 -0.061 -2.824 1 89.88 260 ARG B C 1
ATOM 5675 O O . ARG B 1 260 ? 21.719 -0.759 -2.555 1 89.88 260 ARG B O 1
ATOM 5682 N N . ASP B 1 261 ? 22.844 1.092 -2.443 1 86 261 ASP B N 1
ATOM 5683 C CA . ASP B 1 261 ? 21.859 1.69 -1.547 1 86 261 ASP B CA 1
ATOM 5684 C C . ASP B 1 261 ? 20.547 1.955 -2.273 1 86 261 ASP B C 1
ATOM 5686 O O . ASP B 1 261 ? 19.469 1.803 -1.695 1 86 261 ASP B O 1
ATOM 5690 N N . TYR B 1 262 ? 20.734 2.316 -3.521 1 85.44 262 TYR B N 1
ATOM 5691 C CA . TYR B 1 262 ? 19.547 2.596 -4.328 1 85.44 262 TYR B CA 1
ATOM 5692 C C . TYR B 1 262 ? 18.75 1.326 -4.566 1 85.44 262 TYR B C 1
ATOM 5694 O O . TYR B 1 262 ? 17.516 1.359 -4.578 1 85.44 262 TYR B O 1
ATOM 5702 N N . VAL B 1 263 ? 19.391 0.27 -4.715 1 90.88 263 VAL B N 1
ATOM 5703 C CA . VAL B 1 263 ? 18.719 -1.003 -4.953 1 90.88 263 VAL B CA 1
ATOM 5704 C C . VAL B 1 263 ? 17.969 -1.432 -3.695 1 90.88 263 VAL B C 1
ATOM 5706 O O . VAL B 1 263 ? 16.859 -1.957 -3.779 1 90.88 263 VAL B O 1
ATOM 5709 N N . TRP B 1 264 ? 18.453 -1.147 -2.553 1 84.25 264 TRP B N 1
ATOM 5710 C CA . TRP B 1 264 ? 17.859 -1.596 -1.298 1 84.25 264 TRP B CA 1
ATOM 5711 C C . TRP B 1 264 ? 16.828 -0.59 -0.792 1 84.25 264 TRP B C 1
ATOM 5713 O O . TRP B 1 264 ? 15.805 -0.975 -0.224 1 84.25 264 TRP B O 1
ATOM 5723 N N . ARG B 1 265 ? 17.094 0.772 -1.051 1 77.62 265 ARG B N 1
ATOM 5724 C CA . ARG B 1 265 ? 16.281 1.776 -0.385 1 77.62 265 ARG B CA 1
ATOM 5725 C C . ARG B 1 265 ? 15.797 2.836 -1.374 1 77.62 265 ARG B C 1
ATOM 5727 O O . ARG B 1 265 ? 15.164 3.816 -0.981 1 77.62 265 ARG B O 1
ATOM 5734 N N . GLY B 1 266 ? 16.156 2.586 -2.564 1 76.75 266 GLY B N 1
ATOM 5735 C CA . GLY B 1 266 ? 15.781 3.607 -3.531 1 76.75 266 GLY B CA 1
ATOM 5736 C C . GLY B 1 266 ? 14.281 3.779 -3.67 1 76.75 266 GLY B C 1
ATOM 5737 O O . GLY B 1 266 ? 13.516 2.914 -3.248 1 76.75 266 GLY B O 1
ATOM 5738 N N . HIS B 1 267 ? 13.938 4.844 -4.324 1 76.25 267 HIS B N 1
ATOM 5739 C CA . HIS B 1 26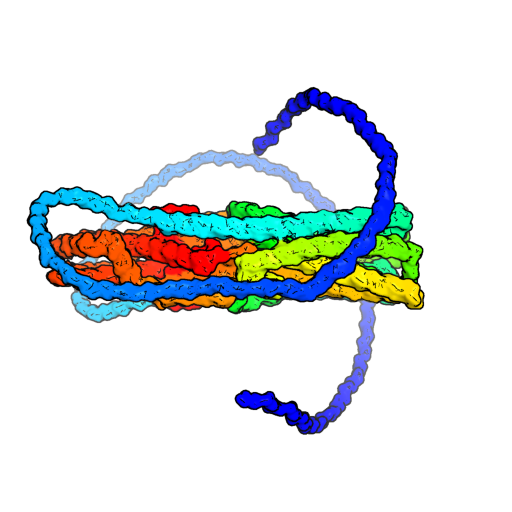7 ? 12.539 5.238 -4.328 1 76.25 267 HIS B CA 1
ATOM 5740 C C . HIS B 1 267 ? 11.805 4.656 -5.531 1 76.25 267 HIS B C 1
ATOM 5742 O O . HIS B 1 267 ? 10.57 4.594 -5.539 1 76.25 267 HIS B O 1
ATOM 5748 N N . ASP B 1 268 ? 12.531 4.281 -6.543 1 82.12 268 ASP B N 1
ATOM 5749 C CA . ASP B 1 268 ? 11.836 3.754 -7.711 1 82.12 268 ASP B CA 1
ATOM 5750 C C . ASP B 1 268 ? 11.859 2.229 -7.727 1 82.12 268 ASP B C 1
ATOM 5752 O O . ASP B 1 268 ? 12.914 1.622 -7.941 1 82.12 268 ASP B O 1
ATOM 5756 N N . PRO B 1 269 ? 10.727 1.656 -7.59 1 87 269 PRO B N 1
ATOM 5757 C CA . PRO B 1 269 ? 10.688 0.194 -7.523 1 87 269 PRO B CA 1
ATOM 5758 C C . PRO B 1 269 ? 10.742 -0.461 -8.898 1 87 269 PRO B C 1
ATOM 5760 O O . PRO B 1 269 ? 11.172 -1.609 -9.023 1 87 269 PRO B O 1
ATOM 5763 N N . THR B 1 270 ? 10.375 0.21 -9.914 1 89.94 270 THR B N 1
ATOM 5764 C CA . THR B 1 270 ? 10.156 -0.4 -11.219 1 89.94 270 THR B CA 1
ATOM 5765 C C . THR B 1 270 ? 11.492 -0.752 -11.875 1 89.94 270 THR B C 1
ATOM 5767 O O . THR B 1 270 ? 11.695 -1.888 -12.312 1 89.94 270 THR B O 1
ATOM 5770 N N . ALA B 1 271 ? 12.391 0.238 -11.859 1 90.81 271 ALA B N 1
ATOM 5771 C CA . ALA B 1 271 ? 13.688 -0.011 -12.492 1 90.81 271 ALA B CA 1
ATOM 5772 C C . ALA B 1 271 ? 14.453 -1.109 -11.758 1 90.81 271 ALA B C 1
ATOM 5774 O O . ALA B 1 271 ? 15.086 -1.959 -12.383 1 90.81 271 ALA B O 1
ATOM 5775 N N . VAL B 1 272 ? 14.367 -1.11 -10.523 1 93.31 272 VAL B N 1
ATOM 5776 C CA . VAL B 1 272 ? 15.055 -2.107 -9.711 1 93.31 272 VAL B CA 1
ATOM 5777 C C . VAL B 1 272 ? 14.438 -3.482 -9.945 1 93.31 272 VAL B C 1
ATOM 5779 O O . VAL B 1 272 ? 15.148 -4.484 -10.016 1 93.31 272 VAL B O 1
ATOM 5782 N N . ALA B 1 273 ? 13.148 -3.531 -10.07 1 94.75 273 ALA B N 1
ATOM 5783 C CA . ALA B 1 273 ? 12.469 -4.797 -10.336 1 94.75 273 ALA B CA 1
ATOM 5784 C C . ALA B 1 273 ? 12.898 -5.379 -11.672 1 94.75 273 ALA B C 1
ATOM 5786 O O . ALA B 1 273 ? 13.234 -6.562 -11.766 1 94.75 273 ALA B O 1
ATOM 5787 N N . VAL B 1 274 ? 12.93 -4.543 -12.672 1 94.94 274 VAL B N 1
ATOM 5788 C CA . VAL B 1 274 ? 13.32 -5 -14 1 94.94 274 VAL B CA 1
ATOM 5789 C C . VAL B 1 274 ? 14.773 -5.484 -13.969 1 94.94 274 VAL B C 1
ATOM 5791 O O . VAL B 1 274 ? 15.086 -6.551 -14.508 1 94.94 274 VAL B O 1
ATOM 5794 N N . MET B 1 275 ? 15.625 -4.75 -13.367 1 96.25 275 MET B N 1
ATOM 5795 C CA . MET B 1 275 ? 17.047 -5.098 -13.312 1 96.25 275 MET B CA 1
ATOM 5796 C C . MET B 1 275 ? 17.25 -6.418 -12.578 1 96.25 275 MET B C 1
ATOM 5798 O O . MET B 1 275 ? 17.984 -7.285 -13.055 1 96.25 275 MET B O 1
ATOM 5802 N N . THR B 1 276 ? 16.625 -6.543 -11.477 1 95.69 276 THR B N 1
ATOM 5803 C CA . THR B 1 276 ? 16.812 -7.746 -10.664 1 95.69 276 THR B CA 1
ATOM 5804 C C . THR B 1 276 ? 16.203 -8.961 -11.359 1 95.69 276 THR B C 1
ATOM 5806 O O . THR B 1 276 ? 16.766 -10.055 -11.312 1 95.69 276 THR B O 1
ATOM 5809 N N . GLU B 1 277 ? 15.062 -8.805 -11.93 1 94.25 277 GLU B N 1
ATOM 5810 C CA . GLU B 1 277 ? 14.43 -9.891 -12.672 1 94.25 277 GLU B CA 1
ATOM 5811 C C . GLU B 1 277 ? 15.289 -10.312 -13.859 1 94.25 277 GLU B C 1
ATOM 5813 O O . GLU B 1 277 ? 15.547 -11.5 -14.062 1 94.25 277 GLU B O 1
ATOM 5818 N N . ASP B 1 278 ? 15.719 -9.297 -14.633 1 95.25 278 ASP B N 1
ATOM 5819 C CA . ASP B 1 278 ? 16.594 -9.594 -15.773 1 95.25 278 ASP B CA 1
ATOM 5820 C C . ASP B 1 278 ? 17.906 -10.195 -15.305 1 95.25 278 ASP B C 1
ATOM 5822 O O . ASP B 1 278 ? 18.469 -11.07 -15.977 1 95.25 278 ASP B O 1
ATOM 5826 N N . GLY B 1 279 ? 18.391 -9.695 -14.227 1 96.38 279 GLY B N 1
ATOM 5827 C CA . GLY B 1 279 ? 19.594 -10.281 -13.656 1 96.38 279 GLY B CA 1
ATOM 5828 C C . GLY B 1 279 ? 19.422 -11.742 -13.273 1 96.38 279 GLY B C 1
ATOM 5829 O O . GLY B 1 279 ? 20.297 -12.562 -13.539 1 96.38 279 GLY B O 1
ATOM 5830 N N . ALA B 1 280 ? 18.359 -12.008 -12.695 1 95.5 280 ALA B N 1
ATOM 5831 C CA . ALA B 1 280 ? 18.031 -13.391 -12.344 1 95.5 280 ALA B CA 1
ATOM 5832 C C . ALA B 1 280 ? 17.859 -14.25 -13.594 1 95.5 280 ALA B C 1
ATOM 5834 O O . ALA B 1 280 ? 18.281 -15.414 -13.617 1 95.5 280 ALA B O 1
ATOM 5835 N N . ALA B 1 281 ? 17.203 -13.68 -14.562 1 94.19 281 ALA B N 1
ATOM 5836 C CA . ALA B 1 281 ? 16.984 -14.406 -15.812 1 94.19 281 ALA B CA 1
ATOM 5837 C C . ALA B 1 281 ? 18.312 -14.766 -16.484 1 94.19 281 ALA B C 1
ATOM 5839 O O . ALA B 1 281 ? 18.531 -15.914 -16.875 1 94.19 281 ALA B O 1
ATOM 5840 N N . VAL B 1 282 ? 19.219 -13.844 -16.578 1 96.06 282 VAL B N 1
ATOM 5841 C CA . VAL B 1 282 ? 20.516 -14.055 -17.219 1 96.06 282 VAL B CA 1
ATOM 5842 C C . VAL B 1 282 ? 21.328 -15.062 -16.422 1 96.06 282 VAL B C 1
ATOM 5844 O O . VAL B 1 282 ? 21.938 -15.977 -16.984 1 96.06 282 VAL B O 1
ATOM 5847 N N . THR B 1 283 ? 21.312 -14.906 -15.109 1 96.62 283 THR B N 1
ATOM 5848 C CA . THR B 1 283 ? 22.016 -15.852 -14.242 1 96.62 283 THR B CA 1
ATOM 5849 C C . THR B 1 283 ? 21.406 -17.25 -14.367 1 96.62 283 THR B C 1
ATOM 5851 O O . THR B 1 283 ? 22.125 -18.25 -14.406 1 96.62 283 THR B O 1
ATOM 5854 N N . GLY B 1 284 ? 20.156 -17.266 -14.398 1 94.25 284 GLY B N 1
ATOM 5855 C CA . GLY B 1 284 ? 19.469 -18.531 -14.578 1 94.25 284 GLY B CA 1
ATOM 5856 C C . GLY B 1 284 ? 19.797 -19.234 -15.883 1 94.25 284 GLY B C 1
ATOM 5857 O O . GLY B 1 284 ? 19.984 -20.453 -15.914 1 94.25 284 GLY B O 1
ATOM 5858 N N . LEU B 1 285 ? 19.875 -18.469 -16.922 1 93.44 285 LEU B N 1
ATOM 5859 C CA . LEU B 1 285 ? 20.234 -19.016 -18.234 1 93.44 285 LEU B CA 1
ATOM 5860 C C . LEU B 1 285 ? 21.672 -19.531 -18.219 1 93.44 285 LEU B C 1
ATOM 5862 O O . LEU B 1 285 ? 21.969 -20.562 -18.844 1 93.44 285 LEU B O 1
ATOM 5866 N N . ALA B 1 286 ? 22.516 -18.875 -17.531 1 95.5 286 ALA B N 1
ATOM 5867 C CA . ALA B 1 286 ? 23.891 -19.344 -17.406 1 95.5 286 ALA B CA 1
ATOM 5868 C C . ALA B 1 286 ? 23.953 -20.672 -16.656 1 95.5 286 ALA B C 1
ATOM 5870 O O . ALA B 1 286 ? 24.688 -21.578 -17.047 1 95.5 286 ALA B O 1
ATOM 5871 N N . ILE B 1 287 ? 23.172 -20.75 -15.641 1 94.5 287 ILE B N 1
ATOM 5872 C CA . ILE B 1 287 ? 23.125 -21.984 -14.859 1 94.5 287 ILE B CA 1
ATOM 5873 C C . ILE B 1 287 ? 22.531 -23.094 -15.711 1 94.5 287 ILE B C 1
ATOM 5875 O O . ILE B 1 287 ? 23.031 -24.219 -15.719 1 94.5 287 ILE B O 1
ATOM 5879 N N . ALA B 1 288 ? 21.438 -22.781 -16.375 1 90.44 288 ALA B N 1
ATOM 5880 C CA . ALA B 1 288 ? 20.812 -23.766 -17.25 1 90.44 288 ALA B CA 1
ATOM 5881 C C . ALA B 1 288 ? 21.781 -24.219 -18.344 1 90.44 288 ALA B C 1
ATOM 5883 O O . ALA B 1 288 ? 21.844 -25.406 -18.656 1 90.44 288 ALA B O 1
ATOM 5884 N N . GLY B 1 289 ? 22.562 -23.297 -18.922 1 91.12 289 GLY B N 1
ATOM 5885 C CA . GLY B 1 289 ? 23.562 -23.641 -19.906 1 91.12 289 GLY B CA 1
ATOM 5886 C C . GLY B 1 289 ? 24.656 -24.547 -19.359 1 91.12 289 GLY B C 1
ATOM 5887 O O . GLY B 1 289 ? 25.062 -25.516 -20 1 91.12 289 GLY B O 1
ATOM 5888 N N . ALA B 1 290 ? 25.047 -24.219 -18.188 1 93.25 290 ALA B N 1
ATOM 5889 C CA . ALA B 1 290 ? 26.062 -25.031 -17.531 1 93.25 290 ALA B CA 1
ATOM 5890 C C . ALA B 1 290 ? 25.547 -26.438 -17.25 1 93.25 290 ALA B C 1
ATOM 5892 O O . ALA B 1 290 ? 26.297 -27.406 -17.391 1 93.25 290 ALA B O 1
ATOM 5893 N N . SER B 1 291 ? 24.344 -26.516 -16.859 1 90.06 291 SER B N 1
ATOM 5894 C CA . SER B 1 291 ? 23.734 -27.812 -16.578 1 90.06 291 SER B CA 1
ATOM 5895 C C . SER B 1 291 ? 23.625 -28.641 -17.859 1 90.06 291 SER B C 1
ATOM 5897 O O . SER B 1 291 ? 23.844 -29.859 -17.828 1 90.06 291 SER B O 1
ATOM 5899 N N . LEU B 1 292 ? 23.25 -28 -18.906 1 86.69 292 LEU B N 1
ATOM 5900 C CA . LEU B 1 292 ? 23.125 -28.703 -20.188 1 86.69 292 LEU B CA 1
ATOM 5901 C C . LEU B 1 292 ? 24.484 -29.234 -20.641 1 86.69 292 LEU B C 1
ATOM 5903 O O . LEU B 1 292 ? 24.594 -30.359 -21.141 1 86.69 292 LEU B O 1
ATOM 5907 N N . VAL B 1 293 ? 25.484 -28.422 -20.484 1 89.06 293 VAL B N 1
ATOM 5908 C CA . VAL B 1 293 ? 26.828 -28.828 -20.859 1 89.06 293 VAL B CA 1
ATOM 5909 C C . VAL B 1 293 ? 27.281 -30 -19.969 1 89.06 293 VAL B C 1
ATOM 5911 O O . VAL B 1 293 ? 27.906 -30.938 -20.453 1 89.06 293 VAL B O 1
ATOM 5914 N N . ALA B 1 294 ? 26.906 -29.906 -18.75 1 90.56 294 ALA B N 1
ATOM 5915 C CA . ALA B 1 294 ? 27.266 -30.984 -17.812 1 90.56 294 ALA B CA 1
ATOM 5916 C C . ALA B 1 294 ? 26.578 -32.281 -18.203 1 90.56 294 ALA B C 1
ATOM 5918 O O . ALA B 1 294 ? 27.172 -33.375 -18.125 1 90.56 294 ALA B O 1
ATOM 5919 N N . VAL B 1 295 ? 25.359 -32.188 -18.656 1 86.31 295 VAL B N 1
ATOM 5920 C CA . VAL B 1 295 ? 24.625 -33.375 -19.094 1 86.31 295 VAL B CA 1
ATOM 5921 C C . VAL B 1 295 ? 25.281 -33.969 -20.328 1 86.31 295 VAL B C 1
ATOM 5923 O O . VAL B 1 295 ? 25.453 -35.188 -20.438 1 86.31 295 VAL B O 1
ATOM 5926 N N . ASN B 1 296 ? 25.688 -33.062 -21.219 1 85.19 296 ASN B N 1
ATOM 5927 C CA . ASN B 1 296 ? 26.266 -33.5 -22.469 1 85.19 296 ASN B CA 1
ATOM 5928 C C . ASN B 1 296 ? 27.656 -34.125 -22.266 1 85.19 296 ASN B C 1
ATOM 5930 O O . ASN B 1 296 ? 28 -35.125 -22.922 1 85.19 296 ASN B O 1
ATOM 5934 N N . VAL B 1 297 ? 28.375 -33.625 -21.359 1 89.06 297 VAL B N 1
ATOM 5935 C CA . VAL B 1 297 ? 29.75 -34.062 -21.156 1 89.06 297 VAL B CA 1
ATOM 5936 C C . VAL B 1 297 ? 29.75 -35.312 -20.266 1 89.06 297 VAL B C 1
ATOM 5938 O O . VAL B 1 297 ? 30.516 -36.25 -20.5 1 89.06 297 VAL B O 1
ATOM 5941 N N . THR B 1 298 ? 28.922 -35.344 -19.266 1 89.25 298 THR B N 1
ATOM 5942 C CA . THR B 1 298 ? 28.953 -36.438 -18.297 1 89.25 298 THR B CA 1
ATOM 5943 C C . THR B 1 298 ? 27.969 -37.531 -18.703 1 89.25 298 THR B C 1
ATOM 5945 O O . THR B 1 298 ? 28.094 -38.688 -18.266 1 89.25 298 THR B O 1
ATOM 5948 N N . GLY B 1 299 ? 26.906 -37.281 -19.406 1 84.12 299 GLY B N 1
ATOM 5949 C CA . GLY B 1 299 ? 25.844 -38.219 -19.75 1 84.12 299 GLY B CA 1
ATOM 5950 C C . GLY B 1 299 ? 24.812 -38.375 -18.656 1 84.12 299 GLY B C 1
ATOM 5951 O O . GLY B 1 299 ? 23.859 -39.125 -18.812 1 84.12 299 GLY B O 1
ATOM 5952 N N . ASN B 1 300 ? 25.078 -37.75 -17.578 1 86 300 ASN B N 1
ATOM 5953 C CA . ASN B 1 300 ? 24.156 -37.812 -16.453 1 86 300 ASN B CA 1
ATOM 5954 C C . ASN B 1 300 ? 23.047 -36.781 -16.594 1 86 300 ASN B C 1
ATOM 5956 O O . ASN B 1 300 ? 23.281 -35.562 -16.422 1 86 300 ASN B O 1
ATOM 5960 N N . ALA B 1 301 ? 21.812 -37.219 -16.781 1 85.19 301 ALA B N 1
ATOM 5961 C CA . ALA B 1 301 ? 20.656 -36.375 -17.062 1 85.19 301 ALA B CA 1
ATOM 5962 C C . ALA B 1 301 ? 20.188 -35.656 -15.797 1 85.19 301 ALA B C 1
ATOM 5964 O O . ALA B 1 301 ? 19.391 -34.719 -15.867 1 85.19 301 ALA B O 1
ATOM 5965 N N . MET B 1 302 ? 20.797 -36.031 -14.641 1 86.19 302 MET B N 1
ATOM 5966 C CA . MET B 1 302 ? 20.328 -35.469 -13.375 1 86.19 302 MET B CA 1
ATOM 5967 C C . MET B 1 302 ? 20.766 -34.031 -13.242 1 86.19 302 MET B C 1
ATOM 5969 O O . MET B 1 302 ? 20.188 -33.25 -12.453 1 86.19 302 MET B O 1
ATOM 5973 N N . TYR B 1 303 ? 21.656 -33.594 -13.992 1 86.5 303 TYR B N 1
ATOM 5974 C CA . TYR B 1 303 ? 22.156 -32.219 -13.891 1 86.5 303 TYR B CA 1
ATOM 5975 C C . TYR B 1 303 ? 21.125 -31.234 -14.383 1 86.5 303 TYR B C 1
ATOM 5977 O O . TYR B 1 303 ? 21.109 -30.078 -13.945 1 86.5 303 TYR B O 1
ATOM 5985 N N . ASP B 1 304 ? 20.281 -31.609 -15.266 1 85.56 304 ASP B N 1
ATOM 5986 C CA . ASP B 1 304 ? 19.266 -30.719 -15.797 1 85.56 304 ASP B CA 1
ATOM 5987 C C . ASP B 1 304 ? 18.219 -30.375 -14.734 1 85.56 304 ASP B C 1
ATOM 5989 O O . ASP B 1 304 ? 18 -29.203 -14.43 1 85.56 304 ASP B O 1
ATOM 5993 N N . PRO B 1 305 ? 17.688 -31.391 -14.062 1 86.94 305 PRO B N 1
ATOM 5994 C CA . PRO B 1 305 ? 16.734 -31.047 -13.008 1 86.94 305 PRO B CA 1
ATOM 5995 C C . PRO B 1 305 ? 17.391 -30.328 -11.836 1 86.94 305 PRO B C 1
ATOM 5997 O O . PRO B 1 305 ? 16.766 -29.484 -11.188 1 86.94 305 PRO B O 1
ATOM 6000 N N . ILE B 1 306 ? 18.531 -30.594 -11.539 1 89.62 306 ILE B N 1
ATOM 6001 C CA . ILE B 1 306 ? 19.234 -29.891 -10.484 1 89.62 306 ILE B CA 1
ATOM 6002 C C . ILE B 1 306 ? 19.406 -28.422 -10.867 1 89.62 306 ILE B C 1
ATOM 6004 O O . ILE B 1 306 ? 19.203 -27.531 -10.039 1 89.62 306 ILE B O 1
ATOM 6008 N N . GLY B 1 307 ? 19.828 -28.188 -12.086 1 89.94 307 GLY B N 1
ATOM 6009 C CA . GLY B 1 307 ? 19.906 -26.828 -12.57 1 89.94 307 GLY B CA 1
ATOM 6010 C C . GLY B 1 307 ? 18.594 -26.078 -12.461 1 89.94 307 GLY B C 1
ATOM 6011 O O . GLY B 1 307 ? 18.562 -24.906 -12.078 1 89.94 307 GLY B O 1
ATOM 6012 N N . SER B 1 308 ? 17.516 -26.719 -12.719 1 89.19 308 SER B N 1
ATOM 6013 C CA . SER B 1 308 ? 16.188 -26.125 -12.625 1 89.19 308 SER B CA 1
ATOM 6014 C C . SER B 1 308 ? 15.852 -25.766 -11.188 1 89.19 308 SER B C 1
ATOM 6016 O O . SER B 1 308 ? 15.258 -24.703 -10.93 1 89.19 308 SER B O 1
ATOM 6018 N N . ILE B 1 309 ? 16.234 -26.562 -10.242 1 91.62 309 ILE B N 1
ATOM 6019 C CA . ILE B 1 309 ? 15.961 -26.312 -8.828 1 91.62 309 ILE B CA 1
ATOM 6020 C C . ILE B 1 309 ? 16.766 -25.109 -8.359 1 91.62 309 ILE B C 1
ATOM 6022 O O . ILE B 1 309 ? 16.266 -24.25 -7.637 1 91.62 309 ILE B O 1
ATOM 6026 N N . ILE B 1 310 ? 17.938 -25.031 -8.797 1 94.06 310 ILE B N 1
ATOM 6027 C CA . ILE B 1 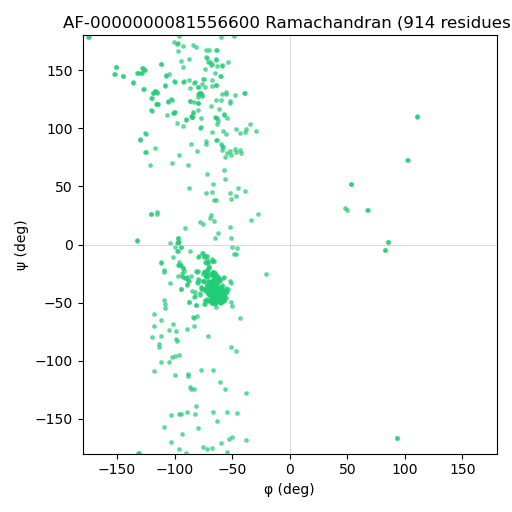310 ? 18.797 -23.906 -8.438 1 94.06 310 ILE B CA 1
ATOM 6028 C C . ILE B 1 310 ? 18.234 -22.609 -9.008 1 94.06 310 ILE B C 1
ATOM 6030 O O . ILE B 1 310 ? 18.156 -21.594 -8.312 1 94.06 310 ILE B O 1
ATOM 6034 N N . VAL B 1 311 ? 17.828 -22.625 -10.25 1 92.88 311 VAL B N 1
ATOM 6035 C CA . VAL B 1 311 ? 17.266 -21.453 -10.898 1 92.88 311 VAL B CA 1
ATOM 6036 C C . VAL B 1 311 ? 15.969 -21.047 -10.195 1 92.88 311 VAL B C 1
ATOM 6038 O O . VAL B 1 311 ? 15.727 -19.859 -9.961 1 92.88 311 VAL B O 1
ATOM 6041 N N . GLY B 1 312 ? 15.172 -22.016 -9.891 1 93.38 312 GLY B N 1
ATOM 6042 C CA . GLY B 1 312 ? 13.953 -21.734 -9.156 1 93.38 312 GLY B CA 1
ATOM 6043 C C . GLY B 1 312 ? 14.211 -21.047 -7.82 1 93.38 312 GLY B C 1
ATOM 6044 O O . GLY B 1 312 ? 13.492 -20.109 -7.445 1 93.38 312 GLY B O 1
ATOM 6045 N N . ASN B 1 313 ? 15.188 -21.469 -7.113 1 95.06 313 ASN B N 1
ATOM 6046 C CA . ASN B 1 313 ? 15.539 -20.875 -5.832 1 95.06 313 ASN B CA 1
ATOM 6047 C C . ASN B 1 313 ? 16.047 -19.438 -6.012 1 95.06 313 ASN B C 1
ATOM 6049 O O . ASN B 1 313 ? 15.773 -18.578 -5.18 1 95.06 313 ASN B O 1
ATOM 6053 N N . LEU B 1 314 ? 16.797 -19.281 -7.055 1 95.56 314 LEU B N 1
ATOM 6054 C CA . LEU B 1 314 ? 17.281 -17.938 -7.371 1 95.56 314 LEU B CA 1
ATOM 6055 C C . LEU B 1 314 ? 16.109 -16.984 -7.609 1 95.56 314 LEU B C 1
ATOM 6057 O O . LEU B 1 314 ? 16.078 -15.891 -7.047 1 95.56 314 LEU B O 1
ATOM 6061 N N . LEU B 1 315 ? 15.156 -17.406 -8.359 1 94.44 315 LEU B N 1
ATOM 6062 C CA . LEU B 1 315 ? 13.984 -16.594 -8.633 1 94.44 315 LEU B CA 1
ATOM 6063 C C . LEU B 1 315 ? 13.18 -16.344 -7.363 1 94.44 315 LEU B C 1
ATOM 6065 O O . LEU B 1 315 ? 12.633 -15.258 -7.168 1 94.44 315 LEU B O 1
ATOM 6069 N N . GLY B 1 316 ? 13.141 -17.359 -6.547 1 95.75 316 GLY B N 1
ATOM 6070 C CA . GLY B 1 316 ? 12.453 -17.203 -5.273 1 95.75 316 GLY B CA 1
ATOM 6071 C C . GLY B 1 316 ? 13.086 -16.156 -4.379 1 95.75 316 GLY B C 1
ATOM 6072 O O . GLY B 1 316 ? 12.391 -15.328 -3.785 1 95.75 316 GLY B O 1
ATOM 6073 N N . MET B 1 317 ? 14.344 -16.172 -4.32 1 96.44 317 MET B N 1
ATOM 6074 C CA . MET B 1 317 ? 15.078 -15.211 -3.498 1 96.44 317 MET B CA 1
ATOM 6075 C C . MET B 1 317 ? 14.875 -13.789 -4.012 1 96.44 317 MET B C 1
ATOM 6077 O O . MET B 1 317 ? 14.633 -12.867 -3.227 1 96.44 317 MET B O 1
ATOM 6081 N N . VAL B 1 318 ? 14.945 -13.617 -5.27 1 95.5 318 VAL B N 1
ATOM 6082 C CA . VAL B 1 318 ? 14.734 -12.312 -5.887 1 95.5 318 VAL B CA 1
ATOM 6083 C C . VAL B 1 318 ? 13.305 -11.852 -5.641 1 95.5 318 VAL B C 1
ATOM 6085 O O . VAL B 1 318 ? 13.07 -10.68 -5.32 1 95.5 318 VAL B O 1
ATOM 6088 N N . ALA B 1 319 ? 12.398 -12.75 -5.785 1 96.5 319 ALA B N 1
ATOM 6089 C CA . ALA B 1 319 ? 10.992 -12.406 -5.574 1 96.5 319 ALA B CA 1
ATOM 6090 C C . ALA B 1 319 ? 10.742 -11.961 -4.133 1 96.5 319 ALA B C 1
ATOM 6092 O O . ALA B 1 319 ? 10.062 -10.961 -3.895 1 96.5 319 ALA B O 1
ATOM 6093 N N . ILE B 1 320 ? 11.32 -12.633 -3.166 1 96.38 320 ILE B N 1
ATOM 6094 C CA . ILE B 1 320 ? 11.156 -12.297 -1.757 1 96.38 320 ILE B CA 1
ATOM 6095 C C . ILE B 1 320 ? 11.766 -10.93 -1.476 1 96.38 320 ILE B C 1
ATOM 6097 O O . ILE B 1 320 ? 11.18 -10.117 -0.746 1 96.38 320 ILE B O 1
ATOM 6101 N N . PHE B 1 321 ? 12.914 -10.672 -2.018 1 96.12 321 PHE B N 1
ATOM 6102 C CA . PHE B 1 321 ? 13.555 -9.367 -1.889 1 96.12 321 PHE B CA 1
ATOM 6103 C C . PHE B 1 321 ? 12.641 -8.266 -2.406 1 96.12 321 PHE B C 1
ATOM 6105 O O . PHE B 1 321 ? 12.453 -7.246 -1.739 1 96.12 321 PHE B O 1
ATOM 6112 N N . LEU B 1 322 ? 12.078 -8.43 -3.586 1 95.81 322 LEU B N 1
ATOM 6113 C CA . LEU B 1 322 ? 11.211 -7.43 -4.195 1 95.81 322 LEU B CA 1
ATOM 6114 C C . LEU B 1 322 ? 9.93 -7.258 -3.385 1 95.81 322 LEU B C 1
ATOM 6116 O O . LEU B 1 322 ? 9.43 -6.141 -3.244 1 95.81 322 LEU B O 1
ATOM 6120 N N . ILE B 1 323 ? 9.406 -8.336 -2.865 1 96.06 323 ILE B N 1
ATOM 6121 C CA . ILE B 1 323 ? 8.203 -8.281 -2.039 1 96.06 323 ILE B CA 1
ATOM 6122 C C . ILE B 1 323 ? 8.469 -7.438 -0.795 1 96.06 323 ILE B C 1
ATOM 6124 O O . ILE B 1 323 ? 7.695 -6.535 -0.471 1 96.06 323 ILE B O 1
ATOM 6128 N N . GLN B 1 324 ? 9.586 -7.676 -0.193 1 93.94 324 GLN B N 1
ATOM 6129 C CA . GLN B 1 324 ? 9.93 -6.961 1.034 1 93.94 324 GLN B CA 1
ATOM 6130 C C . GLN B 1 324 ? 10.18 -5.48 0.759 1 93.94 324 GLN B C 1
ATOM 6132 O O . GLN B 1 324 ? 9.766 -4.621 1.534 1 93.94 324 GLN B O 1
ATOM 6137 N N . ARG B 1 325 ? 10.852 -5.277 -0.248 1 92.56 325 ARG B N 1
ATOM 6138 C CA . ARG B 1 325 ? 11.156 -3.896 -0.61 1 92.56 325 ARG B CA 1
ATOM 6139 C C . ARG B 1 325 ? 9.875 -3.1 -0.857 1 92.56 325 ARG B C 1
ATOM 6141 O O . ARG B 1 325 ? 9.727 -1.987 -0.35 1 92.56 325 ARG B O 1
ATOM 6148 N N . ASN B 1 326 ? 8.984 -3.633 -1.654 1 92.94 326 ASN B N 1
ATOM 6149 C CA . ASN B 1 326 ? 7.738 -2.945 -1.979 1 92.94 326 ASN B CA 1
ATOM 6150 C C . ASN B 1 326 ? 6.805 -2.875 -0.774 1 92.94 326 ASN B C 1
ATOM 6152 O O . ASN B 1 326 ? 6.074 -1.896 -0.605 1 92.94 326 ASN B O 1
ATOM 6156 N N . ARG B 1 327 ? 6.84 -3.887 0.038 1 92.19 327 ARG B N 1
ATOM 6157 C CA . ARG B 1 327 ? 6.055 -3.91 1.268 1 92.19 327 ARG B CA 1
ATOM 6158 C C . ARG B 1 327 ? 6.426 -2.74 2.174 1 92.19 327 ARG B C 1
ATOM 6160 O O . ARG B 1 327 ? 5.551 -2.012 2.643 1 92.19 327 ARG B O 1
ATOM 6167 N N . HIS B 1 328 ? 7.68 -2.471 2.363 1 87.5 328 HIS B N 1
ATOM 6168 C CA . HIS B 1 328 ? 8.141 -1.395 3.23 1 87.5 328 HIS B CA 1
ATOM 6169 C C . HIS B 1 328 ? 7.742 -0.031 2.676 1 87.5 328 HIS B C 1
ATOM 6171 O O . HIS B 1 328 ? 7.395 0.875 3.436 1 87.5 328 HIS B O 1
ATOM 6177 N N . ALA B 1 329 ? 7.777 0.066 1.424 1 87.31 329 ALA B N 1
ATOM 6178 C CA . ALA B 1 329 ? 7.418 1.336 0.797 1 87.31 329 ALA B CA 1
ATOM 6179 C C . ALA B 1 329 ? 5.914 1.591 0.897 1 87.31 329 ALA B C 1
ATOM 6181 O O . ALA B 1 329 ? 5.484 2.729 1.109 1 87.31 329 ALA B O 1
ATOM 6182 N N . LEU B 1 330 ? 5.148 0.555 0.808 1 89.12 330 LEU B N 1
ATOM 6183 C CA . LEU B 1 330 ? 3.697 0.683 0.798 1 89.12 330 LEU B CA 1
ATOM 6184 C C . LEU B 1 330 ? 3.17 0.992 2.195 1 89.12 330 LEU B C 1
ATOM 6186 O O . LEU B 1 330 ? 2.143 1.661 2.342 1 89.12 330 LEU B O 1
ATOM 6190 N N . ILE B 1 331 ? 3.812 0.518 3.213 1 87.81 331 ILE B N 1
ATOM 6191 C CA . ILE B 1 331 ? 3.398 0.787 4.586 1 87.81 331 ILE B CA 1
ATOM 6192 C C . ILE B 1 331 ? 3.684 2.246 4.934 1 87.81 331 ILE B C 1
ATOM 6194 O O . ILE B 1 331 ? 2.994 2.836 5.77 1 87.81 331 ILE B O 1
ATOM 6198 N N . GLY B 1 332 ? 4.516 2.855 4.258 1 85.75 332 GLY B N 1
ATOM 6199 C CA . GLY B 1 332 ? 4.84 4.25 4.504 1 85.75 332 GLY B CA 1
ATOM 6200 C C . GLY B 1 332 ? 6.148 4.438 5.25 1 85.75 332 GLY B C 1
ATOM 6201 O O . GLY B 1 332 ? 6.16 4.926 6.379 1 85.75 332 GLY B O 1
ATOM 6202 N N . ARG B 1 333 ? 7.133 4.219 4.617 1 85.56 333 ARG B N 1
ATOM 6203 C CA . ARG B 1 333 ? 8.461 4.383 5.203 1 85.56 333 ARG B CA 1
ATOM 6204 C C . ARG B 1 333 ? 8.82 5.859 5.332 1 85.56 333 ARG B C 1
ATOM 6206 O O . ARG B 1 333 ? 8.461 6.672 4.477 1 85.56 333 ARG B O 1
ATOM 6213 N N . ALA B 1 334 ? 9.461 6.156 6.379 1 87.25 334 ALA B N 1
ATOM 6214 C CA . ALA B 1 334 ? 9.898 7.527 6.621 1 87.25 334 ALA B CA 1
ATOM 6215 C C . ALA B 1 334 ? 11.055 7.902 5.703 1 87.25 334 ALA B C 1
ATOM 6217 O O . ALA B 1 334 ? 11.68 7.035 5.094 1 87.25 334 ALA B O 1
ATOM 6218 N N . ILE B 1 335 ? 11.297 9.141 5.539 1 83.06 335 ILE B N 1
ATOM 6219 C CA . ILE B 1 335 ? 12.43 9.664 4.785 1 83.06 335 ILE B CA 1
ATOM 6220 C C . ILE B 1 335 ? 13.734 9.258 5.473 1 83.06 335 ILE B C 1
ATOM 6222 O O . ILE B 1 335 ? 13.734 8.852 6.637 1 83.06 335 ILE B O 1
ATOM 6226 N N . ASP B 1 336 ? 14.711 9.297 4.719 1 81.19 336 ASP B N 1
ATOM 6227 C CA . ASP B 1 336 ? 16.016 8.93 5.258 1 81.19 336 ASP B CA 1
ATOM 6228 C C . ASP B 1 336 ? 16.406 9.828 6.43 1 81.19 336 ASP B C 1
ATOM 6230 O O . ASP B 1 336 ? 16.031 11 6.465 1 81.19 336 ASP B O 1
ATOM 6234 N N . ASP B 1 337 ? 17.234 9.32 7.305 1 84.5 337 ASP B N 1
ATOM 6235 C CA . ASP B 1 337 ? 17.625 10.016 8.531 1 84.5 337 ASP B CA 1
ATOM 6236 C C . ASP B 1 337 ? 18.391 11.297 8.227 1 84.5 337 ASP B C 1
ATOM 6238 O O . ASP B 1 337 ? 18.234 12.297 8.922 1 84.5 337 ASP B O 1
ATOM 6242 N N . LYS B 1 338 ? 19.141 11.219 7.203 1 83.88 338 LYS B N 1
ATOM 6243 C CA . LYS B 1 338 ? 19.938 12.391 6.855 1 83.88 338 LYS B CA 1
ATOM 6244 C C . LYS B 1 338 ? 19.047 13.562 6.441 1 83.88 338 LYS B C 1
ATOM 6246 O O . LYS B 1 338 ? 19.25 14.688 6.891 1 83.88 338 LYS B O 1
ATOM 6251 N N . ASP B 1 339 ? 18.094 13.266 5.602 1 86 339 ASP B N 1
ATOM 6252 C CA . ASP B 1 339 ? 17.172 14.312 5.145 1 86 339 ASP B CA 1
ATOM 6253 C C . ASP B 1 339 ? 16.297 14.805 6.289 1 86 339 ASP B C 1
ATOM 6255 O O . ASP B 1 339 ? 16.031 16 6.398 1 86 339 ASP B O 1
ATOM 6259 N N . MET B 1 340 ? 15.883 13.898 7.109 1 90.38 340 MET B N 1
ATOM 6260 C CA . MET B 1 340 ? 15.07 14.273 8.266 1 90.38 340 MET B CA 1
ATOM 6261 C C . MET B 1 340 ? 15.852 15.18 9.211 1 90.38 340 MET B C 1
ATOM 6263 O O . MET B 1 340 ? 15.312 16.156 9.727 1 90.38 340 MET B O 1
ATOM 6267 N N . GLU B 1 341 ? 17.078 14.883 9.398 1 91.69 341 GLU B N 1
ATOM 6268 C CA . GLU B 1 341 ? 17.922 15.68 10.281 1 91.69 341 GLU B CA 1
ATOM 6269 C C . GLU B 1 341 ? 18.141 17.078 9.719 1 91.69 341 GLU B C 1
ATOM 6271 O O . GLU B 1 341 ? 18.203 18.062 10.469 1 91.69 341 GLU B O 1
ATOM 6276 N N . ARG B 1 342 ? 18.219 17.203 8.469 1 93.06 342 ARG B N 1
ATOM 6277 C CA . ARG B 1 342 ? 18.391 18.516 7.828 1 93.06 342 ARG B CA 1
ATOM 6278 C C . ARG B 1 342 ? 17.172 19.391 8.047 1 93.06 342 ARG B C 1
ATOM 6280 O O . ARG B 1 342 ? 17.297 20.578 8.352 1 93.06 342 ARG B O 1
ATOM 6287 N N . VAL B 1 343 ? 16.016 18.766 7.883 1 94.12 343 VAL B N 1
ATOM 6288 C CA . VAL B 1 343 ? 14.773 19.5 8.055 1 94.12 343 VAL B CA 1
ATOM 6289 C C . VAL B 1 343 ? 14.609 19.906 9.516 1 94.12 343 VAL B C 1
ATOM 6291 O O . VAL B 1 343 ? 14.242 21.047 9.812 1 94.12 343 VAL B O 1
ATOM 6294 N N . LEU B 1 344 ? 14.953 19.031 10.398 1 94.5 344 LEU B N 1
ATOM 6295 C CA . LEU B 1 344 ? 14.82 19.312 11.82 1 94.5 344 LEU B CA 1
ATOM 6296 C C . LEU B 1 344 ? 15.812 20.375 12.266 1 94.5 344 LEU B C 1
ATOM 6298 O O . LEU B 1 344 ? 15.492 21.219 13.102 1 94.5 344 LEU B O 1
ATOM 6302 N N . HIS B 1 345 ? 16.953 20.297 11.727 1 94.88 345 HIS B N 1
ATOM 6303 C CA . HIS B 1 345 ? 17.969 21.297 12.031 1 94.88 345 HIS B CA 1
ATOM 6304 C C . HIS B 1 345 ? 17.516 22.688 11.57 1 94.88 345 HIS B C 1
ATOM 6306 O O . HIS B 1 345 ? 17.703 23.672 12.289 1 94.88 345 HIS B O 1
ATOM 6312 N N . PHE B 1 346 ? 16.938 22.766 10.469 1 95.31 346 PHE B N 1
ATOM 6313 C CA . PHE B 1 346 ? 16.406 24.016 9.945 1 95.31 346 PHE B CA 1
ATOM 6314 C C . PHE B 1 346 ? 15.305 24.562 10.836 1 95.31 346 PHE B C 1
ATOM 6316 O O . PHE B 1 346 ? 15.328 25.734 11.227 1 95.31 346 PHE B O 1
ATOM 6323 N N . LEU B 1 347 ? 14.359 23.703 11.219 1 95.81 347 LEU B N 1
ATOM 6324 C CA . LEU B 1 347 ? 13.211 24.109 12.016 1 95.81 347 LEU B CA 1
ATOM 6325 C C . LEU B 1 347 ? 13.648 24.562 13.406 1 95.81 347 LEU B C 1
ATOM 6327 O O . LEU B 1 347 ? 13.164 25.578 13.914 1 95.81 347 LEU B O 1
ATOM 6331 N N . LYS B 1 348 ? 14.602 23.891 13.922 1 94.25 348 LYS B N 1
ATOM 6332 C CA . LYS B 1 348 ? 15.039 24.188 15.281 1 94.25 348 LYS B CA 1
ATOM 6333 C C . LYS B 1 348 ? 15.836 25.484 15.328 1 94.25 348 LYS B C 1
ATOM 6335 O O . LYS B 1 348 ? 15.883 26.156 16.359 1 94.25 348 LYS B O 1
ATOM 6340 N N . ASN B 1 349 ? 16.406 25.859 14.234 1 94.75 349 ASN B N 1
ATOM 6341 C CA . ASN B 1 349 ? 17.25 27.047 14.203 1 94.75 349 ASN B CA 1
ATOM 6342 C C . ASN B 1 349 ? 16.5 28.266 13.711 1 94.75 349 ASN B C 1
ATOM 6344 O O . ASN B 1 349 ? 17.031 29.391 13.719 1 94.75 349 ASN B O 1
ATOM 6348 N N . ASP B 1 350 ? 15.32 28.078 13.305 1 95.5 350 ASP B N 1
ATOM 6349 C CA . ASP B 1 350 ? 14.523 29.234 12.883 1 95.5 350 ASP B CA 1
ATOM 6350 C C . ASP B 1 350 ? 13.984 30 14.094 1 95.5 350 ASP B C 1
ATOM 6352 O O . ASP B 1 350 ? 13.375 29.406 14.984 1 95.5 350 ASP B O 1
ATOM 6356 N N . PRO B 1 351 ? 14.125 31.266 14.164 1 94.44 351 PRO B N 1
ATOM 6357 C CA . PRO B 1 351 ? 13.742 32.062 15.328 1 94.44 351 PRO B CA 1
ATOM 6358 C C . PRO B 1 351 ? 12.234 32.062 15.578 1 94.44 351 PRO B C 1
ATOM 6360 O O . PRO B 1 351 ? 11.789 32.281 16.703 1 94.44 351 PRO B O 1
ATOM 6363 N N . VAL B 1 352 ? 11.414 31.812 14.602 1 94.75 352 VAL B N 1
ATOM 6364 C CA . VAL B 1 352 ? 9.969 31.844 14.75 1 94.75 352 VAL B CA 1
ATOM 6365 C C . VAL B 1 352 ? 9.484 30.547 15.406 1 94.75 352 VAL B C 1
ATOM 6367 O O . VAL B 1 352 ? 8.359 30.484 15.906 1 94.75 352 VAL B O 1
ATOM 6370 N N . VAL B 1 353 ? 10.383 29.594 15.508 1 95.69 353 VAL B N 1
ATOM 6371 C CA . VAL B 1 353 ? 10.023 28.281 16.047 1 95.69 353 VAL B CA 1
ATOM 6372 C C . VAL B 1 353 ? 10.586 28.125 17.453 1 95.69 353 VAL B C 1
ATOM 6374 O O . VAL B 1 353 ? 11.797 28.25 17.656 1 95.69 353 VAL B O 1
ATOM 6377 N N . ASP B 1 354 ? 9.758 27.859 18.406 1 93.5 354 ASP B N 1
ATOM 6378 C CA . ASP B 1 354 ? 10.203 27.594 19.766 1 93.5 354 ASP B CA 1
ATOM 6379 C C . ASP B 1 354 ? 10.531 26.125 19.969 1 93.5 354 ASP B C 1
ATOM 6381 O O . ASP B 1 354 ? 11.602 25.781 20.484 1 93.5 354 ASP B O 1
ATOM 6385 N N . SER B 1 355 ? 9.477 25.297 19.5 1 93.94 355 SER B N 1
ATOM 6386 C CA . SER B 1 355 ? 9.648 23.859 19.609 1 93.94 355 SER B CA 1
ATOM 6387 C C . SER B 1 355 ? 8.891 23.109 18.516 1 93.94 355 SER B C 1
ATOM 6389 O O . SER B 1 355 ? 7.93 23.641 17.953 1 93.94 355 SER B O 1
ATOM 6391 N N . VAL B 1 356 ? 9.43 21.969 18.234 1 94.12 356 VAL B N 1
ATOM 6392 C CA . VAL B 1 356 ? 8.844 21.109 17.203 1 94.12 356 VAL B CA 1
ATOM 6393 C C . VAL B 1 356 ? 8.336 19.812 17.828 1 94.12 356 VAL B C 1
ATOM 6395 O O . VAL B 1 356 ? 9.031 19.203 18.625 1 94.12 356 VAL B O 1
ATOM 6398 N N . TYR B 1 357 ? 7.07 19.5 17.469 1 90.25 357 TYR B N 1
ATOM 6399 C CA . TYR B 1 357 ? 6.453 18.297 18 1 90.25 357 TYR B CA 1
ATOM 6400 C C . TYR B 1 357 ? 5.922 17.422 16.875 1 90.25 357 TYR B C 1
ATOM 6402 O O . TYR B 1 357 ? 5.57 17.922 15.805 1 90.25 357 TYR B O 1
ATOM 6410 N N . ASP B 1 358 ? 5.902 16.094 17.078 1 88.88 358 ASP B N 1
ATOM 6411 C CA . ASP B 1 358 ? 5.203 15.117 16.25 1 88.88 358 ASP B CA 1
ATOM 6412 C C . ASP B 1 358 ? 5.59 15.258 14.781 1 88.88 358 ASP B C 1
ATOM 6414 O O . ASP B 1 358 ? 4.723 15.414 13.922 1 88.88 358 ASP B O 1
ATOM 6418 N N . CYS B 1 359 ? 6.891 15.242 14.555 1 90.62 359 CYS B N 1
ATOM 6419 C CA . CYS B 1 359 ? 7.391 15.289 13.188 1 90.62 359 CYS B CA 1
ATOM 6420 C C . CYS B 1 359 ? 7.32 13.922 12.531 1 90.62 359 CYS B C 1
ATOM 6422 O O . CYS B 1 359 ? 7.859 12.945 13.062 1 90.62 359 CYS B O 1
ATOM 6424 N N . LYS B 1 360 ? 6.633 13.828 11.453 1 90.5 360 LYS B N 1
ATOM 6425 C CA . LYS B 1 360 ? 6.48 12.562 10.734 1 90.5 360 LYS B CA 1
ATOM 6426 C C . LYS B 1 360 ? 6.641 12.773 9.227 1 90.5 360 LYS B C 1
ATOM 6428 O O . LYS B 1 360 ? 6.258 13.82 8.695 1 90.5 360 LYS B O 1
ATOM 6433 N N . SER B 1 361 ? 7.289 11.867 8.609 1 90.5 361 SER B N 1
ATOM 6434 C CA . SER B 1 361 ? 7.41 11.844 7.152 1 90.5 361 SER B CA 1
ATOM 6435 C C . SER B 1 361 ? 7.031 10.477 6.59 1 90.5 361 SER B C 1
ATOM 6437 O O . SER B 1 361 ? 7.16 9.461 7.277 1 90.5 361 SER B O 1
ATOM 6439 N N . GLU B 1 362 ? 6.477 10.445 5.406 1 87.81 362 GLU B N 1
ATOM 6440 C CA . GLU B 1 362 ? 6.078 9.195 4.77 1 87.81 362 GLU B CA 1
ATOM 6441 C C . GLU B 1 362 ? 6.277 9.258 3.258 1 87.81 362 GLU B C 1
ATOM 6443 O O . GLU B 1 362 ? 6.023 10.289 2.633 1 87.81 362 GLU B O 1
ATOM 6448 N N . VAL B 1 363 ? 6.637 8.18 2.729 1 83.12 363 VAL B N 1
ATOM 6449 C CA . VAL B 1 363 ? 6.762 8.062 1.279 1 83.12 363 VAL B CA 1
ATOM 6450 C C . VAL B 1 363 ? 5.375 7.941 0.65 1 83.12 363 VAL B C 1
ATOM 6452 O O . VAL B 1 363 ? 4.555 7.137 1.09 1 83.12 363 VAL B O 1
ATOM 6455 N N . ILE B 1 364 ? 5.062 8.734 -0.329 1 81.19 364 ILE B N 1
ATOM 6456 C CA . ILE B 1 364 ? 3.781 8.664 -1.021 1 81.19 364 ILE B CA 1
ATOM 6457 C C . ILE B 1 364 ? 3.992 8.172 -2.453 1 81.19 364 ILE B C 1
ATOM 6459 O O . ILE B 1 364 ? 3.049 7.734 -3.111 1 81.19 364 ILE B O 1
ATOM 6463 N N . GLY B 1 365 ? 5.164 8.203 -2.914 1 77.38 365 GLY B N 1
ATOM 6464 C CA . GLY B 1 365 ? 5.535 7.75 -4.246 1 77.38 365 GLY B CA 1
ATOM 6465 C C . GLY B 1 365 ? 7.031 7.777 -4.492 1 77.38 365 GLY B C 1
ATOM 6466 O O . GLY B 1 365 ? 7.805 8.133 -3.602 1 77.38 365 GLY B O 1
ATOM 6467 N N . PRO B 1 366 ? 7.355 7.344 -5.668 1 76.06 366 PRO B N 1
ATOM 6468 C CA . PRO B 1 366 ? 8.789 7.363 -5.961 1 76.06 366 PRO B CA 1
ATOM 6469 C C . PRO B 1 366 ? 9.375 8.773 -5.961 1 76.06 366 PRO B C 1
ATOM 6471 O O . PRO B 1 366 ? 9.078 9.57 -6.855 1 76.06 366 PRO B O 1
ATOM 6474 N N . GLY B 1 367 ? 10.164 9.062 -4.953 1 73.12 367 GLY B N 1
ATOM 6475 C CA . GLY B 1 367 ? 10.836 10.352 -4.852 1 73.12 367 GLY B CA 1
ATOM 6476 C C . GLY B 1 367 ? 9.969 11.422 -4.207 1 73.12 367 GLY B C 1
ATOM 6477 O O . GLY B 1 367 ? 10.352 12.594 -4.172 1 73.12 367 GLY B O 1
ATOM 6478 N N . PHE B 1 368 ? 8.82 11 -3.826 1 80.94 368 PHE B N 1
ATOM 6479 C CA . PHE B 1 368 ? 7.898 11.953 -3.223 1 80.94 368 PHE B CA 1
ATOM 6480 C C . PHE B 1 368 ? 7.598 11.578 -1.778 1 80.94 368 PHE B C 1
ATOM 6482 O O . PHE B 1 368 ? 7.348 10.414 -1.476 1 80.94 368 PHE B O 1
ATOM 6489 N N . PHE B 1 369 ? 7.715 12.633 -0.916 1 86.38 369 PHE B N 1
ATOM 6490 C CA . PHE B 1 369 ? 7.461 12.422 0.504 1 86.38 369 PHE B CA 1
ATOM 6491 C C . PHE B 1 369 ? 6.449 13.43 1.031 1 86.38 369 PHE B C 1
ATOM 6493 O O . PHE B 1 369 ? 6.281 14.508 0.456 1 86.38 369 PHE B O 1
ATOM 6500 N N . ARG B 1 370 ? 5.816 13 1.977 1 90.44 370 ARG B N 1
ATOM 6501 C CA . ARG B 1 370 ? 4.98 13.891 2.775 1 90.44 370 ARG B CA 1
ATOM 6502 C C . ARG B 1 370 ? 5.594 14.125 4.152 1 90.44 370 ARG B C 1
ATOM 6504 O O . ARG B 1 370 ? 6.129 13.203 4.766 1 90.44 370 ARG B O 1
ATOM 6511 N N . PHE B 1 371 ? 5.574 15.383 4.602 1 93.12 371 PHE B N 1
ATOM 6512 C CA . PHE B 1 371 ? 6.129 15.781 5.891 1 93.12 371 PHE B CA 1
ATOM 6513 C C . PHE B 1 371 ? 5.098 16.547 6.707 1 93.12 371 PHE B C 1
ATOM 6515 O O . PHE B 1 371 ? 4.348 17.359 6.168 1 93.12 371 PHE B O 1
ATOM 6522 N N . LYS B 1 372 ? 4.996 16.188 7.91 1 93.25 372 LYS B N 1
ATOM 6523 C CA . LYS B 1 372 ? 4.125 16.938 8.82 1 93.25 372 LYS B CA 1
ATOM 6524 C C . LYS B 1 372 ? 4.84 17.25 10.125 1 93.25 372 LYS B C 1
ATOM 6526 O O . LYS B 1 372 ? 5.68 16.484 10.586 1 93.25 372 LYS B O 1
ATOM 6531 N N . ALA B 1 373 ? 4.531 18.391 10.742 1 94.5 373 ALA B N 1
ATOM 6532 C CA . ALA B 1 373 ? 5.102 18.797 12.023 1 94.5 373 ALA B CA 1
ATOM 6533 C C . ALA B 1 373 ? 4.141 19.703 12.789 1 94.5 373 ALA B C 1
ATOM 6535 O O . ALA B 1 373 ? 3.322 20.406 12.188 1 94.5 373 ALA B O 1
ATOM 6536 N N . GLU B 1 374 ? 4.195 19.578 14.016 1 94.19 374 GLU B N 1
ATOM 6537 C CA . GLU B 1 374 ? 3.543 20.516 14.93 1 94.19 374 GLU B CA 1
ATOM 6538 C C . GLU B 1 374 ? 4.551 21.484 15.539 1 94.19 374 GLU B C 1
ATOM 6540 O O . GLU B 1 374 ? 5.531 21.062 16.156 1 94.19 374 GLU B O 1
ATOM 6545 N N . ILE B 1 375 ? 4.27 22.719 15.359 1 94.94 375 ILE B N 1
ATOM 6546 C CA . ILE B 1 375 ? 5.25 23.719 15.766 1 94.94 375 ILE B CA 1
ATOM 6547 C C . ILE B 1 375 ? 4.648 24.625 16.844 1 94.94 375 ILE B C 1
ATOM 6549 O O . ILE B 1 375 ? 3.508 25.062 16.719 1 94.94 375 ILE B O 1
ATOM 6553 N N . ASP B 1 376 ? 5.391 24.781 17.875 1 94 376 ASP B N 1
ATOM 6554 C CA . ASP B 1 376 ? 5.137 25.859 18.812 1 94 376 ASP B CA 1
ATOM 6555 C C . ASP B 1 376 ? 5.809 27.156 18.359 1 94 376 ASP B C 1
ATOM 6557 O O . ASP B 1 376 ? 7.031 27.281 18.438 1 94 376 ASP B O 1
ATOM 6561 N N . PHE B 1 377 ? 5.012 28.078 17.969 1 94.06 377 PHE B N 1
ATOM 6562 C CA . PHE B 1 377 ? 5.555 29.312 17.406 1 94.06 377 PHE B CA 1
ATOM 6563 C C . PHE B 1 377 ? 5.949 30.297 18.5 1 94.06 377 PHE B C 1
ATOM 6565 O O . PHE B 1 377 ? 5.25 30.406 19.516 1 94.06 377 PHE B O 1
ATOM 6572 N N . ASN B 1 378 ? 7.059 30.875 18.203 1 92.44 378 ASN B N 1
ATOM 6573 C CA . ASN B 1 378 ? 7.445 32 19.047 1 92.44 378 ASN B CA 1
ATOM 6574 C C . ASN B 1 378 ? 6.648 33.281 18.703 1 92.44 378 ASN B C 1
ATOM 6576 O O . ASN B 1 378 ? 7.004 34 17.766 1 92.44 378 ASN B O 1
ATOM 6580 N N . GLY B 1 379 ? 5.672 33.562 19.5 1 88.5 379 GLY B N 1
ATOM 6581 C CA . GLY B 1 379 ? 4.773 34.656 19.219 1 88.5 379 GLY B CA 1
ATOM 6582 C C . GLY B 1 379 ? 5.473 36 19.188 1 88.5 379 GLY B C 1
ATOM 6583 O O . GLY B 1 379 ? 5.078 36.906 18.453 1 88.5 379 GLY B O 1
ATOM 6584 N N . VAL B 1 380 ? 6.496 36.094 19.984 1 89.06 380 VAL B N 1
ATOM 6585 C CA . VAL B 1 380 ? 7.215 37.375 20.078 1 89.06 380 VAL B CA 1
ATOM 6586 C C . VAL B 1 380 ? 7.922 37.656 18.766 1 89.06 380 VAL B C 1
ATOM 6588 O O . VAL B 1 380 ? 7.773 38.75 18.203 1 89.06 380 VAL B O 1
ATOM 6591 N N . VAL B 1 381 ? 8.594 36.656 18.328 1 91.75 381 VAL B N 1
ATOM 6592 C CA . VAL B 1 381 ? 9.344 36.844 17.094 1 91.75 381 VAL B CA 1
ATOM 6593 C C . VAL B 1 381 ? 8.375 37 15.922 1 91.75 381 VAL B C 1
ATOM 6595 O O . VAL B 1 381 ? 8.617 37.781 15.008 1 91.75 381 VAL B O 1
ATOM 6598 N N . LEU B 1 382 ? 7.352 36.25 15.953 1 91.88 382 LEU B N 1
ATOM 6599 C CA . LEU B 1 382 ? 6.348 36.312 14.898 1 91.88 382 LEU B CA 1
ATOM 6600 C C . LEU B 1 382 ? 5.773 37.719 14.773 1 91.88 382 LEU B C 1
ATOM 6602 O O . LEU B 1 382 ? 5.66 38.25 13.664 1 91.88 382 LEU B O 1
ATOM 6606 N N . VAL B 1 383 ? 5.395 38.312 15.883 1 89.62 383 VAL B N 1
ATOM 6607 C CA . VAL B 1 383 ? 4.789 39.625 15.898 1 89.62 383 VAL B CA 1
ATOM 6608 C C . VAL B 1 383 ? 5.824 40.688 15.492 1 89.62 383 VAL B C 1
ATOM 6610 O O . VAL B 1 383 ? 5.508 41.625 14.766 1 89.62 383 VAL B O 1
ATOM 6613 N N . GLN B 1 384 ? 7.059 40.469 16 1 87.88 384 GLN B N 1
ATOM 6614 C CA . GLN B 1 384 ? 8.117 41.406 15.633 1 87.88 384 GLN B CA 1
ATOM 6615 C C . GLN B 1 384 ? 8.352 41.406 14.125 1 87.88 384 GLN B C 1
ATOM 6617 O O . GLN B 1 384 ? 8.547 42.469 13.523 1 87.88 384 GLN B O 1
ATOM 6622 N N . ASN B 1 385 ? 8.359 40.25 13.57 1 89.69 385 ASN B N 1
ATOM 6623 C CA . ASN B 1 385 ? 8.523 40.125 12.125 1 89.69 385 ASN B CA 1
ATOM 6624 C C . ASN B 1 385 ? 7.371 40.781 11.375 1 89.69 385 ASN B C 1
ATOM 6626 O O . ASN B 1 385 ? 7.586 41.438 10.352 1 89.69 385 ASN B O 1
ATOM 6630 N N . TYR B 1 386 ? 6.215 40.625 11.93 1 88.44 386 TYR B N 1
ATOM 6631 C CA . TYR B 1 386 ? 5.039 41.219 11.312 1 88.44 386 TYR B CA 1
ATOM 6632 C C . TYR B 1 386 ? 5.102 42.75 11.391 1 88.44 386 TYR B C 1
ATOM 6634 O O . TYR B 1 386 ? 4.824 43.438 10.406 1 88.44 386 TYR B O 1
ATOM 6642 N N . LEU B 1 387 ? 5.438 43.281 12.531 1 85.5 387 LEU B N 1
ATOM 6643 C CA . LEU B 1 387 ? 5.508 44.719 12.742 1 85.5 387 LEU B CA 1
ATOM 6644 C C . LEU B 1 387 ? 6.613 45.344 11.898 1 85.5 387 LEU B C 1
ATOM 6646 O O . LEU B 1 387 ? 6.477 46.469 11.43 1 85.5 387 LEU B O 1
ATOM 6650 N N . LYS B 1 388 ? 7.672 44.562 11.758 1 84.31 388 LYS B N 1
ATOM 6651 C CA . LYS B 1 388 ? 8.758 45.031 10.914 1 84.31 388 LYS B CA 1
ATOM 6652 C C . LYS B 1 388 ? 8.328 45.125 9.453 1 84.31 388 LYS B C 1
ATOM 6654 O O . LYS B 1 388 ? 8.742 46.031 8.734 1 84.31 388 LYS B O 1
ATOM 6659 N N . ARG B 1 389 ? 7.445 44.25 9.078 1 82.12 389 ARG B N 1
ATOM 6660 C CA . ARG B 1 389 ? 7.008 44.219 7.688 1 82.12 389 ARG B CA 1
ATOM 6661 C C . ARG B 1 389 ? 5.93 45.25 7.41 1 82.12 389 ARG B C 1
ATOM 6663 O O . ARG B 1 389 ? 5.867 45.812 6.316 1 82.12 389 ARG B O 1
ATOM 6670 N N . THR B 1 390 ? 4.883 45.469 8.234 1 77.62 390 THR B N 1
ATOM 6671 C CA . THR B 1 390 ? 3.721 46.312 7.977 1 77.62 390 THR B CA 1
ATOM 6672 C C . THR B 1 390 ? 3.924 47.688 8.555 1 77.62 390 THR B C 1
ATOM 6674 O O . THR B 1 390 ? 3.225 48.656 8.18 1 77.62 390 THR B O 1
ATOM 6677 N N . GLY B 1 391 ? 4.844 47.969 9.484 1 75.81 391 GLY B N 1
ATOM 6678 C CA . GLY B 1 391 ? 5.121 49.25 10.062 1 75.81 391 GLY B CA 1
ATOM 6679 C C . GLY B 1 391 ? 4.719 49.375 11.516 1 75.81 391 GLY B C 1
ATOM 6680 O O . GLY B 1 391 ? 3.527 49.406 11.836 1 75.81 391 GLY B O 1
ATOM 6681 N N . ARG B 1 392 ? 5.516 49.469 12.445 1 73.94 392 ARG B N 1
ATOM 6682 C CA . ARG B 1 392 ? 5.391 49.531 13.898 1 73.94 392 ARG B CA 1
ATOM 6683 C C . ARG B 1 392 ? 4.645 50.812 14.305 1 73.94 392 ARG B C 1
ATOM 6685 O O . ARG B 1 392 ? 3.799 50.781 15.203 1 73.94 392 ARG B O 1
ATOM 6692 N N . GLU B 1 393 ? 4.809 51.75 13.547 1 78.81 393 GLU B N 1
ATOM 6693 C CA . GLU B 1 393 ? 4.332 53.062 13.953 1 78.81 393 GLU B CA 1
ATOM 6694 C C . GLU B 1 393 ? 2.826 53.188 13.742 1 78.81 393 GLU B C 1
ATOM 6696 O O . GLU B 1 393 ? 2.133 53.812 14.547 1 78.81 393 GLU B O 1
ATOM 6701 N N . GLU B 1 394 ? 2.375 52.5 12.773 1 83.56 394 GLU B N 1
ATOM 6702 C CA . GLU B 1 394 ? 0.954 52.625 12.461 1 83.56 394 GLU B CA 1
ATOM 6703 C C . GLU B 1 394 ? 0.096 51.969 13.539 1 83.56 394 GLU B C 1
ATOM 6705 O O . GLU B 1 394 ? -0.916 52.531 13.961 1 83.56 394 GLU B O 1
ATOM 6710 N N . TRP B 1 395 ? 0.448 50.875 14.039 1 86.69 395 TRP B N 1
ATOM 6711 C CA . TRP B 1 395 ? -0.311 50.188 15.07 1 86.69 395 TRP B CA 1
ATOM 6712 C C . TRP B 1 395 ? -0.223 50.906 16.406 1 86.69 395 TRP B C 1
ATOM 6714 O O . TRP B 1 395 ? -1.213 51 17.125 1 86.69 395 TRP B O 1
ATOM 6724 N N . ALA B 1 396 ? 0.98 51.344 16.703 1 83.38 396 ALA B N 1
ATOM 6725 C CA . ALA B 1 396 ? 1.146 52.094 17.938 1 83.38 396 ALA B CA 1
ATOM 6726 C C . ALA B 1 396 ? 0.224 53.312 17.953 1 83.38 396 ALA B C 1
ATOM 6728 O O . ALA B 1 396 ? -0.367 53.625 19 1 83.38 396 ALA B O 1
ATOM 6729 N N . LYS B 1 397 ? 0.13 53.969 16.812 1 86.12 397 LYS B N 1
ATOM 6730 C CA . LYS B 1 397 ? -0.734 55.156 16.703 1 86.12 397 LYS B CA 1
ATOM 6731 C C . LYS B 1 397 ? -2.199 54.781 16.906 1 86.12 397 LYS B C 1
ATOM 6733 O O . LYS B 1 397 ? -2.936 55.469 17.609 1 86.12 397 LYS B O 1
ATOM 6738 N N . GLN B 1 398 ? -2.59 53.688 16.359 1 87.38 398 GLN B N 1
ATOM 6739 C CA . GLN B 1 398 ? -3.979 53.25 16.453 1 87.38 398 GLN B CA 1
ATOM 6740 C C . GLN B 1 398 ? -4.34 52.875 17.875 1 87.38 398 GLN B C 1
ATOM 6742 O O . GLN B 1 398 ? -5.422 53.219 18.359 1 87.38 398 GLN B O 1
ATOM 6747 N N . PHE B 1 399 ? -3.467 52.219 18.562 1 87.38 399 PHE B N 1
ATOM 6748 C CA . PHE B 1 399 ? -3.715 51.812 19.953 1 87.38 399 PHE B CA 1
ATOM 6749 C C . PHE B 1 399 ? -3.76 53.031 20.859 1 87.38 399 PHE B C 1
ATOM 6751 O O . PHE B 1 399 ? -4.566 53.094 21.797 1 87.38 399 PHE B O 1
ATOM 6758 N N . ARG B 1 400 ? -2.904 54 20.609 1 85.88 400 ARG B N 1
ATOM 6759 C CA . ARG B 1 400 ? -2.883 55.219 21.406 1 85.88 400 ARG B CA 1
ATOM 6760 C C . ARG B 1 400 ? -4.172 56.031 21.219 1 85.88 400 ARG B C 1
ATOM 6762 O O . ARG B 1 400 ? -4.707 56.562 22.188 1 85.88 400 ARG B O 1
ATOM 6769 N N . GLU B 1 401 ? -4.602 56.094 20 1 86.94 401 GLU B N 1
ATOM 6770 C CA . GLU B 1 401 ? -5.832 56.844 19.719 1 86.94 401 GLU B CA 1
ATOM 6771 C C . GLU B 1 401 ? -7.039 56.156 20.359 1 86.94 401 GLU B C 1
ATOM 6773 O O . GLU B 1 401 ? -7.941 56.812 20.859 1 86.94 401 GLU B O 1
ATOM 6778 N N . ALA B 1 402 ? -7.016 54.844 20.297 1 87.81 402 ALA B N 1
ATOM 6779 C CA . ALA B 1 402 ? -8.141 54.094 20.859 1 87.81 402 ALA B CA 1
ATOM 6780 C C . ALA B 1 402 ? -8.148 54.156 22.375 1 87.81 402 ALA B C 1
ATOM 6782 O O . ALA B 1 402 ? -9.211 54.125 23 1 87.81 402 ALA B O 1
ATOM 6783 N N . SER B 1 403 ? -6.988 54.25 23 1 84.81 403 SER B N 1
ATOM 6784 C CA . SER B 1 403 ? -6.887 54.312 24.453 1 84.81 403 SER B CA 1
ATOM 6785 C C . SER B 1 403 ? -7.359 55.625 25 1 84.81 403 SER B C 1
ATOM 6787 O O . SER B 1 403 ? -7.711 55.75 26.172 1 84.81 403 SER B O 1
ATOM 6789 N N . LYS B 1 404 ? -7.34 56.688 24.188 1 82.31 404 LYS B N 1
ATOM 6790 C CA . LYS B 1 404 ? -7.777 58 24.609 1 82.31 404 LYS B CA 1
ATOM 6791 C C . LYS B 1 404 ? -9.297 58.094 24.703 1 82.31 404 LYS B C 1
ATOM 6793 O O . LYS B 1 404 ? -9.844 58.938 25.406 1 82.31 404 LYS B O 1
ATOM 6798 N N . GLU B 1 405 ? -9.836 57.188 23.922 1 81.81 405 GLU B N 1
ATOM 6799 C CA . GLU B 1 405 ? -11.297 57.219 23.938 1 81.81 405 GLU B CA 1
ATOM 6800 C C . GLU B 1 405 ? -11.836 56.594 25.219 1 81.81 405 GLU B C 1
ATOM 6802 O O . GLU B 1 405 ? -11.258 55.625 25.75 1 81.81 405 GLU B O 1
ATOM 6807 N N . LYS B 1 406 ? -12.805 57.125 25.844 1 73.56 406 LYS B N 1
ATOM 6808 C CA . LYS B 1 406 ? -13.383 56.656 27.094 1 73.56 406 LYS B CA 1
ATOM 6809 C C . LYS B 1 406 ? -14.086 55.312 26.922 1 73.56 406 LYS B C 1
ATOM 6811 O O . LYS B 1 406 ? -14.109 54.5 27.844 1 73.56 406 LYS B O 1
ATOM 6816 N N . ASP B 1 407 ? -14.461 55.062 25.781 1 77.31 407 ASP B N 1
ATOM 6817 C CA . ASP B 1 407 ? -15.219 53.844 25.516 1 77.31 407 ASP B CA 1
ATOM 6818 C C . ASP B 1 407 ? -14.281 52.656 25.25 1 77.31 407 ASP B C 1
ATOM 6820 O O . ASP B 1 407 ? -13.383 52.75 24.406 1 77.31 407 ASP B O 1
ATOM 6824 N N . GLU B 1 408 ? -14.438 51.594 26.031 1 80.44 408 GLU B N 1
ATOM 6825 C CA . GLU B 1 408 ? -13.617 50.375 25.922 1 80.44 408 GLU B CA 1
ATOM 6826 C C . GLU B 1 408 ? -13.891 49.625 24.609 1 80.44 408 GLU B C 1
ATOM 6828 O O . GLU B 1 408 ? -13.078 48.812 24.172 1 80.44 408 GLU B O 1
ATOM 6833 N N . SER B 1 409 ? -14.938 50 23.922 1 82.38 409 SER B N 1
ATOM 6834 C CA . SER B 1 409 ? -15.32 49.312 22.688 1 82.38 409 SER B CA 1
ATOM 6835 C C . SER B 1 409 ? -14.312 49.562 21.578 1 82.38 409 SER B C 1
ATOM 6837 O O . SER B 1 409 ? -14.031 48.688 20.766 1 82.38 409 SER B O 1
ATOM 6839 N N . ALA B 1 410 ? -13.789 50.781 21.547 1 86.06 410 ALA B N 1
ATOM 6840 C CA . ALA B 1 410 ? -12.812 51.125 20.516 1 86.06 410 ALA B CA 1
ATOM 6841 C C . ALA B 1 410 ? -11.523 50.344 20.688 1 86.06 410 ALA B C 1
ATOM 6843 O O . ALA B 1 410 ? -10.93 49.875 19.719 1 86.06 410 ALA B O 1
ATOM 6844 N N . LEU B 1 411 ? -11.109 50.219 21.938 1 86.5 411 LEU B N 1
ATOM 6845 C CA . LEU B 1 411 ? -9.891 49.5 22.219 1 86.5 411 LEU B CA 1
ATOM 6846 C C . LEU B 1 411 ? -10.062 48 21.906 1 86.5 411 LEU B C 1
ATOM 6848 O O . LEU B 1 411 ? -9.156 47.375 21.359 1 86.5 411 LEU B O 1
ATOM 6852 N N . LEU B 1 412 ? -11.234 47.5 22.156 1 84.06 412 LEU B N 1
ATOM 6853 C CA . LEU B 1 412 ? -11.523 46.094 21.875 1 84.06 412 LEU B CA 1
ATOM 6854 C C . LEU B 1 412 ? -11.555 45.812 20.375 1 84.06 412 LEU B C 1
ATOM 6856 O O . LEU B 1 412 ? -11.133 44.75 19.906 1 84.06 412 LEU B O 1
ATOM 6860 N N . LYS B 1 413 ? -12.062 46.75 19.688 1 87.5 413 LYS B N 1
ATOM 6861 C CA . LYS B 1 413 ? -12.102 46.625 18.234 1 87.5 413 LYS B CA 1
ATOM 6862 C C . LYS B 1 413 ? -10.695 46.594 17.656 1 87.5 413 LYS B C 1
ATOM 6864 O O . LYS B 1 413 ? -10.406 45.781 16.766 1 87.5 413 LYS B O 1
ATOM 6869 N N . ILE B 1 414 ? -9.836 47.469 18.141 1 88.06 414 ILE B N 1
ATOM 6870 C CA . ILE B 1 414 ? -8.469 47.5 17.625 1 88.06 414 ILE B CA 1
ATOM 6871 C C . ILE B 1 414 ? -7.719 46.25 18.031 1 88.06 414 ILE B C 1
ATOM 6873 O O . ILE B 1 414 ? -6.887 45.719 17.281 1 88.06 414 ILE B O 1
ATOM 6877 N N . MET B 1 415 ? -7.957 45.812 19.219 1 87.31 415 MET B N 1
ATOM 6878 C CA . MET B 1 415 ? -7.336 44.562 19.672 1 87.31 415 MET B CA 1
ATOM 6879 C C . MET B 1 415 ? -7.762 43.375 18.781 1 87.31 415 MET B C 1
ATOM 6881 O O . MET B 1 415 ? -6.945 42.531 18.453 1 87.31 415 MET B O 1
ATOM 6885 N N . SER B 1 416 ? -9 43.375 18.406 1 87.5 416 SER B N 1
ATOM 6886 C CA . SER B 1 416 ? -9.516 42.344 17.547 1 87.5 416 SER B CA 1
ATOM 6887 C C . SER B 1 416 ? -8.898 42.438 16.141 1 87.5 416 SER B C 1
ATOM 6889 O O . SER B 1 416 ? -8.539 41.406 15.555 1 87.5 416 SER B O 1
ATOM 6891 N N . ASN B 1 417 ? -8.852 43.625 15.641 1 88.75 417 ASN B N 1
ATOM 6892 C CA . ASN B 1 417 ? -8.234 43.812 14.328 1 88.75 417 ASN B CA 1
ATOM 6893 C C . ASN B 1 417 ? -6.762 43.406 14.336 1 88.75 417 ASN B C 1
ATOM 6895 O O . ASN B 1 417 ? -6.273 42.781 13.383 1 88.75 417 ASN B O 1
ATOM 6899 N N . TYR B 1 418 ? -6.09 43.812 15.406 1 88.31 418 TYR B N 1
ATOM 6900 C CA . TYR B 1 418 ? -4.688 43.438 15.555 1 88.31 418 TYR B CA 1
ATOM 6901 C C . TYR B 1 418 ? -4.539 41.906 15.648 1 88.31 418 TYR B C 1
ATOM 6903 O O . TYR B 1 418 ? -3.635 41.344 15.039 1 88.31 418 TYR B O 1
ATOM 6911 N N . GLY B 1 419 ? -5.379 41.281 16.359 1 87.69 419 GLY B N 1
ATOM 6912 C CA . GLY B 1 419 ? -5.359 39.844 16.469 1 87.69 419 GLY B CA 1
ATOM 6913 C C . GLY B 1 419 ? -5.574 39.156 15.148 1 87.69 419 GLY B C 1
ATOM 6914 O O . GLY B 1 419 ? -4.945 38.125 14.867 1 87.69 419 GLY B O 1
ATOM 6915 N N . GLU B 1 420 ? -6.461 39.656 14.414 1 88.62 420 GLU B N 1
ATOM 6916 C CA . GLU B 1 420 ? -6.707 39.125 13.086 1 88.62 420 GLU B CA 1
ATOM 6917 C C . GLU B 1 420 ? -5.449 39.156 12.219 1 88.62 420 GLU B C 1
ATOM 6919 O O . GLU B 1 420 ? -5.148 38.219 11.492 1 88.62 420 GLU B O 1
ATOM 6924 N N . GLU B 1 421 ? -4.781 40.219 12.289 1 89.69 421 GLU B N 1
ATOM 6925 C CA . GLU B 1 421 ? -3.561 40.375 11.5 1 89.69 421 GLU B CA 1
ATOM 6926 C C . GLU B 1 421 ? -2.457 39.438 12.008 1 89.69 421 GLU B C 1
ATOM 6928 O O . GLU B 1 421 ? -1.635 38.969 11.227 1 89.69 421 GLU B O 1
ATOM 6933 N N . VAL B 1 422 ? -2.445 39.219 13.273 1 90.81 422 VAL B N 1
ATOM 6934 C CA . VAL B 1 422 ? -1.456 38.312 13.852 1 90.81 422 VAL B CA 1
ATOM 6935 C C . VAL B 1 422 ? -1.702 36.906 13.344 1 90.81 422 VAL B C 1
ATOM 6937 O O . VAL B 1 422 ? -0.757 36.188 13.031 1 90.81 422 VAL B O 1
ATOM 6940 N N . VAL B 1 423 ? -2.914 36.531 13.273 1 91.06 423 VAL B N 1
ATOM 6941 C CA . VAL B 1 423 ? -3.273 35.188 12.766 1 91.06 423 VAL B CA 1
ATOM 6942 C C . VAL B 1 423 ? -2.861 35.094 11.305 1 91.06 423 VAL B C 1
ATOM 6944 O O . VAL B 1 423 ? -2.352 34.031 10.883 1 91.06 423 VAL B O 1
ATOM 6947 N N . THR B 1 424 ? -3.109 36.062 10.578 1 89.75 424 THR B N 1
ATOM 6948 C CA . THR B 1 424 ? -2.701 36.062 9.18 1 89.75 424 THR B CA 1
ATOM 6949 C C . THR B 1 424 ? -1.183 36 9.055 1 89.75 424 THR B C 1
ATOM 6951 O O . THR B 1 424 ? -0.665 35.312 8.156 1 89.75 424 THR B O 1
ATOM 6954 N N . ALA B 1 425 ? -0.492 36.719 9.938 1 91.38 425 ALA B N 1
ATOM 6955 C CA . ALA B 1 425 ? 0.968 36.688 9.945 1 91.38 425 ALA B CA 1
ATOM 6956 C C . ALA B 1 425 ? 1.463 35.25 10.227 1 91.38 425 ALA B C 1
ATOM 6958 O O . ALA B 1 425 ? 2.492 34.844 9.695 1 91.38 425 ALA B O 1
ATOM 6959 N N . LEU B 1 426 ? 0.798 34.594 11.055 1 93.44 426 LEU B N 1
ATOM 6960 C CA . LEU B 1 426 ? 1.155 33.219 11.344 1 93.44 426 LEU B CA 1
ATOM 6961 C C . LEU B 1 426 ? 1.029 32.375 10.094 1 93.44 426 LEU B C 1
ATOM 6963 O O . LEU B 1 426 ? 1.898 31.531 9.812 1 93.44 426 LEU B O 1
ATOM 6967 N N . GLY B 1 427 ? -0.084 32.5 9.398 1 91.62 427 GLY B N 1
ATOM 6968 C CA . GLY B 1 427 ? -0.245 31.781 8.141 1 91.62 427 GLY B CA 1
ATOM 6969 C C . GLY B 1 427 ? 0.884 32.031 7.16 1 91.62 427 GLY B C 1
ATOM 6970 O O . GLY B 1 427 ? 1.322 31.125 6.457 1 91.62 427 GLY B O 1
ATOM 6971 N N . SER B 1 428 ? 1.337 33.25 7.125 1 91.62 428 SER B N 1
ATOM 6972 C CA . SER B 1 428 ? 2.434 33.625 6.234 1 91.62 428 SER B CA 1
ATOM 6973 C C . SER B 1 428 ? 3.738 32.969 6.66 1 91.62 428 SER B C 1
ATOM 6975 O O . SER B 1 428 ? 4.547 32.562 5.82 1 91.62 428 SER B O 1
ATOM 6977 N N . GLU B 1 429 ? 3.961 32.938 7.969 1 93.12 429 GLU B N 1
ATOM 6978 C CA . GLU B 1 429 ? 5.164 32.281 8.469 1 93.12 429 GLU B CA 1
ATOM 6979 C C . GLU B 1 429 ? 5.129 30.781 8.188 1 93.12 429 GLU B C 1
ATOM 6981 O O . GLU B 1 429 ? 6.168 30.172 7.93 1 93.12 429 GLU B O 1
ATOM 6986 N N . VAL B 1 430 ? 3.992 30.219 8.258 1 94.44 430 VAL B N 1
ATOM 6987 C CA . VAL B 1 430 ? 3.834 28.797 7.941 1 94.44 430 VAL B CA 1
ATOM 6988 C C . VAL B 1 430 ? 4.211 28.562 6.48 1 94.44 430 VAL B C 1
ATOM 6990 O O . VAL B 1 430 ? 4.961 27.625 6.176 1 94.44 430 VAL B O 1
ATOM 6993 N N . ASP B 1 431 ? 3.721 29.359 5.578 1 92.69 431 ASP B N 1
ATOM 6994 C CA . ASP B 1 431 ? 4.039 29.234 4.16 1 92.69 431 ASP B CA 1
ATOM 6995 C C . ASP B 1 431 ? 5.539 29.359 3.918 1 92.69 431 ASP B C 1
ATOM 6997 O O . ASP B 1 431 ? 6.105 28.625 3.102 1 92.69 431 ASP B O 1
ATOM 7001 N N . ARG B 1 432 ? 6.102 30.328 4.613 1 93.19 432 ARG B N 1
ATOM 7002 C CA . ARG B 1 432 ? 7.539 30.531 4.477 1 93.19 432 ARG B CA 1
ATOM 7003 C C . ARG B 1 432 ? 8.312 29.281 4.906 1 93.19 432 ARG B C 1
ATOM 7005 O O . ARG B 1 432 ? 9.234 28.844 4.215 1 93.19 432 ARG B O 1
ATOM 7012 N N . LEU B 1 433 ? 7.941 28.75 6.039 1 94.81 433 LEU B N 1
ATOM 7013 C CA . LEU B 1 433 ? 8.602 27.562 6.539 1 94.81 433 LEU B CA 1
ATOM 7014 C C . LEU B 1 433 ? 8.43 26.391 5.574 1 94.81 433 LEU B C 1
ATOM 7016 O O . LEU B 1 433 ? 9.367 25.641 5.332 1 94.81 433 LEU B O 1
ATOM 7020 N N . GLU B 1 434 ? 7.246 26.219 5.047 1 94.31 434 GLU B N 1
ATOM 7021 C CA . GLU B 1 434 ? 6.969 25.141 4.102 1 94.31 434 GLU B CA 1
ATOM 7022 C C . GLU B 1 434 ? 7.828 25.266 2.848 1 94.31 434 GLU B C 1
ATOM 7024 O O . GLU B 1 434 ? 8.375 24.281 2.359 1 94.31 434 GLU B O 1
ATOM 7029 N N . GLN B 1 435 ? 7.922 26.438 2.396 1 92.31 435 GLN B N 1
ATOM 7030 C CA . GLN B 1 435 ? 8.719 26.672 1.197 1 92.31 435 GLN B CA 1
ATOM 7031 C C . GLN B 1 435 ? 10.195 26.359 1.445 1 92.31 435 GLN B C 1
ATOM 7033 O O . GLN B 1 435 ? 10.852 25.75 0.602 1 92.31 435 GLN B O 1
ATOM 7038 N N . GLU B 1 436 ? 10.695 26.766 2.537 1 93.88 436 GLU B N 1
ATOM 7039 C CA . GLU B 1 436 ? 12.094 26.531 2.861 1 93.88 436 GLU B CA 1
ATOM 7040 C C . GLU B 1 436 ? 12.375 25.047 3.045 1 93.88 436 GLU B C 1
ATOM 7042 O O . GLU B 1 436 ? 13.445 24.547 2.664 1 93.88 436 GLU B O 1
ATOM 7047 N N . ILE B 1 437 ? 11.445 24.328 3.615 1 94.19 437 ILE B N 1
ATOM 7048 C CA . ILE B 1 437 ? 11.594 22.891 3.793 1 94.19 437 ILE B CA 1
ATOM 7049 C C . ILE B 1 437 ? 11.703 22.203 2.43 1 94.19 437 ILE B C 1
ATOM 7051 O O . ILE B 1 437 ? 12.547 21.328 2.23 1 94.19 437 ILE B O 1
ATOM 7055 N N . GLN B 1 438 ? 10.883 22.609 1.533 1 90.38 438 GLN B N 1
ATOM 7056 C CA . GLN B 1 438 ? 10.875 22.016 0.201 1 90.38 438 GLN B CA 1
ATOM 7057 C C . GLN B 1 438 ? 12.148 22.359 -0.562 1 90.38 438 GLN B C 1
ATOM 7059 O O . GLN B 1 438 ? 12.578 21.609 -1.438 1 90.38 438 GLN B O 1
ATOM 7064 N N . GLU B 1 439 ? 12.781 23.469 -0.21 1 89 439 GLU B N 1
ATOM 7065 C CA . GLU B 1 439 ? 14.047 23.844 -0.826 1 89 439 GLU B CA 1
ATOM 7066 C C . GLU B 1 439 ? 15.195 23 -0.278 1 89 439 GLU B C 1
ATOM 7068 O O . GLU B 1 439 ? 16.125 22.641 -1.015 1 89 439 GLU B O 1
ATOM 7073 N N . ILE B 1 440 ? 15.125 22.734 0.935 1 88.69 440 ILE B N 1
ATOM 7074 C CA . ILE B 1 440 ? 16.156 21.953 1.589 1 88.69 440 ILE B CA 1
ATOM 7075 C C . ILE B 1 440 ? 16.109 20.516 1.093 1 88.69 440 ILE B C 1
ATOM 7077 O O . ILE B 1 440 ? 17.141 19.906 0.78 1 88.69 440 ILE B O 1
ATOM 7081 N N . VAL B 1 441 ? 14.852 19.953 1.091 1 87.38 441 VAL B N 1
ATOM 7082 C CA . VAL B 1 441 ? 14.641 18.609 0.593 1 87.38 441 VAL B CA 1
ATOM 7083 C C . VAL B 1 441 ? 13.57 18.609 -0.494 1 87.38 441 VAL B C 1
ATOM 7085 O O . VAL B 1 441 ? 12.391 18.422 -0.208 1 87.38 441 VAL B O 1
ATOM 7088 N N . PRO B 1 442 ? 13.945 18.672 -1.686 1 80.19 442 PRO B N 1
ATOM 7089 C CA . PRO B 1 442 ? 12.984 18.797 -2.779 1 80.19 442 PRO B CA 1
ATOM 7090 C C . PRO B 1 442 ? 12.094 17.562 -2.932 1 80.19 442 PRO B C 1
ATOM 7092 O O . PRO B 1 442 ? 11.047 17.625 -3.584 1 80.19 442 PRO B O 1
ATOM 7095 N N . GLY B 1 443 ? 12.375 16.484 -2.369 1 79.62 443 GLY B N 1
ATOM 7096 C CA . GLY B 1 443 ? 11.547 15.297 -2.418 1 79.62 443 GLY B CA 1
ATOM 7097 C C . GLY B 1 443 ? 10.266 15.43 -1.617 1 79.62 443 GLY B C 1
ATOM 7098 O O . GLY B 1 443 ? 9.305 14.688 -1.837 1 79.62 443 GLY B O 1
ATOM 7099 N N . ILE B 1 444 ? 10.242 16.422 -0.785 1 88.19 444 ILE B N 1
ATOM 7100 C CA . ILE B 1 444 ? 9.047 16.656 0.02 1 88.19 444 ILE B CA 1
ATOM 7101 C C . ILE B 1 444 ? 8.039 17.484 -0.774 1 88.19 444 ILE B C 1
ATOM 7103 O O . ILE B 1 444 ? 8.25 18.672 -1 1 88.19 444 ILE B O 1
ATOM 7107 N N . ARG B 1 445 ? 7.004 16.844 -1.137 1 85.44 445 ARG B N 1
ATOM 7108 C CA . ARG B 1 445 ? 6.023 17.516 -1.98 1 85.44 445 ARG B CA 1
ATOM 7109 C C . ARG B 1 445 ? 4.906 18.125 -1.141 1 85.44 445 ARG B C 1
ATOM 7111 O O . ARG B 1 445 ? 4.352 19.172 -1.497 1 85.44 445 ARG B O 1
ATOM 7118 N N . HIS B 1 446 ? 4.562 17.391 -0.138 1 88.38 446 HIS B N 1
ATOM 7119 C CA . HIS B 1 446 ? 3.486 17.875 0.726 1 88.38 446 HIS B CA 1
ATOM 7120 C C . HIS B 1 446 ? 3.994 18.141 2.141 1 88.38 446 HIS B C 1
ATOM 7122 O O . HIS B 1 446 ? 4.609 17.266 2.756 1 88.38 446 HIS B O 1
ATOM 7128 N N . VAL B 1 447 ? 3.842 19.359 2.557 1 92.75 447 VAL B N 1
ATOM 7129 C CA . VAL B 1 447 ? 4.242 19.75 3.904 1 92.75 447 VAL B CA 1
ATOM 7130 C C . VAL B 1 447 ? 3.031 20.281 4.668 1 92.75 447 VAL B C 1
ATOM 7132 O O . VAL B 1 447 ? 2.318 21.156 4.18 1 92.75 447 VAL B O 1
ATOM 7135 N N . ASP B 1 448 ? 2.785 19.75 5.766 1 91.81 448 ASP B N 1
ATOM 7136 C CA . ASP B 1 448 ? 1.709 20.203 6.641 1 91.81 448 ASP B CA 1
ATOM 7137 C C . ASP B 1 448 ? 2.256 20.641 7.996 1 91.81 448 ASP B C 1
ATOM 7139 O O . ASP B 1 448 ? 2.766 19.828 8.766 1 91.81 448 ASP B O 1
ATOM 7143 N N . ILE B 1 449 ? 2.123 21.922 8.32 1 94.62 449 ILE B N 1
ATOM 7144 C CA . ILE B 1 449 ? 2.594 22.469 9.586 1 94.62 449 ILE B CA 1
ATOM 7145 C C . ILE B 1 449 ? 1.403 22.953 10.406 1 94.62 449 ILE B C 1
ATOM 7147 O O . ILE B 1 449 ? 0.629 23.797 9.945 1 94.62 449 ILE B O 1
ATOM 7151 N N . GLU B 1 450 ? 1.298 22.391 11.508 1 93.62 450 GLU B N 1
ATOM 7152 C CA . GLU B 1 450 ? 0.22 22.75 12.422 1 93.62 450 GLU B CA 1
ATOM 7153 C C . GLU B 1 450 ? 0.75 23.547 13.617 1 93.62 450 GLU B C 1
ATOM 7155 O O . GLU B 1 450 ? 1.864 23.297 14.086 1 93.62 450 GLU B O 1
ATOM 7160 N N . ALA B 1 451 ? -0.079 24.469 14.062 1 92.38 451 ALA B N 1
ATOM 7161 C CA . ALA B 1 451 ? 0.277 25.234 15.258 1 92.38 451 ALA B CA 1
ATOM 7162 C C . ALA B 1 451 ? -0.008 24.438 16.516 1 92.38 451 ALA B C 1
ATOM 7164 O O . ALA B 1 451 ? -1.104 23.891 16.688 1 92.38 451 ALA B O 1
ATOM 7165 N N . HIS B 1 452 ? 0.946 24.359 17.375 1 88.94 452 HIS B N 1
ATOM 7166 C CA . HIS B 1 452 ? 0.844 23.594 18.609 1 88.94 452 HIS B CA 1
ATOM 7167 C C . HIS B 1 452 ? 0.343 24.469 19.75 1 88.94 452 HIS B C 1
ATOM 7169 O O . HIS B 1 452 ? 0.672 25.656 19.828 1 88.94 452 HIS B O 1
ATOM 7175 N N . ASN B 1 453 ? -0.55 23.812 20.578 1 84.56 453 ASN B N 1
ATOM 7176 C CA . ASN B 1 453 ? -0.957 24.438 21.828 1 84.56 453 ASN B CA 1
ATOM 7177 C C . ASN B 1 453 ? -0.039 24.047 22.984 1 84.56 453 ASN B C 1
ATOM 7179 O O . ASN B 1 453 ? -0.081 22.906 23.453 1 84.56 453 ASN B O 1
ATOM 7183 N N . PRO B 1 454 ? 0.786 24.906 23.453 1 75.81 454 PRO B N 1
ATOM 7184 C CA . PRO B 1 454 ? 1.743 24.547 24.5 1 75.81 454 PRO B CA 1
ATOM 7185 C C . PRO B 1 454 ? 1.075 24.297 25.844 1 75.81 454 PRO B C 1
ATOM 7187 O O . PRO B 1 454 ? 1.694 23.734 26.75 1 75.81 454 PRO B O 1
ATOM 7190 N N . ILE B 1 455 ? -0.107 24.75 26.078 1 69.5 455 ILE B N 1
ATOM 7191 C CA . ILE B 1 455 ? -0.758 24.625 27.375 1 69.5 455 ILE B CA 1
ATOM 7192 C C . ILE B 1 455 ? -1.159 23.172 27.625 1 69.5 455 ILE B C 1
ATOM 7194 O O . ILE B 1 455 ? -1.023 22.656 28.734 1 69.5 455 ILE B O 1
ATOM 7198 N N . VAL B 1 456 ? -1.662 22.5 26.594 1 58.53 456 VAL B N 1
ATOM 7199 C CA . VAL B 1 456 ? -2.109 21.125 26.781 1 58.53 456 VAL B CA 1
ATOM 7200 C C . VAL B 1 456 ? -1.044 20.156 26.25 1 58.53 456 VAL B C 1
ATOM 7202 O O . VAL B 1 456 ? -0.55 20.312 25.141 1 58.53 456 VAL B O 1
ATOM 7205 N N . PRO B 1 457 ? -0.455 19.422 27.234 1 48.16 457 PRO B N 1
ATOM 7206 C CA . PRO B 1 457 ? 0.583 18.484 26.781 1 48.16 457 PRO B CA 1
ATOM 7207 C C . PRO B 1 457 ? 0.11 17.578 25.656 1 48.16 457 PRO B C 1
ATOM 7209 O O . PRO B 1 457 ? -1.083 17.281 25.562 1 48.16 457 PRO B O 1
ATOM 7212 N N . SER B 1 458 ? 0.803 17.625 24.531 1 45.62 458 SER B N 1
ATOM 7213 C CA . SER B 1 458 ? 0.525 16.719 23.422 1 45.62 458 SER B CA 1
ATOM 7214 C C . SER B 1 458 ? 0.18 15.32 23.922 1 45.62 458 SER B C 1
ATOM 7216 O O . SER B 1 458 ? 0.795 14.82 24.859 1 45.62 458 SER B O 1
ATOM 7218 N N . PRO B 1 459 ? -0.971 14.695 23.422 1 41.84 459 PRO B N 1
ATOM 7219 C CA . PRO B 1 459 ? -1.256 13.367 23.969 1 41.84 459 PRO B CA 1
ATOM 7220 C C . PRO B 1 459 ? -0.071 12.406 23.844 1 41.84 459 PRO B C 1
ATOM 7222 O O . PRO B 1 459 ? 0.762 12.57 22.953 1 41.84 459 PRO B O 1
#

Sequence (918 aa):
MRTSRILCRLRHDRYNYSPFSYSITQIHAPFSSREPENRNLQENKFVKPKKIIEYDIFGPNRFTQRQSLSAFGNFLTENSSSKVFHLSNLILPSSSYHQRQLNFTRSEFSLIVYVKVLRAVTTALWCNFLVFSLKFGVWLSTSSHVILAEVVHSVADFANQALLAYGLSSSRRAPDALHPYGYSKERFVWSLISAVGIFCLGSGATIVHGIQNLWTAQAPEHIEYAALVIGGSFIIEGASLVVAIHAVRKGAAAEGMKFRDYVWRGHDPTAVAVMTEDGAAVTGLAIAGASLVAVNVTGNAMYDPIGSIIVGNLLGMVAIFLIQRNRHALIGRAIDDKDMERVLHFLKNDPVVDSVYDCKSEVIGPGFFRFKAEIDFNGVVLVQNYLKRTGREEWAKQFREASKEKDESALLKIMSNYGEEVVTALGSEVDRLEQEIQEIVPGIRHVDIEAHNPIVPSPMRTSRILCRLRHDRYNYSPFSYSITQIHAPFSSREPENRNLQENKFVKPKKIIEYDIFGPNRFTQRQSLSAFGNFLTENSSSKVFHLSNLILPSSSYHQRQLNFTRSEFSLIVYVKVLRAVTTALWCNFLVFSLKFGVWLSTSSHVILAEVVHSVADFANQALLAYGLSSSRRAPDALHPYGYSKERFVWSLISAVGIFCLGSGATIVHGIQNLWTAQAPEHIEYAALVIGGSFIIEGASLVVAIHAVRKGAAAEGMKFRDYVWRGHDPTAVAVMTEDGAAVTGLAIAGASLVAVNVTGNAMYDPIGSIIVGNLLGMVAIFLIQRNRHALIGRAIDDKDMERVLHFLKNDPVVDSVYDCKSEVIGPGFFRFKAEIDFNGVVLVQNYLKRTGREEWAKQFREASKEKDESALLKIMSNYGEEVVTALGSEVDRLEQEIQEIVPGIRHVDIEAHNPIVPSP

pLDDT: mean 72.11, std 29.43, range [14.6, 97.19]

Foldseek 3Di:
DPDDPDDDDDDDDDPCVDDDDPCPDDDDPPPVPCVDDPDDPPDPPPDDDDDPDDDDPDDDDPDDDPDDDDDDDPDDDDDDPPPPPPPVPPPPCVVVVVVVVVVVVVVVLVVVLLVLLLVLLVLQLVLLVVLLVLLVVLCVVVVDPVSVLVNVLSVLSNVLSVLLNVLSVLLPADADPVGNVGRQLSNLVSLLVSLVSLQCSPLVVLQVVLVVCLVVLDQDPCLPSVVVSLVSSLVSLVVSLVSLLVSLVSQCVSVVHDSVCCLQQAFGLSSSSSNLVSVLVNVLSVLQVVLNVCCVVVVDSNSNSVSSNVSSVSSNVSSVSSNVSSVCQSVWHFDDPVLVVQLVVVQVPDQQFPDKPDWTKTHPHRLAMAIEIETATDLVVLVVVVCVVPPVVVLVVQCVVQVPDPDCVSNVVSVVVSVVVSVVSVVVVVVVSVSVSCVSRVNYDHYYYHYDDPVDPDD/DDDAPDDDDDDDDDDDPDDDDPDDDDDDDDDDDDDDDDDDDDDDDDDDDDDDDDDDDDDDDDDDDDDDDDDDDDDDPDDPPPPPPPPPPPPPCPVVVVVVVVVVVVVVLVVVLLVLLLVLLVLQLVLLVVLLVLLVVLCVVVVDPVSVLVNVLSVLSNVLSVLLNVLSVLLPADADPVGNVGRQLSNLVSLLVSLVSLQCSPLVVLQVVLVVCLVVLDQDPCLPSVVVSLVSSLVSLVVSLVSLLVSLVSQCVSVVHDSVCCLQQAFGLSSSSSNLVSVLVNVLSVLQVVLNVCCVVVVDSNSNSVSSNVSSVSSNVSSVSSNVSSVCQSVWHFDDPVLVVQLVVVQVPDQQFDDKPDWTKTHPHRLAMAIEIETATDLVVLVVVLCVVPPVVVLVVQCVVQVPDPDCVSNVVSVVVSVVSSVVSVVVVVVVSVSVSCVSRVNYDHYYYHYDDPVDPDD

Solvent-accessible surface area (backbone atoms only — not comparable to full-atom values): 50509 Å² total; per-residue (Å²): 122,101,80,72,101,75,92,82,93,76,83,83,80,88,73,80,73,82,81,91,81,83,78,76,76,89,81,83,71,80,71,75,66,76,71,73,77,80,70,72,83,57,61,72,66,76,60,85,82,82,62,88,67,75,78,67,80,74,82,74,84,65,89,73,85,81,81,85,88,91,82,81,78,88,72,86,82,85,79,82,75,76,81,70,74,75,77,62,80,66,72,74,60,58,66,58,52,54,48,48,49,53,48,46,52,47,51,46,51,55,45,50,47,47,51,37,38,49,49,26,45,51,45,38,36,50,33,32,46,51,42,28,50,51,36,45,53,50,22,74,75,62,70,39,70,71,41,47,55,51,29,54,51,30,50,51,51,34,52,36,39,48,37,41,47,47,13,57,59,52,22,68,42,72,55,44,85,56,22,60,86,22,28,35,36,34,32,41,52,29,44,29,53,30,19,51,45,35,31,50,62,46,9,44,48,32,32,53,52,13,60,65,31,52,83,60,44,61,70,71,88,55,56,65,60,50,50,48,48,46,53,52,38,39,52,42,37,44,52,34,24,53,45,14,49,50,27,39,47,52,45,13,58,74,68,73,42,52,62,70,53,28,69,71,66,43,53,59,60,59,36,46,47,52,24,52,51,30,46,46,49,38,52,32,38,50,44,44,51,52,17,50,51,45,20,69,74,68,66,45,36,55,37,45,23,50,29,33,36,53,35,12,49,50,37,31,52,52,17,53,52,44,34,52,48,29,49,48,48,67,50,21,27,34,67,56,67,70,62,52,48,51,52,49,52,51,51,66,67,34,74,46,37,70,44,81,41,79,72,42,40,28,40,57,29,64,62,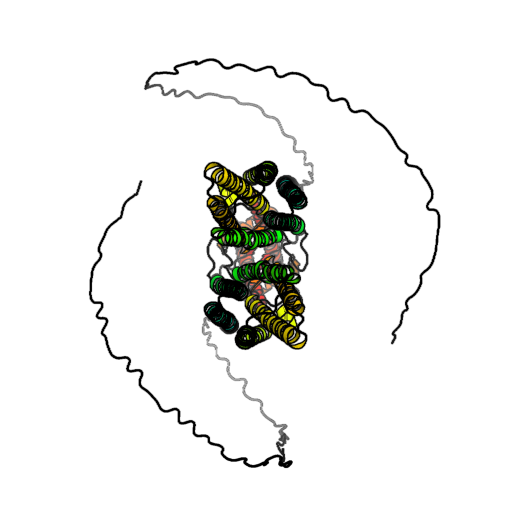32,25,35,36,35,35,28,32,31,65,26,25,50,48,48,37,49,54,44,32,69,71,78,44,56,64,60,56,54,50,52,52,38,58,24,51,70,43,87,51,66,64,52,40,51,50,50,52,24,55,51,36,27,52,47,50,42,46,48,11,46,52,49,53,51,52,47,52,51,46,30,66,77,41,65,40,40,74,42,71,48,59,23,62,36,34,82,84,54,76,78,131,141,93,87,65,92,87,88,75,96,80,80,90,81,88,88,86,76,73,83,87,79,84,79,86,85,92,89,92,82,88,78,87,79,88,87,80,87,82,83,85,86,87,91,80,89,90,80,82,85,88,92,95,89,94,84,94,91,88,91,94,81,93,80,88,94,84,84,92,89,94,85,85,90,87,84,87,82,78,79,79,76,74,84,71,76,74,79,62,78,65,74,71,62,57,67,59,53,54,48,47,49,52,49,47,54,47,53,45,51,55,46,52,47,46,50,38,37,49,48,27,45,51,43,38,37,51,34,34,47,49,42,28,49,50,36,44,53,51,22,74,74,61,70,38,71,70,41,45,53,51,30,52,50,29,50,51,50,34,51,36,39,49,37,41,47,47,13,58,60,52,21,67,44,71,55,43,85,56,23,60,87,22,29,34,36,34,33,40,51,28,42,29,52,30,20,50,44,36,30,50,62,47,8,45,48,33,32,53,52,12,59,65,32,53,82,61,46,60,67,72,88,56,55,66,61,50,49,48,48,46,54,52,37,38,54,42,37,44,53,32,26,53,46,13,48,51,28,39,48,52,46,13,58,74,68,72,41,54,64,70,53,28,69,70,66,42,54,58,59,59,36,47,47,52,24,52,50,29,46,44,50,36,52,33,40,50,42,43,50,50,17,50,50,47,20,69,74,69,66,45,34,55,36,46,24,50,30,33,36,52,36,12,49,51,37,32,53,54,17,52,51,45,33,51,48,29,50,47,49,66,50,20,29,34,67,55,69,68,62,50,48,51,50,49,52,51,51,67,67,34,75,47,37,69,44,80,39,80,71,42,39,28,41,57,29,62,62,31,27,36,38,36,35,28,32,30,64,27,24,49,50,47,39,50,53,44,32,68,71,78,43,57,63,61,55,54,51,51,52,40,57,25,50,70,43,88,51,67,62,51,40,50,50,52,51,23,55,52,36,26,51,48,50,43,46,49,10,47,52,49,53,52,52,47,53,51,47,30,66,75,40,68,40,41,76,41,73,47,61,24,62,37,34,82,86,55,76,76,132

Organism: NCBI:txid168488

Radius of gyration: 39.87 Å; Cα contacts (8 Å, |Δi|>4): 1073; chains: 2; bounding box: 120×124×114 Å

InterPro domains:
  IPR002524 Cation efflux [TIGR01297] (119-383)
  IPR027469 Cation efflux transmembrane domain superfamily [G3DSA:1.20.1510.10] (117-330)
  IPR027469 Cation efflux transmembrane domain superfamily [SSF161111] (117-332)
  IPR040177 Proton-coupled zinc antiporter SLC30A9 [PTHR13414] (117-451)
  IPR058533 Cation efflux protein, transmembrane domain [PF01545] (122-330)

Nearest PDB structures (foldseek):
  8xma-assembly1_A  TM=7.601E-01  e=2.414E-08  Homo sapiens
  8xma-assembly1_B  TM=7.421E-01  e=7.130E-08  Homo sapiens
  8zsb-assembly1_B  TM=6.910E-01  e=1.226E-07  Homo sapiens
  8xn1-assembly1_A  TM=6.932E-01  e=3.020E-06  Homo sapiens
  6z0c-assembly4_D  TM=2.359E-01  e=5.172E-01  Escherichia coli